Protein AF-0000000075222412 (afdb_homodimer)

pLDDT: mean 89.52, std 14.33, range [23.31, 98.81]

InterPro domains:
  IPR018795 Uncharacterized protein KIAA2013-like [PF10222] (1-448)
  IPR018795 Uncharacterized protein KIAA2013-like [PTHR31386] (2-445)

Radius of gyration: 41.33 Å; Cα contacts (8 Å, |Δi|>4): 1781; chains: 2; bounding box: 140×115×76 Å

Secondary structure (DSSP, 8-state):
-EETTTTEEEEEEEEEETTEEEEEEEEEEE-SSSTTEEEEEEEEEE-SSS-EEEEE--PPPTTSEEEEETTEEEEEEEETTEEEEEEEPPP-EEEEE-TTEEEEEEEEEEEEEESSHHHHHHHHHHHHHHT--HHHHHHHHHHHHHHHTSSEEEE----STT---HHHHHHHHHHHHHTS--TTTSTT--HHHHHHHHHHHH--TTTT-SS-TT-SS-GGG----SHHHHHHHHHHHHHHHHHTT-HHHHTTTHHHHHHHHHHHHTTEEEETTEEEE---GGG--S-EEEEEEEEEETTEEEEEEEEEEEE-TTS-EEEEEEESS-EEEE-GGG-SPPEEE-SS-EEEE-EEEES---SEEEES-HHHHHHHHTT---SEEEEPPPPPHHHHHHHHHSS---HHHHHHHHHHHHHHHHHHHHHHHHHHHHHHHHSS---GGGSTTGGG----/-EETTTTEEEEEEEEEETTEEEEEEEEEEE-SSSTTEEEEEEEEEE-SSS-EEEEE-PPPPTTSEEEEETTEEEEEEEETTEEEEEEEPPP-EEEEE-TTEEEEEEEEEEEEEESSHHHHHHHHHHHHHHT--HHHHHHHHHHHHHHHTSSEEEE----STT---HHHHHHHHHHHHHTS--TTTSTT--HHHHHHHHHHHH--TTTT-SS-TT-SS-GGG---SSHHHHHHHHHHHHHHHHHTT-HHHHTTTHHHHHHHHHHHHTTEEEETTEEEE---GGG--S-EEEEEEEEEETTEEEEEEEEEEEE-TTS-EEEEEEESS-EEEE-GGG-SPPEEE-SS-EEEE-EEEES---SEEEES-HHHHHHHHTT---SEEEEPPPPPHHHHHHHHHSS--THHHHHHHHHHHHHHHHHHHHHHHHHHHHHHHH-S---GGGSTTGGG----

Solvent-accessible surface area (backbone atoms only — not comparable to full-atom values): 47414 Å² total; per-residue (Å²): 93,73,40,64,73,58,54,35,39,39,48,78,49,73,42,84,42,96,92,28,67,32,34,40,37,37,38,36,32,67,34,58,31,46,78,39,34,36,41,35,37,39,36,39,40,26,69,28,93,53,71,46,77,47,74,45,78,78,88,81,57,89,78,42,47,79,45,72,58,88,91,40,53,37,36,32,38,75,55,91,81,33,11,33,14,36,33,55,55,77,67,84,36,75,42,76,44,50,49,63,36,72,52,76,47,78,36,50,29,20,50,29,74,26,76,41,59,67,58,7,42,53,48,18,53,53,50,47,67,68,60,67,53,59,67,59,52,50,51,47,25,42,50,41,36,49,62,42,54,54,29,41,72,51,48,56,78,56,50,33,79,78,59,82,36,49,67,62,53,48,47,51,49,39,53,46,42,71,72,40,59,36,59,68,68,22,79,86,46,44,72,67,59,36,51,52,39,51,56,42,32,68,62,27,64,33,29,27,54,56,72,42,65,71,57,58,80,44,78,86,69,58,75,55,91,40,72,66,40,38,52,49,45,44,50,42,51,52,46,27,38,44,66,22,33,28,52,38,23,44,71,32,25,24,52,28,42,33,48,49,52,42,25,30,50,42,8,23,23,33,48,86,61,29,39,34,30,41,51,60,76,87,70,53,70,61,43,33,36,40,31,44,51,69,41,48,52,100,87,38,79,63,32,30,36,35,43,35,38,42,62,49,97,70,38,29,44,32,36,39,35,24,18,77,29,69,31,24,36,25,44,31,62,27,79,59,78,71,41,81,33,27,79,63,66,42,80,41,67,40,32,43,40,40,66,79,59,38,33,32,39,37,25,69,43,63,66,57,55,60,55,44,30,68,43,48,84,60,73,43,77,43,72,51,68,57,50,56,65,53,62,47,41,15,28,73,69,38,48,70,66,57,58,62,54,58,47,52,48,51,51,49,52,48,51,52,50,49,52,48,51,51,48,51,50,51,52,50,51,6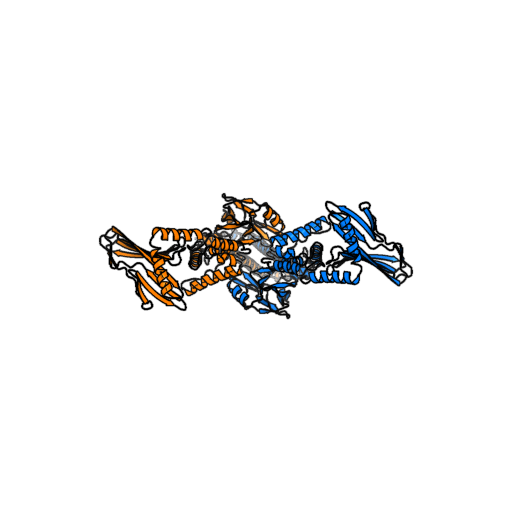0,57,54,65,66,64,63,74,79,71,71,74,73,71,72,67,73,76,71,74,72,77,130,92,74,41,65,72,58,53,35,40,39,47,77,48,74,42,83,41,95,92,29,66,33,32,42,36,36,38,35,33,67,33,58,30,47,77,38,34,38,39,36,38,40,35,39,41,26,69,27,92,52,69,46,77,48,74,45,78,80,87,81,56,89,78,42,47,78,45,71,59,88,91,41,54,38,36,33,37,76,54,92,80,33,11,34,14,37,33,56,56,79,64,86,34,74,42,76,43,49,49,63,37,72,51,77,48,78,36,48,29,20,50,29,74,25,75,40,59,67,59,8,42,53,50,18,51,53,49,48,66,68,60,68,52,59,67,60,53,51,51,47,25,42,49,41,36,49,62,40,54,54,29,43,71,49,51,56,78,57,50,33,79,78,61,82,37,51,68,61,53,46,48,51,49,38,52,47,42,71,73,38,60,36,60,66,68,22,78,85,47,44,72,66,59,34,50,52,40,50,55,42,32,68,62,27,64,33,28,27,53,58,71,42,63,70,57,59,79,45,77,86,69,57,74,56,91,43,72,67,40,38,51,50,45,45,49,41,50,51,47,27,39,44,66,21,33,28,51,39,24,44,69,32,26,25,50,28,41,35,47,50,52,42,24,31,49,43,9,23,24,33,48,86,59,29,39,32,31,41,50,58,77,87,71,52,73,60,44,31,36,40,34,43,51,69,42,47,52,99,87,38,78,64,30,30,36,32,44,33,38,41,64,49,96,71,36,29,43,33,36,38,36,24,17,77,28,71,30,24,37,25,45,30,64,28,80,60,79,69,40,82,34,28,78,63,65,42,79,41,67,41,33,43,42,38,64,77,61,39,34,33,40,36,26,70,42,63,67,58,53,59,54,45,29,67,44,49,85,61,73,43,77,42,71,51,69,58,50,57,66,52,62,46,40,15,29,73,70,38,47,70,66,56,56,62,54,56,47,52,48,49,53,50,52,50,52,52,50,50,51,50,51,51,50,49,49,51,52,50,50,59,54,53,65,65,64,64,74,80,72,72,72,74,72,69,67,75,73,68,76,70,79,130

Foldseek 3Di:
DADLLQQKDKDKDWDDDPNDIKMKIKIWHQFAQANFKIKIKIKTFAQDQAKDKDFDADDDDPQWDWDDDVPWIWTWHDDDQKIKIKTKDGDPTMDIDGHRDMDMDMMMMGMAIGRDNVVNHVVRVVVVVVCPDPVVRSVLRRVSSNLLVLKDKAWDFFLAPQFDHPVLLSVLLSLLLRVKHQQLSHPPHDPVNNVVLQVLQVPQAQLAADAAPSDTPDLLRDDDPDPVSSVVNNVVLVVNRVVRRRVSLCSSMSSSSSLSSNCNNQVWGDDPQKIFGAYDQLPLQTKMKIKNRFGADPVGTQWIKIWTWDADPLQFIKIWIAICHWKWKAAWLRQDQIDIHHHGTDIGFQKAFVVGDTGMMMHRDSVVSVVVSVVRDTDDMGTRDHDDPQVNVCGVPVDSCVPVVVVVVVVVVVVVVVVVVVVVVVVVVVVVVPPPPPPVPPPPPDPPPPDD/DADLLQQKDKDKDWDDDPNDIKMKIKIWHQFAQANFKIKIKIKTFAQDQAKDKDFDADDDDPQWDWDDDVVWIWTWHDDDQKIKIKTKDGGPTMDIDGHRDMDMDMMMMGMAIGRDNVVNHVVRVVVVVVCPDPVVRSVLRRVSSNLLVLKDKAWDFFLAPQFDHPVLLSVLLSLLLRVKHQQLSHPPHDPVNNVVLQVLQVPQAQLAADAAPSDTPDLLRDDDPDPVSSVVNNVVLVVNRVVRRRVSLCSSMSSSSSLSSNCNNQVWGDDPQKIFGAYDQLPLQTKMKIKNRFGADPVGTQWIKIWTWDADPLQFIKIWIAICHWKWKAAWLRQDQIDIHHHGTDIGFQKAFVVGDTGMMMHRDSVVSVVVSVVRDTDDMDTRDHDDPQVNVCGVPVDSPVPVVVVVVVVVVVVVVVVVVVVVVVVVVVVVVPPPPPPVPPPPPPPPPDDD

Structure (mmCIF, N/CA/C/O backbone):
data_AF-0000000075222412-model_v1
#
loop_
_entity.id
_entity.type
_entity.pdbx_description
1 polymer 'MSP domain-containing protein'
#
loop_
_atom_site.group_PDB
_atom_site.id
_atom_site.type_symbol
_atom_site.label_atom_id
_atom_site.label_alt_id
_atom_site.label_comp_id
_atom_site.label_asym_id
_atom_site.label_entity_id
_atom_site.label_seq_id
_atom_site.pdbx_PDB_ins_code
_atom_site.Cartn_x
_atom_site.Cartn_y
_atom_site.Cartn_z
_atom_site.occupancy
_atom_site.B_iso_or_equiv
_atom_site.auth_seq_id
_atom_site.auth_comp_id
_atom_site.auth_asym_id
_atom_site.auth_atom_id
_atom_site.pdbx_PDB_model_num
ATOM 1 N N . MET A 1 1 ? 5.801 -35.812 -18.391 1 86.12 1 MET A N 1
ATOM 2 C CA . MET A 1 1 ? 5.793 -34.438 -18.875 1 86.12 1 MET A CA 1
ATOM 3 C C . MET A 1 1 ? 4.465 -33.75 -18.562 1 86.12 1 MET A C 1
ATOM 5 O O . MET A 1 1 ? 3.398 -34.344 -18.766 1 86.12 1 MET A O 1
ATOM 9 N N . THR A 1 2 ? 4.625 -32.594 -18.031 1 87.44 2 THR A N 1
ATOM 10 C CA . THR A 1 2 ? 3.418 -31.844 -17.703 1 87.44 2 THR A CA 1
ATOM 11 C C . THR A 1 2 ? 3.236 -30.656 -18.656 1 87.44 2 THR A C 1
ATOM 13 O O . THR A 1 2 ? 4.172 -29.891 -18.891 1 87.44 2 THR A O 1
ATOM 16 N N . ASP A 1 3 ? 2.053 -30.641 -19.281 1 93.88 3 ASP A N 1
ATOM 17 C CA . ASP A 1 3 ? 1.633 -29.5 -20.094 1 93.88 3 ASP A CA 1
ATOM 18 C C . ASP A 1 3 ? 0.917 -28.453 -19.234 1 93.88 3 ASP A C 1
ATOM 20 O O . ASP A 1 3 ? -0.305 -28.516 -19.078 1 93.88 3 ASP A O 1
ATOM 24 N N . PHE A 1 4 ? 1.63 -27.484 -18.875 1 93.62 4 PHE A N 1
ATOM 25 C CA . PHE A 1 4 ? 1.111 -26.5 -17.953 1 93.62 4 PHE A CA 1
ATOM 26 C C . PHE A 1 4 ? 0.015 -25.656 -18.594 1 93.62 4 PHE A C 1
ATOM 28 O O . PHE A 1 4 ? -0.912 -25.203 -17.922 1 93.62 4 PHE A O 1
ATOM 35 N N . LYS A 1 5 ? 0.088 -25.453 -19.828 1 93.19 5 LYS A N 1
ATOM 36 C CA . LYS A 1 5 ? -0.843 -24.578 -20.547 1 93.19 5 LYS A CA 1
ATOM 37 C C . LYS A 1 5 ? -2.234 -25.203 -20.609 1 93.19 5 LYS A C 1
ATOM 39 O O . LYS A 1 5 ? -3.238 -24.531 -20.391 1 93.19 5 LYS A O 1
ATOM 44 N N . ASN A 1 6 ? -2.227 -26.5 -20.781 1 95.06 6 ASN A N 1
ATOM 45 C CA . ASN A 1 6 ? -3.5 -27.172 -21.031 1 95.06 6 ASN A CA 1
ATOM 46 C C . ASN A 1 6 ? -3.934 -28.031 -19.844 1 95.06 6 ASN A C 1
ATOM 48 O O . ASN A 1 6 ? -4.992 -28.656 -19.891 1 95.06 6 ASN A O 1
ATOM 52 N N . GLY A 1 7 ? -3.162 -28.062 -18.859 1 95.75 7 GLY A N 1
ATOM 53 C CA . GLY A 1 7 ? -3.5 -28.844 -17.672 1 95.75 7 GLY A CA 1
ATOM 54 C C . GLY A 1 7 ? -3.514 -30.344 -17.938 1 95.75 7 GLY A C 1
ATOM 55 O O . GLY A 1 7 ? -4.457 -31.031 -17.547 1 95.75 7 GLY A O 1
ATOM 56 N N . LEU A 1 8 ? -2.488 -30.812 -18.641 1 96 8 LEU A N 1
ATOM 57 C CA . LEU A 1 8 ? -2.396 -32.219 -18.984 1 96 8 LEU A CA 1
ATOM 58 C C . LEU A 1 8 ? -1.127 -32.844 -18.422 1 96 8 LEU A C 1
ATOM 60 O O . LEU A 1 8 ? -0.071 -32.188 -18.406 1 96 8 LEU A O 1
ATOM 64 N N . PHE A 1 9 ? -1.38 -34 -17.906 1 95.06 9 PHE A N 1
ATOM 65 C CA . PHE A 1 9 ? -0.238 -34.812 -17.531 1 95.06 9 PHE A CA 1
ATOM 66 C C . PHE A 1 9 ? -0.038 -35.938 -18.547 1 95.06 9 PHE A C 1
ATOM 68 O O . PHE A 1 9 ? -0.966 -36.719 -18.828 1 95.06 9 PHE A O 1
ATOM 75 N N . LYS A 1 10 ? 1.179 -36.062 -19.078 1 95.31 10 LYS A N 1
ATOM 76 C CA . LYS A 1 10 ? 1.464 -37.031 -20.125 1 95.31 10 LYS A CA 1
ATOM 77 C C . LYS A 1 10 ? 2.588 -37.969 -19.719 1 95.31 10 LYS A C 1
ATOM 79 O O . LYS A 1 10 ? 3.598 -37.531 -19.156 1 95.31 10 LYS A O 1
ATOM 84 N N . ILE A 1 11 ? 2.318 -39.219 -19.922 1 95.75 11 ILE A N 1
ATOM 85 C CA . ILE A 1 11 ? 3.33 -40.25 -19.703 1 95.75 11 ILE A CA 1
ATOM 86 C C . ILE A 1 11 ? 3.551 -41.031 -21 1 95.75 11 ILE A C 1
ATOM 88 O O . ILE A 1 11 ? 2.596 -41.531 -21.594 1 95.75 11 ILE A O 1
ATOM 92 N N . MET A 1 12 ? 4.75 -41.094 -21.453 1 94.75 12 MET A N 1
ATOM 93 C CA . MET A 1 12 ? 5.09 -41.875 -22.641 1 94.75 12 MET A CA 1
ATOM 94 C C . MET A 1 12 ? 6.051 -43 -22.297 1 94.75 12 MET A C 1
ATOM 96 O O . MET A 1 12 ? 7.059 -42.781 -21.625 1 94.75 12 MET A O 1
ATOM 100 N N . ARG A 1 13 ? 5.699 -44.219 -22.688 1 94.88 13 ARG A N 1
ATOM 101 C CA . ARG A 1 13 ? 6.543 -45.406 -22.562 1 94.88 13 ARG A CA 1
ATOM 102 C C . ARG A 1 13 ? 6.758 -46.062 -23.906 1 94.88 13 ARG A C 1
ATOM 104 O O . ARG A 1 13 ? 5.793 -46.438 -24.594 1 94.88 13 ARG A O 1
ATOM 111 N N . CYS A 1 14 ? 7.957 -46.156 -24.219 1 93.44 14 CYS A N 1
ATOM 112 C CA . CYS A 1 14 ? 8.266 -46.781 -25.5 1 93.44 14 CYS A CA 1
ATOM 113 C C . CYS A 1 14 ? 9.031 -48.094 -25.312 1 93.44 14 CYS A C 1
ATOM 115 O O . CYS A 1 14 ? 9.812 -48.219 -24.375 1 93.44 14 CYS A O 1
ATOM 117 N N . PHE A 1 15 ? 8.773 -49.094 -26.234 1 91.69 15 PHE A N 1
ATOM 118 C CA . PHE A 1 15 ? 9.367 -50.438 -26.203 1 91.69 15 PHE A CA 1
ATOM 119 C C . PHE A 1 15 ? 9.992 -50.781 -27.547 1 91.69 15 PHE A C 1
ATOM 121 O O . PHE A 1 15 ? 9.383 -50.562 -28.594 1 91.69 15 PHE A O 1
ATOM 128 N N . SER A 1 16 ? 11.211 -51.188 -27.453 1 90.69 16 SER A N 1
ATOM 129 C CA . SER A 1 16 ? 11.867 -51.625 -28.688 1 90.69 16 SER A CA 1
ATOM 130 C C . SER A 1 16 ? 11.422 -53.031 -29.094 1 90.69 16 SER A C 1
ATOM 132 O O . SER A 1 16 ? 11.617 -54 -28.344 1 90.69 16 SER A O 1
ATOM 134 N N . ILE A 1 17 ? 10.734 -53.094 -30.203 1 85.12 17 ILE A N 1
ATOM 135 C CA . ILE A 1 17 ? 10.273 -54.375 -30.75 1 85.12 17 ILE A CA 1
ATOM 136 C C . ILE A 1 17 ? 10.664 -54.469 -32.219 1 85.12 17 ILE A C 1
ATOM 138 O O . ILE A 1 17 ? 10.289 -53.625 -33.031 1 85.12 17 ILE A O 1
ATOM 142 N N . ASP A 1 18 ? 11.336 -55.562 -32.594 1 81.88 18 ASP A N 1
ATOM 143 C CA . ASP A 1 18 ? 11.742 -55.875 -33.969 1 81.88 18 ASP A CA 1
ATOM 144 C C . ASP A 1 18 ? 12.492 -54.688 -34.594 1 81.88 18 ASP A C 1
ATOM 146 O O . ASP A 1 18 ? 12.234 -54.312 -35.75 1 81.88 18 ASP A O 1
ATOM 150 N N . GLY A 1 19 ? 13.266 -53.969 -33.875 1 83.94 19 GLY A N 1
ATOM 151 C CA . GLY A 1 19 ? 14.062 -52.875 -34.375 1 83.94 19 GLY A CA 1
ATOM 152 C C . GLY A 1 19 ? 13.305 -51.562 -34.438 1 83.94 19 GLY A C 1
ATOM 153 O O . GLY A 1 19 ? 13.852 -50.531 -34.812 1 83.94 19 GLY A O 1
ATOM 154 N N . GLU A 1 20 ? 11.992 -51.656 -34.25 1 89.31 20 GLU A N 1
ATOM 155 C CA . GLU A 1 20 ? 11.172 -50.469 -34.188 1 89.31 20 GLU A CA 1
ATOM 156 C C . GLU A 1 20 ? 10.695 -50.188 -32.781 1 89.31 20 GLU A C 1
ATOM 158 O O . GLU A 1 20 ? 10.867 -51.031 -31.875 1 89.31 20 GLU A O 1
ATOM 163 N N . CYS A 1 21 ? 10.156 -48.906 -32.594 1 90.12 21 CYS A N 1
ATOM 164 C CA . CYS A 1 21 ? 9.75 -48.531 -31.25 1 90.12 21 CYS A CA 1
ATOM 165 C C . CYS A 1 21 ? 8.234 -48.438 -31.156 1 90.12 21 CYS A C 1
ATOM 167 O O . CYS A 1 21 ? 7.629 -47.562 -31.797 1 90.12 21 CYS A O 1
ATOM 169 N N . ALA A 1 22 ? 7.641 -49.406 -30.422 1 92.69 22 ALA A N 1
ATOM 170 C CA . ALA A 1 22 ? 6.23 -49.25 -30.078 1 92.69 22 ALA A CA 1
ATOM 171 C C . ALA A 1 22 ? 6.055 -48.438 -28.812 1 92.69 22 ALA A C 1
ATOM 173 O O . ALA A 1 22 ? 6.766 -48.625 -27.812 1 92.69 22 ALA A O 1
ATOM 174 N N . CYS A 1 23 ? 5.082 -47.406 -28.891 1 94.56 23 CYS A N 1
ATOM 175 C CA . CYS A 1 23 ? 4.965 -46.5 -27.766 1 94.56 23 CYS A CA 1
ATOM 176 C C . CYS A 1 23 ? 3.537 -46.469 -27.234 1 94.56 23 CYS A C 1
ATOM 178 O O . CYS A 1 23 ? 2.584 -46.594 -28.016 1 94.56 23 CYS A O 1
ATOM 180 N N . VAL A 1 24 ? 3.453 -46.344 -25.891 1 95.19 24 VAL A N 1
ATOM 181 C CA . VAL A 1 24 ? 2.191 -46.094 -25.203 1 95.19 24 VAL A CA 1
ATOM 182 C C . VAL A 1 24 ? 2.209 -44.719 -24.562 1 95.19 24 VAL A C 1
ATOM 184 O O . VAL A 1 24 ? 3.088 -44.406 -23.766 1 95.19 24 VAL A O 1
ATOM 187 N N . THR A 1 25 ? 1.297 -43.812 -25 1 95.94 25 THR A N 1
ATOM 188 C CA . THR A 1 25 ? 1.167 -42.469 -24.453 1 95.94 25 THR A CA 1
ATOM 189 C C . THR A 1 25 ? -0.117 -42.344 -23.641 1 95.94 25 THR A C 1
ATOM 191 O O . THR A 1 25 ? -1.208 -42.625 -24.141 1 95.94 25 THR A O 1
ATOM 194 N N . SER A 1 26 ? 0.088 -42 -22.406 1 96.12 26 SER A N 1
ATOM 195 C CA . SER A 1 26 ? -1.051 -41.781 -21.516 1 96.12 26 SER A CA 1
ATOM 196 C C . SER A 1 26 ? -1.197 -40.281 -21.188 1 96.12 26 SER A C 1
ATOM 198 O O . SER A 1 26 ? -0.246 -39.656 -20.719 1 96.12 26 SER A O 1
ATOM 200 N N . GLN A 1 27 ? -2.369 -39.75 -21.516 1 96.62 27 GLN A N 1
ATOM 201 C CA . GLN A 1 27 ? -2.699 -38.375 -21.141 1 96.62 27 GLN A CA 1
ATOM 202 C C . GLN A 1 27 ? -3.797 -38.344 -20.078 1 96.62 27 GLN A C 1
ATOM 204 O O . GLN A 1 27 ? -4.824 -39 -20.219 1 96.62 27 GLN A O 1
ATOM 209 N N . LEU A 1 28 ? -3.512 -37.625 -19.062 1 97 28 LEU A N 1
ATOM 210 C CA . LEU A 1 28 ? -4.453 -37.531 -17.953 1 97 28 LEU A CA 1
ATOM 211 C C . LEU A 1 28 ? -4.75 -36.094 -17.594 1 97 28 LEU A C 1
ATOM 213 O O . LEU A 1 28 ? -3.848 -35.25 -17.578 1 97 28 LEU A O 1
ATOM 217 N N . TYR A 1 29 ? -6.047 -35.75 -17.312 1 97.12 29 TYR A N 1
ATOM 218 C CA . TYR A 1 29 ? -6.363 -34.438 -16.734 1 97.12 29 TYR A CA 1
ATOM 219 C C . TYR A 1 29 ? -7.523 -34.531 -15.758 1 97.12 29 TYR A C 1
ATOM 221 O O . TYR A 1 29 ? -8.406 -35.375 -15.914 1 97.12 29 TYR A O 1
ATOM 229 N N . ALA A 1 30 ? -7.359 -33.812 -14.688 1 96.62 30 ALA A N 1
ATOM 230 C CA . ALA A 1 30 ? -8.516 -33.469 -13.859 1 96.62 30 ALA A CA 1
ATOM 231 C C . ALA A 1 30 ? -9.289 -32.281 -14.438 1 96.62 30 ALA A C 1
ATOM 233 O O . ALA A 1 30 ? -8.719 -31.234 -14.711 1 96.62 30 ALA A O 1
ATOM 234 N N . HIS A 1 31 ? -10.531 -32.5 -14.648 1 96.62 31 HIS A N 1
ATOM 235 C CA . HIS A 1 31 ? -11.297 -31.516 -15.414 1 96.62 31 HIS A CA 1
ATOM 236 C C . HIS A 1 31 ? -11.344 -30.172 -14.688 1 96.62 31 HIS A C 1
ATOM 238 O O . HIS A 1 31 ? -11.68 -30.109 -13.508 1 96.62 31 HIS A O 1
ATOM 244 N N . ARG A 1 32 ? -11.117 -29.109 -15.391 1 96.62 32 ARG A N 1
ATOM 245 C CA . ARG A 1 32 ? -10.953 -27.781 -14.797 1 96.62 32 ARG A CA 1
ATOM 246 C C . ARG A 1 32 ? -12.297 -27.188 -14.398 1 96.62 32 ARG A C 1
ATOM 248 O O . ARG A 1 32 ? -12.422 -26.578 -13.344 1 96.62 32 ARG A O 1
ATOM 255 N N . THR A 1 33 ? -13.336 -27.391 -15.156 1 95.88 33 THR A N 1
ATOM 256 C CA . THR A 1 33 ? -14.609 -26.703 -14.914 1 95.88 33 THR A CA 1
ATOM 257 C C . THR A 1 33 ? -15.625 -27.672 -14.32 1 95.88 33 THR A C 1
ATOM 259 O O . THR A 1 33 ? -16.672 -27.25 -13.828 1 95.88 33 THR A O 1
ATOM 262 N N . ARG A 1 34 ? -15.359 -28.906 -14.453 1 95.06 34 ARG A N 1
ATOM 263 C CA . ARG A 1 34 ? -16.141 -29.953 -13.812 1 95.06 34 ARG A CA 1
ATOM 264 C C . ARG A 1 34 ? -15.297 -30.766 -12.836 1 95.06 34 ARG A C 1
ATOM 266 O O . ARG A 1 34 ? -14.836 -31.859 -13.164 1 95.06 34 ARG A O 1
ATOM 273 N N . PRO A 1 35 ? -15.203 -30.328 -11.656 1 92.81 35 PRO A N 1
ATOM 274 C CA . PRO A 1 35 ? -14.188 -30.828 -10.727 1 92.81 35 PRO A CA 1
ATOM 275 C C . PRO A 1 35 ? -14.406 -32.312 -10.367 1 92.81 35 PRO A C 1
ATOM 277 O O . PRO A 1 35 ? -13.516 -32.938 -9.797 1 92.81 35 PRO A O 1
ATOM 280 N N . ASN A 1 36 ? -15.43 -32.969 -10.781 1 95.19 36 ASN A N 1
ATOM 281 C CA . ASN A 1 36 ? -15.695 -34.344 -10.414 1 95.19 36 ASN A CA 1
ATOM 282 C C . ASN A 1 36 ? -15.18 -35.312 -11.469 1 95.19 36 ASN A C 1
ATOM 284 O O . ASN A 1 36 ? -15.227 -36.531 -11.281 1 95.19 36 ASN A O 1
ATOM 288 N N . TYR A 1 37 ? -14.664 -34.812 -12.5 1 96.5 37 TYR A N 1
ATOM 289 C CA . TYR A 1 37 ? -14.297 -35.688 -13.617 1 96.5 37 TYR A CA 1
ATOM 290 C C . TYR A 1 37 ? -12.781 -35.844 -13.703 1 96.5 37 TYR A C 1
ATOM 292 O O . TYR A 1 37 ? -12.039 -34.875 -13.531 1 96.5 37 TYR A O 1
ATOM 300 N N . LEU A 1 38 ? -12.328 -37 -13.898 1 97 38 LEU A N 1
ATOM 301 C CA . LEU A 1 38 ? -10.969 -37.375 -14.266 1 97 38 LEU A CA 1
ATOM 302 C C . LEU A 1 38 ? -10.953 -38.156 -15.586 1 97 38 LEU A C 1
ATOM 304 O O . LEU A 1 38 ? -11.703 -39.125 -15.758 1 97 38 LEU A O 1
ATOM 308 N N . VAL A 1 39 ? -10.094 -37.719 -16.516 1 97.38 39 VAL A N 1
ATOM 309 C CA . VAL A 1 39 ? -10.086 -38.344 -17.828 1 97.38 39 VAL A CA 1
ATOM 310 C C . VAL A 1 39 ? -8.68 -38.812 -18.172 1 97.38 39 VAL A C 1
ATOM 312 O O . VAL A 1 39 ? -7.699 -38.094 -17.906 1 97.38 39 VAL A O 1
ATOM 315 N N . GLN A 1 40 ? -8.617 -39.969 -18.656 1 96.81 40 GLN A N 1
ATOM 316 C CA . GLN A 1 40 ? -7.359 -40.562 -19.141 1 96.81 40 GLN A CA 1
ATOM 317 C C . GLN A 1 40 ? -7.504 -41.094 -20.562 1 96.81 40 GLN A C 1
ATOM 319 O O . GLN A 1 40 ? -8.484 -41.781 -20.875 1 96.81 40 GLN A O 1
ATOM 324 N N . VAL A 1 41 ? -6.602 -40.719 -21.406 1 96.81 41 VAL A N 1
ATOM 325 C CA . VAL A 1 41 ? -6.566 -41.25 -22.766 1 96.81 41 VAL A CA 1
ATOM 326 C C . VAL A 1 41 ? -5.258 -42 -23.016 1 96.81 41 VAL A C 1
ATOM 328 O O . VAL A 1 41 ? -4.172 -41.438 -22.812 1 96.81 41 VAL A O 1
ATOM 331 N N . ILE A 1 42 ? -5.414 -43.188 -23.344 1 96.19 42 ILE A N 1
ATOM 332 C CA . ILE A 1 42 ? -4.25 -44.031 -23.641 1 96.19 42 ILE A CA 1
ATOM 333 C C . ILE A 1 42 ? -4.148 -44.25 -25.156 1 96.19 42 ILE A C 1
ATOM 335 O O . ILE A 1 42 ? -5.082 -44.75 -25.766 1 96.19 42 ILE A O 1
ATOM 339 N N . GLN A 1 43 ? -3.092 -43.844 -25.703 1 96.44 43 GLN A N 1
ATOM 340 C CA . GLN A 1 43 ? -2.818 -44.062 -27.109 1 96.44 43 GLN A CA 1
ATOM 341 C C . GLN A 1 43 ? -1.67 -45.031 -27.328 1 96.44 43 GLN A C 1
ATOM 343 O O . GLN A 1 43 ? -0.596 -44.875 -26.734 1 96.44 43 GLN A O 1
ATOM 348 N N . ILE A 1 44 ? -1.918 -46.031 -28.125 1 95.5 44 ILE A N 1
ATOM 349 C CA . ILE A 1 44 ? -0.911 -47.031 -28.438 1 95.5 44 ILE A CA 1
ATOM 350 C C . ILE A 1 44 ? -0.516 -46.938 -29.906 1 95.5 44 ILE A C 1
ATOM 352 O O . ILE A 1 44 ? -1.369 -47.031 -30.797 1 95.5 44 ILE A O 1
ATOM 356 N N . SER A 1 45 ? 0.726 -46.688 -30.094 1 94.81 45 SER A N 1
ATOM 357 C CA . SER A 1 45 ? 1.27 -46.625 -31.453 1 94.81 45 SER A CA 1
ATOM 358 C C . SER A 1 45 ? 2.186 -47.812 -31.734 1 94.81 45 SER A C 1
ATOM 360 O O . SER A 1 45 ? 3.191 -48 -31.047 1 94.81 45 SER A O 1
ATOM 362 N N . ASN A 1 46 ? 1.809 -48.562 -32.844 1 94.5 46 ASN A N 1
ATOM 363 C CA . ASN A 1 46 ? 2.592 -49.75 -33.219 1 94.5 46 ASN A CA 1
ATOM 364 C C . ASN A 1 46 ? 3.121 -49.625 -34.625 1 94.5 46 ASN A C 1
ATOM 366 O O . ASN A 1 46 ? 2.488 -50.125 -35.594 1 94.5 46 ASN A O 1
ATOM 370 N N . PRO A 1 47 ? 4.258 -49.125 -34.812 1 92.25 47 PRO A N 1
ATOM 371 C CA . PRO A 1 47 ? 4.836 -49.062 -36.156 1 92.25 47 PRO A CA 1
ATOM 372 C C . PRO A 1 47 ? 5.562 -50.344 -36.562 1 92.25 47 PRO A C 1
ATOM 374 O O . PRO A 1 47 ? 6.133 -50.406 -37.656 1 92.25 47 PRO A O 1
ATOM 377 N N . THR A 1 48 ? 5.52 -51.281 -35.719 1 91.31 48 THR A N 1
ATOM 378 C CA . THR A 1 48 ? 6.316 -52.469 -35.938 1 91.31 48 THR A CA 1
ATOM 379 C C . THR A 1 48 ? 5.656 -53.375 -36.969 1 91.31 48 THR A C 1
ATOM 381 O O . THR A 1 48 ? 4.59 -53.062 -37.5 1 91.31 48 THR A O 1
ATOM 384 N N . LYS A 1 49 ? 6.402 -54.5 -37.25 1 89.75 49 LYS A N 1
ATOM 385 C CA . LYS A 1 49 ? 5.902 -55.438 -38.25 1 89.75 49 LYS A CA 1
ATOM 386 C C . LYS A 1 49 ? 5.105 -56.562 -37.594 1 89.75 49 LYS A C 1
ATOM 388 O O . LYS A 1 49 ? 4.621 -57.469 -38.281 1 89.75 49 LYS A O 1
ATOM 393 N N . SER A 1 50 ? 4.973 -56.5 -36.344 1 90.69 50 SER A N 1
ATOM 394 C CA . SER A 1 50 ? 4.234 -57.531 -35.594 1 90.69 50 SER A CA 1
ATOM 395 C C . SER A 1 50 ? 3.105 -56.906 -34.781 1 90.69 50 SER A C 1
ATOM 397 O O . SER A 1 50 ? 3.102 -55.719 -34.5 1 90.69 50 SER A O 1
ATOM 399 N N . THR A 1 51 ? 2.156 -57.75 -34.469 1 93.38 51 THR A N 1
ATOM 400 C CA . THR A 1 51 ? 1.071 -57.344 -33.594 1 93.38 51 THR A CA 1
ATOM 401 C C . THR A 1 51 ? 1.557 -57.281 -32.125 1 93.38 51 THR A C 1
ATOM 403 O O . THR A 1 51 ? 2.312 -58.156 -31.688 1 93.38 51 THR A O 1
ATOM 406 N N . VAL A 1 52 ? 1.167 -56.156 -31.547 1 92.44 52 VAL A N 1
ATOM 407 C CA . VAL A 1 52 ? 1.524 -56 -30.141 1 92.44 52 VAL A CA 1
ATOM 408 C C . VAL A 1 52 ? 0.303 -56.25 -29.266 1 92.44 52 VAL A C 1
ATOM 410 O O . VAL A 1 52 ? -0.787 -55.75 -29.547 1 92.44 52 VAL A O 1
ATOM 413 N N . ARG A 1 53 ? 0.499 -57.094 -28.219 1 92.94 53 ARG A N 1
ATOM 414 C CA . ARG A 1 53 ? -0.569 -57.406 -27.266 1 92.94 53 ARG A CA 1
ATOM 415 C C . ARG A 1 53 ? -0.297 -56.781 -25.906 1 92.94 53 ARG A C 1
ATOM 417 O O . ARG A 1 53 ? 0.816 -56.875 -25.391 1 92.94 53 ARG A O 1
ATOM 424 N N . LEU A 1 54 ? -1.364 -56.031 -25.453 1 91.88 54 LEU A N 1
ATOM 425 C CA . LEU A 1 54 ? -1.264 -55.406 -24.141 1 91.88 54 LEU A CA 1
ATOM 426 C C . LEU A 1 54 ? -2.518 -55.688 -23.312 1 91.88 54 LEU A C 1
ATOM 428 O O . LEU A 1 54 ? -3.559 -56.031 -23.859 1 91.88 54 LEU A O 1
ATOM 432 N N . SER A 1 55 ? -2.334 -55.594 -22.062 1 92.81 55 SER A N 1
ATOM 433 C CA . SER A 1 55 ? -3.461 -55.719 -21.141 1 92.81 55 SER A CA 1
ATOM 434 C C . SER A 1 55 ? -3.674 -54.438 -20.344 1 92.81 55 SER A C 1
ATOM 436 O O . SER A 1 55 ? -2.73 -53.906 -19.75 1 92.81 55 SER A O 1
ATOM 438 N N . LEU A 1 56 ? -4.848 -53.875 -20.406 1 91.94 56 LEU A N 1
ATOM 439 C CA . LEU A 1 56 ? -5.258 -52.719 -19.609 1 91.94 56 LEU A CA 1
ATOM 440 C C . LEU A 1 56 ? -6.172 -53.156 -18.469 1 91.94 56 LEU A C 1
ATOM 442 O O . LEU A 1 56 ? -7.223 -53.75 -18.703 1 91.94 56 LEU A O 1
ATOM 446 N N . SER A 1 57 ? -5.723 -52.938 -17.312 1 90.06 57 SER A N 1
ATOM 447 C CA . SER A 1 57 ? -6.527 -53.344 -16.156 1 90.06 57 SER A CA 1
ATOM 448 C C . SER A 1 57 ? -6.473 -52.281 -15.062 1 90.06 57 SER A C 1
ATOM 450 O O . SER A 1 57 ? -5.582 -51.438 -15.062 1 90.06 57 SER A O 1
ATOM 452 N N . ARG A 1 58 ? -7.559 -52.312 -14.203 1 86.88 58 ARG A N 1
ATOM 453 C CA . ARG A 1 58 ? -7.621 -51.438 -13.047 1 86.88 58 ARG A CA 1
ATOM 454 C C . ARG A 1 58 ? -7.336 -52.188 -11.758 1 86.88 58 ARG A C 1
ATOM 456 O O . ARG A 1 58 ? -7.891 -53.281 -11.539 1 86.88 58 ARG A O 1
ATOM 463 N N . PHE A 1 59 ? -6.438 -51.594 -11.062 1 83 59 PHE A N 1
ATOM 464 C CA . PHE A 1 59 ? -6.102 -52.25 -9.797 1 83 59 PHE A CA 1
ATOM 465 C C . PHE A 1 59 ? -7.219 -52.062 -8.773 1 83 59 PHE A C 1
ATOM 467 O O . PHE A 1 59 ? -7.789 -50.969 -8.68 1 83 59 PHE A O 1
ATOM 474 N N . SER A 1 60 ? -7.625 -53.188 -8.203 1 78.38 60 SER A N 1
ATOM 475 C CA . SER A 1 60 ? -8.641 -53.094 -7.156 1 78.38 60 SER A CA 1
ATOM 476 C C . SER A 1 60 ? -8 -52.969 -5.777 1 78.38 60 SER A C 1
ATOM 478 O O . SER A 1 60 ? -6.965 -53.562 -5.508 1 78.38 60 SER A O 1
ATOM 480 N N . SER A 1 61 ? -8.477 -52.031 -5.117 1 83.94 61 SER A N 1
ATOM 481 C CA . SER A 1 61 ? -8.008 -51.844 -3.748 1 83.94 61 SER A CA 1
ATOM 482 C C . SER A 1 61 ? -9.008 -52.375 -2.742 1 83.94 61 SER A C 1
ATOM 484 O O . SER A 1 61 ? -10.219 -52.25 -2.92 1 83.94 61 SER A O 1
ATOM 486 N N . ASN A 1 62 ? -8.422 -52.969 -1.668 1 87.25 62 ASN A N 1
ATOM 487 C CA . ASN A 1 62 ? -9.273 -53.531 -0.611 1 87.25 62 ASN A CA 1
ATOM 488 C C . ASN A 1 62 ? -9.852 -52.438 0.271 1 87.25 62 ASN A C 1
ATOM 490 O O . ASN A 1 62 ? -10.781 -52.656 1.038 1 87.25 62 ASN A O 1
ATOM 494 N N . TRP A 1 63 ? -9.438 -51.312 0.063 1 89 63 TRP A N 1
ATOM 495 C CA . TRP A 1 63 ? -9.914 -50.188 0.878 1 89 63 TRP A CA 1
ATOM 496 C C . TRP A 1 63 ? -11.25 -49.688 0.366 1 89 63 TRP A C 1
ATOM 498 O O . TRP A 1 63 ? -11.953 -48.938 1.071 1 89 63 TRP A O 1
ATOM 508 N N . TRP A 1 64 ? -11.602 -50.156 -0.775 1 92.38 64 TRP A N 1
ATOM 509 C CA . TRP A 1 64 ? -12.82 -49.625 -1.392 1 92.38 64 TRP A CA 1
ATOM 510 C C . TRP A 1 64 ? -13.883 -50.719 -1.466 1 92.38 64 TRP A C 1
ATOM 512 O O . TRP A 1 64 ? -13.586 -51.875 -1.799 1 92.38 64 TRP A O 1
ATOM 522 N N . ALA A 1 65 ? -15.031 -50.344 -1.047 1 92.06 65 ALA A N 1
ATOM 523 C CA . ALA A 1 65 ? -16.172 -51.219 -1.222 1 92.06 65 ALA A CA 1
ATOM 524 C C . ALA A 1 65 ? -16.688 -51.188 -2.658 1 92.06 65 ALA A C 1
ATOM 526 O O . ALA A 1 65 ? -16.828 -50.094 -3.238 1 92.06 65 ALA A O 1
ATOM 527 N N . HIS A 1 66 ? -16.906 -52.375 -3.152 1 91.44 66 HIS A N 1
ATOM 528 C CA . HIS A 1 66 ? -17.359 -52.5 -4.535 1 91.44 66 HIS A CA 1
ATOM 529 C C . HIS A 1 66 ? -18.844 -52.844 -4.609 1 91.44 66 HIS A C 1
ATOM 531 O O . HIS A 1 66 ? -19.312 -53.719 -3.869 1 91.44 66 HIS A O 1
ATOM 537 N N . SER A 1 67 ? -19.516 -52.031 -5.375 1 89.88 67 SER A N 1
ATOM 538 C CA . SER A 1 67 ? -20.922 -52.312 -5.645 1 89.88 67 SER A CA 1
ATOM 539 C C . SER A 1 67 ? -21.266 -52.062 -7.105 1 89.88 67 SER A C 1
ATOM 541 O O . SER A 1 67 ? -20.453 -51.5 -7.855 1 89.88 67 SER A O 1
ATOM 543 N N . LYS A 1 68 ? -22.5 -52.531 -7.449 1 90 68 LYS A N 1
ATOM 544 C CA . LYS A 1 68 ? -22.938 -52.312 -8.828 1 90 68 LYS A CA 1
ATOM 545 C C . LYS A 1 68 ? -24.312 -51.625 -8.875 1 90 68 LYS A C 1
ATOM 547 O O . LYS A 1 68 ? -25.172 -51.906 -8.039 1 90 68 LYS A O 1
ATOM 552 N N . SER A 1 69 ? -24.391 -50.781 -9.672 1 89.31 69 SER A N 1
ATOM 553 C CA . SER A 1 69 ? -25.656 -50.156 -10.047 1 89.31 69 SER A CA 1
ATOM 554 C C . SER A 1 69 ? -25.922 -50.312 -11.547 1 89.31 69 SER A C 1
ATOM 556 O O . SER A 1 69 ? -25.422 -49.5 -12.344 1 89.31 69 SER A O 1
ATOM 558 N N . GLY A 1 70 ? -26.781 -51.219 -11.906 1 88.12 70 GLY A N 1
ATOM 559 C CA . GLY A 1 70 ? -26.891 -51.562 -13.312 1 88.12 70 GLY A CA 1
ATOM 560 C C . GLY A 1 70 ? -25.609 -52.125 -13.891 1 88.12 70 GLY A C 1
ATOM 561 O O . GLY A 1 70 ? -25.047 -53.062 -13.359 1 88.12 70 GLY A O 1
ATOM 562 N N . ASP A 1 71 ? -25.156 -51.375 -14.883 1 88.25 71 ASP A N 1
ATOM 563 C CA . ASP A 1 71 ? -23.938 -51.812 -15.539 1 88.25 71 ASP A CA 1
ATOM 564 C C . ASP A 1 71 ? -22.719 -51.031 -15.031 1 88.25 71 ASP A C 1
ATOM 566 O O . ASP A 1 71 ? -21.594 -51.281 -15.461 1 88.25 71 ASP A O 1
ATOM 570 N N . LEU A 1 72 ? -23.047 -50.25 -14.062 1 92.31 72 LEU A N 1
ATOM 571 C CA . LEU A 1 72 ? -21.953 -49.406 -13.578 1 92.31 72 LEU A CA 1
ATOM 572 C C . LEU A 1 72 ? -21.359 -49.969 -12.297 1 92.31 72 LEU A C 1
ATOM 574 O O . LEU A 1 72 ? -22.094 -50.375 -11.398 1 92.31 72 LEU A O 1
ATOM 578 N N . SER A 1 73 ? -20.047 -50.031 -12.289 1 92.38 73 SER A N 1
ATOM 579 C CA . SER A 1 73 ? -19.328 -50.406 -11.078 1 92.38 73 SER A CA 1
ATOM 580 C C . SER A 1 73 ? -19.031 -49.188 -10.203 1 92.38 73 SER A C 1
ATOM 582 O O . SER A 1 73 ? -18.391 -48.25 -10.656 1 92.38 73 SER A O 1
ATOM 584 N N . ILE A 1 74 ? -19.469 -49.281 -8.922 1 94.88 74 ILE A N 1
ATOM 585 C CA . ILE A 1 74 ? -19.297 -48.156 -8.008 1 94.88 74 ILE A CA 1
ATOM 586 C C . ILE A 1 74 ? -18.312 -48.531 -6.898 1 94.88 74 ILE A C 1
ATOM 588 O O . ILE A 1 74 ? -18.5 -49.562 -6.242 1 94.88 74 ILE A O 1
ATOM 592 N N . ASN A 1 75 ? -17.297 -47.781 -6.797 1 94.75 75 ASN A N 1
ATOM 593 C CA . ASN A 1 75 ? -16.359 -47.938 -5.684 1 94.75 75 ASN A CA 1
ATOM 594 C C . ASN A 1 75 ? -16.594 -46.875 -4.617 1 94.75 75 ASN A C 1
ATOM 596 O O . ASN A 1 75 ? -16.594 -45.688 -4.914 1 94.75 75 ASN A O 1
ATOM 600 N N . GLN A 1 76 ? -16.766 -47.281 -3.35 1 95.31 76 GLN A N 1
ATOM 601 C CA . GLN A 1 76 ? -17.094 -46.344 -2.289 1 95.31 76 GLN A CA 1
ATOM 602 C C . GLN A 1 76 ? -16.141 -46.469 -1.107 1 95.31 76 GLN A C 1
ATOM 604 O O . GLN A 1 76 ? -15.656 -47.594 -0.827 1 95.31 76 GLN A O 1
ATOM 609 N N . ARG A 1 77 ? -15.867 -45.375 -0.515 1 95.06 77 ARG A N 1
ATOM 610 C CA . ARG A 1 77 ? -15.023 -45.375 0.674 1 95.06 77 ARG A CA 1
ATOM 611 C C . ARG A 1 77 ? -15.367 -44.188 1.587 1 95.06 77 ARG A C 1
ATOM 613 O O . ARG A 1 77 ? -15.664 -43.094 1.11 1 95.06 77 ARG A O 1
ATOM 620 N N . GLN A 1 78 ? -15.359 -44.531 2.871 1 93.31 78 GLN A N 1
ATOM 621 C CA . GLN A 1 78 ? -15.547 -43.469 3.861 1 93.31 78 GLN A CA 1
ATOM 622 C C . GLN A 1 78 ? -14.211 -42.969 4.371 1 93.31 78 GLN A C 1
ATOM 624 O O . GLN A 1 78 ? -13.352 -43.719 4.781 1 93.31 78 GLN A O 1
ATOM 629 N N . VAL A 1 79 ? -13.977 -41.781 4.191 1 91.25 79 VAL A N 1
ATOM 630 C CA . VAL A 1 79 ? -12.766 -41.125 4.695 1 91.25 79 VAL A CA 1
ATOM 631 C C . VAL A 1 79 ? -13.156 -39.938 5.586 1 91.25 79 VAL A C 1
ATOM 633 O O . VAL A 1 79 ? -13.703 -38.969 5.109 1 91.25 79 VAL A O 1
ATOM 636 N N . GLY A 1 80 ? -12.773 -40.031 6.859 1 87.69 80 GLY A N 1
ATOM 637 C CA . GLY A 1 80 ? -13.203 -39 7.793 1 87.69 80 GLY A CA 1
ATOM 638 C C . GLY A 1 80 ? -14.711 -38.844 7.883 1 87.69 80 GLY A C 1
ATOM 639 O O . GLY A 1 80 ? -15.406 -39.844 8.117 1 87.69 80 GLY A O 1
ATOM 640 N N . GLY A 1 81 ? -15.227 -37.656 7.629 1 89.5 81 GLY A N 1
ATOM 641 C CA . GLY A 1 81 ? -16.656 -37.406 7.73 1 89.5 81 GLY A CA 1
ATOM 642 C C . GLY A 1 81 ? -17.359 -37.406 6.391 1 89.5 81 GLY A C 1
ATOM 643 O O . GLY A 1 81 ? -18.547 -37.094 6.309 1 89.5 81 GLY A O 1
ATOM 644 N N . ALA A 1 82 ? -16.625 -37.844 5.375 1 94.25 82 ALA A N 1
ATOM 645 C CA . ALA A 1 82 ? -17.234 -37.812 4.043 1 94.25 82 ALA A CA 1
ATOM 646 C C . ALA A 1 82 ? -17.156 -39.188 3.387 1 94.25 82 ALA A C 1
ATOM 648 O O . ALA A 1 82 ? -16.266 -40 3.684 1 94.25 82 ALA A O 1
ATOM 649 N N . SER A 1 83 ? -18.156 -39.5 2.578 1 95.75 83 SER A N 1
ATOM 650 C CA . SER A 1 83 ? -18.172 -40.688 1.771 1 95.75 83 SER A CA 1
ATOM 651 C C . SER A 1 83 ? -17.828 -40.406 0.317 1 95.75 83 SER A C 1
ATOM 653 O O . SER A 1 83 ? -18.391 -39.5 -0.291 1 95.75 83 SER A O 1
ATOM 655 N N . TYR A 1 84 ? -16.922 -41.188 -0.161 1 96.56 84 TYR A N 1
ATOM 656 C CA . TYR A 1 84 ? -16.484 -41 -1.542 1 96.56 84 TYR A CA 1
ATOM 657 C C . TYR A 1 84 ? -17.016 -42.125 -2.428 1 96.56 84 TYR A C 1
ATOM 659 O O . TYR A 1 84 ? -17.078 -43.281 -2.008 1 96.56 84 TYR A O 1
ATOM 667 N N . ALA A 1 85 ? -17.484 -41.75 -3.602 1 97 85 ALA A N 1
ATOM 668 C CA . ALA A 1 85 ? -17.906 -42.688 -4.625 1 97 85 ALA A CA 1
ATOM 669 C C . ALA A 1 85 ? -17.188 -42.438 -5.949 1 97 85 ALA A C 1
ATOM 671 O O . ALA A 1 85 ? -17.094 -41.281 -6.387 1 97 85 ALA A O 1
ATOM 672 N N . ILE A 1 86 ? -16.688 -43.5 -6.574 1 96.44 86 ILE A N 1
ATOM 673 C CA . ILE A 1 86 ? -15.945 -43.375 -7.828 1 96.44 86 ILE A CA 1
ATOM 674 C C . ILE A 1 86 ? -16.531 -44.344 -8.859 1 96.44 86 ILE A C 1
ATOM 676 O O . ILE A 1 86 ? -16.766 -45.531 -8.555 1 96.44 86 ILE A O 1
ATOM 680 N N . ILE A 1 87 ? -16.844 -43.844 -10.008 1 96.12 87 ILE A N 1
ATOM 681 C CA . ILE A 1 87 ? -17.234 -44.656 -11.156 1 96.12 87 ILE A CA 1
ATOM 682 C C . ILE A 1 87 ? -16.297 -44.375 -12.328 1 96.12 87 ILE A C 1
ATOM 684 O O . ILE A 1 87 ? -16.047 -43.219 -12.68 1 96.12 87 ILE A O 1
ATOM 688 N N . CYS A 1 88 ? -15.758 -45.438 -12.852 1 94.81 88 CYS A N 1
ATOM 689 C CA . CYS A 1 88 ? -14.875 -45.281 -14 1 94.81 88 CYS A CA 1
ATOM 690 C C . CYS A 1 88 ? -15.328 -46.156 -15.164 1 94.81 88 CYS A C 1
ATOM 692 O O . CYS A 1 88 ? -16 -47.188 -14.953 1 94.81 88 CYS A O 1
ATOM 694 N N . THR A 1 89 ? -14.914 -45.688 -16.375 1 93.31 89 THR A N 1
ATOM 695 C CA . THR A 1 89 ? -15.078 -46.562 -17.531 1 93.31 89 THR A CA 1
ATOM 696 C C . THR A 1 89 ? -14.297 -47.844 -17.359 1 93.31 89 THR A C 1
ATOM 698 O O . THR A 1 89 ? -13.164 -47.844 -16.875 1 93.31 89 THR A O 1
ATOM 701 N N . ASP A 1 90 ? -14.867 -48.938 -17.766 1 90.38 90 ASP A N 1
ATOM 702 C CA . ASP A 1 90 ? -14.227 -50.219 -17.609 1 90.38 90 ASP A CA 1
ATOM 703 C C . ASP A 1 90 ? -13.117 -50.438 -18.641 1 90.38 90 ASP A C 1
ATOM 705 O O . ASP A 1 90 ? -13.289 -50.094 -19.812 1 90.38 90 ASP A O 1
ATOM 709 N N . PRO A 1 91 ? -12.07 -50.969 -18.109 1 91.75 91 PRO A N 1
ATOM 710 C CA . PRO A 1 91 ? -11.008 -51.25 -19.062 1 91.75 91 PRO A CA 1
ATOM 711 C C . PRO A 1 91 ? -11.352 -52.406 -20 1 91.75 91 PRO A C 1
ATOM 713 O O . PRO A 1 91 ? -12.016 -53.344 -19.578 1 91.75 91 PRO A O 1
ATOM 716 N N . PRO A 1 92 ? -10.875 -52.375 -21.219 1 91 92 PRO A N 1
ATOM 717 C CA . PRO A 1 92 ? -11.195 -53.406 -22.188 1 91 92 PRO A CA 1
ATOM 718 C C . PRO A 1 92 ? -10.445 -54.719 -21.938 1 91 92 PRO A C 1
ATOM 720 O O . PRO A 1 92 ? -10.797 -55.75 -22.5 1 91 92 PRO A O 1
ATOM 723 N N . GLY A 1 93 ? -9.492 -54.781 -21.062 1 92.06 93 GLY A N 1
ATOM 724 C CA . GLY A 1 93 ? -8.711 -56 -20.828 1 92.06 93 GLY A CA 1
ATOM 725 C C . GLY A 1 93 ? -7.562 -56.156 -21.797 1 92.06 93 GLY A C 1
ATOM 726 O O . GLY A 1 93 ? -6.75 -55.25 -21.969 1 92.06 93 GLY A O 1
ATOM 727 N N . LYS A 1 94 ? -7.605 -57.375 -22.469 1 93.75 94 LYS A N 1
ATOM 728 C CA . LYS A 1 94 ? -6.535 -57.656 -23.422 1 93.75 94 LYS A CA 1
ATOM 729 C C . LYS A 1 94 ? -6.816 -57 -24.766 1 93.75 94 LYS A C 1
ATOM 731 O O . LYS A 1 94 ? -7.914 -57.156 -25.312 1 93.75 94 LYS A O 1
ATOM 736 N N . ILE A 1 95 ? -5.844 -56.312 -25.203 1 93.81 95 ILE A N 1
ATOM 737 C CA . ILE A 1 95 ? -6.012 -55.625 -26.484 1 93.81 95 ILE A CA 1
ATOM 738 C C . ILE A 1 95 ? -4.863 -56 -27.422 1 93.81 95 ILE A C 1
ATOM 740 O O . ILE A 1 95 ? -3.752 -56.281 -26.969 1 93.81 95 ILE A O 1
ATOM 744 N N . SER A 1 96 ? -5.254 -56.031 -28.688 1 94.56 96 SER A N 1
ATOM 745 C CA . SER A 1 96 ? -4.258 -56.281 -29.719 1 94.56 96 SER A CA 1
ATOM 746 C C . SER A 1 96 ? -4.203 -55.125 -30.719 1 94.56 96 SER A C 1
ATOM 748 O O . SER A 1 96 ? -5.23 -54.719 -31.25 1 94.56 96 SER A O 1
ATOM 750 N N . VAL A 1 97 ? -3.039 -54.594 -30.875 1 95.56 97 VAL A N 1
ATOM 751 C CA . VAL A 1 97 ? -2.842 -53.531 -31.859 1 95.56 97 VAL A CA 1
ATOM 752 C C . VAL A 1 97 ? -2.025 -54.062 -33.031 1 95.56 97 VAL A C 1
ATOM 754 O O . VAL A 1 97 ? -0.87 -54.438 -32.875 1 95.56 97 VAL A O 1
ATOM 757 N N . SER A 1 98 ? -2.674 -53.938 -34.25 1 94.56 98 SER A N 1
ATOM 758 C CA . SER A 1 98 ? -2.072 -54.531 -35.438 1 94.56 98 SER A CA 1
ATOM 759 C C . SER A 1 98 ? -0.865 -53.719 -35.906 1 94.56 98 SER A C 1
ATOM 761 O O . SER A 1 98 ? -0.646 -52.594 -35.406 1 94.56 98 SER A O 1
ATOM 763 N N . GLN A 1 99 ? -0.111 -54.344 -36.781 1 91.88 99 GLN A N 1
ATOM 764 C CA . GLN A 1 99 ? 1.089 -53.719 -37.344 1 91.88 99 GLN A CA 1
ATOM 765 C C . GLN A 1 99 ? 0.756 -52.406 -38.031 1 91.88 99 GLN A C 1
ATOM 767 O O . GLN A 1 99 ? -0.261 -52.312 -38.719 1 91.88 99 GLN A O 1
ATOM 772 N N . LYS A 1 100 ? 1.581 -51.406 -37.781 1 92.69 100 LYS A N 1
ATOM 773 C CA . LYS A 1 100 ? 1.506 -50.094 -38.406 1 92.69 100 LYS A CA 1
ATOM 774 C C . LYS A 1 100 ? 0.161 -49.438 -38.125 1 92.69 100 LYS A C 1
ATOM 776 O O . LYS A 1 100 ? -0.423 -48.812 -39 1 92.69 100 LYS A O 1
ATOM 781 N N . ARG A 1 101 ? -0.401 -49.719 -36.938 1 94.75 101 ARG A N 1
ATOM 782 C CA . ARG A 1 101 ? -1.677 -49.125 -36.562 1 94.75 101 ARG A CA 1
ATOM 783 C C . ARG A 1 101 ? -1.568 -48.406 -35.219 1 94.75 101 ARG A C 1
ATOM 785 O O . ARG A 1 101 ? -0.58 -48.562 -34.5 1 94.75 101 ARG A O 1
ATOM 792 N N . GLU A 1 102 ? -2.477 -47.469 -35.031 1 95.56 102 GLU A N 1
ATOM 793 C CA . GLU A 1 102 ? -2.617 -46.75 -33.75 1 95.56 102 GLU A CA 1
ATOM 794 C C . GLU A 1 102 ? -4.016 -46.938 -33.188 1 95.56 102 GLU A C 1
ATOM 796 O O . GLU A 1 102 ? -5.004 -46.938 -33.906 1 95.56 102 GLU A O 1
ATOM 801 N N . GLU A 1 103 ? -4.082 -47.25 -31.906 1 95.69 103 GLU A N 1
ATOM 802 C CA . GLU A 1 103 ? -5.355 -47.344 -31.203 1 95.69 103 GLU A CA 1
ATOM 803 C C . GLU A 1 103 ? -5.395 -46.406 -30 1 95.69 103 GLU A C 1
ATOM 805 O O . GLU A 1 103 ? -4.363 -46.156 -29.375 1 95.69 103 GLU A O 1
ATOM 810 N N . SER A 1 104 ? -6.582 -45.875 -29.719 1 95.5 104 SER A N 1
ATOM 811 C CA . SER A 1 104 ? -6.758 -45 -28.594 1 95.5 104 SER A CA 1
ATOM 812 C C . SER A 1 104 ? -7.906 -45.438 -27.703 1 95.5 104 SER A C 1
ATOM 814 O O . SER A 1 104 ? -8.938 -45.906 -28.188 1 95.5 104 SER A O 1
ATOM 816 N N . PHE A 1 105 ? -7.715 -45.406 -26.406 1 95.62 105 PHE A N 1
ATOM 817 C CA . PHE A 1 105 ? -8.727 -45.75 -25.406 1 95.62 105 PHE A CA 1
ATOM 818 C C . PHE A 1 105 ? -8.945 -44.594 -24.438 1 95.62 105 PHE A C 1
ATOM 820 O O . PHE A 1 105 ? -7.984 -44 -23.953 1 95.62 105 PHE A O 1
ATOM 827 N N . ARG A 1 106 ? -10.172 -44.281 -24.234 1 95.62 106 ARG A N 1
ATOM 828 C CA . ARG A 1 106 ? -10.531 -43.188 -23.328 1 95.62 106 ARG A CA 1
ATOM 829 C C . ARG A 1 106 ? -11.203 -43.719 -22.062 1 95.62 106 ARG A C 1
ATOM 831 O O . ARG A 1 106 ? -12.078 -44.594 -22.141 1 95.62 106 ARG A O 1
ATOM 838 N N . PHE A 1 107 ? -10.734 -43.281 -21 1 95.44 107 PHE A N 1
ATOM 839 C CA . PHE A 1 107 ? -11.312 -43.688 -19.703 1 95.44 107 PHE A CA 1
ATOM 840 C C . PHE A 1 107 ? -11.766 -42.438 -18.938 1 95.44 107 PHE A C 1
ATOM 842 O O . PHE A 1 107 ? -10.977 -41.5 -18.719 1 95.44 107 PHE A O 1
ATOM 849 N N . THR A 1 108 ? -13.016 -42.375 -18.547 1 96.25 108 THR A N 1
ATOM 850 C CA . THR A 1 108 ? -13.578 -41.312 -17.75 1 96.25 108 THR A CA 1
ATOM 851 C C . THR A 1 108 ? -14.008 -41.781 -16.375 1 96.25 108 THR A C 1
ATOM 853 O O . THR A 1 108 ? -14.633 -42.844 -16.25 1 96.25 108 THR A O 1
ATOM 856 N N . CYS A 1 109 ? -13.562 -41.062 -15.383 1 96.06 109 CYS A N 1
ATOM 857 C CA . CYS A 1 109 ? -13.977 -41.375 -14.023 1 96.06 109 CYS A CA 1
ATOM 858 C C . CYS A 1 109 ? -14.719 -40.219 -13.391 1 96.06 109 CYS A C 1
ATOM 860 O O . CYS A 1 109 ? -14.391 -39.031 -13.648 1 96.06 109 CYS A O 1
ATOM 862 N N . THR A 1 110 ? -15.719 -40.5 -12.625 1 97.06 110 THR A N 1
ATOM 863 C CA . THR A 1 110 ? -16.391 -39.5 -11.789 1 97.06 110 THR A CA 1
ATOM 864 C C . THR A 1 110 ? -16.125 -39.75 -10.312 1 97.06 110 THR A C 1
ATOM 866 O O . THR A 1 110 ? -16.188 -40.906 -9.859 1 97.06 110 THR A O 1
ATOM 869 N N . ILE A 1 111 ? -15.727 -38.75 -9.641 1 96.19 111 ILE A N 1
ATOM 870 C CA . ILE A 1 111 ? -15.422 -38.812 -8.219 1 96.19 111 ILE A CA 1
ATOM 871 C C . ILE A 1 111 ? -16.312 -37.844 -7.449 1 96.19 111 ILE A C 1
ATOM 873 O O . ILE A 1 111 ? -16.344 -36.656 -7.73 1 96.19 111 ILE A O 1
ATOM 877 N N . THR A 1 112 ? -17.047 -38.344 -6.469 1 96.25 112 THR A N 1
ATOM 878 C CA . THR A 1 112 ? -17.953 -37.5 -5.68 1 96.25 112 THR A CA 1
ATOM 879 C C . THR A 1 112 ? -17.734 -37.75 -4.188 1 96.25 112 THR A C 1
ATOM 881 O O . THR A 1 112 ? -17.328 -38.812 -3.775 1 96.25 112 THR A O 1
ATOM 884 N N . SER A 1 113 ? -17.859 -36.719 -3.426 1 95.5 113 SER A N 1
ATOM 885 C CA . SER A 1 113 ? -17.797 -36.75 -1.969 1 95.5 113 SER A CA 1
ATOM 886 C C . SER A 1 113 ? -19.047 -36.156 -1.341 1 95.5 113 SER A C 1
ATOM 888 O O . SER A 1 113 ? -19.406 -35.031 -1.66 1 95.5 113 SER A O 1
ATOM 890 N N . LYS A 1 114 ? -19.672 -36.938 -0.488 1 95.81 114 LYS A N 1
ATOM 891 C CA . LYS A 1 114 ? -20.891 -36.5 0.202 1 95.81 114 LYS A CA 1
ATOM 892 C C . LYS A 1 114 ? -20.906 -37 1.645 1 95.81 114 LYS A C 1
ATOM 894 O O . LYS A 1 114 ? -20.094 -37.844 2.023 1 95.81 114 LYS A O 1
ATOM 899 N N . PRO A 1 115 ? -21.812 -36.438 2.426 1 94.88 115 PRO A N 1
ATOM 900 C CA . PRO A 1 115 ? -21.891 -36.906 3.818 1 94.88 115 PRO A CA 1
ATOM 901 C C . PRO A 1 115 ? -22.281 -38.375 3.947 1 94.88 115 PRO A C 1
ATOM 903 O O . PRO A 1 115 ? -21.812 -39.062 4.863 1 94.88 115 PRO A O 1
ATOM 906 N N . THR A 1 116 ? -23.141 -38.875 2.961 1 94.38 116 THR A N 1
ATOM 907 C CA . THR A 1 116 ? -23.547 -40.281 3.037 1 94.38 116 THR A CA 1
ATOM 908 C C . THR A 1 116 ? -23.125 -41.031 1.781 1 94.38 116 THR A C 1
ATOM 910 O O . THR A 1 116 ? -23.047 -40.438 0.698 1 94.38 116 THR A O 1
ATOM 913 N N . GLY A 1 117 ? -23 -42.281 1.967 1 93.25 117 GLY A N 1
ATOM 914 C CA . GLY A 1 117 ? -22.609 -43.125 0.856 1 93.25 117 GLY A CA 1
ATOM 915 C C . GLY A 1 117 ? -23.656 -43.188 -0.234 1 93.25 117 GLY A C 1
ATOM 916 O O . GLY A 1 117 ? -23.328 -43.25 -1.421 1 93.25 117 GLY A O 1
ATOM 917 N N . GLU A 1 118 ? -24.859 -43.25 0.163 1 93.69 118 GLU A N 1
ATOM 918 C CA . GLU A 1 118 ? -25.953 -43.312 -0.799 1 93.69 118 GLU A CA 1
ATOM 919 C C . GLU A 1 118 ? -26 -42.094 -1.688 1 93.69 118 GLU A C 1
ATOM 921 O O . GLU A 1 118 ? -26.172 -42.188 -2.904 1 93.69 118 GLU A O 1
ATOM 926 N N . GLU A 1 119 ? -25.859 -41 -1.055 1 95.44 119 GLU A N 1
ATOM 927 C CA . GLU A 1 119 ? -25.875 -39.75 -1.811 1 95.44 119 GLU A CA 1
ATOM 928 C C . GLU A 1 119 ? -24.672 -39.656 -2.758 1 95.44 119 GLU A C 1
ATOM 930 O O . GLU A 1 119 ? -24.812 -39.219 -3.898 1 95.44 119 GLU A O 1
ATOM 935 N N . ALA A 1 120 ? -23.547 -40.062 -2.24 1 96.56 120 ALA A N 1
ATOM 936 C CA . ALA A 1 120 ? -22.328 -40.031 -3.059 1 96.56 120 ALA A CA 1
ATOM 937 C C . ALA A 1 120 ? -22.484 -40.938 -4.277 1 96.56 120 ALA A C 1
ATOM 939 O O . ALA A 1 120 ? -22.109 -40.562 -5.391 1 96.56 120 ALA A O 1
ATOM 940 N N . ALA A 1 121 ? -23.031 -42.062 -4.062 1 95.62 121 ALA A N 1
ATOM 941 C CA . ALA A 1 121 ? -23.219 -43.031 -5.152 1 95.62 121 ALA A CA 1
ATOM 942 C C . ALA A 1 121 ? -24.203 -42.5 -6.188 1 95.62 121 ALA A C 1
ATOM 944 O O . ALA A 1 121 ? -23.969 -42.594 -7.391 1 95.62 121 ALA A O 1
ATOM 945 N N . ARG A 1 122 ? -25.297 -42 -5.691 1 95.06 122 ARG A N 1
ATOM 946 C CA . ARG A 1 122 ? -26.297 -41.438 -6.586 1 95.06 122 ARG A CA 1
ATOM 947 C C . ARG A 1 122 ? -25.719 -40.344 -7.445 1 95.06 122 ARG A C 1
ATOM 949 O O . ARG A 1 122 ? -25.953 -40.281 -8.656 1 95.06 122 ARG A O 1
ATOM 956 N N . ASP A 1 123 ? -25 -39.5 -6.852 1 95.38 123 ASP A N 1
ATOM 957 C CA . ASP A 1 123 ? -24.406 -38.375 -7.574 1 95.38 123 ASP A CA 1
ATOM 958 C C . ASP A 1 123 ? -23.359 -38.844 -8.57 1 95.38 123 ASP A C 1
ATOM 960 O O . ASP A 1 123 ? -23.234 -38.281 -9.664 1 95.38 123 ASP A O 1
ATOM 964 N N . ALA A 1 124 ? -22.562 -39.781 -8.156 1 96.38 124 ALA A N 1
ATOM 965 C CA . ALA A 1 124 ? -21.547 -40.344 -9.047 1 96.38 124 ALA A CA 1
ATOM 966 C C . ALA A 1 124 ? -22.172 -40.906 -10.312 1 96.38 124 ALA A C 1
ATOM 968 O O . ALA A 1 124 ? -21.656 -40.688 -11.414 1 96.38 124 ALA A O 1
ATOM 969 N N . VAL A 1 125 ? -23.266 -41.594 -10.156 1 95.75 125 VAL A N 1
ATOM 970 C CA . VAL A 1 125 ? -23.969 -42.188 -11.289 1 95.75 125 VAL A CA 1
ATOM 971 C C . VAL A 1 125 ? -24.5 -41.094 -12.203 1 95.75 125 VAL A C 1
ATOM 973 O O . VAL A 1 125 ? -24.344 -41.156 -13.422 1 95.75 125 VAL A O 1
ATOM 976 N N . ARG A 1 126 ? -25.141 -40.188 -11.594 1 94.81 126 ARG A N 1
ATOM 977 C CA . ARG A 1 126 ? -25.703 -39.062 -12.359 1 94.81 126 ARG A CA 1
ATOM 978 C C . ARG A 1 126 ? -24.609 -38.375 -13.156 1 94.81 126 ARG A C 1
ATOM 980 O O . ARG A 1 126 ? -24.781 -38.094 -14.352 1 94.81 126 ARG A O 1
ATOM 987 N N . LEU A 1 127 ? -23.562 -38.062 -12.539 1 94.62 127 LEU A N 1
ATOM 988 C CA . LEU A 1 127 ? -22.469 -37.344 -13.195 1 94.62 127 LEU A CA 1
ATOM 989 C C . LEU A 1 127 ? -21.859 -38.188 -14.305 1 94.62 127 LEU A C 1
ATOM 991 O O . LEU A 1 127 ? -21.547 -37.688 -15.383 1 94.62 127 LEU A O 1
ATOM 995 N N . PHE A 1 128 ? -21.656 -39.438 -14.031 1 95.31 128 PHE A N 1
ATOM 996 C CA . PHE A 1 128 ? -21.062 -40.312 -15.016 1 95.31 128 PHE A CA 1
ATOM 997 C C . PHE A 1 128 ? -21.906 -40.375 -16.281 1 95.31 128 PHE A C 1
ATOM 999 O O . PHE A 1 128 ? -21.375 -40.375 -17.391 1 95.31 128 PHE A O 1
ATOM 1006 N N . GLN A 1 129 ? -23.203 -40.406 -16.109 1 91.81 129 GLN A N 1
ATOM 1007 C CA . GLN A 1 129 ? -24.125 -40.438 -17.234 1 91.81 129 GLN A CA 1
ATOM 1008 C C . GLN A 1 129 ? -24.141 -39.125 -18 1 91.81 129 GLN A C 1
ATOM 1010 O O . GLN A 1 129 ? -24.328 -39.125 -19.219 1 91.81 129 GLN A O 1
ATOM 1015 N N . SER A 1 130 ? -23.875 -38.094 -17.328 1 89.12 130 SER A N 1
ATOM 1016 C CA . SER A 1 130 ? -23.891 -36.781 -17.938 1 89.12 130 SER A CA 1
ATOM 1017 C C . SER A 1 130 ? -22.594 -36.5 -18.672 1 89.12 130 SER A C 1
ATOM 1019 O O . SER A 1 130 ? -22.531 -35.594 -19.516 1 89.12 130 SER A O 1
ATOM 1021 N N . GLY A 1 131 ? -21.562 -37.188 -18.406 1 88.31 131 GLY A N 1
ATOM 1022 C CA . GLY A 1 131 ? -20.25 -36.938 -18.969 1 88.31 131 GLY A CA 1
ATOM 1023 C C . GLY A 1 131 ? -19.922 -37.812 -20.156 1 88.31 131 GLY A C 1
ATOM 1024 O O . GLY A 1 131 ? -18.75 -38.156 -20.375 1 88.31 131 GLY A O 1
ATOM 1025 N N . LYS A 1 132 ? -20.875 -38.125 -20.922 1 86.38 132 LYS A N 1
ATOM 1026 C CA . LYS A 1 132 ? -20.656 -39.094 -22 1 86.38 132 LYS A CA 1
ATOM 1027 C C . LYS A 1 132 ? -20.094 -38.406 -23.25 1 86.38 132 LYS A C 1
ATOM 1029 O O . LYS A 1 132 ? -19.453 -39.062 -24.078 1 86.38 132 LYS A O 1
ATOM 1034 N N . ASP A 1 133 ? -20.266 -37.125 -23.328 1 92.25 133 ASP A N 1
ATOM 1035 C CA . ASP A 1 133 ? -19.734 -36.375 -24.469 1 92.25 133 ASP A CA 1
ATOM 1036 C C . ASP A 1 133 ? -18.25 -36.031 -24.281 1 92.25 133 ASP A C 1
ATOM 1038 O O . ASP A 1 133 ? -17.922 -35.031 -23.688 1 92.25 133 ASP A O 1
ATOM 1042 N N . ALA A 1 134 ? -17.406 -36.844 -24.938 1 94 134 ALA A N 1
ATOM 1043 C CA . ALA A 1 134 ? -15.961 -36.719 -24.766 1 94 134 ALA A CA 1
ATOM 1044 C C . ALA A 1 134 ? -15.453 -35.375 -25.344 1 94 134 ALA A C 1
ATOM 1046 O O . ALA A 1 134 ? -14.625 -34.719 -24.719 1 94 134 ALA A O 1
ATOM 1047 N N . LYS A 1 135 ? -15.922 -35.062 -26.453 1 94.94 135 LYS A N 1
ATOM 1048 C CA . LYS A 1 135 ? -15.477 -33.812 -27.109 1 94.94 135 LYS A CA 1
ATOM 1049 C C . LYS A 1 135 ? -15.844 -32.594 -26.281 1 94.94 135 LYS A C 1
ATOM 1051 O O . LYS A 1 135 ? -15.047 -31.672 -26.156 1 94.94 135 LYS A O 1
ATOM 1056 N N . ALA A 1 136 ? -17 -32.625 -25.766 1 94.75 136 ALA A N 1
ATOM 1057 C CA . ALA A 1 136 ? -17.453 -31.516 -24.938 1 94.75 136 ALA A CA 1
ATOM 1058 C C . ALA A 1 136 ? -16.625 -31.406 -23.656 1 94.75 136 ALA A C 1
ATOM 1060 O O . ALA A 1 136 ? -16.266 -30.312 -23.234 1 94.75 136 ALA A O 1
ATOM 1061 N N . LEU A 1 137 ? -16.297 -32.531 -23.062 1 95.19 137 LEU A N 1
ATOM 1062 C CA . LEU A 1 137 ? -15.477 -32.531 -21.859 1 95.19 137 LEU A CA 1
ATOM 1063 C C . LEU A 1 137 ? -14.094 -31.969 -22.141 1 95.19 137 LEU A C 1
ATOM 1065 O O . LEU A 1 137 ? -13.594 -31.141 -21.359 1 95.19 137 LEU A O 1
ATOM 1069 N N . ASP A 1 138 ? -13.523 -32.406 -23.219 1 96.81 138 ASP A N 1
ATOM 1070 C CA . ASP A 1 138 ? -12.188 -31.922 -23.562 1 96.81 138 ASP A CA 1
ATOM 1071 C C . ASP A 1 138 ? -12.195 -30.422 -23.828 1 96.81 138 ASP A C 1
ATOM 1073 O O . ASP A 1 138 ? -11.352 -29.688 -23.312 1 96.81 138 ASP A O 1
ATOM 1077 N N . SER A 1 139 ? -13.172 -30.047 -24.609 1 96.75 139 SER A N 1
ATOM 1078 C CA . SER A 1 139 ? -13.258 -28.625 -24.984 1 96.75 139 SER A CA 1
ATOM 1079 C C . SER A 1 139 ? -13.453 -27.75 -23.75 1 96.75 139 SER A C 1
ATOM 1081 O O . SER A 1 139 ? -12.82 -26.703 -23.625 1 96.75 139 SER A O 1
ATOM 1083 N N . GLN A 1 140 ? -14.305 -28.172 -22.844 1 96.12 140 GLN A N 1
ATOM 1084 C CA . GLN A 1 140 ? -14.562 -27.422 -21.625 1 96.12 140 GLN A CA 1
ATOM 1085 C C . GLN A 1 140 ? -13.312 -27.328 -20.75 1 96.12 140 GLN A C 1
ATOM 1087 O O . GLN A 1 140 ? -13.031 -26.281 -20.156 1 96.12 140 GLN A O 1
ATOM 1092 N N . HIS A 1 141 ? -12.602 -28.422 -20.656 1 96.81 141 HIS A N 1
ATOM 1093 C CA . HIS A 1 141 ? -11.359 -28.453 -19.891 1 96.81 141 HIS A CA 1
ATOM 1094 C C . HIS A 1 141 ? -10.344 -27.469 -20.453 1 96.81 141 HIS A C 1
ATOM 1096 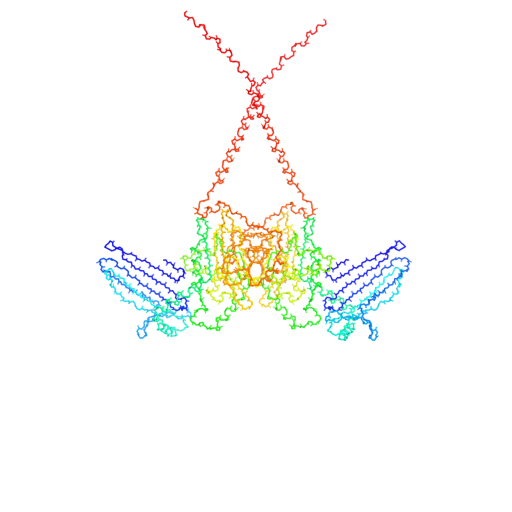O O . HIS A 1 141 ? -9.797 -26.641 -19.719 1 96.81 141 HIS A O 1
ATOM 1102 N N . PHE A 1 142 ? -10.133 -27.531 -21.75 1 97.44 142 PHE A N 1
ATOM 1103 C CA . PHE A 1 142 ? -9.125 -26.688 -22.375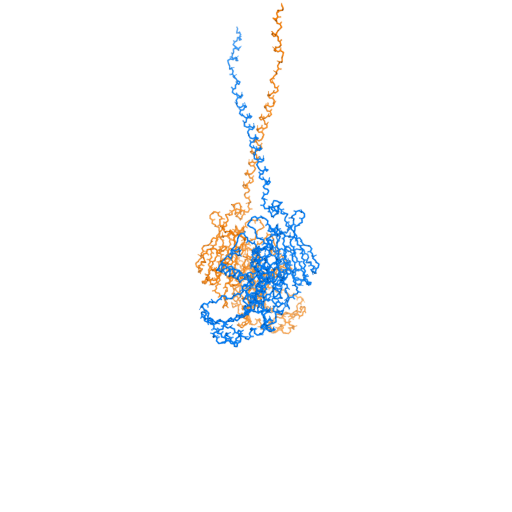 1 97.44 142 PHE A CA 1
ATOM 1104 C C . PHE A 1 142 ? -9.547 -25.219 -22.344 1 97.44 142 PHE A C 1
ATOM 1106 O O . PHE A 1 142 ? -8.719 -24.344 -22.156 1 97.44 142 PHE A O 1
ATOM 1113 N N . ASP A 1 143 ? -10.836 -25 -22.453 1 96.69 143 ASP A N 1
ATOM 1114 C CA . ASP A 1 143 ? -11.359 -23.641 -22.344 1 96.69 143 ASP A CA 1
ATOM 1115 C C . ASP A 1 143 ? -11.156 -23.094 -20.938 1 96.69 143 ASP A C 1
ATOM 1117 O O . ASP A 1 143 ? -10.844 -21.906 -20.766 1 96.69 143 ASP A O 1
ATOM 1121 N N . GLY A 1 144 ? -11.375 -23.891 -19.969 1 96.5 144 GLY A N 1
ATOM 1122 C CA . GLY A 1 144 ? -11.148 -23.484 -18.594 1 96.5 144 GLY A CA 1
ATOM 1123 C C . GLY A 1 144 ? -9.719 -23.047 -18.328 1 96.5 144 GLY A C 1
ATOM 1124 O O . GLY A 1 144 ? -9.484 -22 -17.734 1 96.5 144 GLY A O 1
ATOM 1125 N N . TRP A 1 145 ? -8.812 -23.828 -18.797 1 97 145 TRP A N 1
ATOM 1126 C CA . TRP A 1 145 ? -7.402 -23.5 -18.594 1 97 145 TRP A CA 1
ATOM 1127 C C . TRP A 1 145 ? -7.027 -22.234 -19.375 1 97 145 TRP A C 1
ATOM 1129 O O . TRP A 1 145 ? -6.246 -21.422 -18.906 1 97 145 TRP A O 1
ATOM 1139 N N . SER A 1 146 ? -7.609 -22.109 -20.547 1 96.31 146 SER A N 1
ATOM 1140 C CA . SER A 1 146 ? -7.344 -20.922 -21.359 1 96.31 146 SER A CA 1
ATOM 1141 C C . SER A 1 146 ? -7.781 -19.656 -20.625 1 96.31 146 SER A C 1
ATOM 1143 O O . SER A 1 146 ? -7.102 -18.625 -20.688 1 96.31 146 SER A O 1
ATOM 1145 N N . LYS A 1 147 ? -8.852 -19.734 -19.938 1 94.81 147 LYS A N 1
ATOM 1146 C CA . LYS A 1 147 ? -9.367 -18.578 -19.203 1 94.81 147 LYS A CA 1
ATOM 1147 C C . LYS A 1 147 ? -8.445 -18.219 -18.047 1 94.81 147 LYS A C 1
ATOM 1149 O O . LYS A 1 147 ? -8.336 -17.031 -17.688 1 94.81 147 LYS A O 1
ATOM 1154 N N . MET A 1 148 ? -7.766 -19.156 -17.5 1 94.06 148 MET A N 1
ATOM 1155 C CA . MET A 1 148 ? -6.852 -18.906 -16.391 1 94.06 148 MET A CA 1
ATOM 1156 C C . MET A 1 148 ? -5.559 -18.266 -16.891 1 94.06 148 MET A C 1
ATOM 1158 O O . MET A 1 148 ? -4.816 -17.672 -16.109 1 94.06 148 MET A O 1
ATOM 1162 N N . HIS A 1 149 ? -5.359 -18.359 -18.234 1 94.81 149 HIS A N 1
ATOM 1163 C CA . HIS A 1 149 ? -4.121 -17.828 -18.797 1 94.81 149 HIS A CA 1
ATOM 1164 C C . HIS A 1 149 ? -4.344 -16.469 -19.422 1 94.81 149 HIS A C 1
ATOM 1166 O O . HIS A 1 149 ? -3.463 -15.945 -20.109 1 94.81 149 HIS A O 1
ATOM 1172 N N . LEU A 1 150 ? -5.473 -15.875 -19.141 1 95.06 150 LEU A N 1
ATOM 1173 C CA . LEU A 1 150 ? -5.715 -14.531 -19.641 1 95.06 150 LEU A CA 1
ATOM 1174 C C . LEU A 1 150 ? -4.738 -13.539 -19.016 1 95.06 150 LEU A C 1
ATOM 1176 O O . LEU A 1 150 ? -4.508 -12.461 -19.562 1 95.06 150 LEU A O 1
ATOM 1180 N N . THR A 1 151 ? -4.273 -13.867 -17.891 1 96.81 151 THR A N 1
ATOM 1181 C CA . THR A 1 151 ? -3.176 -13.141 -17.25 1 96.81 151 THR A CA 1
ATOM 1182 C C . THR A 1 151 ? -1.914 -14 -17.203 1 96.81 151 THR A C 1
ATOM 1184 O O . THR A 1 151 ? -1.969 -15.172 -16.828 1 96.81 151 THR A O 1
ATOM 1187 N N . GLY A 1 152 ? -0.799 -13.438 -17.609 1 97.62 152 GLY A N 1
ATOM 1188 C CA . GLY A 1 152 ? 0.397 -14.266 -17.688 1 97.62 152 GLY A CA 1
ATOM 1189 C C . GLY A 1 152 ? 1.68 -13.469 -17.516 1 97.62 152 GLY A C 1
ATOM 1190 O O . GLY A 1 152 ? 1.649 -12.242 -17.453 1 97.62 152 GLY A O 1
ATOM 1191 N N . PHE A 1 153 ? 2.742 -14.203 -17.312 1 98.19 153 PHE A N 1
ATOM 1192 C CA . PHE A 1 153 ? 4.082 -13.672 -17.094 1 98.19 153 PHE A CA 1
ATOM 1193 C C . PHE A 1 153 ? 5.125 -14.539 -17.797 1 98.19 153 PHE A C 1
ATOM 1195 O O . PHE A 1 153 ? 4.969 -15.758 -17.875 1 98.19 153 PHE A O 1
ATOM 1202 N N . SER A 1 154 ? 6.172 -13.867 -18.344 1 97.81 154 SER A N 1
ATOM 1203 C CA . SER A 1 154 ? 7.281 -14.578 -18.969 1 97.81 154 SER A CA 1
ATOM 1204 C C . SER A 1 154 ? 8.602 -13.852 -18.734 1 97.81 154 SER A C 1
ATOM 1206 O O . SER A 1 154 ? 8.625 -12.625 -18.578 1 97.81 154 SER A O 1
ATOM 1208 N N . VAL A 1 155 ? 9.609 -14.641 -18.672 1 97.44 155 VAL A N 1
ATOM 1209 C CA . VAL A 1 155 ? 10.953 -14.086 -18.484 1 97.44 155 VAL A CA 1
ATOM 1210 C C . VAL A 1 155 ? 11.938 -14.82 -19.406 1 97.44 155 VAL A C 1
ATOM 1212 O O . VAL A 1 155 ? 11.758 -16 -19.703 1 97.44 155 VAL A O 1
ATOM 1215 N N . SER A 1 156 ? 12.891 -14.078 -19.859 1 96.69 156 SER A N 1
ATOM 1216 C CA . SER A 1 156 ? 13.906 -14.695 -20.719 1 96.69 156 SER A CA 1
ATOM 1217 C C . SER A 1 156 ? 14.719 -15.727 -19.938 1 96.69 156 SER A C 1
ATOM 1219 O O . SER A 1 156 ? 14.945 -15.578 -18.734 1 96.69 156 SER A O 1
ATOM 1221 N N . THR A 1 157 ? 15.125 -16.781 -20.672 1 96.06 157 THR A N 1
ATOM 1222 C CA . THR A 1 157 ? 15.883 -17.844 -20.016 1 96.06 157 THR A CA 1
ATOM 1223 C C . THR A 1 157 ? 17.266 -17.344 -19.594 1 96.06 157 THR A C 1
ATOM 1225 O O . THR A 1 157 ? 17.906 -16.578 -20.312 1 96.06 157 THR A O 1
ATOM 1228 N N . SER A 1 158 ? 17.625 -17.75 -18.438 1 95.38 158 SER A N 1
ATOM 1229 C CA . SER A 1 158 ? 18.922 -17.375 -17.875 1 95.38 158 SER A CA 1
ATOM 1230 C C . SER A 1 158 ? 19.734 -18.609 -17.484 1 95.38 158 SER A C 1
ATOM 1232 O O . SER A 1 158 ? 19.188 -19.578 -16.969 1 95.38 158 SER A O 1
ATOM 1234 N N . LYS A 1 159 ? 21.031 -18.562 -17.75 1 94.25 159 LYS A N 1
ATOM 1235 C CA . LYS A 1 159 ? 21.938 -19.625 -17.344 1 94.25 159 LYS A CA 1
ATOM 1236 C C . LYS A 1 159 ? 22.672 -19.266 -16.047 1 94.25 159 LYS A C 1
ATOM 1238 O O . LYS A 1 159 ? 23.5 -20.047 -15.562 1 94.25 159 LYS A O 1
ATOM 1243 N N . ALA A 1 160 ? 22.344 -18.078 -15.516 1 91.5 160 ALA A N 1
ATOM 1244 C CA . ALA A 1 160 ? 22.969 -17.656 -14.273 1 91.5 160 ALA A CA 1
ATOM 1245 C C . ALA A 1 160 ? 22.562 -18.578 -13.117 1 91.5 160 ALA A C 1
ATOM 1247 O O . ALA A 1 160 ? 21.453 -19.094 -13.094 1 91.5 160 ALA A O 1
ATOM 1248 N N . PRO A 1 161 ? 23.453 -18.734 -12.195 1 86.75 161 PRO A N 1
ATOM 1249 C CA . PRO A 1 161 ? 23.094 -19.547 -11.031 1 86.75 161 PRO A CA 1
ATOM 1250 C C . PRO A 1 161 ? 22.047 -18.859 -10.141 1 86.75 161 PRO A C 1
ATOM 1252 O O . PRO A 1 161 ? 21.984 -17.625 -10.094 1 86.75 161 PRO A O 1
ATOM 1255 N N . ASN A 1 162 ? 21.219 -19.625 -9.469 1 83.56 162 ASN A N 1
ATOM 1256 C CA . ASN A 1 162 ? 20.266 -19.125 -8.492 1 83.56 162 ASN A CA 1
ATOM 1257 C C . ASN A 1 162 ? 19.297 -18.125 -9.117 1 83.56 162 ASN A C 1
ATOM 1259 O O . ASN A 1 162 ? 19.125 -17.016 -8.586 1 83.56 162 ASN A O 1
ATOM 1263 N N . THR A 1 163 ? 18.938 -18.5 -10.281 1 89.25 163 THR A N 1
ATOM 1264 C CA . THR A 1 163 ? 17.984 -17.625 -10.953 1 89.25 163 THR A CA 1
ATOM 1265 C C . THR A 1 163 ? 16.688 -18.391 -11.281 1 89.25 163 THR A C 1
ATOM 1267 O O . THR A 1 163 ? 16.719 -19.594 -11.484 1 89.25 163 THR A O 1
ATOM 1270 N N . LEU A 1 164 ? 15.633 -17.719 -11.273 1 94.88 164 LEU A N 1
ATOM 1271 C CA . LEU A 1 164 ? 14.328 -18.281 -11.609 1 94.88 164 LEU A CA 1
ATOM 1272 C C . LEU A 1 164 ? 14.102 -18.25 -13.117 1 94.88 164 LEU A C 1
ATOM 1274 O O . LEU A 1 164 ? 14.266 -17.219 -13.75 1 94.88 164 LEU A O 1
ATOM 1278 N N . ASN A 1 165 ? 13.766 -19.359 -13.664 1 95.75 165 ASN A N 1
ATOM 1279 C CA . ASN A 1 165 ? 13.438 -19.438 -15.086 1 95.75 165 ASN A CA 1
ATOM 1280 C C . ASN A 1 165 ? 11.977 -19.812 -15.305 1 95.75 165 ASN A C 1
ATOM 1282 O O . ASN A 1 165 ? 11.258 -20.094 -14.352 1 95.75 165 ASN A O 1
ATOM 1286 N N . GLY A 1 166 ? 11.586 -19.781 -16.578 1 95.31 166 GLY A N 1
ATOM 1287 C CA . GLY A 1 166 ? 10.188 -19.969 -16.938 1 95.31 166 GLY A CA 1
ATOM 1288 C C . GLY A 1 166 ? 9.625 -21.297 -16.5 1 95.31 166 GLY A C 1
ATOM 1289 O O . GLY A 1 166 ? 8.445 -21.406 -16.172 1 95.31 166 GLY A O 1
ATOM 1290 N N . ASP A 1 167 ? 10.422 -22.297 -16.5 1 93.5 167 ASP A N 1
ATOM 1291 C CA . ASP A 1 167 ? 9.953 -23.641 -16.141 1 93.5 167 ASP A CA 1
ATOM 1292 C C . ASP A 1 167 ? 9.453 -23.688 -14.703 1 93.5 167 ASP A C 1
ATOM 1294 O O . ASP A 1 167 ? 8.359 -24.188 -14.43 1 93.5 167 ASP A O 1
ATOM 1298 N N . LYS A 1 168 ? 10.258 -23.141 -13.789 1 95.19 168 LYS A N 1
ATOM 1299 C CA . LYS A 1 168 ? 9.867 -23.125 -12.383 1 95.19 168 LYS A CA 1
ATOM 1300 C C . LYS A 1 168 ? 8.68 -22.203 -12.148 1 95.19 168 LYS A C 1
ATOM 1302 O O . LYS A 1 168 ? 7.785 -22.531 -11.359 1 95.19 168 LYS A O 1
ATOM 1307 N N . ILE A 1 169 ? 8.664 -21.094 -12.805 1 97.38 169 ILE A N 1
ATOM 1308 C CA . ILE A 1 169 ? 7.59 -20.125 -12.641 1 97.38 169 ILE A CA 1
ATOM 1309 C C . ILE A 1 169 ? 6.273 -20.734 -13.133 1 97.38 169 ILE A C 1
ATOM 1311 O O . ILE A 1 169 ? 5.262 -20.688 -12.43 1 97.38 169 ILE A O 1
ATOM 1315 N N . ASN A 1 170 ? 6.312 -21.328 -14.289 1 96.25 170 ASN A N 1
ATOM 1316 C CA . ASN A 1 170 ? 5.109 -21.922 -14.859 1 96.25 170 ASN A CA 1
ATOM 1317 C C . ASN A 1 170 ? 4.652 -23.141 -14.055 1 96.25 170 ASN A C 1
ATOM 1319 O O . ASN A 1 170 ? 3.453 -23.375 -13.906 1 96.25 170 ASN A O 1
ATOM 1323 N N . ALA A 1 171 ? 5.59 -23.906 -13.578 1 96.31 171 ALA A N 1
ATOM 1324 C CA . ALA A 1 171 ? 5.242 -25.062 -12.75 1 96.31 171 ALA A CA 1
ATOM 1325 C C . ALA A 1 171 ? 4.527 -24.625 -11.477 1 96.31 171 ALA A C 1
ATOM 1327 O O . ALA A 1 171 ? 3.531 -25.234 -11.078 1 96.31 171 ALA A O 1
ATOM 1328 N N . THR A 1 172 ? 5.098 -23.625 -10.844 1 97.38 172 THR A N 1
ATOM 1329 C CA . THR A 1 172 ? 4.5 -23.125 -9.609 1 97.38 172 THR A CA 1
ATOM 1330 C C . THR A 1 172 ? 3.092 -22.594 -9.875 1 97.38 172 THR A C 1
ATOM 1332 O O . THR A 1 172 ? 2.166 -22.875 -9.109 1 97.38 172 THR A O 1
ATOM 1335 N N . LYS A 1 173 ? 2.994 -21.859 -10.938 1 97.69 173 LYS A N 1
ATOM 1336 C CA . LYS A 1 173 ? 1.672 -21.359 -11.297 1 97.69 173 LYS A CA 1
ATOM 1337 C C . LYS A 1 173 ? 0.69 -22.5 -11.523 1 97.69 173 LYS A C 1
ATOM 1339 O O . LYS A 1 173 ? -0.444 -22.453 -11.039 1 97.69 173 LYS A O 1
ATOM 1344 N N . TYR A 1 174 ? 1.142 -23.484 -12.234 1 96.81 174 TYR A N 1
ATOM 1345 C CA . TYR A 1 174 ? 0.317 -24.656 -12.516 1 96.81 174 TYR A CA 1
ATOM 1346 C C . TYR A 1 174 ? -0.115 -25.344 -11.227 1 96.81 174 TYR A C 1
ATOM 1348 O O . TYR A 1 174 ? -1.276 -25.734 -11.078 1 96.81 174 TYR A O 1
ATOM 1356 N N . ILE A 1 175 ? 0.78 -25.5 -10.344 1 96.88 175 ILE A N 1
ATOM 1357 C CA . ILE A 1 175 ? 0.493 -26.141 -9.07 1 96.88 175 ILE A CA 1
ATOM 1358 C C . ILE A 1 175 ? -0.562 -25.344 -8.312 1 96.88 175 ILE A C 1
ATOM 1360 O O . ILE A 1 175 ? -1.52 -25.906 -7.781 1 96.88 175 ILE A O 1
ATOM 1364 N N . LEU A 1 176 ? -0.403 -24.062 -8.266 1 97.81 176 LEU A N 1
ATOM 1365 C CA . LEU A 1 176 ? -1.359 -23.203 -7.582 1 97.81 176 LEU A CA 1
ATOM 1366 C C . LEU A 1 176 ? -2.744 -23.312 -8.211 1 97.81 176 LEU A C 1
ATOM 1368 O O . LEU A 1 176 ? -3.732 -23.531 -7.508 1 97.81 176 LEU A O 1
ATOM 1372 N N . LEU A 1 177 ? -2.764 -23.234 -9.508 1 97.44 177 LEU A N 1
ATOM 1373 C CA . LEU A 1 177 ? -4.039 -23.234 -10.219 1 97.44 177 LEU A CA 1
ATOM 1374 C C . LEU A 1 177 ? -4.719 -24.594 -10.125 1 97.44 177 LEU A C 1
ATOM 1376 O O . LEU A 1 177 ? -5.949 -24.672 -10.078 1 97.44 177 LEU A O 1
ATOM 1380 N N . SER A 1 178 ? -3.928 -25.625 -10.055 1 96 178 SER A N 1
ATOM 1381 C CA . SER A 1 178 ? -4.469 -26.984 -9.984 1 96 178 SER A CA 1
ATOM 1382 C C . SER A 1 178 ? -4.988 -27.297 -8.578 1 96 178 SER A C 1
ATOM 1384 O O . SER A 1 178 ? -5.801 -28.203 -8.406 1 96 178 SER A O 1
ATOM 1386 N N . SER A 1 179 ? -4.523 -26.516 -7.645 1 95.94 179 SER A N 1
ATOM 1387 C CA . SER A 1 179 ? -4.875 -26.797 -6.258 1 95.94 179 SER A CA 1
ATOM 1388 C C . SER A 1 179 ? -6.105 -26.016 -5.82 1 95.94 179 SER A C 1
ATOM 1390 O O . SER A 1 179 ? -6.594 -26.188 -4.703 1 95.94 179 SER A O 1
ATOM 1392 N N . LEU A 1 180 ? -6.648 -25.219 -6.746 1 96.56 180 LEU A N 1
ATOM 1393 C CA . LEU A 1 180 ? -7.746 -24.344 -6.359 1 96.56 180 LEU A CA 1
ATOM 1394 C C . LEU A 1 180 ? -8.938 -24.531 -7.289 1 96.56 180 LEU A C 1
ATOM 1396 O O . LEU A 1 180 ? -8.773 -24.781 -8.484 1 96.56 180 LEU A O 1
ATOM 1400 N N . ARG A 1 181 ? -10.141 -24.312 -6.695 1 95.25 181 ARG A N 1
ATOM 1401 C CA . ARG A 1 181 ? -11.359 -24.266 -7.496 1 95.25 181 ARG A CA 1
ATOM 1402 C C . ARG A 1 181 ? -11.445 -22.969 -8.281 1 95.25 181 ARG A C 1
ATOM 1404 O O . ARG A 1 181 ? -10.75 -22 -7.973 1 95.25 181 ARG A O 1
ATOM 1411 N N . ALA A 1 182 ? -12.273 -23.016 -9.297 1 95.81 182 ALA A N 1
ATOM 1412 C CA . ALA A 1 182 ? -12.578 -21.828 -10.086 1 95.81 182 ALA A CA 1
ATOM 1413 C C . ALA A 1 182 ? -14.086 -21.578 -10.164 1 95.81 182 ALA A C 1
ATOM 1415 O O . ALA A 1 182 ? -14.703 -21.812 -11.203 1 95.81 182 ALA A O 1
ATOM 1416 N N . PRO A 1 183 ? -14.617 -21 -9.203 1 95.38 183 PRO A N 1
ATOM 1417 C CA . PRO A 1 183 ? -16.078 -20.922 -9.07 1 95.38 183 PRO A CA 1
ATOM 1418 C C . PRO A 1 183 ? -16.719 -20.078 -10.164 1 95.38 183 PRO A C 1
ATOM 1420 O O . PRO A 1 183 ? -17.891 -20.281 -10.5 1 95.38 183 PRO A O 1
ATOM 1423 N N . THR A 1 184 ? -16.031 -19.219 -10.773 1 94.38 184 THR A N 1
ATOM 1424 C CA . THR A 1 184 ? -16.641 -18.297 -11.734 1 94.38 184 THR A CA 1
ATOM 1425 C C . THR A 1 184 ? -16.766 -18.969 -13.102 1 94.38 184 THR A C 1
ATOM 1427 O O . THR A 1 184 ? -17.484 -18.453 -13.977 1 94.38 184 THR A O 1
ATOM 1430 N N . ILE A 1 185 ? -16.109 -20.078 -13.312 1 94.5 185 ILE A N 1
ATOM 1431 C CA . ILE A 1 185 ? -16.172 -20.688 -14.641 1 94.5 185 ILE A CA 1
ATOM 1432 C C . ILE A 1 185 ? -16.656 -22.125 -14.516 1 94.5 185 ILE A C 1
ATOM 1434 O O . ILE A 1 185 ? -16.766 -22.844 -15.523 1 94.5 185 ILE A O 1
ATOM 1438 N N . GLU A 1 186 ? -16.969 -22.531 -13.391 1 93.75 186 GLU A N 1
ATOM 1439 C CA . GLU A 1 186 ? -17.453 -23.891 -13.188 1 93.75 186 GLU A CA 1
ATOM 1440 C C . GLU A 1 186 ? -18.906 -24.031 -13.594 1 93.75 186 GLU A C 1
ATOM 1442 O O . GLU A 1 186 ? -19.641 -23.047 -13.672 1 93.75 186 GLU A O 1
ATOM 1447 N N . GLY A 1 187 ? -19.344 -25.219 -14.016 1 86.12 187 GLY A N 1
ATOM 1448 C CA . GLY A 1 187 ? -20.688 -25.5 -14.516 1 86.12 187 GLY A CA 1
ATOM 1449 C C . GLY A 1 187 ? -21.781 -25.078 -13.555 1 86.12 187 GLY A C 1
ATOM 1450 O O . GLY A 1 187 ? -22.875 -24.688 -13.984 1 86.12 187 GLY A O 1
ATOM 1451 N N . GLY A 1 188 ? -21.656 -25.047 -12.32 1 81.69 188 GLY A N 1
ATOM 1452 C CA . GLY A 1 188 ? -22.672 -24.672 -11.352 1 81.69 188 GLY A CA 1
ATOM 1453 C C . GLY A 1 188 ? -22.703 -23.188 -11.062 1 81.69 188 GLY A C 1
ATOM 1454 O O . GLY A 1 188 ? -23.547 -22.719 -10.305 1 81.69 188 GLY A O 1
ATOM 1455 N N . ALA A 1 189 ? -21.984 -22.484 -11.82 1 86.75 189 ALA A N 1
ATOM 1456 C CA . ALA A 1 189 ? -21.906 -21.047 -11.57 1 86.75 189 ALA A CA 1
ATOM 1457 C C . ALA A 1 189 ? -23.094 -20.312 -12.188 1 86.75 189 ALA A C 1
ATOM 1459 O O . ALA A 1 189 ? -23.438 -20.547 -13.344 1 86.75 189 ALA A O 1
ATOM 1460 N N . THR A 1 190 ? -23.797 -19.594 -11.367 1 91.88 190 THR A N 1
ATOM 1461 C CA . THR A 1 190 ? -24.891 -18.75 -11.859 1 91.88 190 THR A CA 1
ATOM 1462 C C . THR A 1 190 ? -24.391 -17.344 -12.164 1 91.88 190 THR A C 1
ATOM 1464 O O . THR A 1 190 ? -23.344 -16.938 -11.672 1 91.88 190 THR A O 1
ATOM 1467 N N . LEU A 1 191 ? -25.156 -16.688 -12.914 1 92.38 191 LEU A N 1
ATOM 1468 C CA . LEU A 1 191 ? -24.781 -15.32 -13.25 1 92.38 191 LEU A CA 1
ATOM 1469 C C . LEU A 1 191 ? -24.719 -14.453 -12 1 92.38 191 LEU A C 1
ATOM 1471 O O . LEU A 1 191 ? -23.828 -13.609 -11.867 1 92.38 191 LEU A O 1
ATOM 1475 N N . GLU A 1 192 ? -25.562 -14.68 -11.156 1 93.31 192 GLU A N 1
ATOM 1476 C CA . GLU A 1 192 ? -25.625 -13.906 -9.922 1 93.31 192 GLU A CA 1
ATOM 1477 C C . GLU A 1 192 ? -24.406 -14.172 -9.047 1 93.31 192 GLU A C 1
ATOM 1479 O O . GLU A 1 192 ? -23.812 -13.234 -8.5 1 93.31 192 GLU A O 1
ATOM 1484 N N . SER A 1 193 ? -24.047 -15.406 -8.914 1 93 193 SER A N 1
ATOM 1485 C CA . SER A 1 193 ? -22.891 -15.75 -8.086 1 93 193 SER A CA 1
ATOM 1486 C C . SER A 1 193 ? -21.594 -15.227 -8.688 1 93 193 SER A C 1
ATOM 1488 O O . SER A 1 193 ? -20.703 -14.766 -7.965 1 93 193 SER A O 1
ATOM 1490 N N . VAL A 1 194 ? -21.547 -15.32 -9.969 1 93.69 194 VAL A N 1
ATOM 1491 C CA . VAL A 1 194 ? -20.344 -14.844 -10.664 1 93.69 194 VAL A CA 1
ATOM 1492 C C . VAL A 1 194 ? -20.234 -13.336 -10.5 1 93.69 194 VAL A C 1
ATOM 1494 O O . VAL A 1 194 ? -19.156 -12.82 -10.18 1 93.69 194 VAL A O 1
ATOM 1497 N N . LYS A 1 195 ? -21.328 -12.633 -10.625 1 91.75 195 LYS A N 1
ATOM 1498 C CA . LYS A 1 195 ? -21.328 -11.18 -10.492 1 91.75 195 LYS A CA 1
ATOM 1499 C C . LYS A 1 195 ? -20.938 -10.758 -9.078 1 91.75 195 LYS A C 1
ATOM 1501 O O . LYS A 1 195 ? -20.203 -9.781 -8.891 1 91.75 195 LYS A O 1
ATOM 1506 N N . SER A 1 196 ? -21.391 -11.477 -8.195 1 93.56 196 SER A N 1
ATOM 1507 C CA . SER A 1 196 ? -21.078 -11.172 -6.801 1 93.56 196 SER A CA 1
ATOM 1508 C C . SER A 1 196 ? -19.594 -11.344 -6.52 1 93.56 196 SER A C 1
ATOM 1510 O O . SER A 1 196 ? -18.969 -10.492 -5.883 1 93.56 196 SER A O 1
ATOM 1512 N N . LEU A 1 197 ? -19.016 -12.414 -7 1 92.88 197 LEU A N 1
ATOM 1513 C CA . LEU A 1 197 ? -17.594 -12.695 -6.801 1 92.88 197 LEU A CA 1
ATOM 1514 C C . LEU A 1 197 ? -16.734 -11.688 -7.555 1 92.88 197 LEU A C 1
ATOM 1516 O O . LEU A 1 197 ? -15.703 -11.242 -7.039 1 92.88 197 LEU A O 1
ATOM 1520 N N . GLU A 1 198 ? -17.219 -11.32 -8.672 1 89.25 198 GLU A N 1
ATOM 1521 C CA . GLU A 1 198 ? -16.484 -10.359 -9.477 1 89.25 198 GLU A CA 1
ATOM 1522 C C . GLU A 1 198 ? -16.516 -8.969 -8.844 1 89.25 198 GLU A C 1
ATOM 1524 O O . GLU A 1 198 ? -15.531 -8.234 -8.891 1 89.25 198 GLU A O 1
ATOM 1529 N N . THR A 1 199 ? -17.594 -8.625 -8.281 1 89.62 199 THR A N 1
ATOM 1530 C CA . THR A 1 199 ? -17.719 -7.348 -7.594 1 89.62 199 THR A CA 1
ATOM 1531 C C . THR A 1 199 ? -16.797 -7.293 -6.379 1 89.62 199 THR A C 1
ATOM 1533 O O . THR A 1 199 ? -16.156 -6.27 -6.129 1 89.62 199 THR A O 1
ATOM 1536 N N . LEU A 1 200 ? -16.734 -8.352 -5.75 1 88.44 200 LEU A N 1
ATOM 1537 C CA . LEU A 1 200 ? -15.836 -8.445 -4.602 1 88.44 200 LEU A CA 1
ATOM 1538 C C . LEU A 1 200 ? -14.383 -8.367 -5.039 1 88.44 200 LEU A C 1
ATOM 1540 O O . LEU A 1 200 ? -13.562 -7.707 -4.391 1 88.44 200 LEU A O 1
ATOM 1544 N N . ALA A 1 201 ? -14.125 -9.008 -6.145 1 88.5 201 ALA A N 1
ATOM 1545 C CA . ALA A 1 201 ? -12.758 -9.039 -6.66 1 88.5 201 ALA A CA 1
ATOM 1546 C C . ALA A 1 201 ? -12.305 -7.648 -7.098 1 88.5 201 ALA A C 1
ATOM 1548 O O . ALA A 1 201 ? -11.109 -7.344 -7.082 1 88.5 201 ALA A O 1
ATOM 1549 N N . ARG A 1 202 ? -13.25 -6.781 -7.363 1 85.31 202 ARG A N 1
ATOM 1550 C CA . ARG A 1 202 ? -12.922 -5.426 -7.801 1 85.31 202 ARG A CA 1
ATOM 1551 C C . ARG A 1 202 ? -12.484 -4.562 -6.625 1 85.31 202 ARG A C 1
ATOM 1553 O O . ARG A 1 202 ? -11.773 -3.568 -6.809 1 85.31 202 ARG A O 1
ATOM 1560 N N . LYS A 1 203 ? -12.844 -4.984 -5.535 1 83.5 203 LYS A N 1
ATOM 1561 C CA . LYS A 1 203 ? -12.406 -4.289 -4.324 1 83.5 203 LYS A CA 1
ATOM 1562 C C . LYS A 1 203 ? -11.055 -4.816 -3.848 1 83.5 203 LYS A C 1
ATOM 1564 O O . LYS A 1 203 ? -10.945 -5.34 -2.736 1 83.5 203 LYS A O 1
ATOM 1569 N N . ASN A 1 204 ? -10.086 -4.715 -4.68 1 82.75 204 ASN A N 1
ATOM 1570 C CA . ASN A 1 204 ? -8.781 -5.309 -4.402 1 82.75 204 ASN A CA 1
ATOM 1571 C C . ASN A 1 204 ? -7.699 -4.242 -4.273 1 82.75 204 ASN A C 1
ATOM 1573 O O . ASN A 1 204 ? -6.57 -4.438 -4.73 1 82.75 204 ASN A O 1
ATOM 1577 N N . GLU A 1 205 ? -8.125 -3.248 -3.506 1 82.56 205 GLU A N 1
ATOM 1578 C CA . GLU A 1 205 ? -7.109 -2.23 -3.254 1 82.56 205 GLU A CA 1
ATOM 1579 C C . GLU A 1 205 ? -5.902 -2.822 -2.533 1 82.56 205 GLU A C 1
ATOM 1581 O O . GLU A 1 205 ? -6.043 -3.736 -1.721 1 82.56 205 GLU A O 1
ATOM 1586 N N . LEU A 1 206 ? -4.73 -2.625 -2.936 1 81.19 206 LEU A N 1
ATOM 1587 C CA . LEU A 1 206 ? -3.465 -2.986 -2.309 1 81.19 206 LEU A CA 1
ATOM 1588 C C . LEU A 1 206 ? -2.902 -4.266 -2.916 1 81.19 206 LEU A C 1
ATOM 1590 O O . LEU A 1 206 ? -1.726 -4.582 -2.732 1 81.19 206 LEU A O 1
ATOM 1594 N N . CYS A 1 207 ? -3.867 -5.004 -3.586 1 91.44 207 CYS A N 1
ATOM 1595 C CA . CYS A 1 207 ? -3.342 -6.227 -4.188 1 91.44 207 CYS A CA 1
ATOM 1596 C C . CYS A 1 207 ? -2.463 -5.906 -5.391 1 91.44 207 CYS A C 1
ATOM 1598 O O . CYS A 1 207 ? -2.926 -5.293 -6.355 1 91.44 207 CYS A O 1
ATOM 1600 N N . TYR A 1 208 ? -1.306 -6.215 -5.324 1 93.94 208 TYR A N 1
ATOM 1601 C CA . TYR A 1 208 ? -0.395 -6.898 -4.414 1 93.94 208 TYR A CA 1
ATOM 1602 C C . TYR A 1 208 ? 0.627 -5.93 -3.832 1 93.94 208 TYR A C 1
ATOM 1604 O O . TYR A 1 208 ? 1.545 -5.496 -4.531 1 93.94 208 TYR A O 1
ATOM 1612 N N . THR A 1 209 ? 0.453 -5.664 -2.58 1 90.12 209 THR A N 1
ATOM 1613 C CA . THR A 1 209 ? 1.37 -4.711 -1.965 1 90.12 209 THR A CA 1
ATOM 1614 C C . THR A 1 209 ? 2.594 -5.426 -1.399 1 90.12 209 THR A C 1
ATOM 1616 O O . THR A 1 209 ? 2.475 -6.238 -0.48 1 90.12 209 THR A O 1
ATOM 1619 N N . GLY A 1 210 ? 3.748 -5.285 -1.913 1 89.62 210 GLY A N 1
ATOM 1620 C CA . GLY A 1 210 ? 5.02 -5.883 -1.532 1 89.62 210 GLY A CA 1
ATOM 1621 C C . GLY A 1 210 ? 6.051 -5.852 -2.643 1 89.62 210 GLY A C 1
ATOM 1622 O O . GLY A 1 210 ? 5.781 -5.34 -3.732 1 89.62 210 GLY A O 1
ATOM 1623 N N . HIS A 1 211 ? 7.176 -6.285 -2.27 1 92.88 211 HIS A N 1
ATOM 1624 C CA . HIS A 1 211 ? 8.211 -6.359 -3.299 1 92.88 211 HIS A CA 1
ATOM 1625 C C . HIS A 1 211 ? 7.965 -7.543 -4.23 1 92.88 211 HIS A C 1
ATOM 1627 O O . HIS A 1 211 ? 7.156 -8.422 -3.93 1 92.88 211 HIS A O 1
ATOM 1633 N N . SER A 1 212 ? 8.633 -7.586 -5.324 1 96.38 212 SER A N 1
ATOM 1634 C CA . SER A 1 212 ? 8.492 -8.633 -6.332 1 96.38 212 SER A CA 1
ATOM 1635 C C . SER A 1 212 ? 8.867 -10 -5.766 1 96.38 212 SER A C 1
ATOM 1637 O O . SER A 1 212 ? 9.859 -10.125 -5.043 1 96.38 212 SER A O 1
ATOM 1639 N N . ASN A 1 213 ? 8.109 -10.961 -6.07 1 96.81 213 ASN A N 1
ATOM 1640 C CA . ASN A 1 213 ? 8.383 -12.312 -5.598 1 96.81 213 ASN A CA 1
ATOM 1641 C C . ASN A 1 213 ? 9.289 -13.07 -6.566 1 96.81 213 ASN A C 1
ATOM 1643 O O . ASN A 1 213 ? 9.359 -14.297 -6.523 1 96.81 213 ASN A O 1
ATOM 1647 N N . LEU A 1 214 ? 9.938 -12.344 -7.453 1 95.5 214 LEU A N 1
ATOM 1648 C CA . LEU A 1 214 ? 10.984 -12.945 -8.281 1 95.5 214 LEU A CA 1
ATOM 1649 C C . LEU A 1 214 ? 12.266 -13.148 -7.477 1 95.5 214 LEU A C 1
ATOM 1651 O O . LEU A 1 214 ? 13.242 -13.688 -7.992 1 95.5 214 LEU A O 1
ATOM 1655 N N . LEU A 1 215 ? 12.164 -12.797 -6.27 1 89.62 215 LEU A N 1
ATOM 1656 C CA . LEU A 1 215 ? 13.281 -13 -5.363 1 89.62 215 LEU A CA 1
ATOM 1657 C C . LEU A 1 215 ? 13.633 -14.484 -5.258 1 89.62 215 LEU A C 1
ATOM 1659 O O . LEU A 1 215 ? 12.766 -15.312 -4.996 1 89.62 215 LEU A O 1
ATOM 1663 N N . PHE A 1 216 ? 14.945 -14.812 -5.434 1 89.38 216 PHE A N 1
ATOM 1664 C CA . PHE A 1 216 ? 15.414 -16.188 -5.344 1 89.38 216 PHE A CA 1
ATOM 1665 C C . PHE A 1 216 ? 16.797 -16.25 -4.73 1 89.38 216 PHE A C 1
ATOM 1667 O O . PHE A 1 216 ? 17.688 -15.469 -5.09 1 89.38 216 PHE A O 1
ATOM 1674 N N . PRO A 1 217 ? 17.047 -17.141 -3.762 1 90.25 217 PRO A N 1
ATOM 1675 C CA . PRO A 1 217 ? 16.141 -18.172 -3.244 1 90.25 217 PRO A CA 1
ATOM 1676 C C . PRO A 1 217 ? 15.125 -17.609 -2.254 1 90.25 217 PRO A C 1
ATOM 1678 O O . PRO A 1 217 ? 15.398 -16.609 -1.578 1 90.25 217 PRO A O 1
ATOM 1681 N N . SER A 1 218 ? 13.945 -18.266 -2.277 1 92.06 218 SER A N 1
ATOM 1682 C CA . SER A 1 218 ? 12.852 -17.922 -1.369 1 92.06 218 SER A CA 1
ATOM 1683 C C . SER A 1 218 ? 11.984 -19.141 -1.072 1 92.06 218 SER A C 1
ATOM 1685 O O . SER A 1 218 ? 11.984 -20.109 -1.833 1 92.06 218 SER A O 1
ATOM 1687 N N . ARG A 1 219 ? 11.219 -19.109 0.003 1 92.44 219 ARG A N 1
ATOM 1688 C CA . ARG A 1 219 ? 10.305 -20.188 0.375 1 92.44 219 ARG A CA 1
ATOM 1689 C C . ARG A 1 219 ? 9.203 -20.344 -0.667 1 92.44 219 ARG A C 1
ATOM 1691 O O . ARG A 1 219 ? 8.586 -21.406 -0.755 1 92.44 219 ARG A O 1
ATOM 1698 N N . LEU A 1 220 ? 9.023 -19.344 -1.429 1 96.75 220 LEU A N 1
ATOM 1699 C CA . LEU A 1 220 ? 7.973 -19.359 -2.443 1 96.75 220 LEU A CA 1
ATOM 1700 C C . LEU A 1 220 ? 8.359 -20.266 -3.604 1 96.75 220 LEU A C 1
ATOM 1702 O O . LEU A 1 220 ? 7.508 -20.625 -4.426 1 96.75 220 LEU A O 1
ATOM 1706 N N . TRP A 1 221 ? 9.578 -20.578 -3.648 1 96.81 221 TRP A N 1
ATOM 1707 C CA . TRP A 1 221 ? 10.062 -21.328 -4.801 1 96.81 221 TRP A CA 1
ATOM 1708 C C . TRP A 1 221 ? 10.695 -22.641 -4.359 1 96.81 221 TRP A C 1
ATOM 1710 O O . TRP A 1 221 ? 11.609 -23.156 -5.02 1 96.81 221 TRP A O 1
ATOM 1720 N N . GLN A 1 222 ? 10.234 -23.188 -3.293 1 92.94 222 GLN A N 1
ATOM 1721 C CA . GLN A 1 222 ? 10.758 -24.438 -2.779 1 92.94 222 GLN A CA 1
ATOM 1722 C C . GLN A 1 222 ? 10.344 -25.625 -3.66 1 92.94 222 GLN A C 1
ATOM 1724 O O . GLN A 1 222 ? 9.359 -25.531 -4.398 1 92.94 222 GLN A O 1
ATOM 1729 N N . ASP A 1 223 ? 11.094 -26.672 -3.514 1 91.56 223 ASP A N 1
ATOM 1730 C CA . ASP A 1 223 ? 10.797 -27.875 -4.281 1 91.56 223 ASP A CA 1
ATOM 1731 C C . ASP A 1 223 ? 9.531 -28.562 -3.766 1 91.56 223 ASP A C 1
ATOM 1733 O O . ASP A 1 223 ? 9.172 -28.406 -2.596 1 91.56 223 ASP A O 1
ATOM 1737 N N . TRP A 1 224 ? 8.945 -29.266 -4.668 1 92.12 224 TRP A N 1
ATOM 1738 C CA . TRP A 1 224 ? 7.664 -29.906 -4.363 1 92.12 224 TRP A CA 1
ATOM 1739 C C . TRP A 1 224 ? 7.688 -31.375 -4.75 1 92.12 224 TRP A C 1
ATOM 1741 O O . TRP A 1 224 ? 6.75 -31.875 -5.379 1 92.12 224 TRP A O 1
ATOM 1751 N N . ASP A 1 225 ? 8.648 -32.094 -4.297 1 91.94 225 ASP A N 1
ATOM 1752 C CA . ASP A 1 225 ? 8.859 -33.469 -4.703 1 91.94 225 ASP A CA 1
ATOM 1753 C C . ASP A 1 225 ? 7.965 -34.406 -3.906 1 91.94 225 ASP A C 1
ATOM 1755 O O . ASP A 1 225 ? 7.816 -35.594 -4.266 1 91.94 225 ASP A O 1
ATOM 1759 N N . THR A 1 226 ? 7.336 -33.906 -2.891 1 94.69 226 THR A N 1
ATOM 1760 C CA . THR A 1 226 ? 6.387 -34.688 -2.104 1 94.69 226 THR A CA 1
ATOM 1761 C C . THR A 1 226 ? 5.051 -33.969 -1.993 1 94.69 226 THR A C 1
ATOM 1763 O O . THR A 1 226 ? 4.996 -32.719 -2.123 1 94.69 226 THR A O 1
ATOM 1766 N N . PRO A 1 227 ? 4.012 -34.719 -1.723 1 93.94 227 PRO A N 1
ATOM 1767 C CA . PRO A 1 227 ? 2.707 -34.094 -1.562 1 93.94 227 PRO A CA 1
ATOM 1768 C C . PRO A 1 227 ? 2.693 -33.062 -0.425 1 93.94 227 PRO A C 1
ATOM 1770 O O . PRO A 1 227 ? 2.049 -32 -0.537 1 93.94 227 PRO A O 1
ATOM 1773 N N . THR A 1 228 ? 3.396 -33.375 0.565 1 95.62 228 THR A N 1
ATOM 1774 C CA . THR A 1 228 ? 3.445 -32.5 1.71 1 95.62 228 THR A CA 1
ATOM 1775 C C . THR A 1 228 ? 4.105 -31.156 1.327 1 95.62 228 THR A C 1
ATOM 1777 O O . THR A 1 228 ? 3.609 -30.094 1.678 1 95.62 228 THR A O 1
ATOM 1780 N N . LYS A 1 229 ? 5.195 -31.281 0.621 1 95.94 229 LYS A N 1
ATOM 1781 C CA . LYS A 1 229 ? 5.898 -30.078 0.178 1 95.94 229 LYS A CA 1
ATOM 1782 C C . LYS A 1 229 ? 5.055 -29.281 -0.807 1 95.94 229 LYS A C 1
ATOM 1784 O O . LYS A 1 229 ? 5.105 -28.047 -0.815 1 95.94 229 LYS A O 1
ATOM 1789 N N . LEU A 1 230 ? 4.328 -30.016 -1.577 1 96.5 230 LEU A N 1
ATOM 1790 C CA . LEU A 1 230 ? 3.445 -29.359 -2.533 1 96.5 230 LEU A CA 1
ATOM 1791 C C . LEU A 1 230 ? 2.369 -28.547 -1.814 1 96.5 230 LEU A C 1
ATOM 1793 O O . LEU A 1 230 ? 2.105 -27.391 -2.174 1 96.5 230 LEU A O 1
ATOM 1797 N N . ILE A 1 231 ? 1.803 -29.141 -0.808 1 97 231 ILE A N 1
ATOM 1798 C CA . ILE A 1 231 ? 0.754 -28.484 -0.039 1 97 231 ILE A CA 1
ATOM 1799 C C . ILE A 1 231 ? 1.335 -27.266 0.699 1 97 231 ILE A C 1
ATOM 1801 O O . ILE A 1 231 ? 0.699 -26.219 0.778 1 97 231 ILE A O 1
ATOM 1805 N N . GLU A 1 232 ? 2.498 -27.469 1.196 1 96.31 232 GLU A N 1
ATOM 1806 C CA . GLU A 1 232 ? 3.172 -26.375 1.889 1 96.31 232 GLU A CA 1
ATOM 1807 C C . GLU A 1 232 ? 3.445 -25.203 0.943 1 96.31 232 GLU A C 1
ATOM 1809 O O . GLU A 1 232 ? 3.289 -24.047 1.321 1 96.31 232 GLU A O 1
ATOM 1814 N N . LEU A 1 233 ? 3.877 -25.547 -0.24 1 97.12 233 LEU A N 1
ATOM 1815 C CA . LEU A 1 233 ? 4.121 -24.516 -1.253 1 97.12 233 LEU A CA 1
ATOM 1816 C C . LEU A 1 233 ? 2.852 -23.734 -1.548 1 97.12 233 LEU A C 1
ATOM 1818 O O . LEU A 1 233 ? 2.873 -22.5 -1.572 1 97.12 233 LEU A O 1
ATOM 1822 N N . VAL A 1 234 ? 1.756 -24.406 -1.715 1 98 234 VAL A N 1
ATOM 1823 C CA . VAL A 1 234 ? 0.478 -23.781 -2.023 1 98 234 VAL A CA 1
ATOM 1824 C C . VAL A 1 234 ? 0.043 -22.891 -0.857 1 98 234 VAL A C 1
ATOM 1826 O O . VAL A 1 234 ? -0.363 -21.75 -1.058 1 98 234 VAL A O 1
ATOM 1829 N N . ASN A 1 235 ? 0.194 -23.391 0.307 1 97.31 235 ASN A N 1
ATOM 1830 C CA . ASN A 1 235 ? -0.215 -22.641 1.492 1 97.31 235 ASN A CA 1
ATOM 1831 C C . ASN A 1 235 ? 0.609 -21.375 1.666 1 97.31 235 ASN A C 1
ATOM 1833 O O . ASN A 1 235 ? 0.078 -20.328 2.061 1 97.31 235 ASN A O 1
ATOM 1837 N N . THR A 1 236 ? 1.831 -21.484 1.402 1 97.19 236 THR A N 1
ATOM 1838 C CA . THR A 1 236 ? 2.711 -20.328 1.537 1 97.19 236 THR A CA 1
ATOM 1839 C C . THR A 1 236 ? 2.32 -19.219 0.552 1 97.19 236 THR A C 1
ATOM 1841 O O . THR A 1 236 ? 2.25 -18.047 0.92 1 97.19 236 THR A O 1
ATOM 1844 N N . TRP A 1 237 ? 2.084 -19.609 -0.636 1 98.19 237 TRP A N 1
ATOM 1845 C CA . TRP A 1 237 ? 1.675 -18.656 -1.649 1 98.19 237 TRP A CA 1
ATOM 1846 C C . TRP A 1 237 ? 0.325 -18.031 -1.3 1 98.19 237 TRP A C 1
ATOM 1848 O O . TRP A 1 237 ? 0.144 -16.812 -1.403 1 98.19 237 TRP A O 1
ATOM 1858 N N . MET A 1 238 ? -0.566 -18.844 -0.836 1 97.94 238 MET A N 1
ATOM 1859 C CA . MET A 1 238 ? -1.896 -18.344 -0.486 1 97.94 238 MET A CA 1
ATOM 1860 C C . MET A 1 238 ? -1.826 -17.375 0.688 1 97.94 238 MET A C 1
ATOM 1862 O O . MET A 1 238 ? -2.496 -16.344 0.686 1 97.94 238 MET A O 1
ATOM 1866 N N . LEU A 1 239 ? -1.034 -17.75 1.614 1 96.75 239 LEU A N 1
ATOM 1867 C CA . LEU A 1 239 ? -0.844 -16.891 2.771 1 96.75 239 LEU A CA 1
ATOM 1868 C C . LEU A 1 239 ? -0.229 -15.555 2.354 1 96.75 239 LEU A C 1
ATOM 1870 O O . LEU A 1 239 ? -0.631 -14.5 2.85 1 96.75 239 LEU A O 1
ATOM 1874 N N . THR A 1 240 ? 0.713 -15.602 1.503 1 96.69 240 THR A N 1
ATOM 1875 C CA . THR A 1 240 ? 1.37 -14.398 1.001 1 96.69 240 THR A CA 1
ATOM 1876 C C . THR A 1 240 ? 0.364 -13.477 0.317 1 96.69 240 THR A C 1
ATOM 1878 O O . THR A 1 240 ? 0.329 -12.273 0.589 1 96.69 240 THR A O 1
ATOM 1881 N N . PHE A 1 241 ? -0.506 -14.062 -0.51 1 97 241 PHE A N 1
ATOM 1882 C CA . PHE A 1 241 ? -1.521 -13.266 -1.196 1 97 241 PHE A CA 1
ATOM 1883 C C . PHE A 1 241 ? -2.49 -12.648 -0.197 1 97 241 PHE A C 1
ATOM 1885 O O . PHE A 1 241 ? -2.846 -11.477 -0.318 1 97 241 PHE A O 1
ATOM 1892 N N . GLN A 1 242 ? -2.836 -13.406 0.741 1 94.69 242 GLN A N 1
ATOM 1893 C CA . GLN A 1 242 ? -3.811 -12.961 1.729 1 94.69 242 GLN A CA 1
ATOM 1894 C C . GLN A 1 242 ? -3.268 -11.781 2.541 1 94.69 242 GLN A C 1
ATOM 1896 O O . GLN A 1 242 ? -3.98 -10.805 2.779 1 94.69 242 GLN A O 1
ATOM 1901 N N . LYS A 1 243 ? -2.041 -11.875 2.912 1 92.06 243 LYS A N 1
ATOM 1902 C CA . LYS A 1 243 ? -1.463 -10.875 3.803 1 92.06 243 LYS A CA 1
ATOM 1903 C C . LYS A 1 243 ? -1.02 -9.633 3.025 1 92.06 243 LYS A C 1
ATOM 1905 O O . LYS A 1 243 ? -0.729 -8.594 3.617 1 92.06 243 LYS A O 1
ATOM 1910 N N . ARG A 1 244 ? -1.037 -9.766 1.715 1 92.81 244 ARG A N 1
ATOM 1911 C CA . ARG A 1 244 ? -0.597 -8.633 0.9 1 92.81 244 ARG A CA 1
ATOM 1912 C C . ARG A 1 244 ? -1.76 -8.039 0.112 1 92.81 244 ARG A C 1
ATOM 1914 O O . ARG A 1 244 ? -1.579 -7.57 -1.012 1 92.81 244 ARG A O 1
ATOM 1921 N N . GLY A 1 245 ? -2.928 -8.18 0.639 1 90.88 245 GLY A N 1
ATOM 1922 C CA . GLY A 1 245 ? -4.086 -7.414 0.208 1 90.88 245 GLY A CA 1
ATOM 1923 C C . GLY A 1 245 ? -4.902 -8.109 -0.861 1 90.88 245 GLY A C 1
ATOM 1924 O O . GLY A 1 245 ? -5.812 -7.516 -1.444 1 90.88 245 GLY A O 1
ATOM 1925 N N . CYS A 1 246 ? -4.73 -9.375 -1.167 1 94.88 246 CYS A N 1
ATOM 1926 C CA . CYS A 1 246 ? -5.391 -10.008 -2.305 1 94.88 246 CYS A CA 1
ATOM 1927 C C . CYS A 1 246 ? -6.543 -10.891 -1.845 1 94.88 246 CYS A C 1
ATOM 1929 O O . CYS A 1 246 ? -6.992 -11.766 -2.584 1 94.88 246 CYS A O 1
ATOM 1931 N N . SER A 1 247 ? -7.051 -10.75 -0.68 1 92.56 247 SER A N 1
ATOM 1932 C CA . SER A 1 247 ? -8.062 -11.633 -0.114 1 92.56 247 SER A CA 1
ATOM 1933 C C . SER A 1 247 ? -9.32 -11.656 -0.97 1 92.56 247 SER A C 1
ATOM 1935 O O . SER A 1 247 ? -9.883 -12.719 -1.231 1 92.56 247 SER A O 1
ATOM 1937 N N . ASN A 1 248 ? -9.773 -10.516 -1.401 1 92.88 248 ASN A N 1
ATOM 1938 C CA . ASN A 1 248 ? -10.992 -10.453 -2.207 1 92.88 248 ASN A CA 1
ATOM 1939 C C . ASN A 1 248 ? -10.805 -11.141 -3.557 1 92.88 248 ASN A C 1
ATOM 1941 O O . ASN A 1 248 ? -11.727 -11.789 -4.059 1 92.88 248 ASN A O 1
ATOM 1945 N N . LEU A 1 249 ? -9.688 -11 -4.109 1 94.44 249 LEU A N 1
ATOM 1946 C CA . LEU A 1 249 ? -9.383 -11.633 -5.387 1 94.44 249 LEU A CA 1
ATOM 1947 C C . LEU A 1 249 ? -9.344 -13.148 -5.246 1 94.44 249 LEU A C 1
ATOM 1949 O O . LEU A 1 249 ? -9.773 -13.875 -6.148 1 94.44 249 LEU A O 1
ATOM 1953 N N . LEU A 1 250 ? -8.859 -13.594 -4.117 1 95.81 250 LEU A N 1
ATOM 1954 C CA . LEU A 1 250 ? -8.719 -15.023 -3.867 1 95.81 250 LEU A CA 1
ATOM 1955 C C . LEU A 1 250 ? -10.086 -15.703 -3.807 1 95.81 250 LEU A C 1
ATOM 1957 O O . LEU A 1 250 ? -10.195 -16.906 -4.051 1 95.81 250 LEU A O 1
ATOM 1961 N N . ASN A 1 251 ? -11.102 -14.93 -3.539 1 94.81 251 ASN A N 1
ATOM 1962 C CA . ASN A 1 251 ? -12.453 -15.484 -3.467 1 94.81 251 ASN A CA 1
ATOM 1963 C C . ASN A 1 251 ? -12.93 -15.969 -4.832 1 94.81 251 ASN A C 1
ATOM 1965 O O . ASN A 1 251 ? -13.867 -16.766 -4.918 1 94.81 251 ASN A O 1
ATOM 1969 N N . THR A 1 252 ? -12.305 -15.578 -5.863 1 94.62 252 THR A N 1
ATOM 1970 C CA . THR A 1 252 ? -12.672 -16.047 -7.199 1 94.62 252 THR A CA 1
ATOM 1971 C C . THR A 1 252 ? -11.906 -17.312 -7.566 1 94.62 252 THR A C 1
ATOM 1973 O O . THR A 1 252 ? -12.023 -17.812 -8.688 1 94.62 252 THR A O 1
ATOM 1976 N N . GLY A 1 253 ? -11.102 -17.75 -6.648 1 96.06 253 GLY A N 1
ATOM 1977 C CA . GLY A 1 253 ? -10.414 -19.016 -6.828 1 96.06 253 GLY A CA 1
ATOM 1978 C C . GLY A 1 253 ? -9.203 -18.922 -7.742 1 96.06 253 GLY A C 1
ATOM 1979 O O . GLY A 1 253 ? -8.406 -17.984 -7.621 1 96.06 253 GLY A O 1
ATOM 1980 N N . ALA A 1 254 ? -9.117 -19.875 -8.672 1 97.06 254 ALA A N 1
ATOM 1981 C CA . ALA A 1 254 ? -7.934 -20.016 -9.516 1 97.06 254 ALA A CA 1
ATOM 1982 C C . ALA A 1 254 ? -7.777 -18.812 -10.438 1 97.06 254 ALA A C 1
ATOM 1984 O O . ALA A 1 254 ? -6.656 -18.391 -10.734 1 97.06 254 ALA A O 1
ATOM 1985 N N . ILE A 1 255 ? -8.883 -18.266 -10.852 1 95.5 255 ILE A N 1
ATOM 1986 C CA . ILE A 1 255 ? -8.82 -17.109 -11.758 1 95.5 255 ILE A CA 1
ATOM 1987 C C . ILE A 1 255 ? -8.172 -15.93 -11.047 1 95.5 255 ILE A C 1
ATOM 1989 O O . ILE A 1 255 ? -7.262 -15.297 -11.586 1 95.5 255 ILE A O 1
ATOM 1993 N N . GLY A 1 256 ? -8.633 -15.656 -9.867 1 96.38 256 GLY A N 1
ATOM 1994 C CA . GLY A 1 256 ? -8.055 -14.57 -9.086 1 96.38 256 GLY A CA 1
ATOM 1995 C C . GLY A 1 256 ? -6.613 -14.82 -8.688 1 96.38 256 GLY A C 1
ATOM 1996 O O . GLY A 1 256 ? -5.801 -13.898 -8.672 1 96.38 256 GLY A O 1
ATOM 1997 N N . VAL A 1 257 ? -6.324 -16.047 -8.391 1 97.75 257 VAL A N 1
ATOM 1998 C CA . VAL A 1 257 ? -4.973 -16.406 -7.977 1 97.75 257 VAL A CA 1
ATOM 1999 C C . VAL A 1 257 ? -4.008 -16.219 -9.148 1 97.75 257 VAL A C 1
ATOM 2001 O O . VAL A 1 257 ? -2.857 -15.828 -8.945 1 97.75 257 VAL A O 1
ATOM 2004 N N . SER A 1 258 ? -4.469 -16.547 -10.32 1 97.81 258 SER A N 1
ATOM 2005 C CA . SER A 1 258 ? -3.637 -16.312 -11.5 1 97.81 258 SER A CA 1
ATOM 2006 C C . SER A 1 258 ? -3.246 -14.836 -11.609 1 97.81 258 SER A C 1
ATOM 2008 O O . SER A 1 258 ? -2.08 -14.516 -11.852 1 97.81 258 SER A O 1
ATOM 2010 N N . GLN A 1 259 ? -4.176 -13.969 -11.406 1 97.31 259 GLN A N 1
ATOM 2011 C CA . GLN A 1 259 ? -3.922 -12.539 -11.453 1 97.31 259 GLN A CA 1
ATOM 2012 C C . GLN A 1 259 ? -2.998 -12.102 -10.312 1 97.31 259 GLN A C 1
ATOM 2014 O O . GLN A 1 259 ? -2.039 -11.367 -10.539 1 97.31 259 GLN A O 1
ATOM 2019 N N . ALA A 1 260 ? -3.295 -12.57 -9.117 1 98.06 260 ALA A N 1
ATOM 2020 C CA . ALA A 1 260 ? -2.482 -12.227 -7.957 1 98.06 260 ALA A CA 1
ATOM 2021 C C . ALA A 1 260 ? -1.035 -12.672 -8.148 1 98.06 260 ALA A C 1
ATOM 2023 O O . ALA A 1 260 ? -0.104 -11.969 -7.754 1 98.06 260 ALA A O 1
ATOM 2024 N N . PHE A 1 261 ? -0.903 -13.852 -8.727 1 98.62 261 PHE A N 1
ATOM 2025 C CA . PHE A 1 261 ? 0.418 -14.422 -8.969 1 98.62 261 PHE A CA 1
ATOM 2026 C C . PHE A 1 261 ? 1.24 -13.5 -9.867 1 98.62 261 PHE A C 1
ATOM 2028 O O . PHE A 1 261 ? 2.387 -13.18 -9.547 1 98.62 261 PHE A O 1
ATOM 2035 N N . VAL A 1 262 ? 0.651 -13.008 -10.906 1 98.44 262 VAL A N 1
ATOM 2036 C CA . VAL A 1 262 ? 1.343 -12.141 -11.852 1 98.44 262 VAL A CA 1
ATOM 2037 C C . VAL A 1 262 ? 1.641 -10.797 -11.188 1 98.44 262 VAL A C 1
ATOM 2039 O O . VAL A 1 262 ? 2.746 -10.266 -11.32 1 98.44 262 VAL A O 1
ATOM 2042 N N . GLN A 1 263 ? 0.701 -10.281 -10.516 1 98.06 263 GLN A N 1
ATOM 2043 C CA . GLN A 1 263 ? 0.89 -9.016 -9.812 1 98.06 263 GLN A CA 1
ATOM 2044 C C . GLN A 1 263 ? 2.004 -9.125 -8.781 1 98.06 263 GLN A C 1
ATOM 2046 O O . GLN A 1 263 ? 2.754 -8.164 -8.562 1 98.06 263 GLN A O 1
ATOM 2051 N N . SER A 1 264 ? 2.111 -10.234 -8.133 1 98 264 SER A N 1
ATOM 2052 C CA . SER A 1 264 ? 3.143 -10.43 -7.117 1 98 264 SER A CA 1
ATOM 2053 C C . SER A 1 264 ? 4.531 -10.492 -7.742 1 98 264 SER A C 1
ATOM 2055 O O . SER A 1 264 ? 5.516 -10.07 -7.133 1 98 264 SER A O 1
ATOM 2057 N N . LEU A 1 265 ? 4.633 -11.047 -8.93 1 98.12 265 LEU A N 1
ATOM 2058 C CA . LEU A 1 265 ? 5.914 -11.125 -9.617 1 98.12 265 LEU A CA 1
ATOM 2059 C C . LEU A 1 265 ? 6.359 -9.75 -10.102 1 98.12 265 LEU A C 1
ATOM 2061 O O . LEU A 1 265 ? 7.559 -9.461 -10.164 1 98.12 265 LEU A O 1
ATOM 2065 N N . THR A 1 266 ? 5.41 -8.914 -10.367 1 97.88 266 THR A N 1
ATOM 2066 C CA . THR A 1 266 ? 5.711 -7.629 -10.984 1 97.88 266 THR A CA 1
ATOM 2067 C C . THR A 1 266 ? 5.566 -6.496 -9.977 1 97.88 266 THR A C 1
ATOM 2069 O O . THR A 1 266 ? 5.656 -5.32 -10.336 1 97.88 266 THR A O 1
ATOM 2072 N N . ALA A 1 267 ? 5.297 -6.848 -8.773 1 96.69 267 ALA A N 1
ATOM 2073 C CA . ALA A 1 267 ? 5.059 -5.852 -7.73 1 96.69 267 ALA A CA 1
ATOM 2074 C C . ALA A 1 267 ? 4.062 -4.797 -8.203 1 96.69 267 ALA A C 1
ATOM 2076 O O . ALA A 1 267 ? 4.324 -3.596 -8.094 1 96.69 267 ALA A O 1
ATOM 2077 N N . SER A 1 268 ? 2.959 -5.242 -8.773 1 97.12 268 SER A N 1
ATOM 2078 C CA . SER A 1 268 ? 1.899 -4.355 -9.242 1 97.12 268 SER A CA 1
ATOM 2079 C C . SER A 1 268 ? 0.756 -4.281 -8.234 1 97.12 268 SER A C 1
ATOM 2081 O O . SER A 1 268 ? 0.247 -5.312 -7.789 1 97.12 268 SER A O 1
ATOM 2083 N N . SER A 1 269 ? 0.356 -3.09 -7.887 1 94.88 269 SER A N 1
ATOM 2084 C CA . SER A 1 269 ? -0.692 -2.928 -6.883 1 94.88 269 SER A CA 1
ATOM 2085 C C . SER A 1 269 ? -1.669 -1.826 -7.281 1 94.88 269 SER A C 1
ATOM 2087 O O . SER A 1 269 ? -1.302 -0.891 -7.996 1 94.88 269 SER A O 1
ATOM 2089 N N . TYR A 1 270 ? -2.855 -1.94 -6.781 1 93.19 270 TYR A N 1
ATOM 2090 C CA . TYR A 1 270 ? -3.896 -0.953 -7.043 1 93.19 270 TYR A CA 1
ATOM 2091 C C . TYR A 1 270 ? -3.932 0.108 -5.949 1 93.19 270 TYR A C 1
ATOM 2093 O O . TYR A 1 270 ? -3.834 -0.212 -4.762 1 93.19 270 TYR A O 1
ATOM 2101 N N . HIS A 1 271 ? -3.986 1.346 -6.438 1 88.81 271 HIS A N 1
ATOM 2102 C CA . HIS A 1 271 ? -4.066 2.488 -5.535 1 88.81 271 HIS A CA 1
ATOM 2103 C C . HIS A 1 271 ? -5.145 3.471 -5.984 1 88.81 271 HIS A C 1
ATOM 2105 O O . HIS A 1 271 ? -4.957 4.191 -6.969 1 88.81 271 HIS A O 1
ATOM 2111 N N . ASP A 1 272 ? -6.152 3.752 -5.312 1 81.75 272 ASP A N 1
ATOM 2112 C CA . ASP A 1 272 ? -7.152 4.785 -5.559 1 81.75 272 ASP A CA 1
ATOM 2113 C C . ASP A 1 272 ? -7.445 4.914 -7.051 1 81.75 272 ASP A C 1
ATOM 2115 O O . ASP A 1 272 ? -7.285 5.992 -7.633 1 81.75 272 ASP A O 1
ATOM 2119 N N . SER A 1 273 ? -7.73 3.959 -7.746 1 84.56 273 SER A N 1
ATOM 2120 C CA . SER A 1 273 ? -8.25 3.934 -9.109 1 84.56 273 SER A CA 1
ATOM 2121 C C . SER A 1 273 ? -7.113 3.924 -10.133 1 84.56 273 SER A C 1
ATOM 2123 O O . SER A 1 273 ? -7.289 4.367 -11.266 1 84.56 273 SER A O 1
ATOM 2125 N N . HIS A 1 274 ? -5.945 3.572 -9.711 1 93.62 274 HIS A N 1
ATOM 2126 C CA . HIS A 1 274 ? -4.871 3.373 -10.68 1 93.62 274 HIS A CA 1
ATOM 2127 C C . HIS A 1 274 ? -3.98 2.201 -10.281 1 93.62 274 HIS A C 1
ATOM 2129 O O . HIS A 1 274 ? -4.039 1.734 -9.141 1 93.62 274 HIS A O 1
ATOM 2135 N N . LEU A 1 275 ? -3.254 1.711 -11.258 1 96.44 275 LEU A N 1
ATOM 2136 C CA . LEU A 1 275 ? -2.32 0.603 -11.078 1 96.44 275 LEU A CA 1
ATOM 2137 C C . LEU A 1 275 ? -0.88 1.103 -11.062 1 96.44 275 LEU A C 1
ATOM 2139 O O . LEU A 1 275 ? -0.501 1.941 -11.883 1 96.44 275 LEU A O 1
ATOM 2143 N N . GLU A 1 276 ? -0.139 0.628 -10.055 1 96.38 276 GLU A N 1
ATOM 2144 C CA . GLU A 1 276 ? 1.282 0.956 -9.984 1 96.38 276 GLU A CA 1
ATOM 2145 C C . GLU A 1 276 ? 2.145 -0.286 -10.188 1 96.38 276 GLU A C 1
ATOM 2147 O O . GLU A 1 276 ? 1.812 -1.368 -9.703 1 96.38 276 GLU A O 1
ATOM 2152 N N . VAL A 1 277 ? 3.184 -0.153 -10.977 1 97.88 277 VAL A N 1
ATOM 2153 C CA . VAL A 1 277 ? 4.191 -1.196 -11.125 1 97.88 277 VAL A CA 1
ATOM 2154 C C . VAL A 1 277 ? 5.477 -0.784 -10.414 1 97.88 277 VAL A C 1
ATOM 2156 O O . VAL A 1 277 ? 6.191 0.11 -10.875 1 97.88 277 VAL A O 1
ATOM 2159 N N . ALA A 1 278 ? 5.781 -1.562 -9.359 1 96.5 278 ALA A N 1
ATOM 2160 C CA . ALA A 1 278 ? 6.852 -1.115 -8.477 1 96.5 278 ALA A CA 1
ATOM 2161 C C . ALA A 1 278 ? 8.023 -2.09 -8.5 1 96.5 278 ALA A C 1
ATOM 2163 O O . ALA A 1 278 ? 8.594 -2.42 -7.453 1 96.5 278 ALA A O 1
ATOM 2164 N N . LEU A 1 279 ? 8.367 -2.553 -9.641 1 96.5 279 LEU A N 1
ATOM 2165 C CA . LEU A 1 279 ? 9.594 -3.328 -9.805 1 96.5 279 LEU A CA 1
ATOM 2166 C C . LEU A 1 279 ? 10.82 -2.473 -9.508 1 96.5 279 LEU A C 1
ATOM 2168 O O . LEU A 1 279 ? 10.766 -1.245 -9.609 1 96.5 279 LEU A O 1
ATOM 2172 N N . ASP A 1 280 ? 11.875 -3.133 -9.094 1 94.31 280 ASP A N 1
ATOM 2173 C CA . ASP A 1 280 ? 13.133 -2.428 -8.891 1 94.31 280 ASP A CA 1
ATOM 2174 C C . ASP A 1 280 ? 13.906 -2.301 -10.203 1 94.31 280 ASP A C 1
ATOM 2176 O O . ASP A 1 280 ? 14.234 -3.307 -10.836 1 94.31 280 ASP A O 1
ATOM 2180 N N . ALA A 1 281 ? 14.219 -1.095 -10.562 1 96 281 ALA A N 1
ATOM 2181 C CA . ALA A 1 281 ? 14.914 -0.842 -11.82 1 96 281 ALA A CA 1
ATOM 2182 C C . ALA A 1 281 ? 16.234 -1.604 -11.883 1 96 281 ALA A C 1
ATOM 2184 O O . ALA A 1 281 ? 16.672 -2.025 -12.953 1 96 281 ALA A O 1
ATOM 2185 N N . HIS A 1 282 ? 16.812 -1.815 -10.742 1 92.81 282 HIS A N 1
ATOM 2186 C CA . HIS A 1 282 ? 18.109 -2.486 -10.664 1 92.81 282 HIS A CA 1
ATOM 2187 C C . HIS A 1 282 ? 17.984 -3.967 -11 1 92.81 282 HIS A C 1
ATOM 2189 O O . HIS A 1 282 ? 18.969 -4.609 -11.367 1 92.81 282 HIS A O 1
ATOM 2195 N N . ASP A 1 283 ? 16.812 -4.465 -10.922 1 92.94 283 ASP A N 1
ATOM 2196 C CA . ASP A 1 283 ? 16.609 -5.895 -11.141 1 92.94 283 ASP A CA 1
ATOM 2197 C C . ASP A 1 283 ? 16.141 -6.164 -12.57 1 92.94 283 ASP A C 1
ATOM 2199 O O . ASP A 1 283 ? 15.875 -7.312 -12.938 1 92.94 283 ASP A O 1
ATOM 2203 N N . LEU A 1 284 ? 16.109 -5.105 -13.383 1 97 284 LEU A N 1
ATOM 2204 C CA . LEU A 1 284 ? 15.609 -5.266 -14.742 1 97 284 LEU A CA 1
ATOM 2205 C C . LEU A 1 284 ? 16.734 -5.586 -15.711 1 97 284 LEU A C 1
ATOM 2207 O O . LEU A 1 284 ? 16.875 -4.93 -16.75 1 97 284 LEU A O 1
ATOM 2211 N N . HIS A 1 285 ? 17.469 -6.633 -15.312 1 95 285 HIS A N 1
ATOM 2212 C CA . HIS A 1 285 ? 18.609 -7.016 -16.141 1 95 285 HIS A CA 1
ATOM 2213 C C . HIS A 1 285 ? 18.281 -8.219 -17.016 1 95 285 HIS A C 1
ATOM 2215 O O . HIS A 1 285 ? 19.172 -8.812 -17.625 1 95 285 HIS A O 1
ATOM 2221 N N . ARG A 1 286 ? 17.078 -8.648 -17.031 1 95.62 286 ARG A N 1
ATOM 2222 C CA . ARG A 1 286 ? 16.531 -9.664 -17.938 1 95.62 286 ARG A CA 1
ATOM 2223 C C . ARG A 1 286 ? 15.266 -9.18 -18.609 1 95.62 286 ARG A C 1
ATOM 2225 O O . ARG A 1 286 ? 14.461 -8.469 -18 1 95.62 286 ARG A O 1
ATOM 2232 N N . GLU A 1 287 ? 15.133 -9.648 -19.828 1 97.19 287 GLU A N 1
ATOM 2233 C CA . GLU A 1 287 ? 13.898 -9.297 -20.516 1 97.19 287 GLU A CA 1
ATOM 2234 C C . GLU A 1 287 ? 12.719 -10.117 -19.984 1 97.19 287 GLU A C 1
ATOM 2236 O O . GLU A 1 287 ? 12.859 -11.305 -19.719 1 97.19 287 GLU A O 1
ATOM 2241 N N . MET A 1 288 ? 11.633 -9.43 -19.797 1 97.94 288 MET A N 1
ATOM 2242 C CA . MET A 1 288 ? 10.422 -10.086 -19.312 1 97.94 288 MET A CA 1
ATOM 2243 C C . MET A 1 288 ? 9.172 -9.352 -19.797 1 97.94 288 MET A C 1
ATOM 2245 O O . MET A 1 288 ? 9.266 -8.25 -20.328 1 97.94 288 MET A O 1
ATOM 2249 N N . TYR A 1 289 ? 8.062 -10.016 -19.75 1 98.38 289 TYR A N 1
ATOM 2250 C CA . TYR A 1 289 ? 6.809 -9.336 -20.047 1 98.38 289 TYR A CA 1
ATOM 2251 C C . TYR A 1 289 ? 5.656 -9.953 -19.266 1 98.38 289 TYR A C 1
ATOM 2253 O O . TYR A 1 289 ? 5.75 -11.086 -18.797 1 98.38 289 TYR A O 1
ATOM 2261 N N . PHE A 1 290 ? 4.637 -9.203 -19.016 1 98.62 290 PHE A N 1
ATOM 2262 C CA . PHE A 1 290 ? 3.391 -9.664 -18.422 1 98.62 290 PHE A CA 1
ATOM 2263 C C . PHE A 1 290 ? 2.191 -9.023 -19.094 1 98.62 290 PHE A C 1
ATOM 2265 O O . PHE A 1 290 ? 2.326 -7.98 -19.75 1 98.62 290 PHE A O 1
ATOM 2272 N N . TYR A 1 291 ? 1.064 -9.68 -19 1 98.31 291 TYR A N 1
ATOM 2273 C CA . TYR A 1 291 ? -0.132 -9.211 -19.688 1 98.31 291 TYR A CA 1
ATOM 2274 C C . TYR A 1 291 ? -1.393 -9.625 -18.938 1 98.31 291 TYR A C 1
ATOM 2276 O O . TYR A 1 291 ? -1.33 -10.422 -18 1 98.31 291 TYR A O 1
ATOM 2284 N N . GLY A 1 292 ? -2.459 -8.969 -19.281 1 97.88 292 GLY A N 1
ATOM 2285 C CA . GLY A 1 292 ? -3.77 -9.391 -18.828 1 97.88 292 GLY A CA 1
ATOM 2286 C C . GLY A 1 292 ? -4.164 -8.781 -17.5 1 97.88 292 GLY A C 1
ATOM 2287 O O . GLY A 1 292 ? -5.227 -9.094 -16.953 1 97.88 292 GLY A O 1
ATOM 2288 N N . VAL A 1 293 ? -3.348 -7.973 -16.906 1 96.88 293 VAL A N 1
ATOM 2289 C CA . VAL A 1 293 ? -3.695 -7.332 -15.648 1 96.88 293 VAL A CA 1
ATOM 2290 C C . VAL A 1 293 ? -4.766 -6.27 -15.883 1 96.88 293 VAL A C 1
ATOM 2292 O O . VAL A 1 293 ? -4.559 -5.328 -16.656 1 96.88 293 VAL A O 1
ATOM 2295 N N . PRO A 1 294 ? -5.855 -6.383 -15.242 1 96.12 294 PRO A N 1
ATOM 2296 C CA . PRO A 1 294 ? -6.949 -5.445 -15.492 1 96.12 294 PRO A CA 1
ATOM 2297 C C . PRO A 1 294 ? -6.734 -4.09 -14.82 1 96.12 294 PRO A C 1
ATOM 2299 O O . PRO A 1 294 ? -6.105 -4.02 -13.766 1 96.12 294 PRO A O 1
ATOM 2302 N N . VAL A 1 295 ? -7.164 -3.09 -15.43 1 96 295 VAL A N 1
ATOM 2303 C CA . VAL A 1 295 ? -7.254 -1.756 -14.852 1 96 295 VAL A CA 1
ATOM 2304 C C . VAL A 1 295 ? -8.719 -1.359 -14.688 1 96 295 VAL A C 1
ATOM 2306 O O . VAL A 1 295 ? -9.5 -1.451 -15.641 1 96 295 VAL A O 1
ATOM 2309 N N . TYR A 1 296 ? -9.047 -0.911 -13.453 1 89.94 296 TYR A N 1
ATOM 2310 C CA . TYR A 1 296 ? -10.445 -0.75 -13.078 1 89.94 296 TYR A CA 1
ATOM 2311 C C . TYR A 1 296 ? -10.82 0.725 -13.008 1 89.94 296 TYR A C 1
ATOM 2313 O O . TYR A 1 296 ? -9.977 1.578 -12.734 1 89.94 296 TYR A O 1
ATOM 2321 N N . SER A 1 297 ? -12.102 0.989 -13.344 1 86.31 297 SER A N 1
ATOM 2322 C CA . SER A 1 297 ? -12.82 2.188 -12.914 1 86.31 297 SER A CA 1
ATOM 2323 C C . SER A 1 297 ? -13.93 1.848 -11.922 1 86.31 297 SER A C 1
ATOM 2325 O O . SER A 1 297 ? -14.102 0.685 -11.555 1 86.31 297 SER A O 1
ATOM 2327 N N . ASN A 1 298 ? -14.617 2.852 -11.422 1 78.44 298 ASN A N 1
ATOM 2328 C CA . ASN A 1 298 ? -15.75 2.604 -10.547 1 78.44 298 ASN A CA 1
ATOM 2329 C C . ASN A 1 298 ? -16.812 1.754 -11.227 1 78.44 298 ASN A C 1
ATOM 2331 O O . ASN A 1 298 ? -17.625 1.105 -10.562 1 78.44 298 ASN A O 1
ATOM 2335 N N . MET A 1 299 ? -16.766 1.649 -12.523 1 81.88 299 MET A N 1
ATOM 2336 C CA . MET A 1 299 ? -17.797 0.962 -13.281 1 81.88 299 MET A CA 1
ATOM 2337 C C . MET A 1 299 ? -17.359 -0.448 -13.656 1 81.88 299 MET A C 1
ATOM 2339 O O . MET A 1 299 ? -18.156 -1.247 -14.141 1 81.88 299 MET A O 1
ATOM 2343 N N . GLY A 1 300 ? -16.109 -0.741 -13.445 1 86.38 300 GLY A N 1
ATOM 2344 C CA . GLY A 1 300 ? -15.625 -2.068 -13.781 1 86.38 300 GLY A CA 1
ATOM 2345 C C . GLY A 1 300 ? -14.281 -2.045 -14.492 1 86.38 300 GLY A C 1
ATOM 2346 O O . GLY A 1 300 ? -13.5 -1.112 -14.312 1 86.38 300 GLY A O 1
ATOM 2347 N N . VAL A 1 301 ? -14.07 -3.152 -15.219 1 90.19 301 VAL A N 1
ATOM 2348 C CA . VAL A 1 301 ? -12.812 -3.262 -15.945 1 90.19 301 VAL A CA 1
ATOM 2349 C C . VAL A 1 301 ? -12.852 -2.371 -17.188 1 90.19 301 VAL A C 1
ATOM 2351 O O . VAL A 1 301 ? -13.766 -2.482 -18.016 1 90.19 301 VAL A O 1
ATOM 2354 N N . VAL A 1 302 ? -11.852 -1.516 -17.297 1 94.25 302 VAL A N 1
ATOM 2355 C CA . VAL A 1 302 ? -11.773 -0.622 -18.438 1 94.25 302 VAL A CA 1
ATOM 2356 C C . VAL A 1 302 ? -10.906 -1.259 -19.531 1 94.25 302 VAL A C 1
ATOM 2358 O O . VAL A 1 302 ? -11.242 -1.187 -20.719 1 94.25 302 VAL A O 1
ATOM 2361 N N . GLY A 1 303 ? -9.844 -1.871 -19.078 1 96.06 303 GLY A N 1
ATOM 2362 C CA . GLY A 1 303 ? -8.93 -2.541 -20 1 96.06 303 GLY A CA 1
ATOM 2363 C C . GLY A 1 303 ? -7.891 -3.389 -19.281 1 96.06 303 GLY A C 1
ATOM 2364 O O . GLY A 1 303 ? -7.828 -3.402 -18.062 1 96.06 303 GLY A O 1
ATOM 2365 N N . THR A 1 304 ? -7.117 -4.164 -20.109 1 97.5 304 THR A N 1
ATOM 2366 C CA . THR A 1 304 ? -6.02 -4.977 -19.594 1 97.5 304 THR A CA 1
ATOM 2367 C C . THR A 1 304 ? -4.684 -4.484 -20.141 1 97.5 304 THR A C 1
ATOM 2369 O O . THR A 1 304 ? -4.613 -3.957 -21.25 1 97.5 304 THR A O 1
ATOM 2372 N N . LEU A 1 305 ? -3.74 -4.699 -19.359 1 98 305 LEU A N 1
ATOM 2373 C CA . LEU A 1 305 ? -2.42 -4.148 -19.641 1 98 305 LEU A CA 1
ATOM 2374 C C . LEU A 1 305 ? -1.471 -5.23 -20.141 1 98 305 LEU A C 1
ATOM 2376 O O . LEU A 1 305 ? -1.58 -6.391 -19.734 1 98 305 LEU A O 1
ATOM 2380 N N . ARG A 1 306 ? -0.617 -4.844 -21.062 1 98.44 306 ARG A N 1
ATOM 2381 C CA . ARG A 1 306 ? 0.578 -5.617 -21.391 1 98.44 306 ARG A CA 1
ATOM 2382 C C . ARG A 1 306 ? 1.834 -4.762 -21.266 1 98.44 306 ARG A C 1
ATOM 2384 O O . ARG A 1 306 ? 1.884 -3.646 -21.797 1 98.44 306 ARG A O 1
ATOM 2391 N N . VAL A 1 307 ? 2.818 -5.23 -20.562 1 98.81 307 VAL A N 1
ATOM 2392 C CA . VAL A 1 307 ? 4.082 -4.523 -20.375 1 98.81 307 VAL A CA 1
ATOM 2393 C C . VAL A 1 307 ? 5.246 -5.434 -20.75 1 98.81 307 VAL A C 1
ATOM 2395 O O . VAL A 1 307 ? 5.418 -6.508 -20.172 1 98.81 307 VAL A O 1
ATOM 2398 N N . ASP A 1 308 ? 6.039 -5.047 -21.703 1 98.75 308 ASP A N 1
ATOM 2399 C CA . ASP A 1 308 ? 7.289 -5.703 -22.078 1 98.75 308 ASP A CA 1
ATOM 2400 C C . ASP A 1 308 ? 8.492 -4.926 -21.547 1 98.75 308 ASP A C 1
ATOM 2402 O O . ASP A 1 308 ? 8.617 -3.725 -21.781 1 98.75 308 ASP A O 1
ATOM 2406 N N . ILE A 1 309 ? 9.25 -5.547 -20.844 1 98.62 309 ILE A N 1
ATOM 2407 C CA . ILE A 1 309 ? 10.508 -4.977 -20.375 1 98.62 309 ILE A CA 1
ATOM 2408 C C . ILE A 1 309 ? 11.656 -5.484 -21.234 1 98.62 309 ILE A C 1
ATOM 2410 O O . ILE A 1 309 ? 11.945 -6.684 -21.266 1 98.62 309 ILE A O 1
ATOM 2414 N N . LYS A 1 310 ? 12.289 -4.609 -21.906 1 98.31 310 LYS A N 1
ATOM 2415 C CA . LYS A 1 310 ? 13.344 -4.945 -22.859 1 98.31 310 LYS A CA 1
ATOM 2416 C C . LYS A 1 310 ? 14.633 -4.203 -22.531 1 98.31 310 LYS A C 1
ATOM 2418 O O . LYS A 1 310 ? 14.648 -3.309 -21.688 1 98.31 310 LYS A O 1
ATOM 2423 N N . LEU A 1 311 ? 15.695 -4.672 -23.156 1 97.62 311 LEU A N 1
ATOM 2424 C CA . LEU A 1 311 ? 17 -4.023 -23.047 1 97.62 311 LEU A CA 1
ATOM 2425 C C . LEU A 1 311 ? 17.453 -3.5 -24.406 1 97.62 311 LEU A C 1
ATOM 2427 O O . LEU A 1 311 ? 17.312 -4.188 -25.422 1 97.62 311 LEU A O 1
ATOM 2431 N N . ASP A 1 312 ? 17.953 -2.314 -24.391 1 97 312 ASP A N 1
ATOM 2432 C CA . ASP A 1 312 ? 18.453 -1.776 -25.656 1 97 312 ASP A CA 1
ATOM 2433 C C . ASP A 1 312 ? 19.891 -2.24 -25.906 1 97 312 ASP A C 1
ATOM 2435 O O . ASP A 1 312 ? 20.391 -3.125 -25.203 1 97 312 ASP A O 1
ATOM 2439 N N . GLU A 1 313 ? 20.531 -1.663 -26.906 1 95.81 313 GLU A N 1
ATOM 2440 C CA . GLU A 1 313 ? 21.859 -2.09 -27.328 1 95.81 313 GLU A CA 1
ATOM 2441 C C . GLU A 1 313 ? 22.906 -1.811 -26.25 1 95.81 313 GLU A C 1
ATOM 2443 O O . GLU A 1 313 ? 23.906 -2.523 -26.141 1 95.81 313 GLU A O 1
ATOM 2448 N N . LYS A 1 314 ? 22.672 -0.825 -25.438 1 95.69 314 LYS A N 1
ATOM 2449 C CA . LYS A 1 314 ? 23.594 -0.453 -24.375 1 95.69 314 LYS A CA 1
ATOM 2450 C C . LYS A 1 314 ? 23.219 -1.116 -23.047 1 95.69 314 LYS A C 1
ATOM 2452 O O . LYS A 1 314 ? 23.781 -0.804 -22 1 95.69 314 LYS A O 1
ATOM 2457 N N . ASN A 1 315 ? 22.203 -1.942 -23.062 1 96.56 315 ASN A N 1
ATOM 2458 C CA . ASN A 1 315 ? 21.719 -2.682 -21.906 1 96.56 315 ASN A CA 1
ATOM 2459 C C . ASN A 1 315 ? 20.922 -1.784 -20.969 1 96.56 315 ASN A C 1
ATOM 2461 O O . ASN A 1 315 ? 20.891 -2.014 -19.75 1 96.56 315 ASN A O 1
ATOM 2465 N N . THR A 1 316 ? 20.375 -0.717 -21.531 1 97.62 316 THR A N 1
ATOM 2466 C CA . THR A 1 316 ? 19.453 0.122 -20.766 1 97.62 316 THR A CA 1
ATOM 2467 C C . THR A 1 316 ? 18.031 -0.417 -20.875 1 97.62 316 THR A C 1
ATOM 2469 O O . THR A 1 316 ? 17.531 -0.664 -21.969 1 97.62 316 THR A O 1
ATOM 2472 N N . PRO A 1 317 ? 17.422 -0.577 -19.766 1 98.12 317 PRO A N 1
ATOM 2473 C CA . PRO A 1 317 ? 16.062 -1.114 -19.812 1 98.12 317 PRO A CA 1
ATOM 2474 C C . PRO A 1 317 ? 15.031 -0.084 -20.281 1 98.12 317 PRO A C 1
ATOM 2476 O O . PRO A 1 317 ? 15.188 1.11 -20.016 1 98.12 317 PRO A O 1
ATOM 2479 N N . TYR A 1 318 ? 14.008 -0.497 -20.953 1 98.38 318 TYR A N 1
ATOM 2480 C CA . TYR A 1 318 ? 12.875 0.33 -21.344 1 98.38 318 TYR A CA 1
ATOM 2481 C C . TYR A 1 318 ? 11.602 -0.494 -21.422 1 98.38 318 TYR A C 1
ATOM 2483 O O . TYR A 1 318 ? 11.641 -1.727 -21.406 1 98.38 318 TYR A O 1
ATOM 2491 N N . PHE A 1 319 ? 10.469 0.199 -21.453 1 98.62 319 PHE A N 1
ATOM 2492 C CA . PHE A 1 319 ? 9.172 -0.465 -21.469 1 98.62 319 PHE A CA 1
ATOM 2493 C C . PHE A 1 319 ? 8.531 -0.36 -22.844 1 98.62 319 PHE A C 1
ATOM 2495 O O . PHE A 1 319 ? 8.68 0.654 -23.531 1 98.62 319 PHE A O 1
ATOM 2502 N N . MET A 1 320 ? 7.949 -1.417 -23.25 1 98.75 320 MET A N 1
ATOM 2503 C CA . MET A 1 320 ? 6.922 -1.389 -24.281 1 98.75 320 MET A CA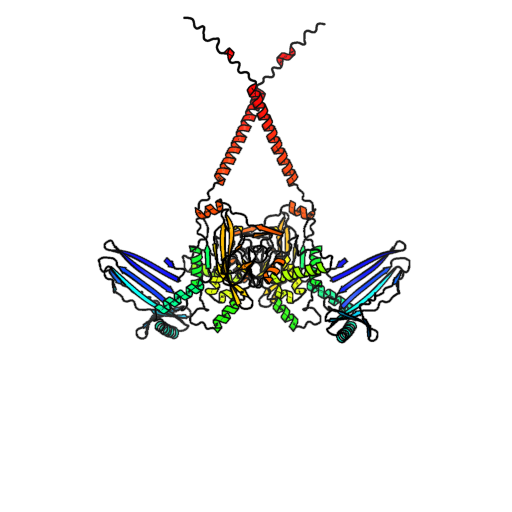 1
ATOM 2504 C C . MET A 1 320 ? 5.551 -1.717 -23.703 1 98.75 320 MET A C 1
ATOM 2506 O O . MET A 1 320 ? 5.305 -2.85 -23.281 1 98.75 320 MET A O 1
ATOM 2510 N N . VAL A 1 321 ? 4.66 -0.692 -23.656 1 98.75 321 VAL A N 1
ATOM 2511 C CA . VAL A 1 321 ? 3.402 -0.843 -22.938 1 98.75 321 VAL A CA 1
ATOM 2512 C C . VAL A 1 321 ? 2.23 -0.71 -23.906 1 98.75 321 VAL A C 1
ATOM 2514 O O . VAL A 1 321 ? 2.219 0.183 -24.766 1 98.75 321 VAL A O 1
ATOM 2517 N N . SER A 1 322 ? 1.296 -1.616 -23.812 1 98.69 322 SER A N 1
ATOM 2518 C CA . SER A 1 322 ? 0.054 -1.563 -24.578 1 98.69 322 SER A CA 1
ATOM 2519 C C . SER A 1 322 ? -1.142 -1.965 -23.719 1 98.69 322 SER A C 1
ATOM 2521 O O . SER A 1 322 ? -0.973 -2.428 -22.594 1 98.69 322 SER A O 1
ATOM 2523 N N . SER A 1 323 ? -2.338 -1.641 -24.219 1 98.5 323 SER A N 1
ATOM 2524 C CA . SER A 1 323 ? -3.562 -1.962 -23.5 1 98.5 323 SER A CA 1
ATOM 2525 C C . SER A 1 323 ? -4.672 -2.393 -24.453 1 98.5 323 SER A C 1
ATOM 2527 O O . SER A 1 323 ? -4.621 -2.092 -25.641 1 98.5 323 SER A O 1
ATOM 2529 N N . SER A 1 324 ? -5.598 -3.135 -23.953 1 97.81 324 SER A N 1
ATOM 2530 C CA . SER A 1 324 ? -6.707 -3.625 -24.766 1 97.81 324 SER A CA 1
ATOM 2531 C C . SER A 1 324 ? -7.68 -2.504 -25.094 1 97.81 324 SER A C 1
ATOM 2533 O O . SER A 1 324 ? -8.375 -2.566 -26.109 1 97.81 324 SER A O 1
ATOM 2535 N N . ASN A 1 325 ? -7.805 -1.506 -24.219 1 97.06 325 ASN A N 1
ATOM 2536 C CA . ASN A 1 325 ? -8.602 -0.295 -24.375 1 97.06 325 ASN A CA 1
ATOM 2537 C C . ASN A 1 325 ? -7.824 0.95 -23.969 1 97.06 325 ASN A C 1
ATOM 2539 O O . ASN A 1 325 ? -6.719 0.847 -23.438 1 97.06 325 ASN A O 1
ATOM 2543 N N . GLN A 1 326 ? -8.414 2.023 -24.188 1 97.19 326 GLN A N 1
ATOM 2544 C CA . GLN A 1 326 ? -7.707 3.268 -23.906 1 97.19 326 GLN A CA 1
ATOM 2545 C C . GLN A 1 326 ? -7.426 3.42 -22.406 1 97.19 326 GLN A C 1
ATOM 2547 O O . GLN A 1 326 ? -8.352 3.373 -21.594 1 97.19 326 GLN A O 1
ATOM 2552 N N . LEU A 1 327 ? -6.258 3.508 -22.125 1 98.31 327 LEU A N 1
ATOM 2553 C CA . LEU A 1 327 ? -5.742 3.818 -20.781 1 98.31 327 LEU A CA 1
ATOM 2554 C C . LEU A 1 327 ? -4.664 4.895 -20.859 1 98.31 327 LEU A C 1
ATOM 2556 O O . LEU A 1 327 ? -4.34 5.383 -21.938 1 98.31 327 LEU A O 1
ATOM 2560 N N . PHE A 1 328 ? -4.207 5.336 -19.75 1 98.44 328 PHE A N 1
ATOM 2561 C CA . PHE A 1 328 ? -3.15 6.34 -19.672 1 98.44 328 PHE A CA 1
ATOM 2562 C C . PHE A 1 328 ? -2.027 5.871 -18.75 1 98.44 328 PHE A C 1
ATOM 2564 O O . PHE A 1 328 ? -2.268 5.145 -17.781 1 98.44 328 PHE A O 1
ATOM 2571 N N . VAL A 1 329 ? -0.809 6.297 -19.125 1 98.44 329 VAL A N 1
ATOM 2572 C CA . VAL A 1 329 ? 0.331 5.812 -18.359 1 98.44 329 VAL A CA 1
ATOM 2573 C C . VAL A 1 329 ? 1.327 6.949 -18.141 1 98.44 329 VAL A C 1
ATOM 2575 O O . VAL A 1 329 ? 1.44 7.852 -18.969 1 98.44 329 VAL A O 1
ATOM 2578 N N . CYS A 1 330 ? 1.948 6.91 -16.953 1 97.25 330 CYS A N 1
ATOM 2579 C CA . CYS A 1 330 ? 3.102 7.746 -16.641 1 97.25 330 CYS A CA 1
ATOM 2580 C C . CYS A 1 330 ? 4.281 6.898 -16.188 1 97.25 330 CYS A C 1
ATOM 2582 O O . CYS A 1 330 ? 4.094 5.836 -15.586 1 97.25 330 CYS A O 1
ATOM 2584 N N . ASP A 1 331 ? 5.484 7.395 -16.547 1 96.31 331 ASP A N 1
ATOM 2585 C CA . ASP A 1 331 ? 6.684 6.703 -16.078 1 96.31 331 ASP A CA 1
ATOM 2586 C C . ASP A 1 331 ? 7.027 7.109 -14.641 1 96.31 331 ASP A C 1
ATOM 2588 O O . ASP A 1 331 ? 6.199 7.699 -13.938 1 96.31 331 ASP A O 1
ATOM 2592 N N . GLY A 1 332 ? 8.195 6.695 -14.18 1 95 332 GLY A N 1
ATOM 2593 C CA . GLY A 1 332 ? 8.578 6.926 -12.797 1 95 332 GLY A CA 1
ATOM 2594 C C . GLY A 1 332 ? 8.508 8.383 -12.391 1 95 332 GLY A C 1
ATOM 2595 O O . GLY A 1 332 ? 8.984 9.258 -13.125 1 95 332 GLY A O 1
ATOM 2596 N N . GLY A 1 333 ? 7.852 8.656 -11.195 1 91.94 333 GLY A N 1
ATOM 2597 C CA . GLY A 1 333 ? 7.727 10.016 -10.695 1 91.94 333 GLY A CA 1
ATOM 2598 C C . GLY A 1 333 ? 6.59 10.789 -11.344 1 91.94 333 GLY A C 1
ATOM 2599 O O . GLY A 1 333 ? 6.117 11.781 -10.797 1 91.94 333 GLY A O 1
ATOM 2600 N N . CYS A 1 334 ? 6.246 10.336 -12.523 1 93.19 334 CYS A N 1
ATOM 2601 C CA . CYS A 1 334 ? 5.133 10.906 -13.273 1 93.19 334 CYS A CA 1
ATOM 2602 C C . CYS A 1 334 ? 5.332 12.406 -13.484 1 93.19 334 CYS A C 1
ATOM 2604 O O . CYS A 1 334 ? 4.406 13.188 -13.273 1 93.19 334 CYS A O 1
ATOM 2606 N N . LEU A 1 335 ? 6.535 12.773 -13.805 1 89.62 335 LEU A N 1
ATOM 2607 C CA . LEU A 1 335 ? 6.84 14.18 -14.031 1 89.62 335 LEU A CA 1
ATOM 2608 C C . LEU A 1 335 ? 6.391 14.617 -15.422 1 89.62 335 LEU A C 1
ATOM 2610 O O . LEU A 1 335 ? 6.012 15.773 -15.625 1 89.62 335 LEU A O 1
ATOM 2614 N N . ASP A 1 336 ? 6.441 13.711 -16.297 1 89.44 336 ASP A N 1
ATOM 2615 C CA . ASP A 1 336 ? 6.031 14 -17.672 1 89.44 336 ASP A CA 1
ATOM 2616 C C . ASP A 1 336 ? 4.52 13.852 -17.844 1 89.44 336 ASP A C 1
ATOM 2618 O O . ASP A 1 336 ? 3.854 13.258 -16.984 1 89.44 336 ASP A O 1
ATOM 2622 N N . ALA A 1 337 ? 4.016 14.383 -18.938 1 93.75 337 ALA A N 1
ATOM 2623 C CA . ALA A 1 337 ? 2.592 14.258 -19.234 1 93.75 337 ALA A CA 1
ATOM 2624 C C . ALA A 1 337 ? 2.207 12.797 -19.469 1 93.75 337 ALA A C 1
ATOM 2626 O O . ALA A 1 337 ? 2.955 12.047 -20.109 1 93.75 337 ALA A O 1
ATOM 2627 N N . PRO A 1 338 ? 1.027 12.445 -19 1 97.31 338 PRO A N 1
ATOM 2628 C CA . PRO A 1 338 ? 0.577 11.07 -19.25 1 97.31 338 PRO A CA 1
ATOM 2629 C C . PRO A 1 338 ? 0.454 10.742 -20.734 1 97.31 338 PRO A C 1
ATOM 2631 O O . PRO A 1 338 ? 0.026 11.586 -21.516 1 97.31 338 PRO A O 1
ATOM 2634 N N . VAL A 1 339 ? 0.767 9.562 -21.062 1 98 339 VAL A N 1
ATOM 2635 C CA . VAL A 1 339 ? 0.707 9.086 -22.453 1 98 339 VAL A CA 1
ATOM 2636 C C . VAL A 1 339 ? -0.524 8.203 -22.641 1 98 339 VAL A C 1
ATOM 2638 O O . VAL A 1 339 ? -0.862 7.406 -21.766 1 98 339 VAL A O 1
ATOM 2641 N N . THR A 1 340 ? -1.14 8.344 -23.781 1 98.19 340 THR A N 1
ATOM 2642 C CA . THR A 1 340 ? -2.301 7.52 -24.109 1 98.19 340 THR A CA 1
ATOM 2643 C C . THR A 1 340 ? -1.866 6.137 -24.594 1 98.19 340 THR A C 1
ATOM 2645 O O . THR A 1 340 ? -0.981 6.016 -25.438 1 98.19 340 THR A O 1
ATOM 2648 N N . LEU A 1 341 ? -2.533 5.125 -24.047 1 98.31 341 LEU A N 1
ATOM 2649 C CA . LEU A 1 341 ? -2.234 3.746 -24.422 1 98.31 341 LEU A CA 1
ATOM 2650 C C . LEU A 1 341 ? -3.342 3.166 -25.297 1 98.31 341 LEU A C 1
ATOM 2652 O O . LEU A 1 341 ? -4.5 3.57 -25.188 1 98.31 341 LEU A O 1
ATOM 2656 N N . GLY A 1 342 ? -2.988 2.287 -26.156 1 97.69 342 GLY A N 1
ATOM 2657 C CA . GLY A 1 342 ? -3.865 1.478 -27 1 97.69 342 GLY A CA 1
ATOM 2658 C C . GLY A 1 342 ? -3.266 0.133 -27.359 1 97.69 342 GLY A C 1
ATOM 2659 O O . GLY A 1 342 ? -2.395 -0.377 -26.656 1 97.69 342 GLY A O 1
ATOM 2660 N N . LYS A 1 343 ? -3.75 -0.403 -28.453 1 97.25 343 LYS A N 1
ATOM 2661 C CA . LYS A 1 343 ? -3.316 -1.733 -28.859 1 97.25 343 LYS A CA 1
ATOM 2662 C C . LYS A 1 343 ? -1.88 -1.709 -29.375 1 97.25 343 LYS A C 1
ATOM 2664 O O . LYS A 1 343 ? -1.166 -2.709 -29.281 1 97.25 343 LYS A O 1
ATOM 2669 N N . ILE A 1 344 ? -1.463 -0.534 -29.812 1 97.56 344 ILE A N 1
ATOM 2670 C CA . ILE A 1 344 ? -0.096 -0.38 -30.312 1 97.56 344 ILE A CA 1
ATOM 2671 C C . ILE A 1 344 ? 0.838 -0.078 -29.141 1 97.56 344 ILE A C 1
ATOM 2673 O O . ILE A 1 344 ? 0.614 0.875 -28.391 1 97.56 344 ILE A O 1
ATOM 2677 N N . PRO A 1 345 ? 1.837 -0.83 -29 1 98.12 345 PRO A N 1
ATOM 2678 C CA . PRO A 1 345 ? 2.746 -0.629 -27.875 1 98.12 345 PRO A CA 1
ATOM 2679 C C . PRO A 1 345 ? 3.453 0.724 -27.922 1 98.12 345 PRO A C 1
ATOM 2681 O O . PRO A 1 345 ? 3.85 1.183 -29 1 98.12 345 PRO A O 1
ATOM 2684 N N . THR A 1 346 ? 3.596 1.341 -26.812 1 97.88 346 THR A N 1
ATOM 2685 C CA . THR A 1 346 ? 4.297 2.607 -26.641 1 97.88 346 THR A CA 1
ATOM 2686 C C . THR A 1 346 ? 5.574 2.41 -25.828 1 97.88 346 THR A C 1
ATOM 2688 O O . THR A 1 346 ? 5.559 1.739 -24.797 1 97.88 346 THR A O 1
ATOM 2691 N N . GLN A 1 347 ? 6.629 3.033 -26.344 1 98.12 347 GLN A N 1
ATOM 2692 C CA . GLN A 1 347 ? 7.898 2.916 -25.641 1 98.12 347 GLN A CA 1
ATOM 2693 C C . GLN A 1 347 ? 8.016 3.965 -24.531 1 98.12 347 GLN A C 1
ATOM 2695 O O . GLN A 1 347 ? 7.719 5.141 -24.75 1 98.12 347 GLN A O 1
ATOM 2700 N N . LEU A 1 348 ? 8.367 3.566 -23.359 1 97.94 348 LEU A N 1
ATOM 2701 C CA . LEU A 1 348 ? 8.594 4.445 -22.219 1 97.94 348 LEU A CA 1
ATOM 2702 C C . LEU A 1 348 ? 9.945 4.152 -21.562 1 97.94 348 LEU A C 1
ATOM 2704 O O . LEU A 1 348 ? 10.352 2.99 -21.469 1 97.94 348 LEU A O 1
ATOM 2708 N N . PRO A 1 349 ? 10.594 5.156 -21.125 1 97.19 349 PRO A N 1
ATOM 2709 C CA . PRO A 1 349 ? 11.844 4.918 -20.406 1 97.19 349 PRO A CA 1
ATOM 2710 C C . PRO A 1 349 ? 11.609 4.418 -18.969 1 97.19 349 PRO A C 1
ATOM 2712 O O . PRO A 1 349 ? 10.539 4.648 -18.406 1 97.19 349 PRO A O 1
ATOM 2715 N N . VAL A 1 350 ? 12.602 3.705 -18.484 1 98.06 350 VAL A N 1
ATOM 2716 C CA . VAL A 1 350 ? 12.609 3.369 -17.062 1 98.06 350 VAL A CA 1
ATOM 2717 C C . VAL A 1 350 ? 13.289 4.48 -16.266 1 98.06 350 VAL A C 1
ATOM 2719 O O . VAL A 1 350 ? 14.492 4.707 -16.406 1 98.06 350 VAL A O 1
ATOM 2722 N N . LYS A 1 351 ? 12.516 5.109 -15.438 1 97.25 351 LYS A N 1
ATOM 2723 C CA . LYS A 1 351 ? 13.062 6.207 -14.641 1 97.25 351 LYS A CA 1
ATOM 2724 C C . LYS A 1 351 ? 13.18 5.816 -13.172 1 97.25 351 LYS A C 1
ATOM 2726 O O . LYS A 1 351 ? 12.312 5.121 -12.641 1 97.25 351 LYS A O 1
ATOM 2731 N N . VAL A 1 352 ? 14.258 6.258 -12.602 1 95.69 352 VAL A N 1
ATOM 2732 C CA . VAL A 1 352 ? 14.492 6.031 -11.18 1 95.69 352 VAL A CA 1
ATOM 2733 C C . VAL A 1 352 ? 14.383 7.352 -10.422 1 95.69 352 VAL A C 1
ATOM 2735 O O . VAL A 1 352 ? 14.805 8.398 -10.914 1 95.69 352 VAL A O 1
ATOM 2738 N N . THR A 1 353 ? 13.781 7.25 -9.242 1 94.81 353 THR A N 1
ATOM 2739 C CA . THR A 1 353 ? 13.555 8.461 -8.461 1 94.81 353 THR A CA 1
ATOM 2740 C C . THR A 1 353 ? 14.164 8.328 -7.066 1 94.81 353 THR A C 1
ATOM 2742 O O . THR A 1 353 ? 14.492 7.223 -6.629 1 94.81 353 THR A O 1
ATOM 2745 N N . LYS A 1 354 ? 14.383 9.477 -6.398 1 91.56 354 LYS A N 1
ATOM 2746 C CA . LYS A 1 354 ? 14.766 9.547 -4.992 1 91.56 354 LYS A CA 1
ATOM 2747 C C . LYS A 1 354 ? 13.766 10.383 -4.195 1 91.56 354 LYS A C 1
ATOM 2749 O O . LYS A 1 354 ? 13.641 11.586 -4.422 1 91.56 354 LYS A O 1
ATOM 2754 N N . PRO A 1 355 ? 13.156 9.859 -3.223 1 92.31 355 PRO A N 1
ATOM 2755 C CA . PRO A 1 355 ? 13.055 8.445 -2.852 1 92.31 355 PRO A CA 1
ATOM 2756 C C . PRO A 1 355 ? 12.469 7.578 -3.967 1 92.31 355 PRO A C 1
ATOM 2758 O O . PRO A 1 355 ? 11.898 8.109 -4.926 1 92.31 355 PRO A O 1
ATOM 2761 N N . VAL A 1 356 ? 12.594 6.309 -3.785 1 91.94 356 VAL A N 1
ATOM 2762 C CA . VAL A 1 356 ? 12.172 5.363 -4.816 1 91.94 356 VAL A CA 1
ATOM 2763 C C . VAL A 1 356 ? 10.648 5.352 -4.922 1 91.94 356 VAL A C 1
ATOM 2765 O O . VAL A 1 356 ? 9.953 5.324 -3.904 1 91.94 356 VAL A O 1
ATOM 2768 N N . THR A 1 357 ? 10.141 5.457 -6.137 1 94.06 357 THR A N 1
ATOM 2769 C CA . THR A 1 357 ? 8.719 5.336 -6.43 1 94.06 357 THR A CA 1
ATOM 2770 C C . THR A 1 357 ? 8.469 4.25 -7.469 1 94.06 357 THR A C 1
ATOM 2772 O O . THR A 1 357 ? 9.406 3.598 -7.93 1 94.06 357 THR A O 1
ATOM 2775 N N . SER A 1 358 ? 7.227 4.012 -7.824 1 96.12 358 SER A N 1
ATOM 2776 C CA . SER A 1 358 ? 6.883 3.014 -8.828 1 96.12 358 SER A CA 1
ATOM 2777 C C . SER A 1 358 ? 7.422 3.4 -10.203 1 96.12 358 SER A C 1
ATOM 2779 O O . SER A 1 358 ? 7.688 4.574 -10.461 1 96.12 358 SER A O 1
ATOM 2781 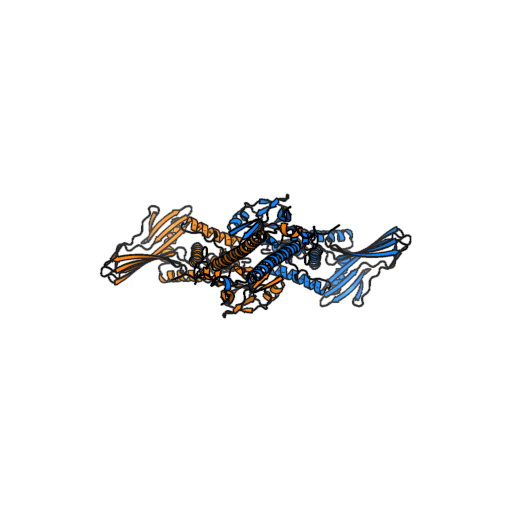N N . LEU A 1 359 ? 7.555 2.436 -11.047 1 97.88 359 LEU A N 1
ATOM 2782 C CA . LEU A 1 359 ? 8.148 2.662 -12.359 1 97.88 359 LEU A CA 1
ATOM 2783 C C . LEU A 1 359 ? 7.086 3.064 -13.375 1 97.88 359 LEU A C 1
ATOM 2785 O O . LEU A 1 359 ? 7.391 3.723 -14.375 1 97.88 359 LEU A O 1
ATOM 2789 N N . LEU A 1 360 ? 5.898 2.592 -13.133 1 98.19 360 LEU A N 1
ATOM 2790 C CA . LEU A 1 360 ? 4.781 2.924 -14.008 1 98.19 360 LEU A CA 1
ATOM 2791 C C . LEU A 1 360 ? 3.527 3.23 -13.195 1 98.19 360 LEU A C 1
ATOM 2793 O O . LEU A 1 360 ? 3.297 2.621 -12.148 1 98.19 360 LEU A O 1
ATOM 2797 N N . TYR A 1 361 ? 2.764 4.141 -13.648 1 97.56 361 TYR A N 1
ATOM 2798 C CA . TYR A 1 361 ? 1.431 4.477 -13.156 1 97.56 361 TYR A CA 1
ATOM 2799 C C . TYR A 1 361 ? 0.407 4.422 -14.289 1 97.56 361 TYR A C 1
ATOM 2801 O O . TYR A 1 361 ? 0.533 5.141 -15.281 1 97.56 361 TYR A O 1
ATOM 2809 N N . ILE A 1 362 ? -0.612 3.592 -14.156 1 98.19 362 ILE A N 1
ATOM 2810 C CA . ILE A 1 362 ? -1.593 3.396 -15.219 1 98.19 362 ILE A CA 1
ATOM 2811 C C . ILE A 1 362 ? -2.996 3.658 -14.672 1 98.19 362 ILE A C 1
ATOM 2813 O O . ILE A 1 362 ? -3.357 3.166 -13.602 1 98.19 362 ILE A O 1
ATOM 2817 N N . ALA A 1 363 ? -3.789 4.43 -15.406 1 97.31 363 ALA A N 1
ATOM 2818 C CA . ALA A 1 363 ? -5.141 4.773 -14.969 1 97.31 363 ALA A CA 1
ATOM 2819 C C . ALA A 1 363 ? -6.078 4.918 -16.172 1 97.31 363 ALA A C 1
ATOM 2821 O O . ALA A 1 363 ? -5.629 5.137 -17.297 1 97.31 363 ALA A O 1
ATOM 2822 N N . PRO A 1 364 ? -7.387 4.734 -15.922 1 96.88 364 PRO A N 1
ATOM 2823 C CA . PRO A 1 364 ? -8.352 4.973 -17 1 96.88 364 PRO A CA 1
ATOM 2824 C C . PRO A 1 364 ? -8.539 6.461 -17.297 1 96.88 364 PRO A C 1
ATOM 2826 O O . PRO A 1 364 ? -8.961 6.816 -18.406 1 96.88 364 PRO A O 1
ATOM 2829 N N . SER A 1 365 ? -8.172 7.332 -16.375 1 95.62 365 SER A N 1
ATOM 2830 C CA . SER A 1 365 ? -8.414 8.766 -16.516 1 95.62 365 SER A CA 1
ATOM 2831 C C . SER A 1 365 ? -7.102 9.539 -16.625 1 95.62 365 SER A C 1
ATOM 2833 O O . SER A 1 365 ? -6.242 9.438 -15.742 1 95.62 365 SER A O 1
ATOM 2835 N N . ARG A 1 366 ? -7.062 10.344 -17.656 1 96.56 366 ARG A N 1
ATOM 2836 C CA . ARG A 1 366 ? -5.898 11.211 -17.828 1 96.56 366 ARG A CA 1
ATOM 2837 C C . ARG A 1 366 ? -5.793 12.219 -16.688 1 96.56 366 ARG A C 1
ATOM 2839 O O . ARG A 1 366 ? -4.703 12.461 -16.172 1 96.56 366 ARG A O 1
ATOM 2846 N N . ARG A 1 367 ? -6.879 12.766 -16.344 1 95.56 367 ARG A N 1
ATOM 2847 C CA . ARG A 1 367 ? -6.938 13.766 -15.289 1 95.56 367 ARG A CA 1
ATOM 2848 C C . ARG A 1 367 ? -6.43 13.203 -13.961 1 95.56 367 ARG A C 1
ATOM 2850 O O . ARG A 1 367 ? -5.738 13.898 -13.211 1 95.56 367 ARG A O 1
ATOM 2857 N N . HIS A 1 368 ? -6.75 11.992 -13.711 1 94.94 368 HIS A N 1
ATOM 2858 C CA . HIS A 1 368 ? -6.297 11.344 -12.484 1 94.94 368 HIS A CA 1
ATOM 2859 C C . HIS A 1 368 ? -4.773 11.32 -12.406 1 94.94 368 HIS A C 1
ATOM 2861 O O . HIS A 1 368 ? -4.199 11.609 -11.352 1 94.94 368 HIS A O 1
ATOM 2867 N N . LEU A 1 369 ? -4.105 11.016 -13.477 1 96.44 369 LEU A N 1
ATOM 2868 C CA . LEU A 1 369 ? -2.65 10.938 -13.5 1 96.44 369 LEU A CA 1
ATOM 2869 C C . LEU A 1 369 ? -2.035 12.336 -13.414 1 96.44 369 LEU A C 1
ATOM 2871 O O . LEU A 1 369 ? -0.967 12.516 -12.828 1 96.44 369 LEU A O 1
ATOM 2875 N N . GLU A 1 370 ? -2.713 13.273 -13.969 1 95.75 370 GLU A N 1
ATOM 2876 C CA . GLU A 1 370 ? -2.246 14.648 -13.867 1 95.75 370 GLU A CA 1
ATOM 2877 C C . GLU A 1 370 ? -2.275 15.141 -12.422 1 95.75 370 GLU A C 1
ATOM 2879 O O . GLU A 1 370 ? -1.358 15.828 -11.969 1 95.75 370 GLU A O 1
ATOM 2884 N N . LEU A 1 371 ? -3.281 14.766 -11.766 1 94.06 371 LEU A N 1
ATOM 2885 C CA . LEU A 1 371 ? -3.379 15.117 -10.352 1 94.06 371 LEU A CA 1
ATOM 2886 C C . LEU A 1 371 ? -2.354 14.336 -9.531 1 94.06 371 LEU A C 1
ATOM 2888 O O . LEU A 1 371 ? -1.776 14.875 -8.578 1 94.06 371 LEU A O 1
ATOM 2892 N N . LEU A 1 372 ? -2.182 13.078 -9.898 1 93.88 372 LEU A N 1
ATOM 2893 C CA . LEU A 1 372 ? -1.237 12.219 -9.195 1 93.88 372 LEU A CA 1
ATOM 2894 C C . LEU A 1 372 ? 0.172 12.797 -9.258 1 93.88 372 LEU A C 1
ATOM 2896 O O . LEU A 1 372 ? 0.946 12.656 -8.305 1 93.88 372 LEU A O 1
ATOM 2900 N N . LYS A 1 373 ? 0.49 13.422 -10.305 1 93.06 373 LYS A N 1
ATOM 2901 C CA . LYS A 1 373 ? 1.781 14.078 -10.477 1 93.06 373 LYS A CA 1
ATOM 2902 C C . LYS A 1 373 ? 2.07 15.031 -9.32 1 93.06 373 LYS A C 1
ATOM 2904 O O . LYS A 1 373 ? 3.211 15.125 -8.859 1 93.06 373 LYS A O 1
ATOM 2909 N N . ASN A 1 374 ? 1.062 15.625 -8.852 1 91.69 374 ASN A N 1
ATOM 2910 C CA . ASN A 1 374 ? 1.213 16.609 -7.781 1 91.69 374 ASN A CA 1
ATOM 2911 C C . ASN A 1 374 ? 1.222 15.938 -6.406 1 91.69 374 ASN A C 1
ATOM 2913 O O . ASN A 1 374 ? 1.471 16.594 -5.395 1 91.69 374 ASN A O 1
ATOM 2917 N N . ALA A 1 375 ? 0.994 14.672 -6.402 1 93.19 375 ALA A N 1
ATOM 2918 C CA . ALA A 1 375 ? 0.943 13.945 -5.133 1 93.19 375 ALA A CA 1
ATOM 2919 C C . ALA A 1 375 ? 2.166 13.047 -4.965 1 93.19 375 ALA A C 1
ATOM 2921 O O . ALA A 1 375 ? 2.303 12.359 -3.953 1 93.19 375 ALA A O 1
ATOM 2922 N N . ILE A 1 376 ? 2.984 12.969 -5.961 1 93.5 376 ILE A N 1
ATOM 2923 C CA . ILE A 1 376 ? 4.246 12.242 -5.879 1 93.5 376 ILE A CA 1
ATOM 2924 C C . ILE A 1 376 ? 5.391 13.219 -5.609 1 93.5 376 ILE A C 1
ATOM 2926 O O . ILE A 1 376 ? 5.641 14.125 -6.406 1 93.5 376 ILE A O 1
ATOM 2930 N N . HIS A 1 377 ? 6.031 13.062 -4.512 1 92.88 377 HIS A N 1
ATOM 2931 C CA . HIS A 1 377 ? 7.062 14.008 -4.094 1 92.88 377 HIS A CA 1
ATOM 2932 C C . HIS A 1 377 ? 8.445 13.367 -4.141 1 92.88 377 HIS A C 1
ATOM 2934 O O . HIS A 1 377 ? 8.758 12.492 -3.336 1 92.88 377 HIS A O 1
ATOM 2940 N N . VAL A 1 378 ? 9.227 13.797 -5.098 1 93.06 378 VAL A N 1
ATOM 2941 C CA . VAL A 1 378 ? 10.57 13.258 -5.281 1 93.06 378 VAL A CA 1
ATOM 2942 C C . VAL A 1 378 ? 11.57 14.406 -5.434 1 93.06 378 VAL A C 1
ATOM 2944 O O . VAL A 1 378 ? 11.195 15.516 -5.809 1 93.06 378 VAL A O 1
ATOM 2947 N N . SER A 1 379 ? 12.805 14.156 -5.09 1 90.19 379 SER A N 1
ATOM 2948 C CA . SER A 1 379 ? 13.844 15.172 -5.211 1 90.19 379 SER A CA 1
ATOM 2949 C C . SER A 1 379 ? 14.609 15.031 -6.523 1 90.19 379 SER A C 1
ATOM 2951 O O . SER A 1 379 ? 15.109 16.016 -7.066 1 90.19 379 SER A O 1
ATOM 2953 N N . GLU A 1 380 ? 14.742 13.789 -6.91 1 91 380 GLU A N 1
ATOM 2954 C CA . GLU A 1 380 ? 15.508 13.5 -8.117 1 91 380 GLU A CA 1
ATOM 2955 C C . GLU A 1 380 ? 14.805 12.453 -8.984 1 91 380 GLU A C 1
ATOM 2957 O O . GLU A 1 380 ? 14.211 11.508 -8.461 1 91 380 GLU A O 1
ATOM 2962 N N . VAL A 1 381 ? 14.844 12.734 -10.25 1 91.88 381 VAL A N 1
ATOM 2963 C CA . VAL A 1 381 ? 14.352 11.781 -11.234 1 91.88 381 VAL A CA 1
ATOM 2964 C C . VAL A 1 381 ? 15.383 11.617 -12.359 1 91.88 381 VAL A C 1
ATOM 2966 O O . VAL A 1 381 ? 15.891 12.609 -12.883 1 91.88 381 VAL A O 1
ATOM 2969 N N . GLY A 1 382 ? 15.766 10.406 -12.617 1 93.31 382 GLY A N 1
ATOM 2970 C CA . GLY A 1 382 ? 16.703 10.125 -13.703 1 93.31 382 GLY A CA 1
ATOM 2971 C C . GLY A 1 382 ? 16.406 8.828 -14.422 1 93.31 382 GLY A C 1
ATOM 2972 O O . GLY A 1 382 ? 15.625 8.008 -13.938 1 93.31 382 GLY A O 1
ATOM 2973 N N . SER A 1 383 ? 17.062 8.719 -15.547 1 94 383 SER A N 1
ATOM 2974 C CA . SER A 1 383 ? 16.922 7.469 -16.297 1 94 383 SER A CA 1
ATOM 2975 C C . SER A 1 383 ? 17.688 6.336 -15.609 1 94 383 SER A C 1
ATOM 2977 O O . SER A 1 383 ? 18.766 6.559 -15.047 1 94 383 SER A O 1
ATOM 2979 N N . ALA A 1 384 ? 17.062 5.188 -15.672 1 95.5 384 ALA A N 1
ATOM 2980 C CA . ALA A 1 384 ? 17.766 4.027 -15.125 1 95.5 384 ALA A CA 1
ATOM 2981 C C . ALA A 1 384 ? 19.078 3.795 -15.859 1 95.5 384 ALA A C 1
ATOM 2983 O O . ALA A 1 384 ? 19.141 3.895 -17.078 1 95.5 384 ALA A O 1
ATOM 2984 N N . PRO A 1 385 ? 20.094 3.518 -15.109 1 93.69 385 PRO A N 1
ATOM 2985 C CA . PRO A 1 385 ? 21.391 3.293 -15.758 1 93.69 385 PRO A CA 1
ATOM 2986 C C . PRO A 1 385 ? 21.438 1.976 -16.531 1 93.69 385 PRO A C 1
ATOM 2988 O O . PRO A 1 385 ? 20.641 1.068 -16.266 1 93.69 385 PRO A O 1
ATOM 2991 N N . ALA A 1 386 ? 22.422 1.936 -17.438 1 96.12 386 ALA A N 1
ATOM 2992 C CA . ALA A 1 386 ? 22.672 0.698 -18.188 1 96.12 386 ALA A CA 1
ATOM 2993 C C . ALA A 1 386 ? 23.234 -0.386 -17.266 1 96.12 386 ALA A C 1
ATOM 2995 O O . ALA A 1 386 ? 24.031 -0.103 -16.375 1 96.12 386 ALA A O 1
ATOM 2996 N N . HIS A 1 387 ? 22.781 -1.559 -17.531 1 95.19 387 HIS A N 1
ATOM 2997 C CA . HIS A 1 387 ? 23.328 -2.682 -16.766 1 95.19 387 HIS A CA 1
ATOM 2998 C C . HIS A 1 387 ? 24.719 -3.066 -17.281 1 95.19 387 HIS A C 1
ATOM 3000 O O . HIS A 1 387 ? 25 -2.934 -18.484 1 95.19 387 HIS A O 1
ATOM 3006 N N . GLU A 1 388 ? 25.516 -3.564 -16.391 1 93.12 388 GLU A N 1
ATOM 3007 C CA . GLU A 1 388 ? 26.875 -3.988 -16.75 1 93.12 388 GLU A CA 1
ATOM 3008 C C . GLU A 1 388 ? 26.844 -5.188 -17.688 1 93.12 388 GLU A C 1
ATOM 3010 O O . GLU A 1 388 ? 26.016 -6.082 -17.547 1 93.12 388 GLU A O 1
ATOM 3015 N N . GLU A 1 389 ? 27.781 -5.191 -18.578 1 91 389 GLU A N 1
ATOM 3016 C CA . GLU A 1 389 ? 27.875 -6.273 -19.547 1 91 389 GLU A CA 1
ATOM 3017 C C . GLU A 1 389 ? 28.094 -7.617 -18.859 1 91 389 GLU A C 1
ATOM 3019 O O . GLU A 1 389 ? 27.609 -8.648 -19.328 1 91 389 GLU A O 1
ATOM 3024 N N . GLU A 1 390 ? 28.797 -7.531 -17.781 1 90.12 390 GLU A N 1
ATOM 3025 C CA . GLU A 1 390 ? 29.078 -8.758 -17.062 1 90.12 390 GLU A CA 1
ATOM 3026 C C . GLU A 1 390 ? 27.797 -9.414 -16.547 1 90.12 390 GLU A C 1
ATOM 3028 O O . GLU A 1 390 ? 27.688 -10.641 -16.562 1 90.12 390 GLU A O 1
ATOM 3033 N N . VAL A 1 391 ? 26.922 -8.625 -16.141 1 91.88 391 VAL A N 1
ATOM 3034 C CA . VAL A 1 391 ? 25.656 -9.133 -15.602 1 91.88 391 VAL A CA 1
ATOM 3035 C C . VAL A 1 391 ? 24.844 -9.766 -16.734 1 91.88 391 VAL A C 1
ATOM 3037 O O . VAL A 1 391 ? 24.266 -10.844 -16.562 1 91.88 391 VAL A O 1
ATOM 3040 N N . ILE A 1 392 ? 24.828 -9.125 -17.859 1 92.81 392 ILE A N 1
ATOM 3041 C CA . ILE A 1 392 ? 24.078 -9.602 -19.016 1 92.81 392 ILE A CA 1
ATOM 3042 C C . ILE A 1 392 ? 24.688 -10.906 -19.531 1 92.81 392 ILE A C 1
ATOM 3044 O O . ILE A 1 392 ? 23.969 -11.852 -19.859 1 92.81 392 ILE A O 1
ATOM 3048 N N . GLU A 1 393 ? 25.984 -10.93 -19.562 1 89.94 393 GLU A N 1
ATOM 3049 C CA . GLU A 1 393 ? 26.688 -12.109 -20.047 1 89.94 393 GLU A CA 1
ATOM 3050 C C . GLU A 1 393 ? 26.484 -13.297 -19.109 1 89.94 393 GLU A C 1
ATOM 3052 O O . GLU A 1 393 ? 26.422 -14.445 -19.562 1 89.94 393 GLU A O 1
ATOM 3057 N N . MET A 1 394 ? 26.422 -12.984 -17.891 1 91.25 394 MET A N 1
ATOM 3058 C CA . MET A 1 394 ? 26.156 -14.047 -16.922 1 91.25 394 MET A CA 1
ATOM 3059 C C . MET A 1 394 ? 24.844 -14.758 -17.234 1 91.25 394 MET A C 1
ATOM 3061 O O . MET A 1 394 ? 24.734 -15.977 -17.078 1 91.25 394 MET A O 1
ATOM 3065 N N . HIS A 1 395 ? 23.875 -14.055 -17.609 1 92.75 395 HIS A N 1
ATOM 3066 C CA . HIS A 1 395 ? 22.578 -14.641 -17.922 1 92.75 395 HIS A CA 1
ATOM 3067 C C . HIS A 1 395 ? 22.625 -15.414 -19.25 1 92.75 395 HIS A C 1
ATOM 3069 O O . HIS A 1 395 ? 21.922 -16.406 -19.422 1 92.75 395 HIS A O 1
ATOM 3075 N N . ARG A 1 396 ? 23.406 -15.008 -20.172 1 90.44 396 ARG A N 1
ATOM 3076 C CA . ARG A 1 396 ? 23.484 -15.609 -21.5 1 90.44 396 ARG A CA 1
ATOM 3077 C C . ARG A 1 396 ? 24.328 -16.875 -21.484 1 90.44 396 ARG A C 1
ATOM 3079 O O . ARG A 1 396 ? 23.953 -17.891 -22.078 1 90.44 396 ARG A O 1
ATOM 3086 N N . SER A 1 397 ? 25.5 -16.797 -20.781 1 89 397 SER A N 1
ATOM 3087 C CA . SER A 1 397 ? 26.453 -17.891 -20.891 1 89 397 SER A CA 1
ATOM 3088 C C . SER A 1 397 ? 26.625 -18.625 -19.562 1 89 397 SER A C 1
ATOM 3090 O O . SER A 1 397 ? 27.156 -19.734 -19.531 1 89 397 SER A O 1
ATOM 3092 N N . GLY A 1 398 ? 26.078 -18.078 -18.516 1 85.75 398 GLY A N 1
ATOM 3093 C CA . GLY A 1 398 ? 26.234 -18.703 -17.203 1 85.75 398 GLY A CA 1
ATOM 3094 C C . GLY A 1 398 ? 27.609 -18.438 -16.594 1 85.75 398 GLY A C 1
ATOM 3095 O O . GLY A 1 398 ? 27.844 -18.828 -15.445 1 85.75 398 GLY A O 1
ATOM 3096 N N . GLU A 1 399 ? 28.594 -18.062 -17.328 1 75.06 399 GLU A N 1
ATOM 3097 C CA . GLU A 1 399 ? 29.969 -17.844 -16.844 1 75.06 399 GLU A CA 1
ATOM 3098 C C . GLU A 1 399 ? 30.203 -16.375 -16.516 1 75.06 399 GLU A C 1
ATOM 3100 O O . GLU A 1 399 ? 29.703 -15.492 -17.219 1 75.06 399 GLU A O 1
ATOM 3105 N N . ALA A 1 400 ? 30.516 -16.141 -15.211 1 62.88 400 ALA A N 1
ATOM 3106 C CA . ALA A 1 400 ? 30.875 -14.781 -14.852 1 62.88 400 ALA A CA 1
ATOM 3107 C C . ALA A 1 400 ? 32.125 -14.336 -15.602 1 62.88 400 ALA A C 1
ATOM 3109 O O . ALA A 1 400 ? 33.156 -15.008 -15.547 1 62.88 400 ALA A O 1
ATOM 3110 N N . THR A 1 401 ? 32.125 -13.945 -16.812 1 57.72 401 THR A N 1
ATOM 3111 C CA . THR A 1 401 ? 33.344 -13.531 -17.469 1 57.72 401 THR A CA 1
ATOM 3112 C C . THR A 1 401 ? 34.156 -12.617 -16.562 1 57.72 401 THR A C 1
ATOM 3114 O O . THR A 1 401 ? 33.719 -11.523 -16.219 1 57.72 401 THR A O 1
ATOM 3117 N N . GLY A 1 402 ? 34.594 -13.102 -15.539 1 51.31 402 GLY A N 1
ATOM 3118 C CA . GLY A 1 402 ? 35.5 -12.375 -14.68 1 51.31 402 GLY A CA 1
ATOM 3119 C C . GLY A 1 402 ? 36.438 -11.469 -15.445 1 51.31 402 GLY A C 1
ATOM 3120 O O . GLY A 1 402 ? 37.594 -11.82 -15.688 1 51.31 402 GLY A O 1
ATOM 3121 N N . GLY A 1 403 ? 36.094 -10.969 -16.391 1 48.75 403 GLY A N 1
ATOM 3122 C CA . GLY A 1 403 ? 37.031 -10.086 -17.062 1 48.75 403 GLY A CA 1
ATOM 3123 C C . GLY A 1 403 ? 37.781 -9.172 -16.109 1 48.75 403 GLY A C 1
ATOM 3124 O O . GLY A 1 403 ? 38.938 -8.805 -16.344 1 48.75 403 GLY A O 1
ATOM 3125 N N . MET A 1 404 ? 37.094 -8.664 -15.109 1 51.38 404 MET A N 1
ATOM 3126 C CA . MET A 1 404 ? 37.688 -7.691 -14.203 1 51.38 404 MET A CA 1
ATOM 3127 C C . MET A 1 404 ? 38.719 -8.359 -13.312 1 51.38 404 MET A C 1
ATOM 3129 O O . MET A 1 404 ? 39.656 -7.707 -12.828 1 51.38 404 MET A O 1
ATOM 3133 N N . THR A 1 405 ? 38.562 -9.648 -13.188 1 53.81 405 THR A N 1
ATOM 3134 C CA . THR A 1 405 ? 39.531 -10.297 -12.328 1 53.81 405 THR A CA 1
ATOM 3135 C C . THR A 1 405 ? 40.906 -10.344 -13.008 1 53.81 405 THR A C 1
ATOM 3137 O O . THR A 1 405 ? 41.938 -10.109 -12.367 1 53.81 405 THR A O 1
ATOM 3140 N N . THR A 1 406 ? 40.844 -10.648 -14.305 1 55.28 406 THR A N 1
ATOM 3141 C CA . THR A 1 406 ? 42.125 -10.641 -14.992 1 55.28 406 THR A CA 1
ATOM 3142 C C . THR A 1 406 ? 42.719 -9.227 -15.039 1 55.28 406 THR A C 1
ATOM 3144 O O . THR A 1 406 ? 43.906 -9.031 -14.891 1 55.28 406 THR A O 1
ATOM 3147 N N . PHE A 1 407 ? 41.875 -8.328 -15.156 1 54.59 407 PHE A N 1
ATOM 3148 C CA . PHE A 1 407 ? 42.344 -6.949 -15.164 1 54.59 407 PHE A CA 1
ATOM 3149 C C . PHE A 1 407 ? 42.844 -6.535 -13.789 1 54.59 407 PHE A C 1
ATOM 3151 O O . PHE A 1 407 ? 43.938 -5.973 -13.664 1 54.59 407 PHE A O 1
ATOM 3158 N N . TRP A 1 408 ? 42.125 -6.875 -12.82 1 62.28 408 TRP A N 1
ATOM 3159 C CA . TRP A 1 408 ? 42.531 -6.5 -11.477 1 62.28 408 TRP A CA 1
ATOM 3160 C C . TRP A 1 408 ? 43.75 -7.316 -11.039 1 62.28 408 TRP A C 1
ATOM 3162 O O . TRP A 1 408 ? 44.625 -6.816 -10.305 1 62.28 408 TRP A O 1
ATOM 3172 N N . VAL A 1 409 ? 43.875 -8.445 -11.57 1 68 409 VAL A N 1
ATOM 3173 C CA . VAL A 1 409 ? 45.094 -9.227 -11.352 1 68 409 VAL A CA 1
ATOM 3174 C C . VAL A 1 409 ? 46.281 -8.57 -12.086 1 68 409 VAL A C 1
ATOM 3176 O O . VAL A 1 409 ? 47.375 -8.445 -11.539 1 68 409 VAL A O 1
ATOM 3179 N N . PHE A 1 410 ? 46.031 -8.055 -13.289 1 64.5 410 PHE A N 1
ATOM 3180 C CA . PHE A 1 410 ? 47.094 -7.359 -14.031 1 64.5 410 PHE A CA 1
ATOM 3181 C C . PHE A 1 410 ? 47.469 -6.055 -13.336 1 64.5 410 PHE A C 1
ATOM 3183 O O . PHE A 1 410 ? 48.656 -5.715 -13.242 1 64.5 410 PHE A O 1
ATOM 3190 N N . VAL A 1 411 ? 46.531 -5.414 -12.875 1 71.62 411 VAL A N 1
ATOM 3191 C CA . VAL A 1 411 ? 46.812 -4.156 -12.18 1 71.62 411 VAL A CA 1
ATOM 3192 C C . VAL A 1 411 ? 47.562 -4.43 -10.883 1 71.62 411 VAL A C 1
ATOM 3194 O O . VAL A 1 411 ? 48.531 -3.744 -10.562 1 71.62 411 VAL A O 1
ATOM 3197 N N . PHE A 1 412 ? 47.219 -5.461 -10.188 1 73.12 412 PHE A N 1
ATOM 3198 C CA . PHE A 1 412 ? 47.906 -5.848 -8.961 1 73.12 412 PHE A CA 1
ATOM 3199 C C . PHE A 1 412 ? 49.344 -6.273 -9.25 1 73.12 412 PHE A C 1
ATOM 3201 O O . PHE A 1 412 ? 50.25 -5.848 -8.562 1 73.12 412 PHE A O 1
ATOM 3208 N N . VAL A 1 413 ? 49.562 -7.008 -10.219 1 75.69 413 VAL A N 1
ATOM 3209 C CA . VAL A 1 413 ? 50.906 -7.469 -10.602 1 75.69 413 VAL A CA 1
ATOM 3210 C C . VAL A 1 413 ? 51.719 -6.281 -11.062 1 75.69 413 VAL A C 1
ATOM 3212 O O . VAL A 1 413 ? 52.906 -6.18 -10.719 1 75.69 413 VAL A O 1
ATOM 3215 N N . ALA A 1 414 ? 51.125 -5.344 -11.695 1 76.69 414 ALA A N 1
ATOM 3216 C CA . ALA A 1 414 ? 51.812 -4.156 -12.156 1 76.69 414 ALA A CA 1
ATOM 3217 C C . ALA A 1 414 ? 52.219 -3.256 -10.992 1 76.69 414 ALA A C 1
ATOM 3219 O O . ALA A 1 414 ? 53.344 -2.732 -10.953 1 76.69 414 ALA A O 1
ATOM 3220 N N . VAL A 1 415 ? 51.375 -3.16 -10.039 1 76.56 415 VAL A N 1
ATOM 3221 C CA . VAL A 1 415 ? 51.656 -2.35 -8.859 1 76.56 415 VAL A CA 1
ATOM 3222 C C . VAL A 1 415 ? 52.75 -3.008 -8.023 1 76.56 415 VAL A C 1
ATOM 3224 O O . VAL A 1 415 ? 53.656 -2.338 -7.57 1 76.56 415 VAL A O 1
ATOM 3227 N N . VAL A 1 416 ? 52.688 -4.254 -7.867 1 78.5 416 VAL A N 1
ATOM 3228 C CA . VAL A 1 416 ? 53.719 -4.984 -7.121 1 78.5 416 VAL A CA 1
ATOM 3229 C C . VAL A 1 416 ? 55.062 -4.902 -7.852 1 78.5 416 VAL A C 1
ATOM 3231 O O . VAL A 1 416 ? 56.094 -4.648 -7.234 1 78.5 416 VAL A O 1
ATOM 3234 N N . ALA A 1 417 ? 55.062 -5.027 -9.141 1 76.62 417 ALA A N 1
ATOM 3235 C CA . ALA A 1 417 ? 56.281 -4.934 -9.945 1 76.62 417 ALA A CA 1
ATOM 3236 C C . ALA A 1 417 ? 56.906 -3.539 -9.852 1 76.62 417 ALA A C 1
ATOM 3238 O O . ALA A 1 417 ? 58.125 -3.398 -9.719 1 76.62 417 ALA A O 1
ATOM 3239 N N . PHE A 1 418 ? 56.031 -2.607 -9.836 1 74.19 418 PHE A N 1
ATOM 3240 C CA . PHE A 1 418 ? 56.5 -1.229 -9.719 1 74.19 418 PHE A CA 1
ATOM 3241 C C . PHE A 1 418 ? 57.156 -0.989 -8.367 1 74.19 418 PHE A C 1
ATOM 3243 O O . PHE A 1 418 ? 58.25 -0.416 -8.289 1 74.19 418 PHE A O 1
ATOM 3250 N N . HIS A 1 419 ? 56.625 -1.457 -7.301 1 77.62 419 HIS A N 1
ATOM 3251 C CA . HIS A 1 419 ? 57.156 -1.26 -5.965 1 77.62 419 HIS A CA 1
ATOM 3252 C C . HIS A 1 419 ? 58.438 -2.061 -5.77 1 77.62 419 HIS A C 1
ATOM 3254 O O . HIS A 1 419 ? 59.375 -1.6 -5.102 1 77.62 419 HIS A O 1
ATOM 3260 N N . LEU A 1 420 ? 58.469 -3.096 -6.453 1 78.81 420 LEU A N 1
ATOM 3261 C CA . LEU A 1 420 ? 59.688 -3.893 -6.387 1 78.81 420 LEU A CA 1
ATOM 3262 C C . LEU A 1 420 ? 60.844 -3.203 -7.125 1 78.81 420 LEU A C 1
ATOM 3264 O O . LEU A 1 420 ? 61.969 -3.201 -6.656 1 78.81 420 LEU A O 1
ATOM 3268 N N . VAL A 1 421 ? 60.5 -2.594 -8.195 1 75.44 421 VAL A N 1
ATOM 3269 C CA . VAL A 1 421 ? 61.5 -1.859 -8.953 1 75.44 421 VAL A CA 1
ATOM 3270 C C . VAL A 1 421 ? 61.969 -0.651 -8.148 1 75.44 421 VAL A C 1
ATOM 3272 O O . VAL A 1 421 ? 63.156 -0.386 -8.07 1 75.44 421 VAL A O 1
ATOM 3275 N N . VAL A 1 422 ? 61.094 -0.007 -7.496 1 74.56 422 VAL A N 1
ATOM 3276 C CA . VAL A 1 422 ? 61.438 1.16 -6.691 1 74.56 422 VAL A CA 1
ATOM 3277 C C . VAL A 1 422 ? 62.219 0.724 -5.469 1 74.56 422 VAL A C 1
ATOM 3279 O O . VAL A 1 422 ? 63.219 1.354 -5.113 1 74.56 422 VAL A O 1
ATOM 3282 N N . ALA A 1 423 ? 61.875 -0.335 -4.84 1 77.38 423 ALA A N 1
ATOM 3283 C CA . ALA A 1 423 ? 62.625 -0.885 -3.709 1 77.38 423 ALA A CA 1
ATOM 3284 C C . ALA A 1 423 ? 64.062 -1.264 -4.117 1 77.38 423 ALA A C 1
ATOM 3286 O O . ALA A 1 423 ? 65 -1.012 -3.379 1 77.38 423 ALA A O 1
ATOM 3287 N N . LYS A 1 424 ? 64.125 -1.79 -5.27 1 77.88 424 LYS A N 1
ATOM 3288 C CA . LYS A 1 424 ? 65.438 -2.152 -5.785 1 77.88 424 LYS A CA 1
ATOM 3289 C C . LYS A 1 424 ? 66.312 -0.912 -6.02 1 77.88 424 LYS A C 1
ATOM 3291 O O . LYS A 1 424 ? 67.5 -0.898 -5.684 1 77.88 424 LYS A O 1
ATOM 3296 N N . ILE A 1 425 ? 65.688 0.115 -6.426 1 72.19 425 ILE A N 1
ATOM 3297 C CA . ILE A 1 425 ? 66.375 1.351 -6.695 1 72.19 425 ILE A CA 1
ATOM 3298 C C . ILE A 1 425 ? 66.812 2 -5.379 1 72.19 425 ILE A C 1
ATOM 3300 O O . ILE A 1 425 ? 67.938 2.447 -5.238 1 72.19 425 ILE A O 1
ATOM 3304 N N . VAL A 1 426 ? 66 1.951 -4.422 1 71.5 426 VAL A N 1
ATOM 3305 C CA . VAL A 1 426 ? 66.312 2.525 -3.113 1 71.5 426 VAL A CA 1
ATOM 3306 C C . VAL A 1 426 ? 67.375 1.691 -2.41 1 71.5 426 VAL A C 1
ATOM 3308 O O . VAL A 1 426 ? 68.312 2.238 -1.812 1 71.5 426 VAL A O 1
ATOM 3311 N N . TRP A 1 427 ? 67.25 0.41 -2.531 1 75.31 427 TRP A N 1
ATOM 3312 C CA . TRP A 1 427 ? 68.25 -0.499 -1.962 1 75.31 427 TRP A CA 1
ATOM 3313 C C . TRP A 1 427 ? 69.625 -0.278 -2.594 1 75.31 427 TRP A C 1
ATOM 3315 O O . TRP A 1 427 ? 70.625 -0.228 -1.892 1 75.31 427 TRP A O 1
ATOM 3325 N N . ASN A 1 428 ? 69.625 -0.021 -3.861 1 71.69 428 ASN A N 1
ATOM 3326 C CA . ASN A 1 428 ? 70.875 0.237 -4.574 1 71.69 428 ASN A CA 1
ATOM 3327 C C . ASN A 1 428 ? 71.5 1.572 -4.164 1 71.69 428 ASN A C 1
ATOM 3329 O O . ASN A 1 428 ? 72.75 1.677 -4.004 1 71.69 428 ASN A O 1
ATOM 3333 N N . GLU A 1 429 ? 70.688 2.49 -3.973 1 65.12 429 GLU A N 1
ATOM 3334 C CA . GLU A 1 429 ? 71.188 3.797 -3.529 1 65.12 429 GLU A CA 1
ATOM 3335 C C . GLU A 1 429 ? 71.688 3.74 -2.094 1 65.12 429 GLU A C 1
ATOM 3337 O O . GLU A 1 429 ? 72.688 4.363 -1.765 1 65.12 429 GLU A O 1
ATOM 3342 N N . TYR A 1 430 ? 71.062 3.047 -1.233 1 65.31 430 TYR A N 1
ATOM 3343 C CA . TYR A 1 430 ? 71.5 2.875 0.151 1 65.31 430 TYR A CA 1
ATOM 3344 C C . TYR A 1 430 ? 72.812 2.104 0.226 1 65.31 430 TYR A C 1
ATOM 3346 O O . TYR A 1 430 ? 73.688 2.438 1.024 1 65.31 430 TYR A O 1
ATOM 3354 N N . ARG A 1 431 ? 72.938 1.24 -0.625 1 60 431 ARG A N 1
ATOM 3355 C CA . ARG A 1 431 ? 74.188 0.491 -0.646 1 60 431 ARG A CA 1
ATOM 3356 C C . ARG A 1 431 ? 75.312 1.318 -1.264 1 60 431 ARG A C 1
ATOM 3358 O O . ARG A 1 431 ? 76.5 1.225 -0.839 1 60 431 ARG A O 1
ATOM 3365 N N . LYS A 1 432 ? 75.062 2.109 -2.191 1 58.62 432 LYS A N 1
ATOM 3366 C CA . LYS A 1 432 ? 76.125 2.957 -2.807 1 58.62 432 LYS A CA 1
ATOM 3367 C C . LYS A 1 432 ? 76.5 4.113 -1.887 1 58.62 432 LYS A C 1
ATOM 3369 O O . LYS A 1 432 ? 77.625 4.57 -1.896 1 58.62 432 LYS A O 1
ATOM 3374 N N . GLY A 1 433 ? 75.688 4.641 -1.08 1 53.19 433 GLY A N 1
ATOM 3375 C CA . GLY A 1 433 ? 76.062 5.656 -0.114 1 53.19 433 GLY A CA 1
ATOM 3376 C C . GLY A 1 433 ? 77.062 5.168 0.893 1 53.19 433 GLY A C 1
ATOM 3377 O O . GLY A 1 433 ? 77.875 5.961 1.444 1 53.19 433 GLY A O 1
ATOM 3378 N N . ASP A 1 434 ? 77.125 3.957 1.249 1 48.06 434 ASP A N 1
ATOM 3379 C CA . ASP A 1 434 ? 78.125 3.502 2.213 1 48.06 434 ASP A CA 1
ATOM 3380 C C . ASP A 1 434 ? 79.438 3.312 1.547 1 48.06 434 ASP A C 1
ATOM 3382 O O . ASP A 1 434 ? 80.5 3.229 2.229 1 48.06 434 ASP A O 1
ATOM 3386 N N . MET A 1 435 ? 79.562 3.109 0.305 1 42.75 435 MET A N 1
ATOM 3387 C CA . MET A 1 435 ? 80.938 2.742 -0.148 1 42.75 435 MET A CA 1
ATOM 3388 C C . MET A 1 435 ? 81.75 3.984 -0.464 1 42.75 435 MET A C 1
ATOM 3390 O O . MET A 1 435 ? 82.875 3.881 -1.005 1 42.75 435 MET A O 1
ATOM 3394 N N . THR A 1 436 ? 81.25 5.176 -0.592 1 41.91 436 THR A N 1
ATOM 3395 C CA . THR A 1 436 ? 82.312 6.16 -0.772 1 41.91 436 THR A CA 1
ATOM 3396 C C . THR A 1 436 ? 83.062 6.367 0.529 1 41.91 436 THR A C 1
ATOM 3398 O O . THR A 1 436 ? 82.5 6.828 1.524 1 41.91 436 THR A O 1
ATOM 3401 N N . PRO A 1 437 ? 84.188 5.613 0.821 1 41.53 437 PRO A N 1
ATOM 3402 C CA . PRO A 1 437 ? 85 5.84 2.002 1 41.53 437 PRO A CA 1
ATOM 3403 C C . PRO A 1 437 ? 85.438 7.301 2.166 1 41.53 437 PRO A C 1
ATOM 3405 O O . PRO A 1 437 ? 85.938 7.906 1.233 1 41.53 437 PRO A O 1
ATOM 3408 N N . TYR A 1 438 ? 84.688 8.188 2.732 1 40.03 438 TYR A N 1
ATOM 3409 C CA . TYR A 1 438 ? 85.25 9.469 3.191 1 40.03 438 TYR A CA 1
ATOM 3410 C C . TYR A 1 438 ? 86.5 9.281 3.969 1 40.03 438 TYR A C 1
ATOM 3412 O O . TYR A 1 438 ? 86.5 8.719 5.062 1 40.03 438 TYR A O 1
ATOM 3420 N N . ASN A 1 439 ? 87.75 9.055 3.291 1 36.72 439 ASN A N 1
ATOM 3421 C CA . ASN A 1 439 ? 89.062 9.102 3.904 1 36.72 439 ASN A CA 1
ATOM 3422 C C . ASN A 1 439 ? 89.375 10.469 4.527 1 36.72 439 ASN A C 1
ATOM 3424 O O . ASN A 1 439 ? 89.5 11.461 3.814 1 36.72 439 ASN A O 1
ATOM 3428 N N . PRO A 1 440 ? 89 10.797 5.68 1 37.81 440 PRO A N 1
ATOM 3429 C CA . PRO A 1 440 ? 89.25 12.062 6.371 1 37.81 440 PRO A CA 1
ATOM 3430 C C . PRO A 1 440 ? 90.688 12.43 6.398 1 37.81 440 PRO A C 1
ATOM 3432 O O . PRO A 1 440 ? 91.062 13.516 6.871 1 37.81 440 PRO A O 1
ATOM 3435 N N . TYR A 1 441 ? 91.688 11.508 6.316 1 37.25 441 TYR A N 1
ATOM 3436 C CA . TYR A 1 441 ? 93.062 11.812 6.656 1 37.25 441 TYR A CA 1
ATOM 3437 C C . TYR A 1 441 ? 93.625 12.789 5.656 1 37.25 441 TYR A C 1
ATOM 3439 O O . TYR A 1 441 ? 94.75 13.273 5.848 1 37.25 441 TYR A O 1
ATOM 3447 N N . LEU A 1 442 ? 93.125 12.891 4.508 1 31.39 442 LEU A N 1
ATOM 3448 C CA . LEU A 1 442 ? 94 13.617 3.592 1 31.39 442 LEU A CA 1
ATOM 3449 C C . LEU A 1 442 ? 93.938 15.117 3.855 1 31.39 442 LEU A C 1
ATOM 3451 O O . LEU A 1 442 ? 94.688 15.891 3.213 1 31.39 442 LEU A O 1
ATOM 3455 N N . ARG A 1 443 ? 92.875 15.664 4.516 1 32.62 443 ARG A N 1
ATOM 3456 C CA . ARG A 1 443 ? 92.875 17.125 4.398 1 32.62 443 ARG A CA 1
ATOM 3457 C C . ARG A 1 443 ? 93.875 17.75 5.379 1 32.62 443 ARG A C 1
ATOM 3459 O O . ARG A 1 443 ? 94.062 18.969 5.344 1 32.62 443 ARG A O 1
ATOM 3466 N N . ASN A 1 444 ? 94.188 17.125 6.488 1 28.86 444 ASN A N 1
ATOM 3467 C CA . ASN A 1 444 ? 94.812 18 7.516 1 28.86 444 ASN A CA 1
ATOM 3468 C C . ASN A 1 444 ? 96.25 18.375 7.176 1 28.86 444 ASN A C 1
ATOM 3470 O O . ASN A 1 444 ? 96.938 18.922 8.016 1 28.86 444 ASN A O 1
ATOM 3474 N N . ARG A 1 445 ? 96.875 17.797 6.234 1 30.06 445 ARG A N 1
ATOM 3475 C CA . ARG A 1 445 ? 98.312 17.969 6.27 1 30.06 445 ARG A CA 1
ATOM 3476 C C . ARG A 1 445 ? 98.688 19.406 5.965 1 30.06 445 ARG A C 1
ATOM 3478 O O . ARG A 1 445 ? 99.875 19.828 6.227 1 30.06 445 ARG A O 1
ATOM 3485 N N . TYR A 1 446 ? 98.188 20.109 5.055 1 30.89 446 TYR A N 1
ATOM 3486 C CA . TYR A 1 446 ? 98.938 21.156 4.383 1 30.89 446 TYR A CA 1
ATOM 3487 C C . TYR A 1 446 ? 99.062 22.406 5.262 1 30.89 446 TYR A C 1
ATOM 3489 O O . TYR A 1 446 ? 99.625 23.406 4.852 1 30.89 446 TYR A O 1
ATOM 3497 N N . SER A 1 447 ? 98.188 22.594 6.273 1 31 447 SER A N 1
ATOM 3498 C CA . SER A 1 447 ? 98.125 24 6.652 1 31 447 SER A CA 1
ATOM 3499 C C . SER A 1 447 ? 99.312 24.406 7.512 1 31 447 SER A C 1
ATOM 3501 O O . SER A 1 447 ? 99.375 25.516 8.031 1 31 447 SER A O 1
ATOM 3503 N N . SER A 1 448 ? 100.125 23.484 8.008 1 30.17 448 SER A N 1
ATOM 3504 C CA . SER A 1 448 ? 101 23.922 9.086 1 30.17 448 SER A CA 1
ATOM 3505 C C . SER A 1 448 ? 102.125 24.812 8.555 1 30.17 448 SER A C 1
ATOM 3507 O O . SER A 1 448 ? 103 25.266 9.32 1 30.17 448 SER A O 1
ATOM 3509 N N . LEU A 1 449 ? 102.562 24.75 7.312 1 26.23 449 LEU A N 1
ATOM 3510 C CA . LEU A 1 449 ? 103.938 25.203 7.031 1 26.23 449 LEU A CA 1
ATOM 3511 C C . LEU A 1 449 ? 104 26.734 7.031 1 26.23 449 LEU A C 1
ATOM 3513 O O . LEU A 1 449 ? 104.5 27.328 6.078 1 26.23 449 LEU A O 1
ATOM 3517 N N . ARG A 1 450 ? 102.938 27.422 7.371 1 28.11 450 ARG A N 1
ATOM 3518 C CA . ARG A 1 450 ? 103.25 28.844 7.172 1 28.11 450 ARG A CA 1
ATOM 3519 C C . ARG A 1 450 ? 104.375 29.312 8.117 1 28.11 450 ARG A C 1
ATOM 3521 O O . ARG A 1 450 ? 104.25 29.109 9.328 1 28.11 450 ARG A O 1
ATOM 3528 N N . PRO A 1 451 ? 105.625 29.562 7.539 1 31.14 451 PRO A N 1
ATOM 3529 C CA . PRO A 1 451 ? 106.875 30.016 8.102 1 31.14 451 PRO A CA 1
ATOM 3530 C C . PRO A 1 451 ? 106.75 31.312 8.914 1 31.14 451 PRO A C 1
ATOM 3532 O O . PRO A 1 451 ? 105.938 32.188 8.555 1 31.14 451 PRO A O 1
ATOM 3535 N N . HIS A 1 452 ? 106.875 31.406 10.234 1 24.77 452 HIS A N 1
ATOM 3536 C CA . HIS A 1 452 ? 107.375 32.656 10.773 1 24.77 452 HIS A CA 1
ATOM 3537 C C . HIS A 1 452 ? 108.812 32.906 10.242 1 24.77 452 HIS A C 1
ATOM 3539 O O . HIS A 1 452 ? 109.625 32 10.109 1 24.77 452 HIS A O 1
ATOM 3545 N N . MET B 1 1 ? 3.127 36.125 17.016 1 86.25 1 MET B N 1
ATOM 3546 C CA . MET B 1 1 ? 3.457 34.781 17.484 1 86.25 1 MET B CA 1
ATOM 3547 C C . MET B 1 1 ? 2.232 33.875 17.438 1 86.25 1 MET B C 1
ATOM 3549 O O . MET B 1 1 ? 1.146 34.25 17.859 1 86.25 1 MET B O 1
ATOM 3553 N N . THR B 1 2 ? 2.488 32.719 16.875 1 87.75 2 THR B N 1
ATOM 3554 C CA . THR B 1 2 ? 1.387 31.766 16.797 1 87.75 2 THR B CA 1
ATOM 3555 C C . THR B 1 2 ? 1.604 30.594 17.75 1 87.75 2 THR B C 1
ATOM 3557 O O . THR B 1 2 ? 2.68 30 17.781 1 87.75 2 THR B O 1
ATOM 3560 N N . ASP B 1 3 ? 0.6 30.391 18.594 1 94.06 3 ASP B N 1
ATOM 3561 C CA . ASP B 1 3 ? 0.548 29.219 19.453 1 94.06 3 ASP B CA 1
ATOM 3562 C C . ASP B 1 3 ? -0.134 28.047 18.75 1 94.06 3 ASP B C 1
ATOM 3564 O O . ASP B 1 3 ? -1.353 27.891 18.844 1 94.06 3 ASP B O 1
ATOM 3568 N N . PHE B 1 4 ? 0.641 27.203 18.234 1 93.75 4 PHE B N 1
ATOM 3569 C CA . PHE B 1 4 ? 0.123 26.125 17.406 1 93.75 4 PHE B CA 1
ATOM 3570 C C . PHE B 1 4 ? -0.665 25.125 18.25 1 93.75 4 PHE B C 1
ATOM 3572 O O . PHE B 1 4 ? -1.62 24.516 17.766 1 93.75 4 PHE B O 1
ATOM 3579 N N . LYS B 1 5 ? -0.314 24.953 19.438 1 93.44 5 LYS B N 1
ATOM 3580 C CA . LYS B 1 5 ? -0.92 23.953 20.312 1 93.44 5 LYS B CA 1
ATOM 3581 C C . LYS B 1 5 ? -2.355 24.328 20.672 1 93.44 5 LYS B C 1
ATOM 3583 O O . LYS B 1 5 ? -3.25 23.484 20.656 1 93.44 5 LYS B O 1
ATOM 3588 N N . ASN B 1 6 ? -2.539 25.625 20.859 1 95.25 6 ASN B N 1
ATOM 3589 C CA . ASN B 1 6 ? -3.83 26.062 21.375 1 95.25 6 ASN B CA 1
ATOM 3590 C C . ASN B 1 6 ? -4.633 26.812 20.312 1 95.25 6 ASN B C 1
ATOM 3592 O O . ASN B 1 6 ? -5.758 27.25 20.578 1 95.25 6 ASN B O 1
ATOM 3596 N N . GLY B 1 7 ? -4.086 26.953 19.188 1 95.88 7 GLY B N 1
ATOM 3597 C CA . GLY B 1 7 ? -4.781 27.641 18.109 1 95.88 7 GLY B CA 1
ATOM 3598 C C . GLY B 1 7 ? -5.004 29.125 18.391 1 95.88 7 GLY B C 1
ATOM 3599 O O . GLY B 1 7 ? -6.113 29.625 18.234 1 95.88 7 GLY B O 1
ATOM 3600 N N . LEU B 1 8 ? -3.947 29.766 18.875 1 96.06 8 LEU B N 1
ATOM 3601 C CA . LEU B 1 8 ? -4.027 31.172 19.234 1 96.06 8 LEU B CA 1
ATOM 3602 C C . LEU B 1 8 ? -3.021 32 18.422 1 96.06 8 LEU B C 1
ATOM 3604 O O . LEU B 1 8 ? -1.9 31.547 18.188 1 96.06 8 LEU B O 1
ATOM 3608 N N . PHE B 1 9 ? -3.557 33.062 17.984 1 95.12 9 PHE B N 1
ATOM 3609 C CA . PHE B 1 9 ? -2.672 34.062 17.406 1 95.12 9 PHE B CA 1
ATOM 3610 C C . PHE B 1 9 ? -2.467 35.25 18.375 1 95.12 9 PHE B C 1
ATOM 3612 O O . PHE B 1 9 ? -3.436 35.844 18.859 1 95.12 9 PHE B O 1
ATOM 3619 N N . LYS B 1 10 ? -1.209 35.562 18.641 1 95.38 10 LYS B N 1
ATOM 3620 C CA . LYS B 1 10 ? -0.889 36.594 19.625 1 95.38 10 LYS B CA 1
ATOM 3621 C C . LYS B 1 10 ? -0.051 37.688 19 1 95.38 10 LYS B C 1
ATOM 3623 O O . LYS B 1 10 ? 0.884 37.438 18.234 1 95.38 10 LYS B O 1
ATOM 3628 N N . ILE B 1 11 ? -0.47 38.875 19.281 1 95.75 11 ILE B N 1
ATOM 3629 C CA . ILE B 1 11 ? 0.289 40.062 18.875 1 95.75 11 ILE B CA 1
ATOM 3630 C C . ILE B 1 11 ? 0.626 40.906 20.109 1 95.75 11 ILE B C 1
ATOM 3632 O O . ILE B 1 11 ? -0.26 41.25 20.891 1 95.75 11 ILE B O 1
ATOM 3636 N N . MET B 1 12 ? 1.869 41.188 20.312 1 94.81 12 MET B N 1
ATOM 3637 C CA . MET B 1 12 ? 2.307 42.031 21.422 1 94.81 12 MET B CA 1
ATOM 3638 C C . MET B 1 12 ? 2.979 43.281 20.922 1 94.81 12 MET B C 1
ATOM 3640 O O . MET B 1 12 ? 3.852 43.25 20.047 1 94.81 12 MET B O 1
ATOM 3644 N N . ARG B 1 13 ? 2.496 44.406 21.375 1 94.62 13 ARG B N 1
ATOM 3645 C CA . ARG B 1 13 ? 3.088 45.719 21.109 1 94.62 13 ARG B CA 1
ATOM 3646 C C . ARG B 1 13 ? 3.449 46.438 22.406 1 94.62 13 ARG B C 1
ATOM 3648 O O . ARG B 1 13 ? 2.598 46.625 23.266 1 94.62 13 ARG B O 1
ATOM 3655 N N . CYS B 1 14 ? 4.656 46.781 22.453 1 93.44 14 CYS B N 1
ATOM 3656 C CA . CYS B 1 14 ? 5.113 47.469 23.672 1 93.44 14 CYS B CA 1
ATOM 3657 C C . CYS B 1 14 ? 5.594 48.875 23.344 1 93.44 14 CYS B C 1
ATOM 3659 O O . CYS B 1 14 ? 6.129 49.125 22.266 1 93.44 14 CYS B O 1
ATOM 3661 N N . PHE B 1 15 ? 5.34 49.844 24.312 1 91.69 15 PHE B N 1
ATOM 3662 C CA . PHE B 1 15 ? 5.684 51.281 24.172 1 91.69 15 PHE B CA 1
ATOM 3663 C C . PHE B 1 15 ? 6.492 51.75 25.375 1 91.69 15 PHE B C 1
ATOM 3665 O O . PHE B 1 15 ? 6.145 51.438 26.516 1 91.69 15 PHE B O 1
ATOM 3672 N N . SER B 1 16 ? 7.57 52.375 25.078 1 90.69 16 SER B N 1
ATOM 3673 C CA . SER B 1 16 ? 8.375 52.938 26.156 1 90.69 16 SER B CA 1
ATOM 3674 C C . SER B 1 16 ? 7.781 54.25 26.656 1 90.69 16 SER B C 1
ATOM 3676 O O . SER B 1 16 ? 7.652 55.219 25.891 1 90.69 16 SER B O 1
ATOM 3678 N N . ILE B 1 17 ? 7.34 54.219 27.906 1 85.19 17 ILE B N 1
ATOM 3679 C CA . ILE B 1 17 ? 6.777 55.406 28.547 1 85.19 17 ILE B CA 1
ATOM 3680 C C . ILE B 1 17 ? 7.426 55.594 29.922 1 85.19 17 ILE B C 1
ATOM 3682 O O . ILE B 1 17 ? 7.363 54.719 30.781 1 85.19 17 ILE B O 1
ATOM 3686 N N . ASP B 1 18 ? 7.965 56.812 30.172 1 82.12 18 ASP B N 1
ATOM 3687 C CA . ASP B 1 18 ? 8.562 57.219 31.438 1 82.12 18 ASP B CA 1
ATOM 3688 C C . ASP B 1 18 ? 9.609 56.219 31.906 1 82.12 18 ASP B C 1
ATOM 3690 O O . ASP B 1 18 ? 9.648 55.812 33.062 1 82.12 18 ASP B O 1
ATOM 3694 N N . GLY B 1 19 ? 10.328 55.594 31 1 83.88 19 GLY B N 1
ATOM 3695 C CA . GLY B 1 19 ? 11.398 54.656 31.328 1 83.88 19 GLY B CA 1
ATOM 3696 C C . GLY B 1 19 ? 10.898 53.25 31.516 1 83.88 19 GLY B C 1
ATOM 3697 O O . GLY B 1 19 ? 11.695 52.344 31.766 1 83.88 19 GLY B O 1
ATOM 3698 N N . GLU B 1 20 ? 9.602 53.125 31.594 1 89.38 20 GLU B N 1
ATOM 3699 C CA . GLU B 1 20 ? 9 51.781 31.688 1 89.38 20 GLU B CA 1
ATOM 3700 C C . GLU B 1 20 ? 8.305 51.406 30.375 1 89.38 20 GLU B C 1
ATOM 3702 O O . GLU B 1 20 ? 8.164 52.219 29.469 1 89.38 20 GLU B O 1
ATOM 3707 N N . CYS B 1 21 ? 7.957 50.062 30.297 1 90.12 21 CYS B N 1
ATOM 3708 C CA . CYS B 1 21 ? 7.363 49.594 29.047 1 90.12 21 CYS B CA 1
ATOM 3709 C C . CYS B 1 21 ? 5.902 49.219 29.25 1 90.12 21 CYS B C 1
ATOM 3711 O O . CYS B 1 21 ? 5.594 48.281 30 1 90.12 21 CYS B O 1
ATOM 3713 N N . ALA B 1 22 ? 5.023 50.062 28.672 1 92.75 22 ALA B N 1
ATOM 3714 C CA . ALA B 1 22 ? 3.613 49.688 28.594 1 92.75 22 ALA B CA 1
ATOM 3715 C C . ALA B 1 22 ? 3.338 48.781 27.375 1 92.75 22 ALA B C 1
ATOM 3717 O O . ALA B 1 22 ? 3.801 49.094 26.281 1 92.75 22 ALA B O 1
ATOM 3718 N N . CYS B 1 23 ? 2.596 47.625 27.656 1 94.56 23 CYS B N 1
ATOM 3719 C CA . CYS B 1 23 ? 2.414 46.656 26.562 1 94.56 23 CYS B CA 1
ATOM 3720 C C . CYS B 1 23 ? 0.935 46.375 26.328 1 94.56 23 CYS B C 1
ATOM 3722 O O . CYS B 1 23 ? 0.143 46.375 27.266 1 94.56 23 CYS B O 1
ATOM 3724 N N . VAL B 1 24 ? 0.608 46.219 25.016 1 95.19 24 VAL B N 1
ATOM 3725 C CA . VAL B 1 24 ? -0.706 45.75 24.594 1 95.19 24 VAL B CA 1
ATOM 3726 C C . VAL B 1 24 ? -0.576 44.375 23.953 1 95.19 24 VAL B C 1
ATOM 3728 O O . VAL B 1 24 ? 0.164 44.219 22.969 1 95.19 24 VAL B O 1
ATOM 3731 N N . THR B 1 25 ? -1.219 43.375 24.547 1 95.94 25 THR B N 1
ATOM 3732 C CA . THR B 1 25 ? -1.228 42 24 1 95.94 25 THR B CA 1
ATOM 3733 C C . THR B 1 25 ? -2.609 41.656 23.469 1 95.94 25 THR B C 1
ATOM 3735 O O . THR B 1 25 ? -3.607 41.75 24.188 1 95.94 25 THR B O 1
ATOM 3738 N N . SER B 1 26 ? -2.604 41.312 22.219 1 96 26 SER B N 1
ATOM 3739 C CA . SER B 1 26 ? -3.84 40.875 21.578 1 96 26 SER B CA 1
ATOM 3740 C C . SER B 1 26 ? -3.795 39.406 21.25 1 96 26 SER B C 1
ATOM 3742 O O . SER B 1 26 ? -2.863 38.906 20.609 1 96 26 SER B O 1
ATOM 3744 N N . GLN B 1 27 ? -4.777 38.656 21.797 1 96.56 27 GLN B N 1
ATOM 3745 C CA . GLN B 1 27 ? -4.934 37.25 21.484 1 96.56 27 GLN B CA 1
ATOM 3746 C C . GLN B 1 27 ? -6.199 37 20.656 1 96.56 27 GLN B C 1
ATOM 3748 O O . GLN B 1 27 ? -7.273 37.5 21.016 1 96.56 27 GLN B O 1
ATOM 3753 N N . LEU B 1 28 ? -6.008 36.312 19.609 1 96.94 28 LEU B N 1
ATOM 3754 C CA . LEU B 1 28 ? -7.125 36.031 18.703 1 96.94 28 LEU B CA 1
ATOM 3755 C C . LEU B 1 28 ? -7.238 34.562 18.391 1 96.94 28 LEU B C 1
ATOM 3757 O O . LEU B 1 28 ? -6.227 33.875 18.203 1 96.94 28 LEU B O 1
ATOM 3761 N N . TYR B 1 29 ? -8.484 34 18.375 1 97.12 29 TYR B N 1
ATOM 3762 C CA . TYR B 1 29 ? -8.68 32.656 17.859 1 97.12 29 TYR B CA 1
ATOM 3763 C C . TYR B 1 29 ? -10.016 32.531 17.125 1 97.12 29 TYR B C 1
ATOM 3765 O O . TYR B 1 29 ? -10.977 33.219 17.469 1 97.12 29 TYR B O 1
ATOM 3773 N N . ALA B 1 30 ? -9.945 31.797 16.031 1 96.62 30 ALA B N 1
ATOM 3774 C CA . ALA B 1 30 ? -11.164 31.266 15.438 1 96.62 30 ALA B CA 1
ATOM 3775 C C . ALA B 1 30 ? -11.602 29.984 16.141 1 96.62 30 ALA B C 1
ATOM 3777 O O . ALA B 1 30 ? -10.812 29.047 16.281 1 96.62 30 ALA B O 1
ATOM 3778 N N . HIS B 1 31 ? -12.789 30 16.609 1 96.56 31 HIS B N 1
ATOM 3779 C CA . HIS B 1 31 ? -13.211 28.906 17.484 1 96.56 31 HIS B CA 1
ATOM 3780 C C . HIS B 1 31 ? -13.172 27.562 16.766 1 96.56 31 HIS B C 1
ATOM 3782 O O . HIS B 1 31 ? -13.711 27.422 15.672 1 96.56 31 HIS B O 1
ATOM 3788 N N . ARG B 1 32 ? -12.633 26.562 17.406 1 96.69 32 ARG B N 1
ATOM 3789 C CA . ARG B 1 32 ? -12.367 25.281 16.781 1 96.69 32 ARG B CA 1
ATOM 3790 C C . ARG B 1 32 ? -13.648 24.453 16.656 1 96.69 32 ARG B C 1
ATOM 3792 O O . ARG B 1 32 ? -13.867 23.797 15.633 1 96.69 32 ARG B O 1
ATOM 3799 N N . THR B 1 33 ? -14.531 24.484 17.594 1 95.88 33 THR B N 1
ATOM 3800 C CA . THR B 1 33 ? -15.695 23.594 17.594 1 95.88 33 THR B CA 1
ATOM 3801 C C . THR B 1 33 ? -16.953 24.359 17.234 1 95.88 33 THR B C 1
ATOM 3803 O O . THR B 1 33 ? -18 23.766 16.953 1 95.88 33 THR B O 1
ATOM 3806 N N . ARG B 1 34 ? -16.891 25.625 17.328 1 95 34 ARG B N 1
ATOM 3807 C CA . ARG B 1 34 ? -17.953 26.516 16.875 1 95 34 ARG B CA 1
ATOM 3808 C C . ARG B 1 34 ? -17.469 27.438 15.766 1 95 34 ARG B C 1
ATOM 3810 O O . ARG B 1 34 ? -17.141 28.609 16.016 1 95 34 ARG B O 1
ATOM 3817 N N . PRO B 1 35 ? -17.531 26.984 14.57 1 92.69 35 PRO B N 1
ATOM 3818 C CA . PRO B 1 35 ? -16.828 27.641 13.469 1 92.69 35 PRO B CA 1
ATOM 3819 C C . PRO B 1 35 ? -17.359 29.047 13.188 1 92.69 35 PRO B C 1
ATOM 3821 O O . PRO B 1 35 ? -16.719 29.828 12.477 1 92.69 35 PRO B O 1
ATOM 3824 N N . ASN B 1 36 ? -18.375 29.547 13.805 1 95.06 36 ASN B N 1
ATOM 3825 C CA . ASN B 1 36 ? -18.953 30.859 13.516 1 95.06 36 ASN B CA 1
ATOM 3826 C C . ASN B 1 36 ? -18.391 31.938 14.461 1 95.06 36 ASN B C 1
ATOM 3828 O O . ASN B 1 36 ? -18.688 33.125 14.305 1 95.06 36 ASN B O 1
ATOM 3832 N N . TYR B 1 37 ? -17.594 31.516 15.375 1 96.44 37 TYR B N 1
ATOM 3833 C CA . TYR B 1 37 ? -17.172 32.469 16.406 1 96.44 37 TYR B CA 1
ATOM 3834 C C . TYR B 1 37 ? -15.719 32.875 16.188 1 96.44 37 TYR B C 1
ATOM 3836 O O . TYR B 1 37 ? -14.867 32.062 15.859 1 96.44 37 TYR B O 1
ATOM 3844 N N . LEU B 1 38 ? -15.445 34.094 16.328 1 96.94 38 LEU B N 1
ATOM 3845 C CA . LEU B 1 38 ? -14.125 34.719 16.406 1 96.94 38 LEU B CA 1
ATOM 3846 C C . LEU B 1 38 ? -13.977 35.5 17.719 1 96.94 38 LEU B C 1
ATOM 3848 O O . LEU B 1 38 ? -14.836 36.312 18.047 1 96.94 38 LEU B O 1
ATOM 3852 N N . VAL B 1 39 ? -12.891 35.25 18.438 1 97.38 39 VAL B N 1
ATOM 3853 C CA . VAL B 1 39 ? -12.727 35.875 19.734 1 97.38 39 VAL B CA 1
ATOM 3854 C C . VAL B 1 39 ? -11.375 36.594 19.781 1 97.38 39 VAL B C 1
ATOM 3856 O O . VAL B 1 39 ? -10.359 36.062 19.328 1 97.38 39 VAL B O 1
ATOM 3859 N N . GLN B 1 40 ? -11.422 37.781 20.281 1 96.75 40 GLN B N 1
ATOM 3860 C CA . GLN B 1 40 ? -10.219 38.562 20.5 1 96.75 40 GLN B CA 1
ATOM 3861 C C . GLN B 1 40 ? -10.164 39.094 21.922 1 96.75 40 GLN B C 1
ATOM 3863 O O . GLN B 1 40 ? -11.164 39.594 22.453 1 96.75 40 GLN B O 1
ATOM 3868 N N . VAL B 1 41 ? -9.039 38.906 22.562 1 96.81 41 VAL B N 1
ATOM 3869 C CA . VAL B 1 41 ? -8.828 39.438 23.906 1 96.81 41 VAL B CA 1
ATOM 3870 C C . VAL B 1 41 ? -7.637 40.406 23.891 1 96.81 41 VAL B C 1
ATOM 3872 O O . VAL B 1 41 ? -6.539 40.031 23.469 1 96.81 41 VAL B O 1
ATOM 3875 N N . ILE B 1 42 ? -7.918 41.562 24.281 1 96.25 42 ILE B N 1
ATOM 3876 C CA . ILE B 1 42 ? -6.879 42.594 24.344 1 96.25 42 ILE B CA 1
ATOM 3877 C C . ILE B 1 42 ? -6.516 42.844 25.812 1 96.25 42 ILE B C 1
ATOM 3879 O O . ILE B 1 42 ? -7.379 43.219 26.609 1 96.25 42 ILE B O 1
ATOM 3883 N N . GLN B 1 43 ? -5.309 42.656 26.109 1 96.44 43 GLN B N 1
ATOM 3884 C CA . GLN B 1 43 ? -4.793 42.938 27.453 1 96.44 43 GLN B CA 1
ATOM 3885 C C . GLN B 1 43 ? -3.809 44.094 27.438 1 96.44 43 GLN B C 1
ATOM 3887 O O . GLN B 1 43 ? -2.859 44.094 26.656 1 96.44 43 GLN B O 1
ATOM 3892 N N . ILE B 1 44 ? -4.059 45.031 28.297 1 95.56 44 ILE B N 1
ATOM 3893 C CA . ILE B 1 44 ? -3.197 46.219 28.406 1 95.56 44 ILE B CA 1
ATOM 3894 C C . ILE B 1 44 ? -2.502 46.219 29.766 1 95.56 44 ILE B C 1
ATOM 3896 O O . ILE B 1 44 ? -3.162 46.188 30.812 1 95.56 44 ILE B O 1
ATOM 3900 N N . SER B 1 45 ? -1.228 46.188 29.703 1 94.81 45 SER B N 1
ATOM 3901 C CA . SER B 1 45 ? -0.417 46.25 30.906 1 94.81 45 SER B CA 1
ATOM 3902 C C . SER B 1 45 ? 0.32 47.562 31.016 1 94.81 45 SER B C 1
ATOM 3904 O O . SER B 1 45 ? 1.119 47.906 30.141 1 94.81 45 SER B O 1
ATOM 3906 N N . ASN B 1 46 ? 0.04 48.281 32.188 1 94.5 46 ASN B N 1
ATOM 3907 C CA . ASN B 1 46 ? 0.67 49.562 32.438 1 94.5 46 ASN B CA 1
ATOM 3908 C C . ASN B 1 46 ? 1.487 49.594 33.719 1 94.5 46 ASN B C 1
ATOM 3910 O O . ASN B 1 46 ? 0.986 49.969 34.781 1 94.5 46 ASN B O 1
ATOM 3914 N N . PRO B 1 47 ? 2.684 49.281 33.656 1 92.31 47 PRO B N 1
ATOM 3915 C CA . PRO B 1 47 ? 3.525 49.344 34.844 1 92.31 47 PRO B CA 1
ATOM 3916 C C . PRO B 1 47 ? 4.086 50.75 35.125 1 92.31 47 PRO B C 1
ATOM 3918 O O . PRO B 1 47 ? 4.836 50.938 36.062 1 92.31 47 PRO B O 1
ATOM 3921 N N . THR B 1 48 ? 3.734 51.625 34.312 1 91.31 48 THR B N 1
ATOM 3922 C CA . THR B 1 48 ? 4.336 52.969 34.375 1 91.31 48 THR B CA 1
ATOM 3923 C C . THR B 1 48 ? 3.758 53.75 35.562 1 91.31 48 THR B C 1
ATOM 3925 O O . THR B 1 48 ? 2.873 53.25 36.25 1 91.31 48 THR B O 1
ATOM 3928 N N . LYS B 1 49 ? 4.344 55 35.688 1 89.75 49 LYS B N 1
ATOM 3929 C CA . LYS B 1 49 ? 3.904 55.844 36.812 1 89.75 49 LYS B CA 1
ATOM 3930 C C . LYS B 1 49 ? 2.814 56.812 36.344 1 89.75 49 LYS B C 1
ATOM 3932 O O . LYS B 1 49 ? 2.342 57.625 37.125 1 89.75 49 LYS B O 1
ATOM 3937 N N . SER B 1 50 ? 2.439 56.688 35.125 1 90.62 50 SER B N 1
ATOM 3938 C CA . SER B 1 50 ? 1.406 57.562 34.594 1 90.62 50 SER B CA 1
ATOM 3939 C C . SER B 1 50 ? 0.252 56.75 34 1 90.62 50 SER B C 1
ATOM 3941 O O . SER B 1 50 ? 0.398 55.562 33.719 1 90.62 50 SER B O 1
ATOM 3943 N N . THR B 1 51 ? -0.867 57.406 33.906 1 93.31 51 THR B N 1
ATOM 3944 C CA . THR B 1 51 ? -2.025 56.812 33.25 1 93.31 51 THR B CA 1
ATOM 3945 C C . THR B 1 51 ? -1.83 56.812 31.734 1 93.31 51 THR B C 1
ATOM 3947 O O . THR B 1 51 ? -1.328 57.781 31.156 1 93.31 51 THR B O 1
ATOM 3950 N N . VAL B 1 52 ? -2.135 55.656 31.203 1 92.44 52 VAL B N 1
ATOM 3951 C CA . VAL B 1 52 ? -2.043 55.531 29.75 1 92.44 52 VAL B CA 1
ATOM 3952 C C . VAL B 1 52 ? -3.443 55.562 29.141 1 92.44 52 VAL B C 1
ATOM 3954 O O . VAL B 1 52 ? -4.355 54.875 29.641 1 92.44 52 VAL B O 1
ATOM 3957 N N . ARG B 1 53 ? -3.605 56.344 28.078 1 92.88 53 ARG B N 1
ATOM 3958 C CA . ARG B 1 53 ? -4.879 56.469 27.375 1 92.88 53 ARG B CA 1
ATOM 3959 C C . ARG B 1 53 ? -4.785 55.844 25.984 1 92.88 53 ARG B C 1
ATOM 3961 O O . ARG B 1 53 ? -3.828 56.125 25.25 1 92.88 53 ARG B O 1
ATOM 3968 N N . LEU B 1 54 ? -5.785 54.938 25.734 1 91.88 54 LEU B N 1
ATOM 3969 C CA . LEU B 1 54 ? -5.848 54.312 24.422 1 91.88 54 LEU B CA 1
ATOM 3970 C C . LEU B 1 54 ? -7.266 54.344 23.859 1 91.88 54 LEU B C 1
ATOM 3972 O O . LEU B 1 54 ? -8.227 54.531 24.609 1 91.88 54 LEU B O 1
ATOM 3976 N N . SER B 1 55 ? -7.328 54.25 22.609 1 92.81 55 SER B N 1
ATOM 3977 C CA . SER B 1 55 ? -8.617 54.188 21.938 1 92.81 55 SER B CA 1
ATOM 3978 C C . SER B 1 55 ? -8.766 52.875 21.172 1 92.81 55 SER B C 1
ATOM 3980 O O . SER B 1 55 ? -7.887 52.5 20.391 1 92.81 55 SER B O 1
ATOM 3982 N N . LEU B 1 56 ? -9.789 52.125 21.453 1 91.94 56 LEU B N 1
ATOM 3983 C CA . LEU B 1 56 ? -10.148 50.906 20.734 1 91.94 56 LEU B CA 1
ATOM 3984 C C . LEU B 1 56 ? -11.336 51.156 19.812 1 91.94 56 LEU B C 1
ATOM 3986 O O . LEU B 1 56 ? -12.398 51.594 20.25 1 91.94 56 LEU B O 1
ATOM 3990 N N . SER B 1 57 ? -11.094 51.031 18.578 1 90.12 57 SER B N 1
ATOM 3991 C CA . SER B 1 57 ? -12.172 51.25 17.625 1 90.12 57 SER B CA 1
ATOM 3992 C C . SER B 1 57 ? -12.164 50.188 16.516 1 90.12 57 SER B C 1
ATOM 3994 O O . SER B 1 57 ? -11.164 49.5 16.328 1 90.12 57 SER B O 1
ATOM 3996 N N . ARG B 1 58 ? -13.398 50 15.898 1 86.88 58 ARG B N 1
ATOM 3997 C CA . ARG B 1 58 ? -13.547 49.094 14.758 1 86.88 58 ARG B CA 1
ATOM 3998 C C . ARG B 1 58 ? -13.656 49.875 13.453 1 86.88 58 ARG B C 1
ATOM 4000 O O . ARG B 1 58 ? -14.422 50.844 13.359 1 86.88 58 ARG B O 1
ATOM 4007 N N . PHE B 1 59 ? -12.828 49.438 12.586 1 83.06 59 PHE B N 1
ATOM 4008 C CA . PHE B 1 59 ? -12.867 50.094 11.289 1 83.06 59 PHE B CA 1
ATOM 4009 C C . PHE B 1 59 ? -14.109 49.688 10.508 1 83.06 59 PHE B C 1
ATOM 4011 O O . PHE B 1 59 ? -14.5 48.531 10.508 1 83.06 59 PHE B O 1
ATOM 4018 N N . SER B 1 60 ? -14.812 50.75 10.055 1 78.5 60 SER B N 1
ATOM 4019 C CA . SER B 1 60 ? -15.992 50.469 9.227 1 78.5 60 SER B CA 1
ATOM 4020 C C . SER B 1 60 ? -15.633 50.406 7.75 1 78.5 60 SER B C 1
ATOM 4022 O O . SER B 1 60 ? -14.781 51.188 7.281 1 78.5 60 SER B O 1
ATOM 4024 N N . SER B 1 61 ? -16.062 49.375 7.184 1 84 61 SER B N 1
ATOM 4025 C CA . SER B 1 61 ? -15.859 49.25 5.742 1 84 61 SER B CA 1
ATOM 4026 C C . SER B 1 61 ? -17.125 49.625 4.969 1 84 61 SER B C 1
ATOM 4028 O O . SER B 1 61 ? -18.234 49.281 5.391 1 84 61 SER B O 1
ATOM 4030 N N . ASN B 1 62 ? -16.859 50.281 3.812 1 87.19 62 ASN B N 1
ATOM 4031 C CA . ASN B 1 62 ? -17.969 50.656 2.955 1 87.19 62 ASN B CA 1
ATOM 4032 C C . ASN B 1 62 ? -18.516 49.438 2.188 1 87.19 62 ASN B C 1
ATOM 4034 O O . ASN B 1 62 ? -19.609 49.531 1.621 1 87.19 62 ASN B O 1
ATOM 4038 N N . TRP B 1 63 ? -17.906 48.438 2.297 1 88.88 63 TRP B N 1
ATOM 4039 C CA . TRP B 1 63 ? -18.344 47.219 1.576 1 88.88 63 TRP B CA 1
ATOM 4040 C C . TRP B 1 63 ? -19.453 46.5 2.342 1 88.88 63 TRP B C 1
ATOM 4042 O O . TRP B 1 63 ? -20.141 45.656 1.781 1 88.88 63 TRP B O 1
ATOM 4052 N N . TRP B 1 64 ? -19.609 46.938 3.523 1 92.19 64 TRP B N 1
ATOM 4053 C CA . TRP B 1 64 ? -20.578 46.219 4.371 1 92.19 64 TRP B CA 1
ATOM 4054 C C . TRP B 1 64 ? -21.766 47.125 4.68 1 92.19 64 TRP B C 1
ATOM 4056 O O . TRP B 1 64 ? -21.594 48.312 4.977 1 92.19 64 TRP B O 1
ATOM 4066 N N . ALA B 1 65 ? -22.891 46.562 4.492 1 92 65 ALA B N 1
ATOM 4067 C CA . ALA B 1 65 ? -24.109 47.25 4.91 1 92 65 ALA B CA 1
ATOM 4068 C C . ALA B 1 65 ? -24.312 47.156 6.418 1 92 65 ALA B C 1
ATOM 4070 O O . ALA B 1 65 ? -24.156 46.062 7 1 92 65 ALA B O 1
ATOM 4071 N N . HIS B 1 66 ? -24.625 48.312 6.973 1 91.5 66 HIS B N 1
ATOM 4072 C CA . HIS B 1 66 ? -24.797 48.344 8.422 1 91.5 66 HIS B CA 1
ATOM 4073 C C . HIS B 1 66 ? -26.266 48.469 8.797 1 91.5 66 HIS B C 1
ATOM 4075 O O . HIS B 1 66 ? -27.016 49.219 8.188 1 91.5 66 HIS B O 1
ATOM 4081 N N . SER B 1 67 ? -26.641 47.562 9.648 1 90 67 SER B N 1
ATOM 4082 C CA . SER B 1 67 ? -27.984 47.625 10.203 1 90 67 SER B CA 1
ATOM 4083 C C . SER B 1 67 ? -27.984 47.312 11.695 1 90 67 SER B C 1
ATOM 4085 O O . SER B 1 67 ? -26.969 46.906 12.258 1 90 67 SER B O 1
ATOM 4087 N N . LYS B 1 68 ? -29.203 47.562 12.297 1 90.12 68 LYS B N 1
ATOM 4088 C CA . LYS B 1 68 ? -29.312 47.312 13.727 1 90.12 68 LYS B CA 1
ATOM 4089 C C . LYS B 1 68 ? -30.516 46.406 14.031 1 90.12 68 LYS B C 1
ATOM 4091 O O . LYS B 1 68 ? -31.562 46.531 13.391 1 90.12 68 LYS B O 1
ATOM 4096 N N . SER B 1 69 ? -30.281 45.562 14.82 1 89.5 69 SER B N 1
ATOM 4097 C CA . SER B 1 69 ? -31.344 44.75 15.43 1 89.5 69 SER B CA 1
ATOM 4098 C C . SER B 1 69 ? -31.312 44.875 16.953 1 89.5 69 SER B C 1
ATOM 4100 O O . SER B 1 69 ? -30.547 44.188 17.625 1 89.5 69 SER B O 1
ATOM 4102 N N . GLY B 1 70 ? -32.219 45.625 17.484 1 88.44 70 GLY B N 1
ATOM 4103 C CA . GLY B 1 70 ? -32.094 46 18.891 1 88.44 70 GLY B CA 1
ATOM 4104 C C . GLY B 1 70 ? -30.844 46.75 19.203 1 88.44 70 GLY B C 1
ATOM 4105 O O . GLY B 1 70 ? -30.562 47.781 18.578 1 88.44 70 GLY B O 1
ATOM 4106 N N . ASP B 1 71 ? -30.094 46.156 20.078 1 88.5 71 ASP B N 1
ATOM 4107 C CA . ASP B 1 71 ? -28.859 46.781 20.5 1 88.5 71 ASP B CA 1
ATOM 4108 C C . ASP B 1 71 ? -27.656 46.219 19.734 1 88.5 71 ASP B C 1
ATOM 4110 O O . ASP B 1 71 ? -26.531 46.688 19.938 1 88.5 71 ASP B O 1
ATOM 4114 N N . LEU B 1 72 ? -28.031 45.375 18.844 1 92.44 72 LEU B N 1
ATOM 4115 C CA . LEU B 1 72 ? -26.938 44.688 18.141 1 92.44 72 LEU B CA 1
ATOM 4116 C C . LEU B 1 72 ? -26.703 45.312 16.766 1 92.44 72 LEU B C 1
ATOM 4118 O O . LEU B 1 72 ? -27.656 45.594 16.047 1 92.44 72 LEU B O 1
ATOM 4122 N N . SER B 1 73 ? -25.453 45.625 16.516 1 92.44 73 SER B N 1
ATOM 4123 C CA . SER B 1 73 ? -25.062 46.094 15.188 1 92.44 73 SER B CA 1
ATOM 4124 C C . SER B 1 73 ? -24.75 44.938 14.258 1 92.44 73 SER B C 1
ATOM 4126 O O . SER B 1 73 ? -23.891 44.094 14.555 1 92.44 73 SER B O 1
ATOM 4128 N N . ILE B 1 74 ? -25.438 44.906 13.086 1 94.88 74 ILE B N 1
ATOM 4129 C CA . ILE B 1 74 ? -25.25 43.812 12.133 1 94.88 74 ILE B CA 1
ATOM 4130 C C . ILE B 1 74 ? -24.609 44.344 10.859 1 94.88 74 ILE B C 1
ATOM 4132 O O . ILE B 1 74 ? -25.078 45.312 10.266 1 94.88 74 ILE B O 1
ATOM 4136 N N . ASN B 1 75 ? -23.516 43.75 10.547 1 94.75 75 ASN B N 1
ATOM 4137 C CA . ASN B 1 75 ? -22.859 44.062 9.266 1 94.75 75 ASN B CA 1
ATOM 4138 C C . ASN B 1 75 ? -23.125 42.938 8.25 1 94.75 75 ASN B C 1
ATOM 4140 O O . ASN B 1 75 ? -22.859 41.781 8.523 1 94.75 75 ASN B O 1
ATOM 4144 N N . GLN B 1 76 ? -23.609 43.312 7.051 1 95.25 76 GLN B N 1
ATOM 4145 C CA . GLN B 1 76 ? -23.969 42.281 6.062 1 95.25 76 GLN B CA 1
ATOM 4146 C C . GLN B 1 76 ? -23.312 42.562 4.715 1 95.25 76 GLN B C 1
ATOM 4148 O O . GLN B 1 76 ? -23.094 43.75 4.363 1 95.25 76 GLN B O 1
ATOM 4153 N N . ARG B 1 77 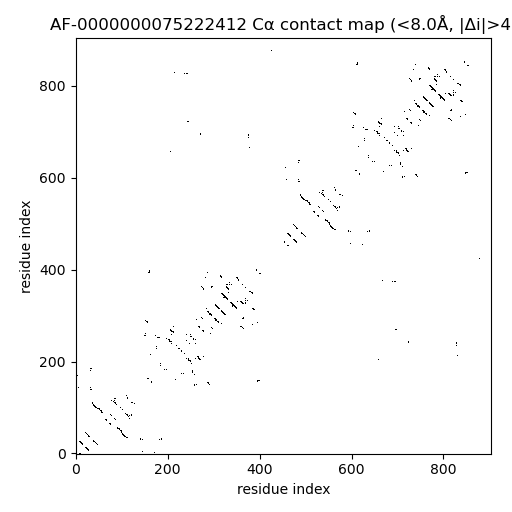? -22.984 41.531 4.059 1 95.06 77 ARG B N 1
ATOM 4154 C CA . ARG B 1 77 ? -22.406 41.656 2.725 1 95.06 77 ARG B CA 1
ATOM 4155 C C . ARG B 1 77 ? -22.734 40.406 1.882 1 95.06 77 ARG B C 1
ATOM 4157 O O . ARG B 1 77 ? -22.734 39.281 2.391 1 95.06 77 ARG B O 1
ATOM 4164 N N . GLN B 1 78 ? -23.016 40.719 0.64 1 93.25 78 GLN B N 1
ATOM 4165 C CA . GLN B 1 78 ? -23.219 39.625 -0.309 1 93.25 78 GLN B CA 1
ATOM 4166 C C . GLN B 1 78 ? -21.938 39.344 -1.092 1 93.25 78 GLN B C 1
ATOM 4168 O O . GLN B 1 78 ? -21.328 40.25 -1.654 1 93.25 78 GLN B O 1
ATOM 4173 N N . VAL B 1 79 ? -21.484 38.219 -0.987 1 91.25 79 VAL B N 1
ATOM 4174 C CA . VAL B 1 79 ? -20.312 37.781 -1.743 1 91.25 79 VAL B CA 1
ATOM 4175 C C . VAL B 1 79 ? -20.672 36.531 -2.561 1 91.25 79 VAL B C 1
ATOM 4177 O O . VAL B 1 79 ? -20.938 35.469 -2 1 91.25 79 VAL B O 1
ATOM 4180 N N . GLY B 1 80 ? -20.562 36.656 -3.881 1 87.38 80 GLY B N 1
ATOM 4181 C CA . GLY B 1 80 ? -20.984 35.531 -4.727 1 87.38 80 GLY B CA 1
ATOM 4182 C C . GLY B 1 80 ? -22.438 35.156 -4.504 1 87.38 80 GLY B C 1
ATOM 4183 O O . GLY B 1 80 ? -23.328 36 -4.559 1 87.38 80 GLY B O 1
ATOM 4184 N N . GLY B 1 81 ? -22.688 33.875 -4.18 1 89.38 81 GLY B N 1
ATOM 4185 C CA . GLY B 1 81 ? -24.031 33.375 -3.988 1 89.38 81 GLY B CA 1
ATOM 4186 C C . GLY B 1 81 ? -24.438 33.281 -2.527 1 89.38 81 GLY B C 1
ATOM 4187 O O . GLY B 1 81 ? -25.531 32.812 -2.209 1 89.38 81 GLY B O 1
ATOM 4188 N N . ALA B 1 82 ? -23.594 33.875 -1.683 1 94.19 82 ALA B N 1
ATOM 4189 C CA . ALA B 1 82 ? -23.891 33.75 -0.256 1 94.19 82 ALA B CA 1
ATOM 4190 C C . ALA B 1 82 ? -23.938 35.125 0.396 1 94.19 82 ALA B C 1
ATOM 4192 O O . ALA B 1 82 ? -23.266 36.062 -0.06 1 94.19 82 ALA B O 1
ATOM 4193 N N . SER B 1 83 ? -24.797 35.25 1.392 1 95.69 83 SER B N 1
ATOM 4194 C CA . SER B 1 83 ? -24.859 36.469 2.207 1 95.69 83 SER B CA 1
ATOM 4195 C C . SER B 1 83 ? -24.188 36.25 3.557 1 95.69 83 SER B C 1
ATOM 4197 O O . SER B 1 83 ? -24.453 35.281 4.25 1 95.69 83 SER B O 1
ATOM 4199 N N . TYR B 1 84 ? -23.344 37.188 3.854 1 96.56 84 TYR B N 1
ATOM 4200 C CA . TYR B 1 84 ? -22.625 37.125 5.117 1 96.56 84 TYR B CA 1
ATOM 4201 C C . TYR B 1 84 ? -23.156 38.156 6.109 1 96.56 84 TYR B C 1
ATOM 4203 O O . TYR B 1 84 ? -23.5 39.281 5.727 1 96.56 84 TYR B O 1
ATOM 4211 N N . ALA B 1 85 ? -23.297 37.719 7.344 1 97 85 ALA B N 1
ATOM 4212 C CA . ALA B 1 85 ? -23.672 38.594 8.445 1 97 85 ALA B CA 1
ATOM 4213 C C . ALA B 1 85 ? -22.672 38.5 9.602 1 97 85 ALA B C 1
ATOM 4215 O O . ALA B 1 85 ? -22.297 37.375 9.992 1 97 85 ALA B O 1
ATOM 4216 N N . ILE B 1 86 ? -22.219 39.656 10.125 1 96.38 86 ILE B N 1
ATOM 4217 C CA . ILE B 1 86 ? -21.25 39.688 11.203 1 96.38 86 ILE B CA 1
ATOM 4218 C C . ILE B 1 86 ? -21.766 40.562 12.352 1 96.38 86 ILE B C 1
ATOM 4220 O O . ILE B 1 86 ? -22.25 41.656 12.117 1 96.38 86 ILE B O 1
ATOM 4224 N N . ILE B 1 87 ? -21.75 40 13.531 1 96.12 87 ILE B N 1
ATOM 4225 C CA . ILE B 1 87 ? -22.031 40.75 14.75 1 96.12 87 ILE B CA 1
ATOM 4226 C C . ILE B 1 87 ? -20.844 40.656 15.703 1 96.12 87 ILE B C 1
ATOM 4228 O O . ILE B 1 87 ? -20.344 39.562 15.977 1 96.12 87 ILE B O 1
ATOM 4232 N N . CYS B 1 88 ? -20.406 41.812 16.125 1 94.75 88 CYS B N 1
ATOM 4233 C CA . CYS B 1 88 ? -19.297 41.844 17.062 1 94.75 88 CYS B CA 1
ATOM 4234 C C . CYS B 1 88 ? -19.641 42.656 18.297 1 94.75 88 CYS B C 1
ATOM 4236 O O . CYS B 1 88 ? -20.5 43.531 18.25 1 94.75 88 CYS B O 1
ATOM 4238 N N . THR B 1 89 ? -18.922 42.281 19.391 1 93.44 89 THR B N 1
ATOM 4239 C CA . THR B 1 89 ? -18.984 43.125 20.578 1 93.44 89 THR B CA 1
ATOM 4240 C C . THR B 1 89 ? -18.484 44.531 20.266 1 93.44 89 THR B C 1
ATOM 4242 O O . THR B 1 89 ? -17.484 44.688 19.562 1 93.44 89 THR B O 1
ATOM 4245 N N . ASP B 1 90 ? -19.141 45.5 20.797 1 90.44 90 ASP B N 1
ATOM 4246 C CA . ASP B 1 90 ? -18.781 46.906 20.516 1 90.44 90 ASP B CA 1
ATOM 4247 C C . ASP B 1 90 ? -17.531 47.312 21.312 1 90.44 90 ASP B C 1
ATOM 4249 O O . ASP B 1 90 ? -17.406 46.938 22.484 1 90.44 90 ASP B O 1
ATOM 4253 N N . PRO B 1 91 ? -16.719 48 20.578 1 91.94 91 PRO B N 1
ATOM 4254 C CA . PRO B 1 91 ? -15.547 48.469 21.312 1 91.94 91 PRO B CA 1
ATOM 4255 C C . PRO B 1 91 ? -15.891 49.594 22.312 1 91.94 91 PRO B C 1
ATOM 4257 O O . PRO B 1 91 ? -16.766 50.406 22.047 1 91.94 91 PRO B O 1
ATOM 4260 N N . PRO B 1 92 ? -15.188 49.656 23.422 1 91.06 92 PRO B N 1
ATOM 4261 C CA . PRO B 1 92 ? -15.484 50.656 24.453 1 91.06 92 PRO B CA 1
ATOM 4262 C C . PRO B 1 92 ? -15.031 52.062 24.094 1 91.06 92 PRO B C 1
ATOM 4264 O O . PRO B 1 92 ? -15.445 53.031 24.734 1 91.06 92 PRO B O 1
ATOM 4267 N N . GLY B 1 93 ? -14.297 52.25 23.047 1 92.25 93 GLY B N 1
ATOM 4268 C CA . GLY B 1 93 ? -13.797 53.562 22.688 1 92.25 93 GLY B CA 1
ATOM 4269 C C . GLY B 1 93 ? -12.523 53.938 23.406 1 92.25 93 GLY B C 1
ATOM 4270 O O . GLY B 1 93 ? -11.547 53.188 23.391 1 92.25 93 GLY B O 1
ATOM 4271 N N . LYS B 1 94 ? -12.633 55.156 24.078 1 93.81 94 LYS B N 1
ATOM 4272 C CA . LYS B 1 94 ? -11.453 55.625 24.797 1 93.81 94 LYS B CA 1
ATOM 4273 C C . LYS B 1 94 ? -11.344 54.969 26.172 1 93.81 94 LYS B C 1
ATOM 4275 O O . LYS B 1 94 ? -12.32 54.938 26.922 1 93.81 94 LYS B O 1
ATOM 4280 N N . ILE B 1 95 ? -10.195 54.438 26.391 1 93.88 95 ILE B N 1
ATOM 4281 C CA . ILE B 1 95 ? -9.977 53.781 27.672 1 93.88 95 ILE B CA 1
ATOM 4282 C C . ILE B 1 95 ? -8.75 54.344 28.359 1 93.88 95 ILE B C 1
ATOM 4284 O O . ILE B 1 95 ? -7.812 54.812 27.703 1 93.88 95 ILE B O 1
ATOM 4288 N N . SER B 1 96 ? -8.898 54.375 29.672 1 94.5 96 SER B N 1
ATOM 4289 C CA . SER B 1 96 ? -7.766 54.781 30.5 1 94.5 96 SER B CA 1
ATOM 4290 C C . SER B 1 96 ? -7.316 53.688 31.438 1 94.5 96 SER B C 1
ATOM 4292 O O . SER B 1 96 ? -8.133 53.094 32.156 1 94.5 96 SER B O 1
ATOM 4294 N N . VAL B 1 97 ? -6.066 53.375 31.375 1 95.56 97 VAL B N 1
ATOM 4295 C CA . VAL B 1 97 ? -5.496 52.375 32.281 1 95.56 97 VAL B CA 1
ATOM 4296 C C . VAL B 1 97 ? -4.566 53.031 33.281 1 95.56 97 VAL B C 1
ATOM 4298 O O . VAL B 1 97 ? -3.557 53.625 32.875 1 95.56 97 VAL B O 1
ATOM 4301 N N . SER B 1 98 ? -4.93 52.844 34.562 1 94.62 98 SER B N 1
ATOM 4302 C CA . SER B 1 98 ? -4.211 53.531 35.656 1 94.62 98 SER B CA 1
ATOM 4303 C C . SER B 1 98 ? -2.814 52.938 35.844 1 94.62 98 SER B C 1
ATOM 4305 O O . SER B 1 98 ? -2.504 51.875 35.312 1 94.62 98 SER B O 1
ATOM 4307 N N . GLN B 1 99 ? -2.027 53.719 36.562 1 91.81 99 GLN B N 1
ATOM 4308 C CA . GLN B 1 99 ? -0.653 53.344 36.844 1 91.81 99 GLN B CA 1
ATOM 4309 C C . GLN B 1 99 ? -0.605 52 37.562 1 91.81 99 GLN B C 1
ATOM 4311 O O . GLN B 1 99 ? -1.428 51.719 38.438 1 91.81 99 GLN B O 1
ATOM 4316 N N . LYS B 1 100 ? 0.312 51.156 37.125 1 92.75 100 LYS B N 1
ATOM 4317 C CA . LYS B 1 100 ? 0.596 49.844 37.719 1 92.75 100 LYS B CA 1
ATOM 4318 C C . LYS B 1 100 ? -0.64 48.969 37.719 1 92.75 100 LYS B C 1
ATOM 4320 O O . LYS B 1 100 ? -0.905 48.25 38.688 1 92.75 100 LYS B O 1
ATOM 4325 N N . ARG B 1 101 ? -1.478 49.125 36.656 1 94.75 101 ARG B N 1
ATOM 4326 C CA . ARG B 1 101 ? -2.678 48.312 36.562 1 94.75 101 ARG B CA 1
ATOM 4327 C C . ARG B 1 101 ? -2.721 47.594 35.188 1 94.75 101 ARG B C 1
ATOM 4329 O O . ARG B 1 101 ? -1.939 47.906 34.312 1 94.75 101 ARG B O 1
ATOM 4336 N N . GLU B 1 102 ? -3.482 46.531 35.188 1 95.56 102 GLU B N 1
ATOM 4337 C CA . GLU B 1 102 ? -3.754 45.781 33.969 1 95.56 102 GLU B CA 1
ATOM 4338 C C . GLU B 1 102 ? -5.25 45.719 33.688 1 95.56 102 GLU B C 1
ATOM 4340 O O . GLU B 1 102 ? -6.059 45.562 34.594 1 95.56 102 GLU B O 1
ATOM 4345 N N . GLU B 1 103 ? -5.613 45.969 32.469 1 95.69 103 GLU B N 1
ATOM 4346 C CA . GLU B 1 103 ? -7 45.844 32.031 1 95.69 103 GLU B CA 1
ATOM 4347 C C . GLU B 1 103 ? -7.125 44.906 30.844 1 95.69 103 GLU B C 1
ATOM 4349 O O . GLU B 1 103 ? -6.211 44.812 30.016 1 95.69 103 GLU B O 1
ATOM 4354 N N . SER B 1 104 ? -8.227 44.156 30.797 1 95.5 104 SER B N 1
ATOM 4355 C CA . SER B 1 104 ? -8.469 43.219 29.703 1 95.5 104 SER B CA 1
ATOM 4356 C C . SER B 1 104 ? -9.836 43.438 29.078 1 95.5 104 SER B C 1
ATOM 4358 O O . SER B 1 104 ? -10.805 43.75 29.766 1 95.5 104 SER B O 1
ATOM 4360 N N . PHE B 1 105 ? -9.898 43.438 27.766 1 95.62 105 PHE B N 1
ATOM 4361 C CA . PHE B 1 105 ? -11.125 43.562 27 1 95.62 105 PHE B CA 1
ATOM 4362 C C . PHE B 1 105 ? -11.336 42.375 26.078 1 95.62 105 PHE B C 1
ATOM 4364 O O . PHE B 1 105 ? -10.406 41.938 25.406 1 95.62 105 PHE B O 1
ATOM 4371 N N . ARG B 1 106 ? -12.516 41.844 26.109 1 95.62 106 ARG B N 1
ATOM 4372 C CA . ARG B 1 106 ? -12.859 40.719 25.281 1 95.62 106 ARG B CA 1
ATOM 4373 C C . ARG B 1 106 ? -13.852 41.094 24.188 1 95.62 106 ARG B C 1
ATOM 4375 O O . ARG B 1 106 ? -14.828 41.812 24.453 1 95.62 106 ARG B O 1
ATOM 4382 N N . PHE B 1 107 ? -13.555 40.719 23.047 1 95.44 107 PHE B N 1
ATOM 4383 C CA . PHE B 1 107 ? -14.438 40.969 21.906 1 95.44 107 PHE B CA 1
ATOM 4384 C C . PHE B 1 107 ? -14.812 39.656 21.219 1 95.44 107 PHE B C 1
ATOM 4386 O O . PHE B 1 107 ? -13.945 38.875 20.844 1 95.44 107 PHE B O 1
ATOM 4393 N N . THR B 1 108 ? -16.094 39.375 21.078 1 96.25 108 THR B N 1
ATOM 4394 C CA . THR B 1 108 ? -16.625 38.188 20.406 1 96.25 108 THR B CA 1
ATOM 4395 C C . THR B 1 108 ? -17.391 38.594 19.156 1 96.25 108 THR B C 1
ATOM 4397 O O . THR B 1 108 ? -18.203 39.5 19.172 1 96.25 108 THR B O 1
ATOM 4400 N N . CYS B 1 109 ? -17.031 37.938 18.094 1 96.06 109 CYS B N 1
ATOM 4401 C CA . CYS B 1 109 ? -17.75 38.125 16.844 1 96.06 109 CYS B CA 1
ATOM 4402 C C . CYS B 1 109 ? -18.391 36.844 16.344 1 96.06 109 CYS B C 1
ATOM 4404 O O . CYS B 1 109 ? -17.828 35.75 16.516 1 96.06 109 CYS B O 1
ATOM 4406 N N . THR B 1 110 ? -19.562 36.938 15.805 1 97 110 THR B N 1
ATOM 4407 C CA . THR B 1 110 ? -20.219 35.844 15.109 1 97 110 THR B CA 1
ATOM 4408 C C . THR B 1 110 ? -20.297 36.094 13.609 1 97 110 THR B C 1
ATOM 4410 O O . THR B 1 110 ? -20.641 37.219 13.195 1 97 110 THR B O 1
ATOM 4413 N N . ILE B 1 111 ? -19.859 35.156 12.859 1 96.06 111 ILE B N 1
ATOM 4414 C CA . ILE B 1 111 ? -19.875 35.25 11.398 1 96.06 111 ILE B CA 1
ATOM 4415 C C . ILE B 1 111 ? -20.734 34.125 10.812 1 96.06 111 ILE B C 1
ATOM 4417 O O . ILE B 1 111 ? -20.484 32.969 11.078 1 96.06 111 ILE B O 1
ATOM 4421 N N . THR B 1 112 ? -21.719 34.5 10.016 1 96.19 112 THR B N 1
ATOM 4422 C CA . THR B 1 112 ? -22.609 33.5 9.414 1 96.19 112 THR B CA 1
ATOM 4423 C C . THR B 1 112 ? -22.734 33.75 7.91 1 96.19 112 THR B C 1
ATOM 4425 O O . THR B 1 112 ? -22.609 34.875 7.438 1 96.19 112 THR B O 1
ATOM 4428 N N . SER B 1 113 ? -22.844 32.688 7.172 1 95.5 113 SER B N 1
ATOM 4429 C CA . SER B 1 113 ? -23.078 32.719 5.73 1 95.5 113 SER B CA 1
ATOM 4430 C C . SER B 1 113 ? -24.312 31.891 5.359 1 95.5 113 SER B C 1
ATOM 4432 O O . SER B 1 113 ? -24.406 30.719 5.727 1 95.5 113 SER B O 1
ATOM 4434 N N . LYS B 1 114 ? -25.234 32.531 4.664 1 95.75 114 LYS B N 1
ATOM 4435 C CA . LYS B 1 114 ? -26.469 31.906 4.223 1 95.75 114 LYS B CA 1
ATOM 4436 C C . LYS B 1 114 ? -26.859 32.375 2.822 1 95.75 114 LYS B C 1
ATOM 4438 O O . LYS B 1 114 ? -26.297 33.344 2.305 1 95.75 114 LYS B O 1
ATOM 4443 N N . PRO B 1 115 ? -27.797 31.672 2.236 1 94.88 115 PRO B N 1
ATOM 4444 C CA . PRO B 1 115 ? -28.219 32.062 0.894 1 94.88 115 PRO B CA 1
ATOM 4445 C C . PRO B 1 115 ? -28.859 33.438 0.868 1 94.88 115 PRO B C 1
ATOM 4447 O O . PRO B 1 115 ? -28.719 34.188 -0.112 1 94.88 115 PRO B O 1
ATOM 4450 N N . THR B 1 116 ? -29.578 33.812 2.012 1 94.31 116 THR B N 1
ATOM 4451 C CA . THR B 1 116 ? -30.234 35.125 2.043 1 94.31 116 THR B CA 1
ATOM 4452 C C . THR B 1 116 ? -29.703 35.969 3.203 1 94.31 116 THR B C 1
ATOM 4454 O O . THR B 1 116 ? -29.297 35.438 4.234 1 94.31 116 THR B O 1
ATOM 4457 N N . GLY B 1 117 ? -29.797 37.219 3.012 1 93.19 117 GLY B N 1
ATOM 4458 C CA . GLY B 1 117 ? -29.344 38.125 4.035 1 93.19 117 GLY B CA 1
ATOM 4459 C C . GLY B 1 117 ? -30.156 38.062 5.316 1 93.19 117 GLY B C 1
ATOM 4460 O O . GLY B 1 117 ? -29.609 38.188 6.41 1 93.19 117 GLY B O 1
ATOM 4461 N N . GLU B 1 118 ? -31.406 37.875 5.168 1 93.69 118 GLU B N 1
ATOM 4462 C CA . GLU B 1 118 ? -32.281 37.812 6.328 1 93.69 118 GLU B CA 1
ATOM 4463 C C . GLU B 1 118 ? -31.953 36.594 7.188 1 93.69 118 GLU B C 1
ATOM 4465 O O . GLU B 1 118 ? -31.906 36.688 8.414 1 93.69 118 GLU B O 1
ATOM 4470 N N . GLU B 1 119 ? -31.766 35.531 6.531 1 95.5 119 GLU B N 1
ATOM 4471 C CA . GLU B 1 119 ? -31.406 34.312 7.254 1 95.5 119 GLU B CA 1
ATOM 4472 C C . GLU B 1 119 ? -30.062 34.438 7.941 1 95.5 119 GLU B C 1
ATOM 4474 O O . GLU B 1 119 ? -29.891 34 9.078 1 95.5 119 GLU B O 1
ATOM 4479 N N . ALA B 1 120 ? -29.125 35 7.207 1 96.56 120 ALA B N 1
ATOM 4480 C CA . ALA B 1 120 ? -27.797 35.188 7.77 1 96.56 120 ALA B CA 1
ATOM 4481 C C . ALA B 1 120 ? -27.844 36.094 9.008 1 96.56 120 ALA B C 1
ATOM 4483 O O . ALA B 1 120 ? -27.203 35.781 10.016 1 96.56 120 ALA B O 1
ATOM 4484 N N . ALA B 1 121 ? -28.625 37.094 8.922 1 95.62 121 ALA B N 1
ATOM 4485 C CA . ALA B 1 121 ? -28.734 38.031 10.039 1 95.62 121 ALA B CA 1
ATOM 4486 C C . ALA B 1 121 ? -29.391 37.375 11.242 1 95.62 121 ALA B C 1
ATOM 4488 O O . ALA B 1 121 ? -28.938 37.531 12.375 1 95.62 121 ALA B O 1
ATOM 4489 N N . ARG B 1 122 ? -30.453 36.688 10.977 1 95.12 122 ARG B N 1
ATOM 4490 C CA . ARG B 1 122 ? -31.156 35.969 12.047 1 95.12 122 ARG B CA 1
ATOM 4491 C C . ARG B 1 122 ? -30.234 35 12.758 1 95.12 122 ARG B C 1
ATOM 4493 O O . ARG B 1 122 ? -30.203 34.938 13.984 1 95.12 122 ARG B O 1
ATOM 4500 N N . ASP B 1 123 ? -29.5 34.281 12.008 1 95.31 123 ASP B N 1
ATOM 4501 C CA . ASP B 1 123 ? -28.594 33.281 12.578 1 95.31 123 ASP B CA 1
ATOM 4502 C C . ASP B 1 123 ? -27.469 33.938 13.352 1 95.31 123 ASP B C 1
ATOM 4504 O O . ASP B 1 123 ? -27.031 33.438 14.391 1 95.31 123 ASP B O 1
ATOM 4508 N N . ALA B 1 124 ? -26.953 35 12.797 1 96.31 124 ALA B N 1
ATOM 4509 C CA . ALA B 1 124 ? -25.875 35.75 13.469 1 96.31 124 ALA B CA 1
ATOM 4510 C C . ALA B 1 124 ? -26.328 36.219 14.844 1 96.31 124 ALA B C 1
ATOM 4512 O O . ALA B 1 124 ? -25.578 36.125 15.82 1 96.31 124 ALA B O 1
ATOM 4513 N N . VAL B 1 125 ? -27.547 36.688 14.922 1 95.75 125 VAL B N 1
ATOM 4514 C CA . VAL B 1 125 ? -28.094 37.188 16.188 1 95.75 125 VAL B CA 1
ATOM 4515 C C . VAL B 1 125 ? -28.234 36.031 17.172 1 95.75 125 VAL B C 1
ATOM 4517 O O . VAL B 1 125 ? -27.844 36.156 18.328 1 95.75 125 VAL B O 1
ATOM 4520 N N . ARG B 1 126 ? -28.812 35 16.688 1 94.75 126 ARG B N 1
ATOM 4521 C CA . ARG B 1 126 ? -29.016 33.844 17.531 1 94.75 126 ARG B CA 1
ATOM 4522 C C . ARG B 1 126 ? -27.672 33.344 18.094 1 94.75 126 ARG B C 1
ATOM 4524 O O . ARG B 1 126 ? -27.562 33.062 19.281 1 94.75 126 ARG B O 1
ATOM 4531 N N . LEU B 1 127 ? -26.734 33.188 17.266 1 94.56 127 LEU B N 1
ATOM 4532 C CA . LEU B 1 127 ? -25.422 32.688 17.672 1 94.56 127 LEU B CA 1
ATOM 4533 C C . LEU B 1 127 ? -24.75 33.656 18.641 1 94.56 127 LEU B C 1
ATOM 4535 O O . LEU B 1 127 ? -24.141 33.219 19.625 1 94.56 127 LEU B O 1
ATOM 4539 N N . PHE B 1 128 ? -24.828 34.906 18.359 1 95.25 128 PHE B N 1
ATOM 4540 C CA . PHE B 1 128 ? -24.203 35.906 19.203 1 95.25 128 PHE B CA 1
ATOM 4541 C C . PHE B 1 128 ? -24.766 35.844 20.625 1 95.25 128 PHE B C 1
ATOM 4543 O O . PHE B 1 128 ? -24.031 35.969 21.594 1 95.25 128 PHE B O 1
ATOM 4550 N N . GLN B 1 129 ? -26.062 35.625 20.719 1 91.69 129 GLN B N 1
ATOM 4551 C CA . GLN B 1 129 ? -26.75 35.531 22.016 1 91.69 129 GLN B CA 1
ATOM 4552 C C . GLN B 1 129 ? -26.375 34.25 22.734 1 91.69 129 GLN B C 1
ATOM 4554 O O . GLN B 1 129 ? -26.297 34.219 23.969 1 91.69 129 GLN B O 1
ATOM 4559 N N . SER B 1 130 ? -26.078 33.281 22.016 1 88.94 130 SER B N 1
ATOM 4560 C CA . SER B 1 130 ? -25.75 31.984 22.594 1 88.94 130 SER B CA 1
ATOM 4561 C C . SER B 1 130 ? -24.297 31.938 23.047 1 88.94 130 SER B C 1
ATOM 4563 O O . SER B 1 130 ? -23.922 31.078 23.844 1 88.94 130 SER B O 1
ATOM 4565 N N . GLY B 1 131 ? -23.484 32.812 22.578 1 88 131 GLY B N 1
ATOM 4566 C CA . GLY B 1 131 ? -22.062 32.781 22.859 1 88 131 GLY B CA 1
ATOM 4567 C C . GLY B 1 131 ? -21.656 33.75 23.984 1 88 131 GLY B C 1
ATOM 4568 O O . GLY B 1 131 ? -20.547 34.281 23.984 1 88 131 GLY B O 1
ATOM 4569 N N . LYS B 1 132 ? -22.469 33.906 24.938 1 86.25 132 LYS B N 1
ATOM 4570 C CA . LYS B 1 132 ? -22.219 34.906 25.969 1 86.25 132 LYS B CA 1
ATOM 4571 C C . LYS B 1 132 ? -21.312 34.344 27.062 1 86.25 132 LYS B C 1
ATOM 4573 O O . LYS B 1 132 ? -20.625 35.125 27.75 1 86.25 132 LYS B O 1
ATOM 4578 N N . ASP B 1 133 ? -21.219 33.031 27.141 1 92.19 133 ASP B N 1
ATOM 4579 C CA . ASP B 1 133 ? -20.359 32.438 28.156 1 92.19 133 ASP B CA 1
ATOM 4580 C C . ASP B 1 133 ? -18.906 32.344 27.672 1 92.19 133 ASP B C 1
ATOM 4582 O O . ASP B 1 133 ? -18.531 31.375 27.016 1 92.19 133 ASP B O 1
ATOM 4586 N N . ALA B 1 134 ? -18.109 33.281 28.156 1 93.94 134 ALA B N 1
ATOM 4587 C CA . ALA B 1 134 ? -16.719 33.406 27.703 1 93.94 134 ALA B CA 1
ATOM 4588 C C . ALA B 1 134 ? -15.898 32.188 28.125 1 93.94 134 ALA B C 1
ATOM 4590 O O . ALA B 1 134 ? -15.102 31.656 27.344 1 93.94 134 ALA B O 1
ATOM 4591 N N . LYS B 1 135 ? -16.062 31.797 29.297 1 94.94 135 LYS B N 1
ATOM 4592 C CA . LYS B 1 135 ? -15.297 30.672 29.828 1 94.94 135 LYS B CA 1
ATOM 4593 C C . LYS B 1 135 ? -15.617 29.391 29.078 1 94.94 135 LYS B C 1
ATOM 4595 O O . LYS B 1 135 ? -14.711 28.609 28.781 1 94.94 135 LYS B O 1
ATOM 4600 N N . ALA B 1 136 ? -16.844 29.203 28.812 1 94.69 136 ALA B N 1
ATOM 4601 C CA . ALA B 1 136 ? -17.266 28.031 28.062 1 94.69 136 ALA B CA 1
ATOM 4602 C C . ALA B 1 136 ? -16.688 28.047 26.641 1 94.69 136 ALA B C 1
ATOM 4604 O O . ALA B 1 136 ? -16.25 27.016 26.125 1 94.69 136 ALA B O 1
ATOM 4605 N N . LEU B 1 137 ? -16.672 29.188 26.016 1 95.19 137 LEU B N 1
ATOM 4606 C CA . LEU B 1 137 ? -16.125 29.312 24.672 1 95.19 137 LEU B CA 1
ATOM 4607 C C . LEU B 1 137 ? -14.641 28.984 24.656 1 95.19 137 LEU B C 1
ATOM 4609 O O . LEU B 1 137 ? -14.172 28.266 23.781 1 95.19 137 LEU B O 1
ATOM 4613 N N . ASP B 1 138 ? -13.953 29.531 25.609 1 96.88 138 ASP B N 1
ATOM 4614 C CA . ASP B 1 138 ? -12.516 29.297 25.672 1 96.88 138 ASP B CA 1
ATOM 4615 C C . ASP B 1 138 ? -12.211 27.812 25.906 1 96.88 138 ASP B C 1
ATOM 4617 O O . ASP B 1 138 ? -11.375 27.234 25.219 1 96.88 138 ASP B O 1
ATOM 4621 N N . SER B 1 139 ? -12.938 27.297 26.859 1 96.75 139 SER B N 1
ATOM 4622 C CA . SER B 1 139 ? -12.703 25.906 27.219 1 96.75 139 SER B CA 1
ATOM 4623 C C . SER B 1 139 ? -12.984 24.984 26.031 1 96.75 139 SER B C 1
ATOM 4625 O O . SER B 1 139 ? -12.227 24.047 25.766 1 96.75 139 SER B O 1
ATOM 4627 N N . GLN B 1 140 ? -14.055 25.234 25.328 1 96.12 140 GLN B N 1
ATOM 4628 C CA . GLN B 1 140 ? -14.422 24.422 24.172 1 96.12 140 GLN B CA 1
ATOM 4629 C C . GLN B 1 140 ? -13.375 24.531 23.078 1 96.12 140 GLN B C 1
ATOM 4631 O O . GLN B 1 140 ? -13.047 23.547 22.406 1 96.12 140 GLN B O 1
ATOM 4636 N N . HIS B 1 141 ? -12.898 25.734 22.859 1 96.88 141 HIS B N 1
ATOM 4637 C CA . HIS B 1 141 ? -11.859 25.953 21.859 1 96.88 141 HIS B CA 1
ATOM 4638 C C . HIS B 1 141 ? -10.594 25.172 22.188 1 96.88 141 HIS B C 1
ATOM 4640 O O . HIS B 1 141 ? -10.078 24.453 21.344 1 96.88 141 HIS B O 1
ATOM 4646 N N . PHE B 1 142 ? -10.148 25.297 23.406 1 97.5 142 PHE B N 1
ATOM 4647 C CA . PHE B 1 142 ? -8.906 24.641 23.812 1 97.5 142 PHE B CA 1
ATOM 4648 C C . PHE B 1 142 ? -9.078 23.125 23.828 1 97.5 142 PHE B C 1
ATOM 4650 O O . PHE B 1 142 ? -8.156 22.391 23.469 1 97.5 142 PHE B O 1
ATOM 4657 N N . ASP B 1 143 ? -10.258 22.703 24.188 1 96.75 143 ASP B N 1
ATOM 4658 C CA . ASP B 1 143 ? -10.547 21.281 24.172 1 96.75 143 ASP B CA 1
ATOM 4659 C C . ASP B 1 143 ? -10.547 20.734 22.734 1 96.75 143 ASP B C 1
ATOM 4661 O O . ASP B 1 143 ? -10.078 19.625 22.484 1 96.75 143 ASP B O 1
ATOM 4665 N N . GLY B 1 144 ? -11.086 21.469 21.859 1 96.62 144 GLY B N 1
ATOM 4666 C CA . GLY B 1 144 ? -11.07 21.094 20.453 1 96.62 144 GLY B CA 1
ATOM 4667 C C . GLY B 1 144 ? -9.672 20.891 19.906 1 96.62 144 GLY B C 1
ATOM 4668 O O . GLY B 1 144 ? -9.391 19.891 19.25 1 96.62 144 GLY B O 1
ATOM 4669 N N . TRP B 1 145 ? -8.828 21.828 20.172 1 97.12 145 TRP B N 1
ATOM 4670 C CA . TRP B 1 145 ? -7.453 21.734 19.703 1 97.12 145 TRP B CA 1
ATOM 4671 C C . TRP B 1 145 ? -6.727 20.562 20.375 1 97.12 145 TRP B C 1
ATOM 4673 O O . TRP B 1 145 ? -5.934 19.875 19.734 1 97.12 145 TRP B O 1
ATOM 4683 N N . SER B 1 146 ? -7.031 20.359 21.625 1 96.44 146 SER B N 1
ATOM 4684 C CA . SER B 1 146 ? -6.414 19.25 22.344 1 96.44 146 SER B CA 1
ATOM 4685 C C . SER B 1 146 ? -6.766 17.922 21.703 1 96.44 146 SER B C 1
ATOM 4687 O O . SER B 1 146 ? -5.922 17.031 21.609 1 96.44 146 SER B O 1
ATOM 4689 N N . LYS B 1 147 ? -7.945 17.797 21.25 1 94.88 147 LYS B N 1
ATOM 4690 C CA . LYS B 1 147 ? -8.398 16.578 20.609 1 94.88 147 LYS B CA 1
ATOM 4691 C C . LYS B 1 147 ? -7.676 16.344 19.281 1 94.88 147 LYS B C 1
ATOM 4693 O O . LYS B 1 147 ? -7.449 15.195 18.891 1 94.88 147 LYS B O 1
ATOM 4698 N N . MET B 1 148 ? -7.293 17.375 18.641 1 94.25 148 MET B N 1
ATOM 4699 C CA . MET B 1 148 ? -6.59 17.25 17.359 1 94.25 148 MET B CA 1
ATOM 4700 C C . MET B 1 148 ? -5.133 16.859 17.578 1 94.25 148 MET B C 1
ATOM 4702 O O . MET B 1 148 ? -4.465 16.391 16.641 1 94.25 148 MET B O 1
ATOM 4706 N N . HIS B 1 149 ? -4.688 17 18.844 1 94.94 149 HIS B N 1
ATOM 4707 C CA . HIS B 1 149 ? -3.291 16.703 19.141 1 94.94 149 HIS B CA 1
ATOM 4708 C C . HIS B 1 149 ? -3.145 15.336 19.781 1 94.94 149 HIS B C 1
ATOM 4710 O O . HIS B 1 149 ? -2.07 14.984 20.281 1 94.94 149 HIS B O 1
ATOM 4716 N N . LEU B 1 150 ? -4.188 14.547 19.703 1 95.19 150 LEU B N 1
ATOM 4717 C CA . LEU B 1 150 ? -4.09 13.188 20.219 1 95.19 150 LEU B CA 1
ATOM 4718 C C . LEU B 1 150 ? -3.1 12.367 19.406 1 95.19 150 LEU B C 1
ATOM 4720 O O . LEU B 1 150 ? -2.59 11.352 19.875 1 95.19 150 LEU B O 1
ATOM 4724 N N . THR B 1 151 ? -2.922 12.758 18.219 1 96.88 151 THR B N 1
ATOM 4725 C CA . THR B 1 151 ? -1.862 12.219 17.375 1 96.88 151 THR B CA 1
ATOM 4726 C C . THR B 1 151 ? -0.805 13.273 17.078 1 96.88 151 THR B C 1
ATOM 4728 O O . THR B 1 151 ? -1.136 14.414 16.734 1 96.88 151 THR B O 1
ATOM 4731 N N . GLY B 1 152 ? 0.449 12.922 17.234 1 97.56 152 GLY B N 1
ATOM 4732 C CA . GLY B 1 152 ? 1.477 13.938 17.094 1 97.56 152 GLY B CA 1
ATOM 4733 C C . GLY B 1 152 ? 2.816 13.375 16.656 1 97.56 152 GLY B C 1
ATOM 4734 O O . GLY B 1 152 ? 2.984 12.156 16.578 1 97.56 152 GLY B O 1
ATOM 4735 N N . PHE B 1 153 ? 3.674 14.273 16.25 1 98.19 153 PHE B N 1
ATOM 4736 C CA . PHE B 1 153 ? 5.012 13.977 15.758 1 98.19 153 PHE B CA 1
ATOM 4737 C C . PHE B 1 153 ? 6.012 15.016 16.25 1 98.19 153 PHE B C 1
ATOM 4739 O O . PHE B 1 153 ? 5.672 16.188 16.391 1 98.19 153 PHE B O 1
ATOM 4746 N N . SER B 1 154 ? 7.238 14.547 16.562 1 97.81 154 SER B N 1
ATOM 4747 C CA . SER B 1 154 ? 8.312 15.445 16.969 1 97.81 154 SER B CA 1
ATOM 4748 C C . SER B 1 154 ? 9.664 14.953 16.469 1 97.81 154 SER B C 1
ATOM 4750 O O . SER B 1 154 ? 9.875 13.75 16.281 1 97.81 154 SER B O 1
ATOM 4752 N N . VAL B 1 155 ? 10.492 15.891 16.219 1 97.44 155 VAL B N 1
ATOM 4753 C CA . VAL B 1 155 ? 11.844 15.578 15.766 1 97.44 155 VAL B CA 1
ATOM 4754 C C . VAL B 1 155 ? 12.852 16.484 16.484 1 97.44 155 VAL B C 1
ATOM 4756 O O . VAL B 1 155 ? 12.531 17.625 16.828 1 97.44 155 VAL B O 1
ATOM 4759 N N . SER B 1 156 ? 13.992 15.945 16.719 1 96.69 156 SER B N 1
ATOM 4760 C CA . SER B 1 156 ? 15.031 16.75 17.359 1 96.69 156 SER B CA 1
ATOM 4761 C C . SER B 1 156 ? 15.484 17.891 16.453 1 96.69 156 SER B C 1
ATOM 4763 O O . SER B 1 156 ? 15.477 17.766 15.227 1 96.69 156 SER B O 1
ATOM 4765 N N . THR B 1 157 ? 15.852 19 17.094 1 96.06 157 THR B N 1
ATOM 4766 C CA . THR B 1 157 ? 16.266 20.172 16.328 1 96.06 157 THR B CA 1
ATOM 4767 C C . THR B 1 157 ? 17.594 19.891 15.625 1 96.06 157 THR B C 1
ATOM 4769 O O . THR B 1 157 ? 18.5 19.266 16.188 1 96.06 157 THR B O 1
ATOM 4772 N N . SER B 1 158 ? 17.656 20.344 14.422 1 95.38 158 SER B N 1
ATOM 4773 C CA . SER B 1 158 ? 18.844 20.188 13.609 1 95.38 158 SER B CA 1
ATOM 4774 C C . SER B 1 158 ? 19.344 21.531 13.078 1 95.38 158 SER B C 1
ATOM 4776 O O . SER B 1 158 ? 18.547 22.391 12.711 1 95.38 158 SER B O 1
ATOM 4778 N N . LYS B 1 159 ? 20.656 21.703 13.078 1 94.25 159 LYS B N 1
ATOM 4779 C CA . LYS B 1 159 ? 21.266 22.891 12.516 1 94.25 159 LYS B CA 1
ATOM 4780 C C . LYS B 1 159 ? 21.781 22.641 11.102 1 94.25 159 LYS B C 1
ATOM 4782 O O . LYS B 1 159 ? 22.344 23.547 10.469 1 94.25 159 LYS B O 1
ATOM 4787 N N . ALA B 1 160 ? 21.562 21.422 10.625 1 91.56 160 ALA B N 1
ATOM 4788 C CA . ALA B 1 160 ? 22 21.094 9.266 1 91.56 160 ALA B CA 1
ATOM 4789 C C . ALA B 1 160 ? 21.219 21.891 8.234 1 91.56 160 ALA B C 1
ATOM 4791 O O . ALA B 1 160 ? 20.047 22.219 8.438 1 91.56 160 ALA B O 1
ATOM 4792 N N . PRO B 1 161 ? 21.859 22.188 7.152 1 86.75 161 PRO B N 1
ATOM 4793 C CA . PRO B 1 161 ? 21.141 22.891 6.098 1 86.75 161 PRO B CA 1
ATOM 4794 C C . PRO B 1 161 ? 20.062 22.031 5.426 1 86.75 161 PRO B C 1
ATOM 4796 O O . PRO B 1 161 ? 20.203 20.812 5.367 1 86.75 161 PRO B O 1
ATOM 4799 N N . ASN B 1 162 ? 19 22.625 4.957 1 83.62 162 ASN B N 1
ATOM 4800 C CA . ASN B 1 162 ? 17.953 21.969 4.184 1 83.62 162 ASN B CA 1
ATOM 4801 C C . ASN B 1 162 ? 17.328 20.812 4.973 1 83.62 162 ASN B C 1
ATOM 4803 O O . ASN B 1 162 ? 17.234 19.688 4.473 1 83.62 162 ASN B O 1
ATOM 4807 N N . THR B 1 163 ? 17.156 21.141 6.199 1 89.31 163 THR B N 1
ATOM 4808 C CA . THR B 1 163 ? 16.516 20.141 7.035 1 89.31 163 THR B CA 1
ATOM 4809 C C . THR B 1 163 ? 15.211 20.672 7.629 1 89.31 163 THR B C 1
ATOM 4811 O O . THR B 1 163 ? 15.078 21.875 7.855 1 89.31 163 THR B O 1
ATOM 4814 N N . LEU B 1 164 ? 14.305 19.844 7.812 1 94.81 164 LEU B N 1
ATOM 4815 C CA . LEU B 1 164 ? 13.016 20.172 8.406 1 94.81 164 LEU B CA 1
ATOM 4816 C C . LEU B 1 164 ? 13.094 20.125 9.93 1 94.81 164 LEU B C 1
ATOM 4818 O O . LEU B 1 164 ? 13.555 19.141 10.5 1 94.81 164 LEU B O 1
ATOM 4822 N N . ASN B 1 165 ? 12.68 21.172 10.562 1 95.69 165 ASN B N 1
ATOM 4823 C CA . ASN B 1 165 ? 12.641 21.203 12.016 1 95.69 165 ASN B CA 1
ATOM 4824 C C . ASN B 1 165 ? 11.211 21.344 12.531 1 95.69 165 ASN B C 1
ATOM 4826 O O . ASN B 1 165 ? 10.273 21.484 11.742 1 95.69 165 ASN B O 1
ATOM 4830 N N . GLY B 1 166 ? 11.094 21.281 13.859 1 95.25 166 GLY B N 1
ATOM 4831 C CA . GLY B 1 166 ? 9.789 21.219 14.492 1 95.25 166 GLY B CA 1
ATOM 4832 C C . GLY B 1 166 ? 8.938 22.438 14.203 1 95.25 166 GLY B C 1
ATOM 4833 O O . GLY B 1 166 ? 7.711 22.328 14.109 1 95.25 166 GLY B O 1
ATOM 4834 N N . ASP B 1 167 ? 9.516 23.562 14.047 1 93.5 167 ASP B N 1
ATOM 4835 C CA . ASP B 1 167 ? 8.766 24.797 13.82 1 93.5 167 ASP B CA 1
ATOM 4836 C C . ASP B 1 167 ? 7.984 24.719 12.508 1 93.5 167 ASP B C 1
ATOM 4838 O O . ASP B 1 167 ? 6.789 25.031 12.477 1 93.5 167 ASP B O 1
ATOM 4842 N N . LYS B 1 168 ? 8.688 24.297 11.445 1 95.19 168 LYS B N 1
ATOM 4843 C CA . LYS B 1 168 ? 8.023 24.203 10.141 1 95.19 168 LYS B CA 1
ATOM 4844 C C . LYS B 1 168 ? 6.984 23.078 10.133 1 95.19 168 LYS B C 1
ATOM 4846 O O . LYS B 1 168 ? 5.91 23.234 9.547 1 95.19 168 LYS B O 1
ATOM 4851 N N . ILE B 1 169 ? 7.293 22 10.766 1 97.38 169 ILE B N 1
ATOM 4852 C CA . ILE B 1 169 ? 6.387 20.859 10.805 1 97.38 169 ILE B CA 1
ATOM 4853 C C . ILE B 1 169 ? 5.117 21.234 11.562 1 97.38 169 ILE B C 1
ATOM 4855 O O . ILE B 1 169 ? 4.004 21.016 11.078 1 97.38 169 ILE B O 1
ATOM 4859 N N . ASN B 1 170 ? 5.281 21.859 12.695 1 96.31 170 ASN B N 1
ATOM 4860 C CA . ASN B 1 170 ? 4.133 22.266 13.508 1 96.31 170 ASN B CA 1
ATOM 4861 C C . ASN B 1 170 ? 3.322 23.359 12.828 1 96.31 170 ASN B C 1
ATOM 4863 O O . ASN B 1 170 ? 2.096 23.375 12.93 1 96.31 170 ASN B O 1
ATOM 4867 N N . ALA B 1 171 ? 4.004 24.266 12.188 1 96.31 171 ALA B N 1
ATOM 4868 C CA . ALA B 1 171 ? 3.305 25.328 11.469 1 96.31 171 ALA B CA 1
ATOM 4869 C C . ALA B 1 171 ? 2.436 24.75 10.352 1 96.31 171 ALA B C 1
ATOM 4871 O O . ALA B 1 171 ? 1.291 25.172 10.172 1 96.31 171 ALA B O 1
ATOM 4872 N N . THR B 1 172 ? 3.029 23.844 9.609 1 97.44 172 THR B N 1
ATOM 4873 C CA . THR B 1 172 ? 2.291 23.219 8.508 1 97.44 172 THR B CA 1
ATOM 4874 C C . THR B 1 172 ? 1.076 22.469 9.039 1 97.44 172 THR B C 1
ATOM 4876 O O . THR B 1 172 ? -0.019 22.578 8.484 1 97.44 172 THR B O 1
ATOM 4879 N N . LYS B 1 173 ? 1.32 21.75 10.086 1 97.69 173 LYS B N 1
ATOM 4880 C CA . LYS B 1 173 ? 0.202 21.031 10.695 1 97.69 173 LYS B CA 1
ATOM 4881 C C . LYS B 1 173 ? -0.896 22 11.133 1 97.69 173 LYS B C 1
ATOM 4883 O O . LYS B 1 173 ? -2.078 21.75 10.883 1 97.69 173 LYS B O 1
ATOM 4888 N N . TYR B 1 174 ? -0.492 23.062 11.766 1 96.81 174 TYR B N 1
ATOM 4889 C CA . TYR B 1 174 ? -1.431 24.078 12.227 1 96.81 174 TYR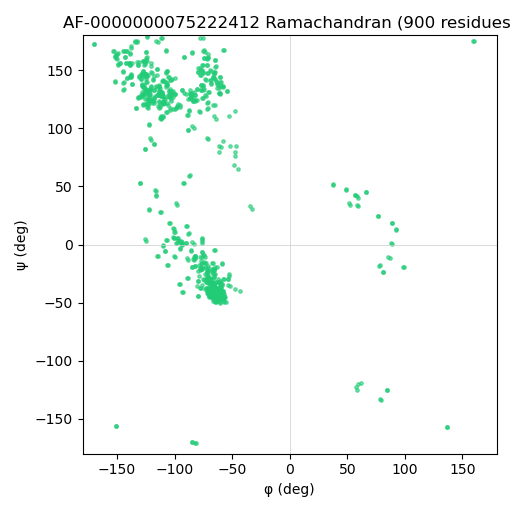 B CA 1
ATOM 4890 C C . TYR B 1 174 ? -2.225 24.656 11.062 1 96.81 174 TYR B C 1
ATOM 4892 O O . TYR B 1 174 ? -3.441 24.828 11.156 1 96.81 174 TYR B O 1
ATOM 4900 N N . ILE B 1 175 ? -1.562 24.953 10.008 1 96.88 175 ILE B N 1
ATOM 4901 C CA . ILE B 1 175 ? -2.205 25.516 8.828 1 96.88 175 ILE B CA 1
ATOM 4902 C C . ILE B 1 175 ? -3.236 24.531 8.281 1 96.88 175 ILE B C 1
ATOM 4904 O O . ILE B 1 175 ? -4.363 24.922 7.961 1 96.88 175 ILE B O 1
ATOM 4908 N N . LEU B 1 176 ? -2.869 23.297 8.195 1 97.81 176 LEU B N 1
ATOM 4909 C CA . LEU B 1 176 ? -3.779 22.266 7.703 1 97.81 176 LEU B CA 1
ATOM 4910 C C . LEU B 1 176 ? -5.008 22.156 8.594 1 97.81 176 LEU B C 1
ATOM 4912 O O . LEU B 1 176 ? -6.141 22.188 8.109 1 97.81 176 LEU B O 1
ATOM 4916 N N . LEU B 1 177 ? -4.762 22.094 9.867 1 97.44 177 LEU B N 1
ATOM 4917 C CA . LEU B 1 177 ? -5.852 21.891 10.812 1 97.44 177 LEU B CA 1
ATOM 4918 C C . LEU B 1 177 ? -6.758 23.109 10.875 1 97.44 177 LEU B C 1
ATOM 4920 O O . LEU B 1 177 ? -7.969 22.984 11.078 1 97.44 177 LEU B O 1
ATOM 4924 N N . SER B 1 178 ? -6.191 24.266 10.68 1 95.94 178 SER B N 1
ATOM 4925 C CA . SER B 1 178 ? -6.957 25.516 10.742 1 95.94 178 SER B CA 1
ATOM 4926 C C . SER B 1 178 ? -7.793 25.703 9.477 1 95.94 178 SER B C 1
ATOM 4928 O O . SER B 1 178 ? -8.766 26.453 9.484 1 95.94 178 SER B O 1
ATOM 4930 N N . SER B 1 179 ? -7.395 25 8.445 1 95.88 179 SER B N 1
ATOM 4931 C CA . SER B 1 179 ? -8.062 25.203 7.164 1 95.88 179 SER B CA 1
ATOM 4932 C C . SER B 1 179 ? -9.203 24.203 6.973 1 95.88 179 SER B C 1
ATOM 4934 O O . SER B 1 179 ? -9.938 24.281 5.98 1 95.88 179 SER B O 1
ATOM 4936 N N . LEU B 1 180 ? -9.406 23.344 7.977 1 96.5 180 LEU B N 1
ATOM 4937 C CA . LEU B 1 180 ? -10.391 22.281 7.801 1 96.5 180 LEU B CA 1
ATOM 4938 C C . LEU B 1 180 ? -11.391 22.281 8.953 1 96.5 180 LEU B C 1
ATOM 4940 O O . LEU B 1 180 ? -11.031 22.594 10.094 1 96.5 180 LEU B O 1
ATOM 4944 N N . ARG B 1 181 ? -12.625 21.844 8.602 1 95.25 181 ARG B N 1
ATOM 4945 C CA . ARG B 1 181 ? -13.633 21.609 9.625 1 95.25 181 ARG B CA 1
ATOM 4946 C C . ARG B 1 181 ? -13.336 20.328 10.398 1 95.25 181 ARG B C 1
ATOM 4948 O O . ARG B 1 181 ? -12.562 19.484 9.938 1 95.25 181 ARG B O 1
ATOM 4955 N N . ALA B 1 182 ? -13.938 20.25 11.555 1 95.94 182 ALA B N 1
ATOM 4956 C CA . ALA B 1 182 ? -13.867 19.047 12.367 1 95.94 182 ALA B CA 1
ATOM 4957 C C . ALA B 1 182 ? -15.258 18.547 12.742 1 95.94 182 ALA B C 1
ATOM 4959 O O . ALA B 1 182 ? -15.695 18.688 13.883 1 95.94 182 ALA B O 1
ATOM 4960 N N . PRO B 1 183 ? -15.867 17.859 11.898 1 95.5 183 PRO B N 1
ATOM 4961 C CA . PRO B 1 183 ? -17.297 17.531 12.062 1 95.5 183 PRO B CA 1
ATOM 4962 C C . PRO B 1 183 ? -17.547 16.594 13.25 1 95.5 183 PRO B C 1
ATOM 4964 O O . PRO B 1 183 ? -18.641 16.594 13.805 1 95.5 183 PRO B O 1
ATOM 4967 N N . THR B 1 184 ? -16.609 15.891 13.703 1 94.62 184 THR B N 1
ATOM 4968 C CA . THR B 1 184 ? -16.844 14.906 14.75 1 94.62 184 THR B CA 1
ATOM 4969 C C . THR B 1 184 ? -16.812 15.562 16.125 1 94.62 184 THR B C 1
ATOM 4971 O O . THR B 1 184 ? -17.234 14.961 17.125 1 94.62 184 THR B O 1
ATOM 4974 N N . ILE B 1 185 ? -16.344 16.781 16.219 1 94.69 185 ILE B N 1
ATOM 4975 C CA . ILE B 1 185 ? -16.234 17.391 17.547 1 94.69 185 ILE B CA 1
ATOM 4976 C C . ILE B 1 185 ? -16.969 18.734 17.547 1 94.69 185 ILE B C 1
ATOM 4978 O O . ILE B 1 185 ? -16.984 19.438 18.562 1 94.69 185 ILE B O 1
ATOM 4982 N N . GLU B 1 186 ? -17.578 19.031 16.516 1 93.88 186 GLU B N 1
ATOM 4983 C CA . GLU B 1 186 ? -18.297 20.297 16.422 1 93.88 186 GLU B CA 1
ATOM 4984 C C . GLU B 1 186 ? -19.656 20.203 17.125 1 93.88 186 GLU B C 1
ATOM 4986 O O . GLU B 1 186 ? -20.172 19.094 17.328 1 93.88 186 GLU B O 1
ATOM 4991 N N . GLY B 1 187 ? -20.188 21.297 17.641 1 86.44 187 GLY B N 1
ATOM 4992 C CA . GLY B 1 187 ? -21.422 21.359 18.406 1 86.44 187 GLY B CA 1
ATOM 4993 C C . GLY B 1 187 ? -22.609 20.734 17.688 1 86.44 187 GLY B C 1
ATOM 4994 O O . GLY B 1 187 ? -23.5 20.188 18.312 1 86.44 187 GLY B O 1
ATOM 4995 N N . GLY B 1 188 ? -22.734 20.703 16.453 1 81.94 188 GLY B N 1
ATOM 4996 C CA . GLY B 1 188 ? -23.844 20.125 15.703 1 81.94 188 GLY B CA 1
ATOM 4997 C C . GLY B 1 188 ? -23.672 18.656 15.398 1 81.94 188 GLY B C 1
ATOM 4998 O O . GLY B 1 188 ? -24.547 18.031 14.82 1 81.94 188 GLY B O 1
ATOM 4999 N N . ALA B 1 189 ? -22.703 18.109 15.992 1 86.81 189 ALA B N 1
ATOM 5000 C CA . ALA B 1 189 ? -22.438 16.703 15.711 1 86.81 189 ALA B CA 1
ATOM 5001 C C . ALA B 1 189 ? -23.328 15.789 16.547 1 86.81 189 ALA B C 1
ATOM 5003 O O . ALA B 1 189 ? -23.453 15.977 17.75 1 86.81 189 ALA B O 1
ATOM 5004 N N . THR B 1 190 ? -24.047 14.945 15.867 1 92.06 190 THR B N 1
ATOM 5005 C CA . THR B 1 190 ? -24.844 13.938 16.547 1 92.06 190 THR B CA 1
ATOM 5006 C C . THR B 1 190 ? -24.062 12.641 16.719 1 92.06 190 THR B C 1
ATOM 5008 O O . THR B 1 190 ? -23.078 12.406 16.016 1 92.06 190 THR B O 1
ATOM 5011 N N . LEU B 1 191 ? -24.531 11.875 17.594 1 92.56 191 LEU B N 1
ATOM 5012 C CA . LEU B 1 191 ? -23.875 10.594 17.828 1 92.56 191 LEU B CA 1
ATOM 5013 C C . LEU B 1 191 ? -23.922 9.727 16.578 1 92.56 191 LEU B C 1
ATOM 5015 O O . LEU B 1 191 ? -22.938 9.047 16.25 1 92.56 191 LEU B O 1
ATOM 5019 N N . GLU B 1 192 ? -24.953 9.797 15.93 1 93.5 192 GLU B N 1
ATOM 5020 C CA . GLU B 1 192 ? -25.125 9 14.719 1 93.5 192 GLU B CA 1
ATOM 5021 C C . GLU B 1 192 ? -24.172 9.453 13.617 1 93.5 192 GLU B C 1
ATOM 5023 O O . GLU B 1 192 ? -23.547 8.625 12.945 1 93.5 192 GLU B O 1
ATOM 5028 N N . SER B 1 193 ? -24.062 10.734 13.43 1 93.19 193 SER B N 1
ATOM 5029 C CA . SER B 1 193 ? -23.172 11.258 12.398 1 93.19 193 SER B CA 1
ATOM 5030 C C . SER B 1 193 ? -21.719 10.977 12.719 1 93.19 193 SER B C 1
ATOM 5032 O O . SER B 1 193 ? -20.922 10.664 11.828 1 93.19 193 SER B O 1
ATOM 5034 N N . VAL B 1 194 ? -21.422 11.094 13.961 1 93.81 194 VAL B N 1
ATOM 5035 C CA . VAL B 1 194 ? -20.047 10.844 14.398 1 93.81 194 VAL B CA 1
ATOM 5036 C C . VAL B 1 194 ? -19.703 9.367 14.18 1 93.81 194 VAL B C 1
ATOM 5038 O O . VAL B 1 194 ? -18.641 9.047 13.656 1 93.81 194 VAL B O 1
ATOM 5041 N N . LYS B 1 195 ? -20.609 8.5 14.508 1 91.88 195 LYS B N 1
ATOM 5042 C CA . LYS B 1 195 ? -20.391 7.066 14.359 1 91.88 195 LYS B CA 1
ATOM 5043 C C . LYS B 1 195 ? -20.219 6.691 12.883 1 91.88 195 LYS B C 1
ATOM 5045 O O . LYS B 1 195 ? -19.375 5.855 12.547 1 91.88 195 LYS B O 1
ATOM 5050 N N . SER B 1 196 ? -20.969 7.293 12.133 1 93.69 196 SER B N 1
ATOM 5051 C CA . SER B 1 196 ? -20.891 7.027 10.695 1 93.69 196 SER B CA 1
ATOM 5052 C C . SER B 1 196 ? -19.531 7.449 10.125 1 93.69 196 SER B C 1
ATOM 5054 O O . SER B 1 196 ? -18.922 6.707 9.359 1 93.69 196 SER B O 1
ATOM 5056 N N . LEU B 1 197 ? -19.078 8.617 10.492 1 93.06 197 LEU B N 1
ATOM 5057 C CA . LEU B 1 197 ? -17.797 9.133 10.023 1 93.06 197 LEU B CA 1
ATOM 5058 C C . LEU B 1 197 ? -16.641 8.305 10.57 1 93.06 197 LEU B C 1
ATOM 5060 O O . LEU B 1 197 ? -15.672 8.031 9.859 1 93.06 197 LEU B O 1
ATOM 5064 N N . GLU B 1 198 ? -16.812 7.883 11.766 1 89.38 198 GLU B N 1
ATOM 5065 C CA . GLU B 1 198 ? -15.773 7.078 12.383 1 89.38 198 GLU B CA 1
ATOM 5066 C C . GLU B 1 198 ? -15.695 5.691 11.75 1 89.38 198 GLU B C 1
ATOM 5068 O O . GLU B 1 198 ? -14.602 5.137 11.586 1 89.38 198 GLU B O 1
ATOM 5073 N N . THR B 1 199 ? -16.781 5.152 11.414 1 89.69 199 THR B N 1
ATOM 5074 C CA . THR B 1 199 ? -16.828 3.857 10.742 1 89.69 199 THR B CA 1
ATOM 5075 C C . THR B 1 199 ? -16.172 3.943 9.367 1 89.69 199 THR B C 1
ATOM 5077 O O . THR B 1 199 ? -15.414 3.049 8.969 1 89.69 199 THR B O 1
ATOM 5080 N N . LEU B 1 200 ? -16.406 4.984 8.758 1 88.62 200 LEU B N 1
ATOM 5081 C CA . LEU B 1 200 ? -15.797 5.215 7.453 1 88.62 200 LEU B CA 1
ATOM 5082 C C . LEU B 1 200 ? -14.289 5.395 7.594 1 88.62 200 LEU B C 1
ATOM 5084 O O . LEU B 1 200 ? -13.516 4.875 6.781 1 88.62 200 LEU B O 1
ATOM 5088 N N . ALA B 1 201 ? -13.93 6.086 8.617 1 88.62 201 ALA B N 1
ATOM 5089 C CA . ALA B 1 201 ? -12.516 6.363 8.844 1 88.62 201 ALA B CA 1
ATOM 5090 C C . ALA B 1 201 ? -11.75 5.078 9.156 1 88.62 201 ALA B C 1
ATOM 5092 O O . ALA B 1 201 ? -10.555 4.984 8.891 1 88.62 201 ALA B O 1
ATOM 5093 N N . ARG B 1 202 ? -12.453 4.07 9.594 1 85.44 202 ARG B N 1
ATOM 5094 C CA . ARG B 1 202 ? -11.82 2.801 9.93 1 85.44 202 ARG B CA 1
ATOM 5095 C C . ARG B 1 202 ? -11.492 2.002 8.672 1 85.44 202 ARG B C 1
ATOM 5097 O O . ARG B 1 202 ? -10.602 1.146 8.688 1 85.44 202 ARG B O 1
ATOM 5104 N N . LYS B 1 203 ? -12.133 2.326 7.688 1 83.88 203 LYS B N 1
ATOM 5105 C CA . LYS B 1 203 ? -11.836 1.697 6.402 1 83.88 203 LYS B CA 1
ATOM 5106 C C . LYS B 1 203 ? -10.727 2.436 5.668 1 83.88 203 LYS B C 1
ATOM 5108 O O . LYS B 1 203 ? -10.938 2.955 4.57 1 83.88 203 LYS B O 1
ATOM 5113 N N . ASN B 1 204 ? -9.602 2.512 6.277 1 83.19 204 ASN B N 1
ATOM 5114 C CA . ASN B 1 204 ? -8.5 3.311 5.746 1 83.19 204 ASN B CA 1
ATOM 5115 C C . ASN B 1 204 ? -7.293 2.443 5.398 1 83.19 204 ASN B C 1
ATOM 5117 O O . ASN B 1 204 ? -6.152 2.834 5.641 1 83.19 204 ASN B O 1
ATOM 5121 N N . GLU B 1 205 ? -7.691 1.375 4.703 1 82.62 205 GLU B N 1
ATOM 5122 C CA . GLU B 1 205 ? -6.586 0.54 4.238 1 82.62 205 GLU B CA 1
ATOM 5123 C C . GLU B 1 205 ? -5.664 1.314 3.301 1 82.62 205 GLU B C 1
ATOM 5125 O O . GLU B 1 205 ? -6.121 2.18 2.551 1 82.62 205 GLU B O 1
ATOM 5130 N N . LEU B 1 206 ? -4.414 1.319 3.467 1 81.31 206 LEU B N 1
ATOM 5131 C CA . LEU B 1 206 ? -3.379 1.879 2.605 1 81.31 206 LEU B CA 1
ATOM 5132 C C . LEU B 1 206 ? -2.941 3.252 3.104 1 81.31 206 LEU B C 1
ATOM 5134 O O . LEU B 1 206 ? -1.898 3.764 2.691 1 81.31 206 LEU B O 1
ATOM 5138 N N . CYS B 1 207 ? -3.875 3.824 3.957 1 91.56 207 CYS B N 1
ATOM 5139 C CA . CYS B 1 207 ? -3.455 5.129 4.461 1 91.56 207 CYS B CA 1
ATOM 5140 C C . CYS B 1 207 ? -2.311 4.984 5.457 1 91.56 207 CYS B C 1
ATOM 5142 O O . CYS B 1 207 ? -2.455 4.316 6.48 1 91.56 207 CYS B O 1
ATOM 5144 N N . TYR B 1 208 ? -1.259 5.496 5.164 1 93.94 208 TYR B N 1
ATOM 5145 C CA . TYR B 1 208 ? -0.682 6.316 4.105 1 93.94 208 TYR B CA 1
ATOM 5146 C C . TYR B 1 208 ? 0.355 5.531 3.311 1 93.94 208 TYR B C 1
ATOM 5148 O O . TYR B 1 208 ? 1.46 5.281 3.799 1 93.94 208 TYR B O 1
ATOM 5156 N N . THR B 1 209 ? -0.012 5.203 2.127 1 90.25 209 THR B N 1
ATOM 5157 C CA . THR B 1 209 ? 0.914 4.41 1.324 1 90.25 209 THR B CA 1
ATOM 5158 C C . THR B 1 209 ? 1.861 5.316 0.542 1 90.25 209 THR B C 1
ATOM 5160 O O . THR B 1 209 ? 1.428 6.074 -0.328 1 90.25 209 THR B O 1
ATOM 5163 N N . GLY B 1 210 ? 3.096 5.367 0.809 1 89.88 210 GLY B N 1
ATOM 5164 C CA . GLY B 1 210 ? 4.141 6.168 0.193 1 89.88 210 GLY B CA 1
ATOM 5165 C C . GLY B 1 210 ? 5.359 6.34 1.077 1 89.88 210 GLY B C 1
ATOM 5166 O O . GLY B 1 210 ? 5.402 5.82 2.195 1 89.88 210 GLY B O 1
ATOM 5167 N N . HIS B 1 211 ? 6.301 6.945 0.496 1 93 211 HIS B N 1
ATOM 5168 C CA . HIS B 1 211 ? 7.484 7.219 1.303 1 93 211 HIS B CA 1
ATOM 5169 C C . HIS B 1 211 ? 7.23 8.359 2.279 1 93 211 HIS B C 1
ATOM 5171 O O . HIS B 1 211 ? 6.238 9.086 2.152 1 93 211 HIS B O 1
ATOM 5177 N N . SER B 1 212 ? 8.094 8.547 3.213 1 96.38 212 SER B N 1
ATOM 5178 C CA . SER B 1 212 ? 7.973 9.57 4.242 1 96.38 212 SER B CA 1
ATOM 5179 C C . SER B 1 212 ? 7.992 10.969 3.629 1 96.38 212 SER B C 1
ATOM 5181 O O . SER B 1 212 ? 8.773 11.242 2.715 1 96.38 212 SER B O 1
ATOM 5183 N N . ASN B 1 213 ? 7.16 11.805 4.113 1 96.88 213 ASN B N 1
ATOM 5184 C CA . ASN B 1 213 ? 7.105 13.18 3.615 1 96.88 213 ASN B CA 1
ATOM 5185 C C . ASN B 1 213 ? 8.047 14.094 4.395 1 96.88 213 ASN B C 1
ATOM 5187 O O . ASN B 1 213 ? 7.898 15.312 4.359 1 96.88 213 ASN B O 1
ATOM 5191 N N . LEU B 1 214 ? 8.969 13.5 5.121 1 95.5 214 LEU B N 1
ATOM 5192 C CA . LEU B 1 214 ? 10.039 14.289 5.734 1 95.5 214 LEU B CA 1
ATOM 5193 C C . LEU B 1 214 ? 11.078 14.688 4.699 1 95.5 214 LEU B C 1
ATOM 5195 O O . LEU B 1 214 ? 12.047 15.383 5.023 1 95.5 214 LEU B O 1
ATOM 5199 N N . LEU B 1 215 ? 10.789 14.312 3.525 1 89.62 215 LEU B N 1
ATOM 5200 C CA . LEU B 1 215 ? 11.656 14.688 2.416 1 89.62 215 LEU B CA 1
ATOM 5201 C C . LEU B 1 215 ? 11.727 16.203 2.27 1 89.62 215 LEU B C 1
ATOM 5203 O O . LEU B 1 215 ? 10.695 16.875 2.207 1 89.62 215 LEU B O 1
ATOM 5207 N N . PHE B 1 216 ? 13 16.75 2.18 1 89.19 216 PHE B N 1
ATOM 5208 C CA . PHE B 1 216 ? 13.195 18.188 2.018 1 89.19 216 PHE B CA 1
ATOM 5209 C C . PHE B 1 216 ? 14.391 18.484 1.116 1 89.19 216 PHE B C 1
ATOM 5211 O O . PHE B 1 216 ? 15.445 17.859 1.264 1 89.19 216 PHE B O 1
ATOM 5218 N N . PRO B 1 217 ? 14.273 19.375 0.155 1 90.12 217 PRO B N 1
ATOM 5219 C CA . PRO B 1 217 ? 13.117 20.234 -0.144 1 90.12 217 PRO B CA 1
ATOM 5220 C C . PRO B 1 217 ? 12.023 19.484 -0.912 1 90.12 217 PRO B C 1
ATOM 5222 O O . PRO B 1 217 ? 12.312 18.547 -1.653 1 90.12 217 PRO B O 1
ATOM 5225 N N . SER B 1 218 ? 10.773 19.922 -0.642 1 92.19 218 SER B N 1
ATOM 5226 C CA . SER B 1 218 ? 9.586 19.391 -1.307 1 92.19 218 SER B CA 1
ATOM 5227 C C . SER B 1 218 ? 8.492 20.438 -1.409 1 92.19 218 SER B C 1
ATOM 5229 O O . SER B 1 218 ? 8.477 21.406 -0.648 1 92.19 218 SER B O 1
ATOM 5231 N N . ARG B 1 219 ? 7.551 20.266 -2.318 1 92.44 219 ARG B N 1
ATOM 5232 C CA . ARG B 1 219 ? 6.414 21.156 -2.479 1 92.44 219 ARG B CA 1
ATOM 5233 C C . ARG B 1 219 ? 5.527 21.156 -1.238 1 92.44 219 ARG B C 1
ATOM 5235 O O . ARG B 1 219 ? 4.766 22.094 -1.007 1 92.44 219 ARG B O 1
ATOM 5242 N N . LEU B 1 220 ? 5.68 20.141 -0.475 1 96.69 220 LEU B N 1
ATOM 5243 C CA . LEU B 1 220 ? 4.867 19.984 0.729 1 96.69 220 LEU B CA 1
ATOM 5244 C C . LEU B 1 220 ? 5.309 20.969 1.807 1 96.69 220 LEU B C 1
ATOM 5246 O O . LEU B 1 220 ? 4.586 21.203 2.781 1 96.69 220 LEU B O 1
ATOM 5250 N N . TRP B 1 221 ? 6.438 21.484 1.613 1 96.81 221 TRP B N 1
ATOM 5251 C CA . TRP B 1 221 ? 7.008 22.328 2.658 1 96.81 221 TRP B CA 1
ATOM 5252 C C . TRP B 1 221 ? 7.309 23.734 2.125 1 96.81 221 TRP B C 1
ATOM 5254 O O . TRP B 1 221 ? 8.227 24.406 2.604 1 96.81 221 TRP B O 1
ATOM 5264 N N . GLN B 1 222 ? 6.551 24.172 1.174 1 92.88 222 GLN B N 1
ATOM 5265 C CA . GLN B 1 222 ? 6.742 25.484 0.583 1 92.88 222 GLN B CA 1
ATOM 5266 C C . GLN B 1 222 ? 6.316 26.594 1.55 1 92.88 222 GLN B C 1
ATOM 5268 O O . GLN B 1 222 ? 5.535 26.344 2.469 1 92.88 222 GLN B O 1
ATOM 5273 N N . ASP B 1 223 ? 6.832 27.766 1.262 1 91.5 223 ASP B N 1
ATOM 5274 C CA . ASP B 1 223 ? 6.496 28.906 2.094 1 91.5 223 ASP B CA 1
ATOM 5275 C C . ASP B 1 223 ? 5.051 29.359 1.86 1 91.5 223 ASP B C 1
ATOM 5277 O O . ASP B 1 223 ? 4.488 29.109 0.791 1 91.5 223 ASP B O 1
ATOM 5281 N N . TRP B 1 224 ? 4.547 29.969 2.885 1 92.06 224 TRP B N 1
ATOM 5282 C CA . TRP B 1 224 ? 3.143 30.359 2.861 1 92.06 224 TRP B CA 1
ATOM 5283 C C . TRP B 1 224 ? 2.982 31.828 3.266 1 92.06 224 TRP B C 1
ATOM 5285 O O . TRP B 1 224 ? 2.121 32.156 4.082 1 92.06 224 TRP B O 1
ATOM 5295 N N . ASP B 1 225 ? 3.691 32.688 2.631 1 91.81 225 ASP B N 1
ATOM 5296 C CA . ASP B 1 225 ? 3.738 34.094 3.012 1 91.81 225 ASP B CA 1
ATOM 5297 C C . ASP B 1 225 ? 2.553 34.844 2.43 1 91.81 225 ASP B C 1
ATOM 5299 O O . ASP B 1 225 ? 2.285 35.969 2.828 1 91.81 225 ASP B O 1
ATOM 5303 N N . THR B 1 226 ? 1.828 34.219 1.55 1 94.62 226 THR B N 1
ATOM 5304 C CA . THR B 1 226 ? 0.622 34.812 0.981 1 94.62 226 THR B CA 1
ATOM 5305 C C . THR B 1 226 ? -0.564 33.875 1.125 1 94.62 226 THR B C 1
ATOM 5307 O O . THR B 1 226 ? -0.384 32.656 1.241 1 94.62 226 THR B O 1
ATOM 5310 N N . PRO B 1 227 ? -1.75 34.438 1.082 1 93.69 227 PRO B N 1
ATOM 5311 C CA . PRO B 1 227 ? -2.928 33.562 1.173 1 93.69 227 PRO B CA 1
ATOM 5312 C C . PRO B 1 227 ? -2.992 32.562 0.047 1 93.69 227 PRO B C 1
ATOM 5314 O O . PRO B 1 227 ? -3.414 31.406 0.27 1 93.69 227 PRO B O 1
ATOM 5317 N N . THR B 1 228 ? -2.574 32.969 -1.071 1 95.56 228 THR B N 1
ATOM 5318 C CA . THR B 1 228 ? -2.6 32.062 -2.215 1 95.56 228 THR B CA 1
ATOM 5319 C C . THR B 1 228 ? -1.657 30.891 -1.992 1 95.56 228 THR B C 1
ATOM 5321 O O . THR B 1 228 ? -2.02 29.734 -2.258 1 95.56 228 THR B O 1
ATOM 5324 N N . LYS B 1 229 ? -0.483 31.203 -1.504 1 95.94 229 LYS B N 1
ATOM 5325 C CA . LYS B 1 229 ? 0.491 30.156 -1.227 1 95.94 229 LYS B CA 1
ATOM 5326 C C . LYS B 1 229 ? 0.007 29.234 -0.108 1 95.94 229 LYS B C 1
ATOM 5328 O O . LYS B 1 229 ? 0.27 28.031 -0.127 1 95.94 229 LYS B O 1
ATOM 5333 N N . LEU B 1 230 ? -0.662 29.844 0.798 1 96.44 230 LEU B N 1
ATOM 5334 C CA . LEU B 1 230 ? -1.215 29.062 1.9 1 96.44 230 LEU B CA 1
ATOM 5335 C C . LEU B 1 230 ? -2.258 28.078 1.396 1 96.44 230 LEU B C 1
ATOM 5337 O O . LEU B 1 230 ? -2.242 26.906 1.782 1 96.44 230 LEU B O 1
ATOM 5341 N N . ILE B 1 231 ? -3.104 28.531 0.533 1 96.94 231 ILE B N 1
ATOM 5342 C CA . ILE B 1 231 ? -4.156 27.688 -0.024 1 96.94 231 ILE B CA 1
ATOM 5343 C C . ILE B 1 231 ? -3.533 26.594 -0.881 1 96.94 231 ILE B C 1
ATOM 5345 O O . ILE B 1 231 ? -3.984 25.453 -0.851 1 96.94 231 ILE B O 1
ATOM 5349 N N . GLU B 1 232 ? -2.541 26.984 -1.597 1 96.31 232 GLU B N 1
ATOM 5350 C CA . GLU B 1 232 ? -1.84 26 -2.426 1 96.31 232 GLU B CA 1
ATOM 5351 C C . GLU B 1 232 ? -1.188 24.922 -1.572 1 96.31 232 GLU B C 1
ATOM 5353 O O . GLU B 1 232 ? -1.212 23.75 -1.933 1 96.31 232 GLU B O 1
ATOM 5358 N N . LEU B 1 233 ? -0.598 25.344 -0.496 1 97.06 233 LEU B N 1
ATOM 5359 C CA . LEU B 1 233 ? 0.012 24.391 0.434 1 97.06 233 LEU B CA 1
ATOM 5360 C C . LEU B 1 233 ? -1.021 23.406 0.958 1 97.06 233 LEU B C 1
ATOM 5362 O O . LEU B 1 233 ? -0.785 22.188 0.953 1 97.06 233 LEU B O 1
ATOM 5366 N N . VAL B 1 234 ? -2.15 23.891 1.345 1 97.94 234 VAL B N 1
ATOM 5367 C CA . VAL B 1 234 ? -3.213 23.047 1.89 1 97.94 234 VAL B CA 1
ATOM 5368 C C . VAL B 1 234 ? -3.715 22.094 0.817 1 97.94 234 VAL B C 1
ATOM 5370 O O . VAL B 1 234 ? -3.871 20.891 1.072 1 97.94 234 VAL B O 1
ATOM 5373 N N . ASN B 1 235 ? -3.887 22.578 -0.345 1 97.31 235 ASN B N 1
ATOM 5374 C CA . ASN B 1 235 ? -4.391 21.766 -1.438 1 97.31 235 ASN B CA 1
ATOM 5375 C C . ASN B 1 235 ? -3.41 20.641 -1.795 1 97.31 235 ASN B C 1
ATOM 5377 O O . ASN B 1 235 ? -3.824 19.516 -2.094 1 97.31 235 ASN B O 1
ATOM 5381 N N . THR B 1 236 ? -2.193 20.969 -1.782 1 97.12 236 THR B N 1
ATOM 5382 C CA . THR B 1 236 ? -1.173 19.969 -2.109 1 97.12 236 THR B CA 1
ATOM 5383 C C . THR B 1 236 ? -1.168 18.844 -1.087 1 97.12 236 THR B C 1
ATOM 5385 O O . THR B 1 236 ? -1.105 17.672 -1.453 1 97.12 236 THR B O 1
ATOM 5388 N N . TRP B 1 237 ? -1.229 19.203 0.134 1 98.19 237 TRP B N 1
ATOM 5389 C CA . TRP B 1 237 ? -1.257 18.203 1.19 1 98.19 237 TRP B CA 1
ATOM 5390 C C . TRP B 1 237 ? -2.525 17.359 1.106 1 98.19 237 TRP B C 1
ATOM 5392 O O . TRP B 1 237 ? -2.473 16.125 1.222 1 98.19 237 TRP B O 1
ATOM 5402 N N . MET B 1 238 ? -3.617 17.984 0.847 1 97.94 238 MET B N 1
ATOM 5403 C CA . MET B 1 238 ? -4.887 17.281 0.761 1 97.94 238 MET B CA 1
ATOM 5404 C C . MET B 1 238 ? -4.891 16.312 -0.421 1 97.94 238 MET B C 1
ATOM 5406 O O . MET B 1 238 ? -5.359 15.18 -0.303 1 97.94 238 MET B O 1
ATOM 5410 N N . LEU B 1 239 ? -4.375 16.797 -1.488 1 96.75 239 LEU B N 1
ATOM 5411 C CA . LEU B 1 239 ? -4.273 15.961 -2.674 1 96.75 239 LEU B CA 1
ATOM 5412 C C . LEU B 1 239 ? -3.371 14.758 -2.41 1 96.75 239 LEU B C 1
ATOM 5414 O O . LEU B 1 239 ? -3.678 13.641 -2.832 1 96.75 239 LEU B O 1
ATOM 5418 N N . THR B 1 240 ? -2.303 14.969 -1.764 1 96.75 240 THR B N 1
ATOM 5419 C CA . THR B 1 240 ? -1.362 13.906 -1.426 1 96.75 240 THR B CA 1
ATOM 5420 C C . THR B 1 240 ? -2.039 12.844 -0.567 1 96.75 240 THR B C 1
ATOM 5422 O O . THR B 1 240 ? -1.923 11.648 -0.848 1 96.75 240 THR B O 1
ATOM 5425 N N . PHE B 1 241 ? -2.809 13.289 0.428 1 97.12 241 PHE B N 1
ATOM 5426 C CA . PHE B 1 241 ? -3.516 12.344 1.289 1 97.12 241 PHE B CA 1
ATOM 5427 C C . PHE B 1 241 ? -4.539 11.547 0.493 1 97.12 241 PHE B C 1
ATOM 5429 O O . PHE B 1 241 ? -4.66 10.336 0.667 1 97.12 241 PHE B O 1
ATOM 5436 N N . GLN B 1 242 ? -5.18 12.227 -0.349 1 94.69 242 GLN B N 1
ATOM 5437 C CA . GLN B 1 242 ? -6.238 11.594 -1.132 1 94.69 242 GLN B CA 1
ATOM 5438 C C . GLN B 1 242 ? -5.672 10.516 -2.053 1 94.69 242 GLN B C 1
ATOM 5440 O O . GLN B 1 242 ? -6.227 9.422 -2.15 1 94.69 242 GLN B O 1
ATOM 5445 N N . LYS B 1 243 ? -4.578 10.812 -2.662 1 92.12 243 LYS B N 1
ATOM 5446 C CA . LYS B 1 243 ? -4.023 9.906 -3.662 1 92.12 243 LYS B CA 1
ATOM 5447 C C . LYS B 1 243 ? -3.23 8.781 -3.006 1 92.12 243 LYS B C 1
ATOM 5449 O O . LYS B 1 243 ? -2.895 7.793 -3.656 1 92.12 243 LYS B O 1
ATOM 5454 N N . ARG B 1 244 ? -3.008 8.93 -1.722 1 92.88 244 ARG B N 1
ATOM 5455 C CA . ARG B 1 244 ? -2.23 7.906 -1.026 1 92.88 244 ARG B CA 1
ATOM 5456 C C . ARG B 1 244 ? -3.098 7.137 -0.036 1 92.88 244 ARG B C 1
ATOM 5458 O O . ARG B 1 244 ? -2.625 6.73 1.027 1 92.88 244 ARG B O 1
ATOM 5465 N N . GLY B 1 245 ? -4.355 7.062 -0.314 1 90.94 245 GLY B N 1
ATOM 5466 C CA . GLY B 1 245 ? -5.258 6.113 0.321 1 90.94 245 GLY B CA 1
ATOM 5467 C C . GLY B 1 245 ? -5.949 6.676 1.547 1 90.94 245 GLY B C 1
ATOM 5468 O O . GLY B 1 245 ? -6.598 5.941 2.293 1 90.94 245 GLY B O 1
ATOM 5469 N N . CYS B 1 246 ? -5.941 7.957 1.829 1 94.94 246 CYS B N 1
ATOM 5470 C CA . CYS B 1 246 ? -6.457 8.484 3.088 1 94.94 246 CYS B CA 1
ATOM 5471 C C . CYS B 1 246 ? -7.812 9.156 2.889 1 94.94 246 CYS B C 1
ATOM 5473 O O . CYS B 1 246 ? -8.234 9.961 3.715 1 94.94 246 CYS B O 1
ATOM 5475 N N . SER B 1 247 ? -8.516 8.906 1.847 1 92.62 247 SER B N 1
ATOM 5476 C CA . SER B 1 247 ? -9.758 9.602 1.512 1 92.62 247 SER B CA 1
ATOM 5477 C C . SER B 1 247 ? -10.805 9.414 2.605 1 92.62 247 SER B C 1
ATOM 5479 O O . SER B 1 247 ? -11.477 10.375 2.99 1 92.62 247 SER B O 1
ATOM 5481 N N . ASN B 1 248 ? -10.953 8.227 3.102 1 92.94 248 ASN B N 1
ATOM 5482 C CA . ASN B 1 248 ? -11.945 7.973 4.137 1 92.94 248 ASN B CA 1
ATOM 5483 C C . ASN B 1 248 ? -11.617 8.703 5.43 1 92.94 248 ASN B C 1
ATOM 5485 O O . ASN B 1 248 ? -12.516 9.195 6.121 1 92.94 248 ASN B O 1
ATOM 5489 N N . LEU B 1 249 ? -10.406 8.773 5.742 1 94.56 249 LEU B N 1
ATOM 5490 C CA . LEU B 1 249 ? -9.961 9.477 6.941 1 94.56 249 LEU B CA 1
ATOM 5491 C C . LEU B 1 249 ? -10.219 10.969 6.816 1 94.56 249 LEU B C 1
ATOM 5493 O O . LEU B 1 249 ? -10.578 11.625 7.797 1 94.56 249 LEU B O 1
ATOM 5497 N N . LEU B 1 250 ? -10.055 11.461 5.625 1 95.94 250 LEU B N 1
ATOM 5498 C CA . LEU B 1 250 ? -10.219 12.891 5.375 1 95.94 250 LEU B CA 1
ATOM 5499 C C . LEU B 1 250 ? -11.664 13.32 5.598 1 95.94 250 LEU B C 1
ATOM 5501 O O . LEU B 1 250 ? -11.93 14.492 5.883 1 95.94 250 LEU B O 1
ATOM 5505 N N . ASN B 1 251 ? -12.562 12.391 5.531 1 94.94 251 ASN B N 1
ATOM 5506 C CA . ASN B 1 251 ? -13.969 12.703 5.738 1 94.94 251 ASN B CA 1
ATOM 5507 C C . ASN B 1 251 ? -14.25 13.117 7.18 1 94.94 251 ASN B C 1
ATOM 5509 O O . ASN B 1 251 ? -15.266 13.75 7.465 1 94.94 251 ASN B O 1
ATOM 5513 N N . THR B 1 252 ? -13.375 12.859 8.062 1 94.81 252 THR B N 1
ATOM 5514 C CA . THR B 1 252 ? -13.539 13.273 9.453 1 94.81 252 THR B CA 1
ATOM 5515 C C . THR B 1 252 ? -12.945 14.664 9.688 1 94.81 252 THR B C 1
ATOM 5517 O O . THR B 1 252 ? -12.93 15.156 10.812 1 94.81 252 THR B O 1
ATOM 5520 N N . GLY B 1 253 ? -12.438 15.227 8.625 1 96.12 253 GLY B N 1
ATOM 5521 C CA . GLY B 1 253 ? -11.953 16.594 8.695 1 96.12 253 GLY B CA 1
ATOM 5522 C C . GLY B 1 253 ? -10.586 16.719 9.344 1 96.12 253 GLY B C 1
ATOM 5523 O O . GLY B 1 253 ? -9.68 15.93 9.055 1 96.12 253 GLY B O 1
ATOM 5524 N N . ALA B 1 254 ? -10.484 17.688 10.266 1 97.12 254 ALA B N 1
ATOM 5525 C CA . ALA B 1 254 ? -9.195 18.031 10.859 1 97.12 254 ALA B CA 1
ATOM 5526 C C . ALA B 1 254 ? -8.656 16.891 11.703 1 97.12 254 ALA B C 1
ATOM 5528 O O . ALA B 1 254 ? -7.441 16.672 11.766 1 97.12 254 ALA B O 1
ATOM 5529 N N . ILE B 1 255 ? -9.539 16.172 12.32 1 95.69 255 ILE B N 1
ATOM 5530 C CA . ILE B 1 255 ? -9.109 15.062 13.172 1 95.69 255 ILE B CA 1
ATOM 5531 C C . ILE B 1 255 ? -8.422 13.992 12.32 1 95.69 255 ILE B C 1
ATOM 5533 O O . ILE B 1 255 ? -7.328 13.539 12.656 1 95.69 255 ILE B O 1
ATOM 5537 N N . GLY B 1 256 ? -9.055 13.617 11.258 1 96.44 256 GLY B N 1
ATOM 5538 C CA . GLY B 1 256 ? -8.469 12.641 10.359 1 96.44 256 GLY B CA 1
ATOM 5539 C C . GLY B 1 256 ? -7.199 13.133 9.688 1 96.44 256 GLY B C 1
ATOM 5540 O O . GLY B 1 256 ? -6.258 12.359 9.492 1 96.44 256 GLY B O 1
ATOM 5541 N N . VAL B 1 257 ? -7.191 14.383 9.352 1 97.81 257 VAL B N 1
ATOM 5542 C CA . VAL B 1 257 ? -6.031 14.969 8.68 1 97.81 257 VAL B CA 1
ATOM 5543 C C . VAL B 1 257 ? -4.836 14.961 9.633 1 97.81 257 VAL B C 1
ATOM 5545 O O . VAL B 1 257 ? -3.695 14.766 9.203 1 97.81 257 VAL B O 1
ATOM 5548 N N . SER B 1 258 ? -5.09 15.227 10.883 1 97.81 258 SER B N 1
ATOM 5549 C CA . SER B 1 258 ? -4.012 15.148 11.867 1 97.81 258 SER B CA 1
ATOM 5550 C C . SER B 1 258 ? -3.361 13.773 11.867 1 97.81 258 SER B C 1
ATOM 5552 O O . SER B 1 258 ? -2.133 13.656 11.875 1 97.81 258 SER B O 1
ATOM 5554 N N . GLN B 1 259 ? -4.152 12.758 11.844 1 97.38 259 GLN B N 1
ATOM 5555 C CA . GLN B 1 259 ? -3.652 11.391 11.812 1 97.38 259 GLN B CA 1
ATOM 5556 C C . GLN B 1 259 ? -2.916 11.102 10.508 1 97.38 259 GLN B C 1
ATOM 5558 O O . GLN B 1 259 ? -1.819 10.539 10.523 1 97.38 259 GLN B O 1
ATOM 5563 N N . ALA B 1 260 ? -3.518 11.492 9.398 1 98.12 260 ALA B N 1
ATOM 5564 C CA . ALA B 1 260 ? -2.904 11.273 8.094 1 98.12 260 ALA B CA 1
ATOM 5565 C C . ALA B 1 260 ? -1.547 11.961 8 1 98.12 260 ALA B C 1
ATOM 5567 O O . ALA B 1 260 ? -0.606 11.422 7.418 1 98.12 260 ALA B O 1
ATOM 5568 N N . PHE B 1 261 ? -1.515 13.156 8.562 1 98.62 261 PHE B N 1
ATOM 5569 C CA . PHE B 1 261 ? -0.289 13.945 8.547 1 98.62 261 PHE B CA 1
ATOM 5570 C C . PHE B 1 261 ? 0.84 13.195 9.25 1 98.62 261 PHE B C 1
ATOM 5572 O O . PHE B 1 261 ? 1.938 13.07 8.703 1 98.62 261 PHE B O 1
ATOM 5579 N N . VAL B 1 262 ? 0.568 12.641 10.375 1 98.44 262 VAL B N 1
ATOM 5580 C CA . VAL B 1 262 ? 1.573 11.914 11.141 1 98.44 262 VAL B CA 1
ATOM 5581 C C . VAL B 1 262 ? 1.96 10.633 10.414 1 98.44 262 VAL B C 1
ATOM 5583 O O . VAL B 1 262 ? 3.143 10.297 10.312 1 98.44 262 VAL B O 1
ATOM 5586 N N . GLN B 1 263 ? 1.012 9.945 9.93 1 98.12 263 GLN B N 1
ATOM 5587 C CA . GLN B 1 263 ? 1.272 8.719 9.188 1 98.12 263 GLN B CA 1
ATOM 5588 C C . GLN B 1 263 ? 2.123 8.992 7.949 1 98.12 263 GLN B C 1
ATOM 5590 O O . GLN B 1 263 ? 2.967 8.18 7.574 1 98.12 263 GLN B O 1
ATOM 5595 N N . SER B 1 264 ? 1.898 10.102 7.309 1 98.06 264 SER B N 1
ATOM 5596 C CA . SER B 1 264 ? 2.658 10.453 6.113 1 98.06 264 SER B CA 1
ATOM 5597 C C . SER B 1 264 ? 4.113 10.766 6.453 1 98.06 264 SER B C 1
ATOM 5599 O O . SER B 1 264 ? 5.012 10.5 5.648 1 98.06 264 SER B O 1
ATOM 5601 N N . LEU B 1 265 ? 4.355 11.344 7.605 1 98.19 265 LEU B N 1
ATOM 5602 C CA . LEU B 1 265 ? 5.715 11.656 8.031 1 98.19 265 LEU B CA 1
ATOM 5603 C C . LEU B 1 265 ? 6.477 10.383 8.383 1 98.19 265 LEU B C 1
ATOM 5605 O O . LEU B 1 265 ? 7.695 10.305 8.203 1 98.19 265 LEU B O 1
ATOM 5609 N N . THR B 1 266 ? 5.766 9.398 8.812 1 97.88 266 THR B N 1
ATOM 5610 C CA . THR B 1 266 ? 6.402 8.195 9.336 1 97.88 266 THR B CA 1
ATOM 5611 C C . THR B 1 266 ? 6.254 7.035 8.352 1 97.88 266 THR B C 1
ATOM 5613 O O . THR B 1 266 ? 6.625 5.902 8.656 1 97.88 266 THR B O 1
ATOM 5616 N N . ALA B 1 267 ? 5.688 7.312 7.23 1 96.75 267 ALA B N 1
ATOM 5617 C CA . ALA B 1 267 ? 5.422 6.27 6.242 1 96.75 267 ALA B CA 1
ATOM 5618 C C . ALA B 1 267 ? 4.734 5.066 6.883 1 96.75 267 ALA B C 1
ATOM 5620 O O . ALA B 1 267 ? 5.172 3.928 6.707 1 96.75 267 ALA B O 1
ATOM 5621 N N . SER B 1 268 ? 3.709 5.328 7.676 1 97.19 268 SER B N 1
ATOM 5622 C CA . SER B 1 268 ? 2.932 4.281 8.328 1 97.19 268 SER B CA 1
ATOM 5623 C C . SER B 1 268 ? 1.639 3.996 7.574 1 97.19 268 SER B C 1
ATOM 5625 O O . SER B 1 268 ? 0.881 4.918 7.262 1 97.19 268 SER B O 1
ATOM 5627 N N . SER B 1 269 ? 1.394 2.752 7.293 1 94.88 269 SER B N 1
ATOM 5628 C CA . SER B 1 269 ? 0.207 2.395 6.52 1 94.88 269 SER B CA 1
ATOM 5629 C C . SER B 1 269 ? -0.464 1.147 7.086 1 94.88 269 SER B C 1
ATOM 5631 O O . SER B 1 269 ? 0.195 0.304 7.695 1 94.88 269 SER B O 1
ATOM 5633 N N . TYR B 1 270 ? -1.736 1.046 6.832 1 93.25 270 TYR B N 1
ATOM 5634 C CA . TYR B 1 270 ? -2.516 -0.101 7.285 1 93.25 270 TYR B CA 1
ATOM 5635 C C . TYR B 1 270 ? -2.59 -1.171 6.203 1 93.25 270 TYR B C 1
ATOM 5637 O O . TYR B 1 270 ? -2.787 -0.86 5.027 1 93.25 270 TYR B O 1
ATOM 5645 N N . HIS B 1 271 ? -2.332 -2.387 6.676 1 88.88 271 HIS B N 1
ATOM 5646 C CA . HIS B 1 271 ? -2.396 -3.543 5.789 1 88.88 271 HIS B CA 1
ATOM 5647 C C . HIS B 1 271 ? -3.17 -4.688 6.434 1 88.88 271 HIS B C 1
ATOM 5649 O O . HIS B 1 271 ? -2.664 -5.348 7.344 1 88.88 271 HIS B O 1
ATOM 5655 N N . ASP B 1 272 ? -4.23 -5.145 5.965 1 81.88 272 ASP B N 1
ATOM 5656 C CA . ASP B 1 272 ? -4.969 -6.328 6.402 1 81.88 272 ASP B CA 1
ATOM 5657 C C . ASP B 1 272 ? -4.926 -6.473 7.922 1 81.88 272 ASP B C 1
ATOM 5659 O O . ASP B 1 272 ? -4.465 -7.492 8.438 1 81.88 272 ASP B O 1
ATOM 5663 N N . SER B 1 273 ? -5.23 -5.57 8.672 1 84.69 273 SER B N 1
ATOM 5664 C CA . SER B 1 273 ? -5.457 -5.609 10.109 1 84.69 273 SER B CA 1
ATOM 5665 C C . SER B 1 273 ? -4.16 -5.387 10.875 1 84.69 273 SER B C 1
ATOM 5667 O O . SER B 1 273 ? -4.023 -5.832 12.016 1 84.69 273 SER B O 1
ATOM 5669 N N . HIS B 1 274 ? -3.182 -4.848 10.234 1 93.62 274 HIS B N 1
ATOM 5670 C CA . HIS B 1 274 ? -1.984 -4.449 10.969 1 93.62 274 HIS B CA 1
ATOM 5671 C C . HIS B 1 274 ? -1.407 -3.15 10.414 1 93.62 274 HIS B C 1
ATOM 5673 O O . HIS B 1 274 ? -1.775 -2.719 9.32 1 93.62 274 HIS B O 1
ATOM 5679 N N . LEU B 1 275 ? -0.591 -2.537 11.234 1 96.44 275 LEU B N 1
ATOM 5680 C CA . LEU B 1 275 ? 0.081 -1.288 10.891 1 96.44 275 LEU B CA 1
ATOM 5681 C C . LEU B 1 275 ? 1.554 -1.532 10.578 1 96.44 275 LEU B C 1
ATOM 5683 O O . LEU B 1 275 ? 2.227 -2.281 11.297 1 96.44 275 LEU B O 1
ATOM 5687 N N . GLU B 1 276 ? 1.981 -0.95 9.453 1 96.38 276 GLU B N 1
ATOM 5688 C CA . GLU B 1 276 ? 3.395 -1.029 9.102 1 96.38 276 GLU B CA 1
ATOM 5689 C C . GLU B 1 276 ? 4.055 0.346 9.148 1 96.38 276 GLU B C 1
ATOM 5691 O O . GLU B 1 276 ? 3.449 1.345 8.75 1 96.38 276 GLU B O 1
ATOM 5696 N N . VAL B 1 277 ? 5.238 0.406 9.703 1 97.88 277 VAL B N 1
ATOM 5697 C CA . VAL B 1 277 ? 6.062 1.61 9.672 1 97.88 277 VAL B CA 1
ATOM 5698 C C . VAL B 1 277 ? 7.227 1.412 8.703 1 97.88 277 VAL B C 1
ATOM 5700 O O . VAL B 1 277 ? 8.164 0.658 8.992 1 97.88 277 VAL B O 1
ATOM 5703 N N . ALA B 1 278 ? 7.184 2.209 7.625 1 96.5 278 ALA B N 1
ATOM 5704 C CA . ALA B 1 278 ? 8.117 1.935 6.535 1 96.5 278 ALA B CA 1
ATOM 5705 C C . ALA B 1 278 ? 9.086 3.096 6.34 1 96.5 278 ALA B C 1
ATOM 5707 O O . ALA B 1 278 ? 9.375 3.49 5.207 1 96.5 278 ALA B O 1
ATOM 5708 N N . LEU B 1 279 ? 9.562 3.631 7.402 1 96.56 279 LEU B N 1
ATOM 5709 C CA . LEU B 1 279 ? 10.641 4.609 7.328 1 96.56 279 LEU B CA 1
ATOM 5710 C C . LEU B 1 279 ? 11.914 3.969 6.781 1 96.56 279 LEU B C 1
ATOM 5712 O O . LEU B 1 279 ? 12.094 2.752 6.867 1 96.56 279 LEU B O 1
ATOM 5716 N N . ASP B 1 280 ? 12.727 4.793 6.168 1 94.38 280 ASP B N 1
ATOM 5717 C CA . ASP B 1 280 ? 14.023 4.312 5.703 1 94.38 280 ASP B CA 1
ATOM 5718 C C . ASP B 1 280 ? 15.055 4.348 6.828 1 94.38 280 ASP B C 1
ATOM 5720 O O . ASP B 1 280 ? 15.328 5.41 7.395 1 94.38 280 ASP B O 1
ATOM 5724 N N . ALA B 1 281 ? 15.641 3.225 7.094 1 96.06 281 ALA B N 1
ATOM 5725 C CA . ALA B 1 281 ? 16.609 3.121 8.18 1 96.06 281 ALA B CA 1
ATOM 5726 C C . ALA B 1 281 ? 17.766 4.102 7.984 1 96.06 281 ALA B C 1
ATOM 5728 O O . ALA B 1 281 ? 18.328 4.609 8.953 1 96.06 281 ALA B O 1
ATOM 5729 N N . HIS B 1 282 ? 18.062 4.395 6.766 1 93 282 HIS B N 1
ATOM 5730 C CA . HIS B 1 282 ? 19.172 5.277 6.438 1 93 282 HIS B CA 1
ATOM 5731 C C . HIS B 1 282 ? 18.859 6.719 6.824 1 93 282 HIS B C 1
ATOM 5733 O O . HIS B 1 282 ? 19.781 7.531 6.984 1 93 282 HIS B O 1
ATOM 5739 N N . ASP B 1 283 ? 17.641 7.004 6.977 1 93 283 ASP B N 1
ATOM 5740 C CA . ASP B 1 283 ? 17.234 8.375 7.266 1 93 283 ASP B CA 1
ATOM 5741 C C . ASP B 1 283 ? 17.031 8.586 8.766 1 93 283 ASP B C 1
ATOM 5743 O O . ASP B 1 283 ? 16.641 9.672 9.195 1 93 283 ASP B O 1
ATOM 5747 N N . LEU B 1 284 ? 17.359 7.551 9.547 1 97.06 284 LEU B N 1
ATOM 5748 C CA . LEU B 1 284 ? 17.109 7.641 10.984 1 97.06 284 LEU B CA 1
ATOM 5749 C C . LEU B 1 284 ? 18.344 8.164 11.711 1 97.06 284 LEU B C 1
ATOM 5751 O O . LEU B 1 284 ? 18.797 7.559 12.688 1 97.06 284 LEU B O 1
ATOM 5755 N N . HIS B 1 285 ? 18.797 9.312 11.203 1 95.06 285 HIS B N 1
ATOM 5756 C CA . HIS B 1 285 ? 20 9.898 11.789 1 95.06 285 HIS B CA 1
ATOM 5757 C C . HIS B 1 285 ? 19.641 11.039 12.742 1 95.06 285 HIS B C 1
ATOM 5759 O O . HIS B 1 285 ? 20.516 11.789 13.172 1 95.06 285 HIS B O 1
ATOM 5765 N N . ARG B 1 286 ? 18.406 11.258 12.992 1 95.62 286 ARG B N 1
ATOM 5766 C CA . ARG B 1 286 ? 17.891 12.18 14.008 1 95.62 286 ARG B CA 1
ATOM 5767 C C . ARG B 1 286 ? 16.891 11.484 14.922 1 95.62 286 ARG B C 1
ATOM 5769 O O . ARG B 1 286 ? 16.125 10.625 14.477 1 95.62 286 ARG B O 1
ATOM 5776 N N . GLU B 1 287 ? 16.922 11.945 16.156 1 97.25 287 GLU B N 1
ATOM 5777 C CA . GLU B 1 287 ? 15.922 11.406 17.078 1 97.25 287 GLU B CA 1
ATOM 5778 C C . GLU B 1 287 ? 14.539 12 16.797 1 97.25 287 GLU B C 1
ATOM 5780 O O . GLU B 1 287 ? 14.414 13.195 16.531 1 97.25 287 GLU B O 1
ATOM 5785 N N . MET B 1 288 ? 13.57 11.141 16.812 1 97.94 288 MET B N 1
ATOM 5786 C CA . MET B 1 288 ? 12.188 11.57 16.578 1 97.94 288 MET B CA 1
ATOM 5787 C C . MET B 1 288 ? 11.211 10.641 17.297 1 97.94 288 MET B C 1
ATOM 5789 O O . MET B 1 288 ? 11.594 9.578 17.781 1 97.94 288 MET B O 1
ATOM 5793 N N . TYR B 1 289 ? 10.016 11.094 17.484 1 98.31 289 TYR B N 1
ATOM 5794 C CA . TYR B 1 289 ? 8.977 10.211 18.016 1 98.31 289 TYR B CA 1
ATOM 5795 C C . TYR B 1 289 ? 7.605 10.602 17.484 1 98.31 289 TYR B C 1
ATOM 5797 O O . TYR B 1 289 ? 7.406 11.734 17.047 1 98.31 289 TYR B O 1
ATOM 5805 N N . PHE B 1 290 ? 6.695 9.695 17.438 1 98.62 290 PHE B N 1
ATOM 5806 C CA . PHE B 1 290 ? 5.293 9.922 17.109 1 98.62 290 PHE B CA 1
ATOM 5807 C C . PHE B 1 290 ? 4.387 9.094 18.016 1 98.62 290 PHE B C 1
ATOM 5809 O O . PHE B 1 290 ? 4.828 8.109 18.609 1 98.62 290 PHE B O 1
ATOM 5816 N N . TYR B 1 291 ? 3.166 9.555 18.156 1 98.31 291 TYR B N 1
ATOM 5817 C CA . TYR B 1 291 ? 2.23 8.898 19.062 1 98.31 291 TYR B CA 1
ATOM 5818 C C . TYR B 1 291 ? 0.794 9.078 18.594 1 98.31 291 TYR B C 1
ATOM 5820 O O . TYR B 1 291 ? 0.531 9.852 17.672 1 98.31 291 TYR B O 1
ATOM 5828 N N . GLY B 1 292 ? -0.054 8.25 19.141 1 97.88 292 GLY B N 1
ATOM 5829 C CA . GLY B 1 292 ? -1.484 8.438 18.969 1 97.88 292 GLY B CA 1
ATOM 5830 C C . GLY B 1 292 ? -2.025 7.754 17.719 1 97.88 292 GLY B C 1
ATOM 5831 O O . GLY B 1 292 ? -3.211 7.875 17.406 1 97.88 292 GLY B O 1
ATOM 5832 N N . VAL B 1 293 ? -1.214 7.086 16.969 1 96.81 293 VAL B N 1
ATOM 5833 C CA . VAL B 1 293 ? -1.69 6.375 15.781 1 96.81 293 VAL B CA 1
ATOM 5834 C C . VAL B 1 293 ? -2.494 5.148 16.203 1 96.81 293 VAL B C 1
ATOM 5836 O O . VAL B 1 293 ? -1.979 4.27 16.906 1 96.81 293 VAL B O 1
ATOM 5839 N N . PRO B 1 294 ? -3.688 5.07 15.805 1 96.12 294 PRO B N 1
ATOM 5840 C CA . PRO B 1 294 ? -4.531 3.961 16.25 1 96.12 294 PRO B CA 1
ATOM 5841 C C . PRO B 1 294 ? -4.227 2.656 15.516 1 96.12 294 PRO B C 1
ATOM 5843 O O . PRO B 1 294 ? -3.82 2.678 14.352 1 96.12 294 PRO B O 1
ATOM 5846 N N . VAL B 1 295 ? -4.355 1.596 16.188 1 96 295 VAL B N 1
ATOM 5847 C CA . VAL B 1 295 ? -4.332 0.255 15.609 1 96 295 VAL B CA 1
ATOM 5848 C C . VAL B 1 295 ? -5.711 -0.388 15.742 1 96 295 VAL B C 1
ATOM 5850 O O . VAL B 1 295 ? -6.297 -0.405 16.828 1 96 295 VAL B O 1
ATOM 5853 N N . TYR B 1 296 ? -6.191 -0.916 14.586 1 90 296 TYR B N 1
ATOM 5854 C CA . TYR B 1 296 ? -7.586 -1.323 14.492 1 90 296 TYR B CA 1
ATOM 5855 C C . TYR B 1 296 ? -7.715 -2.842 14.477 1 90 296 TYR B C 1
ATOM 5857 O O . TYR B 1 296 ? -6.805 -3.539 14.016 1 90 296 TYR B O 1
ATOM 5865 N N . SER B 1 297 ? -8.836 -3.316 15.047 1 86.62 297 SER B N 1
ATOM 5866 C CA . SER B 1 297 ? -9.406 -4.625 14.75 1 86.62 297 SER B CA 1
ATOM 5867 C C . SER B 1 297 ? -10.727 -4.5 14.008 1 86.62 297 SER B C 1
ATOM 5869 O O . SER B 1 297 ? -11.172 -3.389 13.703 1 86.62 297 SER B O 1
ATOM 5871 N N . ASN B 1 298 ? -11.328 -5.621 13.633 1 78.5 298 ASN B N 1
ATOM 5872 C CA . ASN B 1 298 ? -12.641 -5.586 13 1 78.5 298 ASN B CA 1
ATOM 5873 C C . ASN B 1 298 ? -13.68 -4.922 13.898 1 78.5 298 ASN B C 1
ATOM 5875 O O . ASN B 1 298 ? -14.695 -4.43 13.414 1 78.5 298 ASN B O 1
ATOM 5879 N N . MET B 1 299 ? -13.383 -4.785 15.148 1 82.12 299 MET B N 1
ATOM 5880 C CA . MET B 1 299 ? -14.352 -4.273 16.109 1 82.12 299 MET B CA 1
ATOM 5881 C C . MET B 1 299 ? -14.094 -2.801 16.422 1 82.12 299 MET B C 1
ATOM 5883 O O . MET B 1 299 ? -14.914 -2.141 17.047 1 82.12 299 MET B O 1
ATOM 5887 N N . GLY B 1 300 ? -12.984 -2.299 15.977 1 86.56 300 GLY B N 1
ATOM 5888 C CA . GLY B 1 300 ? -12.672 -0.901 16.234 1 86.56 300 GLY B CA 1
ATOM 5889 C C . GLY B 1 300 ? -11.234 -0.677 16.656 1 86.56 300 GLY B C 1
ATOM 5890 O O . GLY B 1 300 ? -10.352 -1.467 16.312 1 86.56 300 GLY B O 1
ATOM 5891 N N . VAL B 1 301 ? -11.078 0.463 17.344 1 90.5 301 VAL B N 1
ATOM 5892 C CA . VAL B 1 301 ? -9.734 0.802 17.812 1 90.5 301 VAL B CA 1
ATOM 5893 C C . VAL B 1 301 ? -9.375 -0.059 19.016 1 90.5 301 VAL B C 1
ATOM 5895 O O . VAL B 1 301 ? -10.109 -0.091 20 1 90.5 301 VAL B O 1
ATOM 5898 N N . VAL B 1 302 ? -8.25 -0.723 18.906 1 94.38 302 VAL B N 1
ATOM 5899 C CA . VAL B 1 302 ? -7.785 -1.568 20 1 94.38 302 VAL B CA 1
ATOM 5900 C C . VAL B 1 302 ? -6.848 -0.774 20.906 1 94.38 302 VAL B C 1
ATOM 5902 O O . VAL B 1 302 ? -6.922 -0.88 22.141 1 94.38 302 VAL B O 1
ATOM 5905 N N . GLY B 1 303 ? -6.004 0.004 20.281 1 96.12 303 GLY B N 1
ATOM 5906 C CA . GLY B 1 303 ? -5.059 0.837 21 1 96.12 303 GLY B CA 1
ATOM 5907 C C . GLY B 1 303 ? -4.344 1.84 20.125 1 96.12 303 GLY B C 1
ATOM 5908 O O . GLY B 1 303 ? -4.531 1.844 18.906 1 96.12 303 GLY B O 1
ATOM 5909 N N . THR B 1 304 ? -3.564 2.742 20.781 1 97.5 304 THR B N 1
ATOM 5910 C CA . THR B 1 304 ? -2.748 3.723 20.078 1 97.5 304 THR B CA 1
ATOM 5911 C C . THR B 1 304 ? -1.265 3.479 20.328 1 97.5 304 THR B C 1
ATOM 5913 O O . THR B 1 304 ? -0.884 2.992 21.391 1 97.5 304 THR B O 1
ATOM 5916 N N . LEU B 1 305 ? -0.544 3.846 19.391 1 98 305 LEU B N 1
ATOM 5917 C CA . LEU B 1 305 ? 0.88 3.531 19.391 1 98 305 LEU B CA 1
ATOM 5918 C C . LEU B 1 305 ? 1.711 4.77 19.703 1 98 305 LEU B C 1
ATOM 5920 O O . LEU B 1 305 ? 1.329 5.887 19.344 1 98 305 LEU B O 1
ATOM 5924 N N . ARG B 1 306 ? 2.787 4.547 20.422 1 98.44 306 ARG B N 1
ATOM 5925 C CA . ARG B 1 306 ? 3.873 5.52 20.516 1 98.44 306 ARG B CA 1
ATOM 5926 C C . ARG B 1 306 ? 5.207 4.887 20.125 1 98.44 306 ARG B C 1
ATOM 5928 O O . ARG B 1 306 ? 5.551 3.805 20.609 1 98.44 306 ARG B O 1
ATOM 5935 N N . VAL B 1 307 ? 5.934 5.508 19.25 1 98.81 307 VAL B N 1
ATOM 5936 C CA . VAL B 1 307 ? 7.234 5.02 18.812 1 98.81 307 VAL B CA 1
ATOM 5937 C C . VAL B 1 307 ? 8.281 6.121 18.969 1 98.81 307 VAL B C 1
ATOM 5939 O O . VAL B 1 307 ? 8.156 7.195 18.375 1 98.81 307 VAL B O 1
ATOM 5942 N N . ASP B 1 308 ? 9.297 5.898 19.719 1 98.75 308 ASP B N 1
ATOM 5943 C CA . ASP B 1 308 ? 10.469 6.762 19.844 1 98.75 308 ASP B CA 1
ATOM 5944 C C . ASP B 1 308 ? 11.648 6.191 19.062 1 98.75 308 ASP B C 1
ATOM 5946 O O . ASP B 1 308 ? 12.016 5.027 19.234 1 98.75 308 ASP B O 1
ATOM 5950 N N . ILE B 1 309 ? 12.148 6.922 18.25 1 98.62 309 ILE B N 1
ATOM 5951 C CA . ILE B 1 309 ? 13.359 6.57 17.531 1 98.62 309 ILE B CA 1
ATOM 5952 C C . ILE B 1 309 ? 14.562 7.281 18.156 1 98.62 309 ILE B C 1
ATOM 5954 O O . ILE B 1 309 ? 14.633 8.508 18.141 1 98.62 309 ILE B O 1
ATOM 5958 N N . LYS B 1 310 ? 15.445 6.543 18.656 1 98.31 310 LYS B N 1
ATOM 5959 C CA . LYS B 1 310 ? 16.594 7.074 19.391 1 98.31 310 LYS B CA 1
ATOM 5960 C C . LYS B 1 310 ? 17.906 6.566 18.797 1 98.31 310 LYS B C 1
ATOM 5962 O O . LYS B 1 310 ? 17.906 5.68 17.938 1 98.31 310 LYS B O 1
ATOM 5967 N N . LEU B 1 311 ? 18.969 7.215 19.203 1 97.62 311 LEU B N 1
ATOM 5968 C CA . LEU B 1 311 ? 20.328 6.805 18.828 1 97.62 311 LEU B CA 1
ATOM 5969 C C . LEU B 1 311 ? 21.125 6.391 20.062 1 97.62 311 LEU B C 1
ATOM 5971 O O . LEU B 1 311 ? 21.078 7.055 21.094 1 97.62 311 LEU B O 1
ATOM 5975 N N . ASP B 1 312 ? 21.812 5.316 19.906 1 97 312 ASP B N 1
ATOM 5976 C CA . ASP B 1 312 ? 22.656 4.895 21.031 1 97 312 ASP B CA 1
ATOM 5977 C C . ASP B 1 312 ? 24 5.605 21 1 97 312 ASP B C 1
ATOM 5979 O O . ASP B 1 312 ? 24.188 6.555 20.234 1 97 312 ASP B O 1
ATOM 5983 N N . GLU B 1 313 ? 24.922 5.156 21.844 1 95.81 313 GLU B N 1
ATOM 5984 C CA . GLU B 1 313 ? 26.219 5.816 21.984 1 95.81 313 GLU B CA 1
ATOM 5985 C C . GLU B 1 313 ? 27.047 5.699 20.703 1 95.81 313 GLU B C 1
ATOM 5987 O O . GLU B 1 313 ? 27.859 6.57 20.406 1 95.81 313 GLU B O 1
ATOM 5992 N N . LYS B 1 314 ? 26.844 4.672 19.938 1 95.69 314 LYS B N 1
ATOM 5993 C CA . LYS B 1 314 ? 27.578 4.445 18.703 1 95.69 314 LYS B CA 1
ATOM 5994 C C . LYS B 1 314 ? 26.828 5.012 17.5 1 95.69 314 LYS B C 1
ATOM 5996 O O . LYS B 1 314 ? 27.234 4.793 16.359 1 95.69 314 LYS B O 1
ATOM 6001 N N . ASN B 1 315 ? 25.703 5.641 17.75 1 96.62 315 ASN B N 1
ATOM 6002 C CA . ASN B 1 315 ? 24.875 6.266 16.719 1 96.62 315 ASN B CA 1
ATOM 6003 C C . ASN B 1 315 ? 24.078 5.227 15.945 1 96.62 315 ASN B C 1
ATOM 6005 O O . ASN B 1 315 ? 23.781 5.426 14.766 1 96.62 315 ASN B O 1
ATOM 6009 N N . THR B 1 316 ? 23.859 4.098 16.594 1 97.56 316 THR B N 1
ATOM 6010 C CA . THR B 1 316 ? 22.953 3.098 16.031 1 97.56 316 THR B CA 1
ATOM 6011 C C . THR B 1 316 ? 21.5 3.387 16.422 1 97.56 316 THR B C 1
ATOM 6013 O O . THR B 1 316 ? 21.203 3.564 17.609 1 97.56 316 THR B O 1
ATOM 6016 N N . PRO B 1 317 ? 20.656 3.418 15.469 1 98.12 317 PRO B N 1
ATOM 6017 C CA . PRO B 1 317 ? 19.266 3.713 15.797 1 98.12 317 PRO B CA 1
ATOM 6018 C C . PRO B 1 317 ? 18.547 2.531 16.453 1 98.12 317 PRO B C 1
ATOM 6020 O O . PRO B 1 317 ? 18.859 1.376 16.141 1 98.12 317 PRO B O 1
ATOM 6023 N N . TYR B 1 318 ? 17.625 2.768 17.297 1 98.44 318 TYR B N 1
ATOM 6024 C CA . TYR B 1 318 ? 16.766 1.768 17.906 1 98.44 318 TYR B CA 1
ATOM 6025 C C . TYR B 1 318 ? 15.398 2.361 18.25 1 98.44 318 TYR B C 1
ATOM 6027 O O . TYR B 1 318 ? 15.227 3.582 18.25 1 98.44 318 TYR B O 1
ATOM 6035 N N . PHE B 1 319 ? 14.43 1.488 18.5 1 98.62 319 PHE B N 1
ATOM 6036 C CA . PHE B 1 319 ? 13.062 1.921 18.781 1 98.62 319 PHE B CA 1
ATOM 6037 C C . PHE B 1 319 ? 12.742 1.729 20.266 1 98.62 319 PHE B C 1
ATOM 6039 O O . PHE B 1 319 ? 13.195 0.767 20.891 1 98.62 319 PHE B O 1
ATOM 6046 N N . MET B 1 320 ? 12.07 2.676 20.781 1 98.75 320 MET B N 1
ATOM 6047 C CA . MET B 1 320 ? 11.297 2.488 22.016 1 98.75 320 MET B CA 1
ATOM 6048 C C . MET B 1 320 ? 9.797 2.564 21.719 1 98.75 320 MET B C 1
ATOM 6050 O O . MET B 1 320 ? 9.281 3.631 21.391 1 98.75 320 MET B O 1
ATOM 6054 N N . VAL B 1 321 ? 9.117 1.402 21.844 1 98.75 321 VAL B N 1
ATOM 6055 C CA . VAL B 1 321 ? 7.73 1.322 21.391 1 98.75 321 VAL B CA 1
ATOM 6056 C C . VAL B 1 321 ? 6.816 1.009 22.578 1 98.75 321 VAL B C 1
ATOM 6058 O O . VAL B 1 321 ? 7.129 0.143 23.391 1 98.75 321 VAL B O 1
ATOM 6061 N N . SER B 1 322 ? 5.738 1.739 22.688 1 98.69 322 SER B N 1
ATOM 6062 C CA . SER B 1 322 ? 4.703 1.488 23.688 1 98.69 322 SER B CA 1
ATOM 6063 C C . SER B 1 322 ? 3.311 1.667 23.094 1 98.69 322 SER B C 1
ATOM 6065 O O . SER B 1 322 ? 3.168 2.139 21.953 1 98.69 322 SER B O 1
ATOM 6067 N N . SER B 1 323 ? 2.309 1.154 23.812 1 98.5 323 SER B N 1
ATOM 6068 C CA . SER B 1 323 ? 0.926 1.248 23.344 1 98.5 323 SER B CA 1
ATOM 6069 C C . SER B 1 323 ? -0.027 1.494 24.516 1 98.5 323 SER B C 1
ATOM 6071 O O . SER B 1 323 ? 0.312 1.227 25.672 1 98.5 323 SER B O 1
ATOM 6073 N N . SER B 1 324 ? -1.148 2.047 24.219 1 97.88 324 SER B N 1
ATOM 6074 C CA . SER B 1 324 ? -2.141 2.352 25.234 1 97.88 324 SER B CA 1
ATOM 6075 C C . SER B 1 324 ? -2.822 1.083 25.75 1 97.88 324 SER B C 1
ATOM 6077 O O . SER B 1 324 ? -3.314 1.043 26.875 1 97.88 324 SER B O 1
ATOM 6079 N N . ASN B 1 325 ? -2.932 0.062 24.891 1 97.12 325 ASN B N 1
ATOM 6080 C CA . ASN B 1 325 ? -3.463 -1.265 25.188 1 97.12 325 ASN B CA 1
ATOM 6081 C C . ASN B 1 325 ? -2.576 -2.365 24.609 1 97.12 325 ASN B C 1
ATOM 6083 O O . ASN B 1 325 ? -1.626 -2.084 23.875 1 97.12 325 ASN B O 1
ATOM 6087 N N . GLN B 1 326 ? -2.93 -3.521 24.906 1 97.25 326 GLN B N 1
ATOM 6088 C CA . GLN B 1 326 ? -2.088 -4.629 24.469 1 97.25 326 GLN B CA 1
ATOM 6089 C C . GLN B 1 326 ? -2.088 -4.758 22.953 1 97.25 326 GLN B C 1
ATOM 6091 O O . GLN B 1 326 ? -3.148 -4.883 22.344 1 97.25 326 GLN B O 1
ATOM 6096 N N . LEU B 1 327 ? -1.009 -4.652 22.438 1 98.25 327 LEU B N 1
ATOM 6097 C CA . LEU B 1 327 ? -0.724 -4.887 21.031 1 98.25 327 LEU B CA 1
ATOM 6098 C C . LEU B 1 327 ? 0.515 -5.758 20.859 1 98.25 327 LEU B C 1
ATOM 6100 O O . LEU B 1 327 ? 1.134 -6.16 21.844 1 98.25 327 LEU B O 1
ATOM 6104 N N . PHE B 1 328 ? 0.815 -6.121 19.656 1 98.44 328 PHE B N 1
ATOM 6105 C CA . PHE B 1 328 ? 1.99 -6.93 19.359 1 98.44 328 PHE B CA 1
ATOM 6106 C C . PHE B 1 328 ? 2.811 -6.293 18.234 1 98.44 328 PHE B C 1
ATOM 6108 O O . PHE B 1 328 ? 2.258 -5.641 17.359 1 98.44 328 PHE B O 1
ATOM 6115 N N . VAL B 1 329 ? 4.129 -6.504 18.359 1 98.44 329 VAL B N 1
ATOM 6116 C CA . VAL B 1 329 ? 4.988 -5.844 17.391 1 98.44 329 VAL B CA 1
ATOM 6117 C C . VAL B 1 329 ? 6.098 -6.797 16.953 1 98.44 329 VAL B C 1
ATOM 6119 O O . VAL B 1 329 ? 6.531 -7.652 17.719 1 98.44 329 VAL B O 1
ATOM 6122 N N . CYS B 1 330 ? 6.461 -6.668 15.68 1 97.25 330 CYS B N 1
ATOM 6123 C CA . CYS B 1 330 ? 7.652 -7.301 15.117 1 97.25 330 CYS B CA 1
ATOM 6124 C C . CYS B 1 330 ? 8.555 -6.27 14.453 1 97.25 330 CYS B C 1
ATOM 6126 O O . CYS B 1 330 ? 8.07 -5.262 13.93 1 97.25 330 CYS B O 1
ATOM 6128 N N . ASP B 1 331 ? 9.875 -6.539 14.547 1 96.31 331 ASP B N 1
ATOM 6129 C CA . ASP B 1 331 ? 10.82 -5.66 13.859 1 96.31 331 ASP B CA 1
ATOM 6130 C C . ASP B 1 331 ? 10.938 -6.031 12.383 1 96.31 331 ASP B C 1
ATOM 6132 O O . ASP B 1 331 ? 10.109 -6.766 11.852 1 96.31 331 ASP B O 1
ATOM 6136 N N . GLY B 1 332 ? 11.898 -5.43 11.711 1 94.94 332 GLY B N 1
ATOM 6137 C CA . GLY B 1 332 ? 12.039 -5.621 10.273 1 94.94 332 GLY B CA 1
ATOM 6138 C C . GLY B 1 332 ? 12.141 -7.078 9.875 1 94.94 332 GLY B C 1
ATOM 6139 O O . GLY B 1 332 ? 12.898 -7.844 10.484 1 94.94 332 GLY B O 1
ATOM 6140 N N . GLY B 1 333 ? 11.32 -7.48 8.828 1 91.94 333 GLY B N 1
ATOM 6141 C CA . GLY B 1 333 ? 11.336 -8.852 8.344 1 91.94 333 GLY B CA 1
ATOM 6142 C C . GLY B 1 333 ? 10.5 -9.789 9.195 1 91.94 333 GLY B C 1
ATOM 6143 O O . GLY B 1 333 ? 10.109 -10.867 8.734 1 91.94 333 GLY B O 1
ATOM 6144 N N . CYS B 1 334 ? 10.328 -9.375 10.422 1 93.19 334 CYS B N 1
ATOM 6145 C CA . CYS B 1 334 ? 9.5 -10.117 11.367 1 93.19 334 CYS B CA 1
ATOM 6146 C C . CYS B 1 334 ? 9.992 -11.555 11.508 1 93.19 334 CYS B C 1
ATOM 6148 O O . CYS B 1 334 ? 9.203 -12.492 11.477 1 93.19 334 CYS B O 1
ATOM 6150 N N . LEU B 1 335 ? 11.273 -11.703 11.594 1 89.5 335 LEU B N 1
ATOM 6151 C CA . LEU B 1 335 ? 11.859 -13.031 11.734 1 89.5 335 LEU B CA 1
ATOM 6152 C C . LEU B 1 335 ? 11.766 -13.516 13.18 1 89.5 335 LEU B C 1
ATOM 6154 O O . LEU B 1 335 ? 11.648 -14.719 13.422 1 89.5 335 LEU B O 1
ATOM 6158 N N . ASP B 1 336 ? 11.828 -12.617 14.047 1 89.19 336 ASP B N 1
ATOM 6159 C CA . ASP B 1 336 ? 11.75 -12.953 15.461 1 89.19 336 ASP B CA 1
ATOM 6160 C C . ASP B 1 336 ? 10.297 -13.062 15.93 1 89.19 336 ASP B C 1
ATOM 6162 O O . ASP B 1 336 ? 9.383 -12.617 15.234 1 89.19 336 ASP B O 1
ATOM 6166 N N . ALA B 1 337 ? 10.125 -13.648 17.109 1 93.81 337 ALA B N 1
ATOM 6167 C CA . ALA B 1 337 ? 8.789 -13.758 17.672 1 93.81 337 ALA B CA 1
ATOM 6168 C C . ALA B 1 337 ? 8.219 -12.383 18 1 93.81 337 ALA B C 1
ATOM 6170 O O . ALA B 1 337 ? 8.938 -11.508 18.484 1 93.81 337 ALA B O 1
ATOM 6171 N N . PRO B 1 338 ? 6.926 -12.25 17.781 1 97.38 338 PRO B N 1
ATOM 6172 C CA . PRO B 1 338 ? 6.305 -10.969 18.125 1 97.38 338 PRO B CA 1
ATOM 6173 C C . PRO B 1 338 ? 6.426 -10.633 19.609 1 97.38 338 PRO B C 1
ATOM 6175 O O . PRO B 1 338 ? 6.316 -11.523 20.469 1 97.38 338 PRO B O 1
ATOM 6178 N N . VAL B 1 339 ? 6.598 -9.414 19.906 1 98 339 VAL B N 1
ATOM 6179 C CA . VAL B 1 339 ? 6.734 -8.93 21.281 1 98 339 VAL B CA 1
ATOM 6180 C C . VAL B 1 339 ? 5.434 -8.273 21.719 1 98 339 VAL B C 1
ATOM 6182 O O . VAL B 1 339 ? 4.793 -7.555 20.953 1 98 339 VAL B O 1
ATOM 6185 N N . THR B 1 340 ? 5.09 -8.5 22.969 1 98.19 340 THR B N 1
ATOM 6186 C CA . THR B 1 340 ? 3.893 -7.883 23.531 1 98.19 340 THR B CA 1
ATOM 6187 C C . THR B 1 340 ? 4.164 -6.441 23.953 1 98.19 340 THR B C 1
ATOM 6189 O O . THR B 1 340 ? 5.168 -6.152 24.594 1 98.19 340 THR B O 1
ATOM 6192 N N . LEU B 1 341 ? 3.244 -5.566 23.562 1 98.31 341 LEU B N 1
ATOM 6193 C CA . LEU B 1 341 ? 3.371 -4.152 23.891 1 98.31 341 LEU B CA 1
ATOM 6194 C C . LEU B 1 341 ? 2.377 -3.756 24.984 1 98.31 341 LEU B C 1
ATOM 6196 O O . LEU B 1 341 ? 1.305 -4.352 25.094 1 98.31 341 LEU B O 1
ATOM 6200 N N . GLY B 1 342 ? 2.736 -2.803 25.781 1 97.69 342 GLY B N 1
ATOM 6201 C CA . GLY B 1 342 ? 1.92 -2.141 26.781 1 97.69 342 GLY B CA 1
ATOM 6202 C C . GLY B 1 342 ? 2.34 -0.707 27.047 1 97.69 342 GLY B C 1
ATOM 6203 O O . GLY B 1 342 ? 2.959 -0.07 26.188 1 97.69 342 GLY B O 1
ATOM 6204 N N . LYS B 1 343 ? 2.006 -0.238 28.203 1 97.31 343 LYS B N 1
ATOM 6205 C CA . LYS B 1 343 ? 2.277 1.155 28.547 1 97.31 343 LYS B CA 1
ATOM 6206 C C . LYS B 1 343 ? 3.77 1.389 28.766 1 97.31 343 LYS B C 1
ATOM 6208 O O . LYS B 1 343 ? 4.266 2.498 28.562 1 97.31 343 LYS B O 1
ATOM 6213 N N . ILE B 1 344 ? 4.473 0.306 29.094 1 97.56 344 ILE B N 1
ATOM 6214 C CA . ILE B 1 344 ? 5.914 0.4 29.297 1 97.56 344 ILE B CA 1
ATOM 6215 C C . ILE B 1 344 ? 6.633 0.24 27.953 1 97.56 344 ILE B C 1
ATOM 6217 O O . ILE B 1 344 ? 6.426 -0.748 27.25 1 97.56 344 ILE B O 1
ATOM 6221 N N . PRO B 1 345 ? 7.434 1.151 27.641 1 98.19 345 PRO B N 1
ATOM 6222 C CA . PRO B 1 345 ? 8.117 1.088 26.344 1 98.19 345 PRO B CA 1
ATOM 6223 C C . PRO B 1 345 ? 9.039 -0.122 26.234 1 98.19 345 PRO B C 1
ATOM 6225 O O . PRO B 1 345 ? 9.719 -0.484 27.188 1 98.19 345 PRO B O 1
ATOM 6228 N N . THR B 1 346 ? 9.07 -0.712 25.109 1 97.88 346 THR B N 1
ATOM 6229 C CA . THR B 1 346 ? 9.93 -1.844 24.781 1 97.88 346 THR B CA 1
ATOM 6230 C C . THR B 1 346 ? 10.961 -1.447 23.734 1 97.88 346 THR B C 1
ATOM 6232 O O . THR B 1 346 ? 10.625 -0.812 22.734 1 97.88 346 THR B O 1
ATOM 6235 N N . GLN B 1 347 ? 12.188 -1.881 24 1 98.12 347 GLN B N 1
ATOM 6236 C CA . GLN B 1 347 ? 13.25 -1.56 23.062 1 98.12 347 GLN B CA 1
ATOM 6237 C C . GLN B 1 347 ? 13.32 -2.594 21.938 1 98.12 347 GLN B C 1
ATOM 6239 O O . GLN B 1 347 ? 13.289 -3.799 22.188 1 98.12 347 GLN B O 1
ATOM 6244 N N . LEU B 1 348 ? 13.359 -2.156 20.734 1 97.88 348 LEU B N 1
ATOM 6245 C CA . LEU B 1 348 ? 13.508 -3.002 19.547 1 97.88 348 LEU B CA 1
ATOM 6246 C C . LEU B 1 348 ? 14.625 -2.494 18.656 1 97.88 348 LEU B C 1
ATOM 6248 O O . LEU B 1 348 ? 14.805 -1.283 18.5 1 97.88 348 LEU B O 1
ATOM 6252 N N . PRO B 1 349 ? 15.344 -3.379 18.078 1 97.12 349 PRO B N 1
ATOM 6253 C CA . PRO B 1 349 ? 16.359 -2.943 17.109 1 97.12 349 PRO B CA 1
ATOM 6254 C C . PRO B 1 349 ? 15.766 -2.521 15.773 1 97.12 349 PRO B C 1
ATOM 6256 O O . PRO B 1 349 ? 14.664 -2.941 15.422 1 97.12 349 PRO B O 1
ATOM 6259 N N . VAL B 1 350 ? 16.5 -1.659 15.102 1 98.06 350 VAL B N 1
ATOM 6260 C CA . VAL B 1 350 ? 16.172 -1.354 13.719 1 98.06 350 VAL B CA 1
ATOM 6261 C C . VAL B 1 350 ? 16.859 -2.348 12.789 1 98.06 350 VAL B C 1
ATOM 6263 O O . VAL B 1 350 ? 18.094 -2.357 12.68 1 98.06 350 VAL B O 1
ATOM 6266 N N . LYS B 1 351 ? 16.062 -3.1 12.109 1 97.25 351 LYS B N 1
ATOM 6267 C CA . LYS B 1 351 ? 16.609 -4.098 11.195 1 97.25 351 LYS B CA 1
ATOM 6268 C C . LYS B 1 351 ? 16.344 -3.719 9.742 1 97.25 351 LYS B C 1
ATOM 6270 O O . LYS B 1 351 ? 15.281 -3.195 9.414 1 97.25 351 LYS B O 1
ATOM 6275 N N . VAL B 1 352 ? 17.359 -3.986 8.953 1 95.69 352 VAL B N 1
ATOM 6276 C CA . VAL B 1 352 ? 17.25 -3.75 7.516 1 95.69 352 VAL B CA 1
ATOM 6277 C C . VAL B 1 352 ? 17.219 -5.082 6.773 1 95.69 352 VAL B C 1
ATOM 6279 O O . VAL B 1 352 ? 17.906 -6.027 7.152 1 95.69 352 VAL B O 1
ATOM 6282 N N . THR B 1 353 ? 16.391 -5.105 5.746 1 94.81 353 THR B N 1
ATOM 6283 C CA . THR B 1 353 ? 16.219 -6.355 5.012 1 94.81 353 THR B CA 1
ATOM 6284 C C . THR B 1 353 ? 16.516 -6.148 3.527 1 94.81 353 THR B C 1
ATOM 6286 O O . THR B 1 353 ? 16.547 -5.016 3.045 1 94.81 353 THR B O 1
ATOM 6289 N N . LYS B 1 354 ? 16.781 -7.242 2.809 1 91.5 354 LYS B N 1
ATOM 6290 C CA . LYS B 1 354 ? 16.891 -7.277 1.354 1 91.5 354 LYS B CA 1
ATOM 6291 C C . LYS B 1 354 ? 15.914 -8.289 0.756 1 91.5 354 LYS B C 1
ATOM 6293 O O . LYS B 1 354 ? 16.047 -9.492 0.981 1 91.5 354 LYS B O 1
ATOM 6298 N N . PRO B 1 355 ? 15.023 -7.891 -0.072 1 92.25 355 PRO B N 1
ATOM 6299 C CA . PRO B 1 355 ? 14.609 -6.52 -0.392 1 92.25 355 PRO B CA 1
ATOM 6300 C C . PRO B 1 355 ? 14.117 -5.75 0.833 1 92.25 355 PRO B C 1
ATOM 6302 O O . PRO B 1 355 ? 13.852 -6.352 1.875 1 92.25 355 PRO B O 1
ATOM 6305 N N . VAL B 1 356 ? 13.984 -4.488 0.658 1 92 356 VAL B N 1
ATOM 6306 C CA . VAL B 1 356 ? 13.633 -3.611 1.769 1 92 356 VAL B CA 1
ATOM 6307 C C . VAL B 1 356 ? 12.18 -3.855 2.176 1 92 356 VAL B C 1
ATOM 6309 O O . VAL B 1 356 ? 11.297 -3.963 1.322 1 92 356 VAL B O 1
ATOM 6312 N N . THR B 1 357 ? 11.945 -4.023 3.469 1 94.06 357 THR B N 1
ATOM 6313 C CA . THR B 1 357 ? 10.609 -4.145 4.043 1 94.06 357 THR B CA 1
ATOM 6314 C C . THR B 1 357 ? 10.391 -3.096 5.129 1 94.06 357 THR B C 1
ATOM 6316 O O . THR B 1 357 ? 11.281 -2.287 5.406 1 94.06 357 THR B O 1
ATOM 6319 N N . SER B 1 358 ? 9.227 -3.064 5.719 1 96.12 358 SER B N 1
ATOM 6320 C CA . SER B 1 358 ? 8.922 -2.119 6.789 1 96.12 358 SER B CA 1
ATOM 6321 C C . SER B 1 358 ? 9.781 -2.389 8.023 1 96.12 358 SER B C 1
ATOM 6323 O O . SER B 1 358 ? 10.297 -3.496 8.195 1 96.12 358 SER B O 1
ATOM 6325 N N . LEU B 1 359 ? 9.914 -1.402 8.852 1 97.81 359 LEU B N 1
ATOM 6326 C CA . LEU B 1 359 ? 10.789 -1.503 10.016 1 97.81 359 LEU B CA 1
ATOM 6327 C C . LEU B 1 359 ? 10.031 -2.064 11.211 1 97.81 359 LEU B C 1
ATOM 6329 O O . LEU B 1 359 ? 10.641 -2.646 12.117 1 97.81 359 LEU B O 1
ATOM 6333 N N . LEU B 1 360 ? 8.773 -1.804 11.219 1 98.19 360 LEU B N 1
ATOM 6334 C CA . LEU B 1 360 ? 7.926 -2.307 12.297 1 98.19 360 LEU B CA 1
ATOM 6335 C C . LEU B 1 360 ? 6.602 -2.836 11.742 1 98.19 360 LEU B C 1
ATOM 6337 O O . LEU B 1 360 ? 6.066 -2.289 10.781 1 98.19 360 LEU B O 1
ATOM 6341 N N . TYR B 1 361 ? 6.098 -3.85 12.32 1 97.5 361 TYR B N 1
ATOM 6342 C CA . TYR B 1 361 ? 4.773 -4.418 12.102 1 97.5 361 TYR B CA 1
ATOM 6343 C C . TYR B 1 361 ? 4.004 -4.523 13.414 1 97.5 361 TYR B C 1
ATOM 6345 O O . TYR B 1 361 ? 4.449 -5.191 14.352 1 97.5 361 TYR B O 1
ATOM 6353 N N . ILE B 1 362 ? 2.854 -3.883 13.508 1 98.19 362 ILE B N 1
ATOM 6354 C CA . ILE B 1 362 ? 2.088 -3.844 14.75 1 98.19 362 ILE B CA 1
ATOM 6355 C C . ILE B 1 362 ? 0.67 -4.352 14.492 1 98.19 362 ILE B C 1
ATOM 6357 O O . ILE B 1 362 ? 0.019 -3.943 13.531 1 98.19 362 ILE B O 1
ATOM 6361 N N . ALA B 1 363 ? 0.178 -5.234 15.352 1 97.31 363 ALA B N 1
ATOM 6362 C CA . ALA B 1 363 ? -1.154 -5.812 15.195 1 97.31 363 ALA B CA 1
ATOM 6363 C C . ALA B 1 363 ? -1.794 -6.094 16.547 1 97.31 363 ALA B C 1
ATOM 6365 O O . ALA B 1 363 ? -1.096 -6.215 17.562 1 97.31 363 ALA B O 1
ATOM 6366 N N . PRO B 1 364 ? -3.131 -6.145 16.578 1 96.94 364 PRO B N 1
ATOM 6367 C CA . PRO B 1 364 ? -3.807 -6.531 17.812 1 96.94 364 PRO B CA 1
ATOM 6368 C C . PRO B 1 364 ? -3.664 -8.016 18.125 1 96.94 364 PRO B C 1
ATOM 6370 O O . PRO B 1 364 ? -3.779 -8.422 19.297 1 96.94 364 PRO B O 1
ATOM 6373 N N . SER B 1 365 ? -3.348 -8.828 17.141 1 95.62 365 SER B N 1
ATOM 6374 C CA . SER B 1 365 ? -3.305 -10.281 17.297 1 95.62 365 SER B CA 1
ATOM 6375 C C . SER B 1 365 ? -1.888 -10.812 17.109 1 95.62 365 SER B C 1
ATOM 6377 O O . SER B 1 365 ? -1.259 -10.586 16.078 1 95.62 365 SER B O 1
ATOM 6379 N N . ARG B 1 366 ? -1.505 -11.594 18.109 1 96.56 366 ARG B N 1
ATOM 6380 C CA . ARG B 1 366 ? -0.199 -12.242 18.031 1 96.56 366 ARG B CA 1
ATOM 6381 C C . ARG B 1 366 ? -0.151 -13.234 16.875 1 96.56 366 ARG B C 1
ATOM 6383 O O . ARG B 1 366 ? 0.836 -13.289 16.141 1 96.56 366 ARG B O 1
ATOM 6390 N N . ARG B 1 367 ? -1.166 -13.953 16.734 1 95.62 367 ARG B N 1
ATOM 6391 C CA . ARG B 1 367 ? -1.262 -14.977 15.695 1 95.62 367 ARG B CA 1
ATOM 6392 C C . ARG B 1 367 ? -1.135 -14.352 14.312 1 95.62 367 ARG B C 1
ATOM 6394 O O . ARG B 1 367 ? -0.498 -14.93 13.422 1 95.62 367 ARG B O 1
ATOM 6401 N N . HIS B 1 368 ? -1.706 -13.227 14.148 1 94.94 368 HIS B N 1
ATOM 6402 C CA . HIS B 1 368 ? -1.626 -12.523 12.875 1 94.94 368 HIS B CA 1
ATOM 6403 C C . HIS B 1 368 ? -0.178 -12.242 12.492 1 94.94 368 HIS B C 1
ATOM 6405 O O . HIS B 1 368 ? 0.214 -12.445 11.336 1 94.94 368 HIS B O 1
ATOM 6411 N N . LEU B 1 369 ? 0.632 -11.805 13.414 1 96.44 369 LEU B N 1
ATOM 6412 C CA . LEU B 1 369 ? 2.029 -11.492 13.141 1 96.44 369 LEU B CA 1
ATOM 6413 C C . LEU B 1 369 ? 2.842 -12.758 12.914 1 96.44 369 LEU B C 1
ATOM 6415 O O . LEU B 1 369 ? 3.785 -12.766 12.117 1 96.44 369 LEU B O 1
ATOM 6419 N N . GLU B 1 370 ? 2.455 -13.781 13.57 1 95.81 370 GLU B N 1
ATOM 6420 C CA . GLU B 1 370 ? 3.117 -15.062 13.352 1 95.81 370 GLU B CA 1
ATOM 6421 C C . GLU B 1 370 ? 2.881 -15.57 11.93 1 95.81 370 GLU B C 1
ATOM 6423 O O . GLU B 1 370 ? 3.791 -16.109 11.297 1 95.81 370 GLU B O 1
ATOM 6428 N N . LEU B 1 371 ? 1.718 -15.391 11.5 1 94.12 371 LEU B N 1
ATOM 6429 C CA . LEU B 1 371 ? 1.398 -15.773 10.133 1 94.12 371 LEU B CA 1
ATOM 6430 C C . LEU B 1 371 ? 2.092 -14.852 9.133 1 94.12 371 LEU B C 1
ATOM 6432 O O . LEU B 1 371 ? 2.551 -15.297 8.078 1 94.12 371 LEU B O 1
ATOM 6436 N N . LEU B 1 372 ? 2.113 -13.562 9.484 1 93.94 372 LEU B N 1
ATOM 6437 C CA . LEU B 1 372 ? 2.74 -12.57 8.625 1 93.94 372 LEU B CA 1
ATOM 6438 C C . LEU B 1 372 ? 4.211 -12.906 8.391 1 93.94 372 LEU B C 1
ATOM 6440 O O . LEU B 1 372 ? 4.742 -12.648 7.305 1 93.94 372 LEU B O 1
ATOM 6444 N N . LYS B 1 373 ? 4.836 -13.438 9.344 1 93.19 373 LYS B N 1
ATOM 6445 C CA . LYS B 1 373 ? 6.227 -13.867 9.25 1 93.19 373 LYS B CA 1
ATOM 6446 C C . LYS B 1 373 ? 6.438 -14.773 8.039 1 93.19 373 LYS B C 1
ATOM 6448 O O . LYS B 1 373 ? 7.457 -14.68 7.355 1 93.19 373 LYS B O 1
ATOM 6453 N N . ASN B 1 374 ? 5.473 -15.547 7.773 1 91.69 374 ASN B N 1
ATOM 6454 C CA . ASN B 1 374 ? 5.574 -16.516 6.684 1 91.69 374 ASN B CA 1
ATOM 6455 C C . ASN B 1 374 ? 5.191 -15.883 5.344 1 91.69 374 ASN B C 1
ATOM 6457 O O . ASN B 1 374 ? 5.344 -16.516 4.293 1 91.69 374 ASN B O 1
ATOM 6461 N N . ALA B 1 375 ? 4.758 -14.68 5.402 1 93.19 375 ALA B N 1
ATOM 6462 C CA . ALA B 1 375 ? 4.332 -13.992 4.184 1 93.19 375 ALA B CA 1
ATOM 64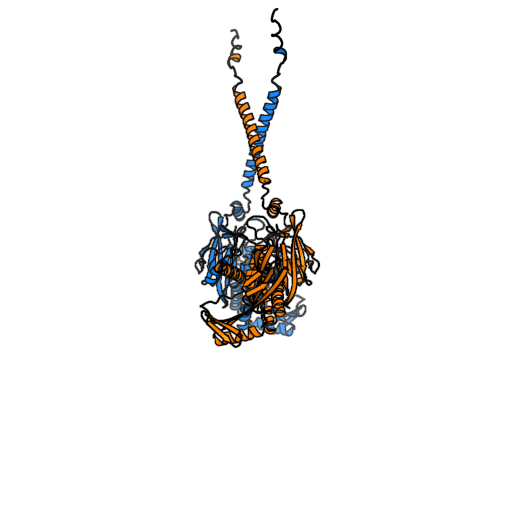63 C C . ALA B 1 375 ? 5.324 -12.906 3.787 1 93.19 375 ALA B C 1
ATOM 6465 O O . ALA B 1 375 ? 5.137 -12.219 2.779 1 93.19 375 ALA B O 1
ATOM 6466 N N . ILE B 1 376 ? 6.301 -12.664 4.602 1 93.5 376 ILE B N 1
ATOM 6467 C CA . ILE B 1 376 ? 7.379 -11.734 4.281 1 93.5 376 ILE B CA 1
ATOM 6468 C C . ILE B 1 376 ? 8.594 -12.508 3.771 1 93.5 376 ILE B C 1
ATOM 6470 O O . ILE B 1 376 ? 9.141 -13.352 4.484 1 93.5 376 ILE B O 1
ATOM 6474 N N . HIS B 1 377 ? 8.977 -12.25 2.561 1 92.88 377 HIS B N 1
ATOM 6475 C CA . HIS B 1 377 ? 10.047 -13.008 1.928 1 92.88 377 HIS B CA 1
ATOM 6476 C C . HIS B 1 377 ? 11.281 -12.141 1.714 1 92.88 377 HIS B C 1
ATOM 6478 O O . HIS B 1 377 ? 11.273 -11.227 0.884 1 92.88 377 HIS B O 1
ATOM 6484 N N . VAL B 1 378 ? 12.297 -12.414 2.484 1 93.12 378 VAL B N 1
ATOM 6485 C CA . VAL B 1 378 ? 13.539 -11.648 2.406 1 93.12 378 VAL B CA 1
ATOM 6486 C C . VAL B 1 378 ? 14.727 -12.602 2.338 1 93.12 378 VAL B C 1
ATOM 6488 O O . VAL B 1 378 ? 14.633 -13.758 2.754 1 93.12 378 VAL B O 1
ATOM 6491 N N . SER B 1 379 ? 15.812 -12.148 1.767 1 90.19 379 SER B N 1
ATOM 6492 C CA . SER B 1 379 ? 17.016 -12.969 1.659 1 90.19 379 SER B CA 1
ATOM 6493 C C . SER B 1 379 ? 18 -12.672 2.793 1 90.19 379 SER B C 1
ATOM 6495 O O . SER B 1 379 ? 18.75 -13.547 3.213 1 90.19 379 SER B O 1
ATOM 6497 N N . GLU B 1 380 ? 17.984 -11.414 3.162 1 91.06 380 GLU B N 1
ATOM 6498 C CA . GLU B 1 380 ? 18.906 -10.977 4.203 1 91.06 380 GLU B CA 1
ATOM 6499 C C . GLU B 1 380 ? 18.219 -10.055 5.199 1 91.06 380 GLU B C 1
ATOM 6501 O O . GLU B 1 380 ? 17.391 -9.227 4.82 1 91.06 380 GLU B O 1
ATOM 6506 N N . VAL B 1 381 ? 18.547 -10.297 6.434 1 92 381 VAL B N 1
ATOM 6507 C CA . VAL B 1 381 ? 18.109 -9.422 7.512 1 92 381 VAL B CA 1
ATOM 6508 C C . VAL B 1 381 ? 19.297 -9.07 8.406 1 92 381 VAL B C 1
ATOM 6510 O O . VAL B 1 381 ? 20.062 -9.953 8.812 1 92 381 VAL B O 1
ATOM 6513 N N . GLY B 1 382 ? 19.516 -7.801 8.617 1 93.38 382 GLY B N 1
ATOM 6514 C CA . GLY B 1 382 ? 20.594 -7.355 9.492 1 93.38 382 GLY B CA 1
ATOM 6515 C C . GLY B 1 382 ? 20.234 -6.105 10.273 1 93.38 382 GLY B C 1
ATOM 6516 O O . GLY B 1 382 ? 19.25 -5.438 9.977 1 93.38 382 GLY B O 1
ATOM 6517 N N . SER B 1 383 ? 21.078 -5.879 11.258 1 94.06 383 SER B N 1
ATOM 6518 C CA . SER B 1 383 ? 20.875 -4.656 12.031 1 94.06 383 SER B CA 1
ATOM 6519 C C . SER B 1 383 ? 21.281 -3.424 11.234 1 94.06 383 SER B C 1
ATOM 6521 O O . SER B 1 383 ? 22.25 -3.467 10.453 1 94.06 383 SER B O 1
ATOM 6523 N N . ALA B 1 384 ? 20.484 -2.393 11.422 1 95.44 384 ALA B N 1
ATOM 6524 C CA . ALA B 1 384 ? 20.859 -1.141 10.766 1 95.44 384 ALA B CA 1
ATOM 6525 C C . ALA B 1 384 ? 22.234 -0.672 11.219 1 95.44 384 ALA B C 1
ATOM 6527 O O . ALA B 1 384 ? 22.562 -0.732 12.406 1 95.44 384 ALA B O 1
ATOM 6528 N N . PRO B 1 385 ? 23.016 -0.237 10.297 1 93.5 385 PRO B N 1
ATOM 6529 C CA . PRO B 1 385 ? 24.344 0.222 10.672 1 93.5 385 PRO B CA 1
ATOM 6530 C C . PRO B 1 385 ? 24.328 1.544 11.438 1 93.5 385 PRO B C 1
ATOM 6532 O O . PRO B 1 385 ? 23.359 2.297 11.352 1 93.5 385 PRO B O 1
ATOM 6535 N N . ALA B 1 386 ? 25.453 1.756 12.141 1 96 386 ALA B N 1
ATOM 6536 C CA . ALA B 1 386 ? 25.625 3.031 12.836 1 96 386 ALA B CA 1
ATOM 6537 C C . ALA B 1 386 ? 25.797 4.176 11.836 1 96 386 ALA B C 1
ATOM 6539 O O . ALA B 1 386 ? 26.453 4.016 10.805 1 96 386 ALA B O 1
ATOM 6540 N N . HIS B 1 387 ? 25.203 5.27 12.195 1 95.06 387 HIS B N 1
ATOM 6541 C CA . HIS B 1 387 ? 25.391 6.453 11.359 1 95.06 387 HIS B CA 1
ATOM 6542 C C . HIS B 1 387 ? 26.766 7.078 11.594 1 95.06 387 HIS B C 1
ATOM 6544 O O . HIS B 1 387 ? 27.312 7.016 12.703 1 95.06 387 HIS B O 1
ATOM 6550 N N . GLU B 1 388 ? 27.281 7.695 10.578 1 93.12 388 GLU B N 1
ATOM 6551 C CA . GLU B 1 388 ? 28.578 8.352 10.664 1 93.12 388 GLU B CA 1
ATOM 6552 C C . GLU B 1 388 ? 28.547 9.539 11.609 1 93.12 388 GLU B C 1
ATOM 6554 O O . GLU B 1 388 ? 27.547 10.273 11.656 1 93.12 388 GLU B O 1
ATOM 6559 N N . GLU B 1 389 ? 29.625 9.703 12.281 1 91 389 GLU B N 1
ATOM 6560 C CA . GLU B 1 389 ? 29.719 10.805 13.242 1 91 389 GLU B CA 1
ATOM 6561 C C . GLU B 1 389 ? 29.562 12.156 12.547 1 91 389 GLU B C 1
ATOM 6563 O O . GLU B 1 389 ? 29.016 13.094 13.125 1 91 389 GLU B O 1
ATOM 6568 N N . GLU B 1 390 ? 30.047 12.164 11.359 1 90.12 390 GLU B N 1
ATOM 6569 C CA . GLU B 1 390 ? 29.969 13.406 10.602 1 90.12 390 GLU B CA 1
ATOM 6570 C C . GLU B 1 390 ? 28.516 13.828 10.383 1 90.12 390 GLU B C 1
ATOM 6572 O O . GLU B 1 390 ? 28.203 15.016 10.438 1 90.12 390 GLU B O 1
ATOM 6577 N N . VAL B 1 391 ? 27.719 12.898 10.117 1 91.88 391 VAL B N 1
ATOM 6578 C CA . VAL B 1 391 ? 26.312 13.172 9.859 1 91.88 391 VAL B CA 1
ATOM 6579 C C . VAL B 1 391 ? 25.641 13.672 11.141 1 91.88 391 VAL B C 1
ATOM 6581 O O . VAL B 1 391 ? 24.859 14.633 11.109 1 91.88 391 VAL B O 1
ATOM 6584 N N . ILE B 1 392 ? 25.969 13.062 12.242 1 92.75 392 ILE B N 1
ATOM 6585 C CA . ILE B 1 392 ? 25.391 13.43 13.523 1 92.75 392 ILE B CA 1
ATOM 6586 C C . ILE B 1 392 ? 25.859 14.82 13.93 1 92.75 392 ILE B C 1
ATOM 6588 O O . ILE B 1 392 ? 25.078 15.633 14.414 1 92.75 392 ILE B O 1
ATOM 6592 N N . GLU B 1 393 ? 27.109 15.078 13.711 1 90.06 393 GLU B N 1
ATOM 6593 C CA . GLU B 1 393 ? 27.688 16.375 14.062 1 90.06 393 GLU B CA 1
ATOM 6594 C C . GLU B 1 393 ? 27.094 17.484 13.211 1 90.06 393 GLU B C 1
ATOM 6596 O O . GLU B 1 393 ? 26.938 18.609 13.68 1 90.06 393 GLU B O 1
ATOM 6601 N N . MET B 1 394 ? 26.844 17.156 12.031 1 91.12 394 MET B N 1
ATOM 6602 C CA . MET B 1 394 ? 26.219 18.141 11.156 1 91.12 394 MET B CA 1
ATOM 6603 C C . MET B 1 394 ? 24.891 18.609 11.734 1 91.12 394 MET B C 1
ATOM 6605 O O . MET B 1 394 ? 24.547 19.797 11.641 1 91.12 394 MET B O 1
ATOM 6609 N N . HIS B 1 395 ? 24.141 17.766 12.281 1 92.69 395 HIS B N 1
ATOM 6610 C CA . HIS B 1 395 ? 22.859 18.109 12.875 1 92.69 395 HIS B CA 1
ATOM 6611 C C . HIS B 1 395 ? 23.047 18.906 14.164 1 92.69 395 HIS B C 1
ATOM 6613 O O . HIS B 1 395 ? 22.234 19.766 14.492 1 92.69 395 HIS B O 1
ATOM 6619 N N . ARG B 1 396 ? 24.062 18.656 14.898 1 90.5 396 ARG B N 1
ATOM 6620 C CA . ARG B 1 396 ? 24.297 19.281 16.188 1 90.5 396 ARG B CA 1
ATOM 6621 C C . ARG B 1 396 ? 24.891 20.688 16.031 1 90.5 396 ARG B C 1
ATOM 6623 O O . ARG B 1 396 ? 24.484 21.625 16.719 1 90.5 396 ARG B O 1
ATOM 6630 N N . SER B 1 397 ? 25.891 20.797 15.102 1 89.12 397 SER B N 1
ATOM 6631 C CA . SER B 1 397 ? 26.641 22.047 15.047 1 89.12 397 SER B CA 1
ATOM 6632 C C . SER B 1 397 ? 26.406 22.766 13.719 1 89.12 397 SER B C 1
ATOM 6634 O O . SER B 1 397 ? 26.719 23.953 13.602 1 89.12 397 SER B O 1
ATOM 6636 N N . GLY B 1 398 ? 25.781 22.094 12.797 1 86 398 GLY B N 1
ATOM 6637 C CA . GLY B 1 398 ? 25.562 22.703 11.492 1 86 398 GLY B CA 1
ATOM 6638 C C . GLY B 1 398 ? 26.797 22.672 10.609 1 86 398 GLY B C 1
ATOM 6639 O O . GLY B 1 398 ? 26.75 23.078 9.445 1 86 398 GLY B O 1
ATOM 6640 N N . GLU B 1 399 ? 27.969 22.469 11.109 1 75.88 399 GLU B N 1
ATOM 6641 C CA . GLU B 1 399 ? 29.234 22.469 10.367 1 75.88 399 GLU B CA 1
ATOM 6642 C C . GLU B 1 399 ? 29.656 21.047 10.016 1 75.88 399 GLU B C 1
ATOM 6644 O O . GLU B 1 399 ? 29.453 20.125 10.789 1 75.88 399 GLU B O 1
ATOM 6649 N N . ALA B 1 400 ? 29.75 20.812 8.656 1 62.97 400 ALA B N 1
ATOM 6650 C CA . ALA B 1 400 ? 30.281 19.516 8.25 1 62.97 400 ALA B CA 1
ATOM 6651 C C . ALA B 1 400 ? 31.719 19.328 8.742 1 62.97 400 ALA B C 1
ATOM 6653 O O . ALA B 1 400 ? 32.562 20.188 8.523 1 62.97 400 ALA B O 1
ATOM 6654 N N . THR B 1 401 ? 31.984 18.906 9.906 1 57.94 401 THR B N 1
ATOM 6655 C CA . THR B 1 401 ? 33.375 18.75 10.305 1 57.94 401 THR B CA 1
ATOM 6656 C C . THR B 1 401 ? 34.156 18 9.227 1 57.94 401 THR B C 1
ATOM 6658 O O . THR B 1 401 ? 33.844 16.859 8.906 1 57.94 401 THR B O 1
ATOM 6661 N N . GLY B 1 402 ? 34.344 18.578 8.156 1 51.75 402 GLY B N 1
ATOM 6662 C CA . GLY B 1 402 ? 35.188 18.062 7.113 1 51.75 402 GLY B CA 1
ATOM 6663 C C . GLY B 1 402 ? 36.375 17.266 7.648 1 51.75 402 GLY B C 1
ATOM 6664 O O . GLY B 1 402 ? 37.5 17.75 7.688 1 51.75 402 GLY B O 1
ATOM 6665 N N . GLY B 1 403 ? 36.25 16.703 8.633 1 48.59 403 GLY B N 1
ATOM 6666 C CA . GLY B 1 403 ? 37.438 15.977 9.086 1 48.59 403 GLY B CA 1
ATOM 6667 C C . GLY B 1 403 ? 38.062 15.156 7.984 1 48.59 403 GLY B C 1
ATOM 6668 O O . GLY B 1 403 ? 39.281 14.945 7.996 1 48.59 403 GLY B O 1
ATOM 6669 N N . MET B 1 404 ? 37.25 14.555 7.145 1 51.44 404 MET B N 1
ATOM 6670 C CA . MET B 1 404 ? 37.812 13.664 6.129 1 51.44 404 MET B CA 1
ATOM 6671 C C . MET B 1 404 ? 38.562 14.461 5.059 1 51.44 404 MET B C 1
ATOM 6673 O O . MET B 1 404 ? 39.438 13.93 4.395 1 51.44 404 MET B O 1
ATOM 6677 N N . THR B 1 405 ? 38.188 15.695 4.961 1 53.69 405 THR B N 1
ATOM 6678 C CA . THR B 1 405 ? 38.875 16.469 3.941 1 53.69 405 THR B CA 1
ATOM 6679 C C . THR B 1 405 ? 40.344 16.719 4.363 1 53.69 405 THR B C 1
ATOM 6681 O O . THR B 1 405 ? 41.25 16.625 3.541 1 53.69 405 THR B O 1
ATOM 6684 N N . THR B 1 406 ? 40.5 17 5.645 1 55.03 406 THR B N 1
ATOM 6685 C CA . THR B 1 406 ? 41.875 17.188 6.078 1 55.03 406 THR B CA 1
ATOM 6686 C C . THR B 1 406 ? 42.656 15.883 6.004 1 55.03 406 THR B C 1
ATOM 6688 O O . THR B 1 406 ? 43.812 15.867 5.633 1 55.03 406 THR B O 1
ATOM 6691 N N . PHE B 1 407 ? 42 14.898 6.246 1 54.62 407 PHE B N 1
ATOM 6692 C CA . PHE B 1 407 ? 42.656 13.602 6.148 1 54.62 407 PHE B CA 1
ATOM 6693 C C . PHE B 1 407 ? 42.969 13.25 4.695 1 54.62 407 PHE B C 1
ATOM 6695 O O . PHE B 1 407 ? 44.094 12.852 4.367 1 54.62 407 PHE B O 1
ATOM 6702 N N . TRP B 1 408 ? 42.031 13.461 3.871 1 62.09 408 TRP B N 1
ATOM 6703 C CA . TRP B 1 408 ? 42.25 13.141 2.465 1 62.09 408 TRP B CA 1
ATOM 6704 C C . TRP B 1 408 ? 43.219 14.125 1.824 1 62.09 408 TRP B C 1
ATOM 6706 O O . TRP B 1 408 ? 44 13.766 0.936 1 62.09 408 TRP B O 1
ATOM 6716 N N . VAL B 1 409 ? 43.25 15.273 2.352 1 67.38 409 VAL B N 1
ATOM 6717 C CA . VAL B 1 409 ? 44.281 16.219 1.925 1 67.38 409 VAL B CA 1
ATOM 6718 C C . VAL B 1 409 ? 45.656 15.773 2.424 1 67.38 409 VAL B C 1
ATOM 6720 O O . VAL B 1 409 ? 46.625 15.805 1.679 1 67.38 409 VAL B O 1
ATOM 6723 N N . PHE B 1 410 ? 45.719 15.242 3.615 1 64.81 410 PHE B N 1
ATOM 6724 C CA . PHE B 1 410 ? 46.969 14.727 4.145 1 64.81 410 PHE B CA 1
ATOM 6725 C C . PHE B 1 410 ? 47.406 13.484 3.375 1 64.81 410 PHE B C 1
ATOM 6727 O O . PHE B 1 410 ? 48.594 13.336 3.059 1 64.81 410 PHE B O 1
ATOM 6734 N N . VAL B 1 411 ? 46.531 12.695 3.074 1 71.31 411 VAL B N 1
ATOM 6735 C CA . VAL B 1 411 ? 46.875 11.477 2.334 1 71.31 411 VAL B CA 1
ATOM 6736 C C . VAL B 1 411 ? 47.312 11.844 0.919 1 71.31 411 VAL B C 1
ATOM 6738 O O . VAL B 1 411 ? 48.312 11.305 0.416 1 71.31 411 VAL B O 1
ATOM 6741 N N . PHE B 1 412 ? 46.781 12.812 0.31 1 72.62 412 PHE B N 1
ATOM 6742 C CA . PHE B 1 412 ? 47.156 13.273 -1.02 1 72.62 412 PHE B CA 1
ATOM 6743 C C . PHE B 1 412 ? 48.531 13.922 -0.991 1 72.62 412 PHE B C 1
ATOM 6745 O O . PHE B 1 412 ? 49.375 13.633 -1.839 1 72.62 412 PHE B O 1
ATOM 6752 N N . VAL B 1 413 ? 48.781 14.703 -0.037 1 76.06 413 VAL B N 1
ATOM 6753 C CA . VAL B 1 413 ? 50.062 15.375 0.099 1 76.06 413 VAL B CA 1
ATOM 6754 C C . VAL B 1 413 ? 51.156 14.344 0.389 1 76.06 413 VAL B C 1
ATOM 6756 O O . VAL B 1 413 ? 52.25 14.422 -0.164 1 76.06 413 VAL B O 1
ATOM 6759 N N . ALA B 1 414 ? 50.812 13.305 1.083 1 77.31 414 ALA B N 1
ATOM 6760 C CA . ALA B 1 414 ? 51.781 12.25 1.4 1 77.31 414 ALA B CA 1
ATOM 6761 C C . ALA B 1 414 ? 52.094 11.398 0.171 1 77.31 414 ALA B C 1
ATOM 6763 O O . ALA B 1 414 ? 53.25 11.062 -0.08 1 77.31 414 ALA B O 1
ATOM 6764 N N . VAL B 1 415 ? 51.094 11.148 -0.616 1 76.69 415 VAL B N 1
ATOM 6765 C CA . VAL B 1 415 ? 51.281 10.375 -1.838 1 76.69 415 VAL B CA 1
ATOM 6766 C C . VAL B 1 415 ? 52.094 11.18 -2.848 1 76.69 415 VAL B C 1
ATOM 6768 O O . VAL B 1 415 ? 53 10.656 -3.469 1 76.69 415 VAL B O 1
ATOM 6771 N N . VAL B 1 416 ? 51.812 12.406 -2.961 1 77.94 416 VAL B N 1
ATOM 6772 C CA . VAL B 1 416 ? 52.562 13.281 -3.869 1 77.94 416 VAL B CA 1
ATOM 6773 C C . VAL B 1 416 ? 54 13.414 -3.393 1 77.94 416 VAL B C 1
ATOM 6775 O O . VAL B 1 416 ? 54.938 13.32 -4.188 1 77.94 416 VAL B O 1
ATOM 6778 N N . ALA B 1 417 ? 54.219 13.562 -2.135 1 76.56 417 ALA B N 1
ATOM 6779 C CA . ALA B 1 417 ? 55.562 13.672 -1.559 1 76.56 417 ALA B CA 1
ATOM 6780 C C . ALA B 1 417 ? 56.375 12.391 -1.776 1 76.56 417 ALA B C 1
ATOM 6782 O O . ALA B 1 417 ? 57.531 12.438 -2.127 1 76.56 417 ALA B O 1
ATOM 6783 N N . PHE B 1 418 ? 55.719 11.32 -1.653 1 74.31 418 PHE B N 1
ATOM 6784 C CA . PHE B 1 418 ? 56.375 10.031 -1.872 1 74.31 418 PHE B CA 1
ATOM 6785 C C . PHE B 1 418 ? 56.781 9.875 -3.328 1 74.31 418 PHE B C 1
ATOM 6787 O O . PHE B 1 418 ? 57.938 9.484 -3.613 1 74.31 418 PHE B O 1
ATOM 6794 N N . HIS B 1 419 ? 55.938 10.242 -4.262 1 77.44 419 HIS B N 1
ATOM 6795 C CA . HIS B 1 419 ? 56.25 10.117 -5.68 1 77.44 419 HIS B CA 1
ATOM 6796 C C . HIS B 1 419 ? 57.344 11.102 -6.098 1 77.44 419 HIS B C 1
ATOM 6798 O O . HIS B 1 419 ? 58.188 10.781 -6.93 1 77.44 419 HIS B O 1
ATOM 6804 N N . LEU B 1 420 ? 57.344 12.148 -5.406 1 78.75 420 LEU B N 1
ATOM 6805 C CA . LEU B 1 420 ? 58.406 13.125 -5.684 1 78.75 420 LEU B CA 1
ATOM 6806 C C . LEU B 1 420 ? 59.75 12.633 -5.176 1 78.75 420 LEU B C 1
ATOM 6808 O O . LEU B 1 420 ? 60.75 12.805 -5.844 1 78.75 420 LEU B O 1
ATOM 6812 N N . VAL B 1 421 ? 59.688 12 -4.059 1 75.69 421 VAL B N 1
ATOM 6813 C CA . VAL B 1 421 ? 60.906 11.445 -3.502 1 75.69 421 VAL B CA 1
ATOM 6814 C C . VAL B 1 421 ? 61.438 10.312 -4.391 1 75.69 421 VAL B C 1
ATOM 6816 O O . VAL B 1 421 ? 62.625 10.234 -4.695 1 75.69 421 VAL B O 1
ATOM 6819 N N . VAL B 1 422 ? 60.531 9.523 -4.871 1 75 422 VAL B N 1
ATOM 6820 C CA . VAL B 1 422 ? 60.906 8.414 -5.742 1 75 422 VAL B CA 1
ATOM 6821 C C . VAL B 1 422 ? 61.406 8.953 -7.086 1 75 422 VAL B C 1
ATOM 6823 O O . VAL B 1 422 ? 62.406 8.484 -7.617 1 75 422 VAL B O 1
ATOM 6826 N N . ALA B 1 423 ? 60.781 9.945 -7.621 1 77.44 423 ALA B N 1
ATOM 6827 C CA . ALA B 1 423 ? 61.219 10.594 -8.859 1 77.44 423 ALA B CA 1
ATOM 6828 C C . ALA B 1 423 ? 62.625 11.195 -8.703 1 77.44 423 ALA B C 1
ATOM 6830 O O . ALA B 1 423 ? 63.438 11.086 -9.609 1 77.44 423 ALA B O 1
ATOM 6831 N N . LYS B 1 424 ? 62.812 11.727 -7.559 1 77.94 424 LYS B N 1
ATOM 6832 C CA . LYS B 1 424 ? 64.125 12.297 -7.281 1 77.94 424 LYS B CA 1
ATOM 6833 C C . LYS B 1 424 ? 65.188 11.211 -7.219 1 77.94 424 LYS B C 1
ATOM 6835 O O . LYS B 1 424 ? 66.312 11.375 -7.758 1 77.94 424 LYS B O 1
ATOM 6840 N N . ILE B 1 425 ? 64.812 10.102 -6.711 1 72.38 425 ILE B N 1
ATOM 6841 C CA . ILE B 1 425 ? 65.75 9 -6.59 1 72.38 425 ILE B CA 1
ATOM 6842 C C . ILE B 1 425 ? 66.062 8.406 -7.969 1 72.38 425 ILE B C 1
ATOM 6844 O O . ILE B 1 425 ? 67.188 8.141 -8.312 1 72.38 425 ILE B O 1
ATOM 6848 N N . VAL B 1 426 ? 65.125 8.328 -8.773 1 71.81 426 VAL B N 1
ATOM 6849 C CA . VAL B 1 426 ? 65.25 7.793 -10.117 1 71.81 426 VAL B CA 1
ATOM 6850 C C . VAL B 1 426 ? 66.062 8.781 -10.984 1 71.81 426 VAL B C 1
ATOM 6852 O O . VAL B 1 426 ? 66.938 8.375 -11.734 1 71.81 426 VAL B O 1
ATOM 6855 N N . TRP B 1 427 ? 65.75 10.031 -10.82 1 75.38 427 TRP B N 1
ATOM 6856 C CA . TRP B 1 427 ? 66.5 11.078 -11.539 1 75.38 427 TRP B CA 1
ATOM 6857 C C . TRP B 1 427 ? 67.938 11.078 -11.156 1 75.38 427 TRP B C 1
ATOM 6859 O O . TRP B 1 427 ? 68.812 11.18 -12.031 1 75.38 427 TRP B O 1
ATOM 6869 N N . ASN B 1 428 ? 68.25 10.828 -9.906 1 72 428 ASN B N 1
ATOM 6870 C CA . ASN B 1 428 ? 69.625 10.781 -9.43 1 72 428 ASN B CA 1
ATOM 6871 C C . ASN B 1 428 ? 70.375 9.555 -9.961 1 72 428 ASN B C 1
ATOM 6873 O O . ASN B 1 428 ? 71.5 9.641 -10.328 1 72 428 ASN B O 1
ATOM 6877 N N . GLU B 1 429 ? 69.688 8.508 -10.023 1 65.06 429 GLU B N 1
ATOM 6878 C CA . GLU B 1 429 ? 70.25 7.289 -10.562 1 65.06 429 GLU B CA 1
ATOM 6879 C C . GLU B 1 429 ? 70.5 7.414 -12.07 1 65.06 429 GLU B C 1
ATOM 6881 O O . GLU B 1 429 ? 71.5 6.953 -12.578 1 65.06 429 GLU B O 1
ATOM 6886 N N . TYR B 1 430 ? 69.688 7.992 -12.773 1 66.06 430 TYR B N 1
ATOM 6887 C CA . TYR B 1 430 ? 69.812 8.211 -14.211 1 66.06 430 TYR B CA 1
ATOM 6888 C C . TYR B 1 430 ? 70.938 9.188 -14.492 1 66.06 430 TYR B C 1
ATOM 6890 O O . TYR B 1 430 ? 71.75 9 -15.438 1 66.06 430 TYR B O 1
ATOM 6898 N N . ARG B 1 431 ? 71.125 10.07 -13.648 1 60.16 431 ARG B N 1
ATOM 6899 C CA . ARG B 1 431 ? 72.188 11.008 -13.836 1 60.16 431 ARG B CA 1
ATOM 6900 C C . ARG B 1 431 ? 73.5 10.391 -13.414 1 60.16 431 ARG B C 1
ATOM 6902 O O . ARG B 1 431 ? 74.562 10.664 -14.023 1 60.16 431 ARG B O 1
ATOM 6909 N N . LYS B 1 432 ? 73.562 9.586 -12.43 1 58.72 432 LYS B N 1
ATOM 6910 C CA . LYS B 1 432 ? 74.812 8.93 -12.008 1 58.72 432 LYS B CA 1
ATOM 6911 C C . LYS B 1 432 ? 75.188 7.828 -12.984 1 58.72 432 LYS B C 1
ATOM 6913 O O . LYS B 1 432 ? 76.375 7.559 -13.172 1 58.72 432 LYS B O 1
ATOM 6918 N N . GLY B 1 433 ? 74.375 7.152 -13.641 1 53.28 433 GLY B N 1
ATOM 6919 C CA . GLY B 1 433 ? 74.75 6.203 -14.672 1 53.28 433 GLY B CA 1
ATOM 6920 C C . GLY B 1 433 ? 75.5 6.844 -15.828 1 53.28 433 GLY B C 1
ATOM 6921 O O . GLY B 1 433 ? 76.25 6.184 -16.531 1 53.28 433 GLY B O 1
ATOM 6922 N N . ASP B 1 434 ? 75.25 8.031 -16.156 1 47.72 434 ASP B N 1
ATOM 6923 C CA . ASP B 1 434 ? 76 8.633 -17.266 1 47.72 434 ASP B CA 1
ATOM 6924 C C . ASP B 1 434 ? 77.375 9.062 -16.844 1 47.72 434 ASP B C 1
ATOM 6926 O O . ASP B 1 434 ? 78.25 9.297 -17.688 1 47.72 434 ASP B O 1
ATOM 6930 N N . MET B 1 435 ? 77.688 9.297 -15.617 1 42.66 435 MET B N 1
ATOM 6931 C CA . MET B 1 435 ? 79 9.906 -15.391 1 42.66 435 MET B CA 1
ATOM 6932 C C . MET B 1 435 ? 80.062 8.828 -15.227 1 42.66 435 MET B C 1
ATOM 6934 O O . MET B 1 435 ? 81.25 9.133 -14.867 1 42.66 435 MET B O 1
ATOM 6938 N N . THR B 1 436 ? 79.812 7.547 -15.07 1 42.03 436 THR B N 1
ATOM 6939 C CA . THR B 1 436 ? 81.062 6.777 -15.07 1 42.03 436 THR B CA 1
ATOM 6940 C C . THR B 1 436 ? 81.688 6.73 -16.469 1 42.03 436 THR B C 1
ATOM 6942 O O . THR B 1 436 ? 81.062 6.191 -17.406 1 42.03 436 THR B O 1
ATOM 6945 N N . PRO B 1 437 ? 82.562 7.633 -16.875 1 41.41 437 PRO B N 1
ATOM 6946 C CA . PRO B 1 437 ? 83.25 7.621 -18.188 1 41.41 437 PRO B CA 1
ATOM 6947 C C . PRO B 1 437 ? 83.812 6.258 -18.531 1 41.41 437 PRO B C 1
ATOM 6949 O O . PRO B 1 437 ? 84.562 5.695 -17.734 1 41.41 437 PRO B O 1
ATOM 6952 N N . TYR B 1 438 ? 83.188 5.305 -19.078 1 40.06 438 TYR B N 1
ATOM 6953 C CA . TYR B 1 438 ? 83.812 4.156 -19.719 1 40.06 438 TYR B CA 1
ATOM 6954 C C . TYR B 1 438 ? 84.938 4.605 -20.672 1 40.06 438 TYR B C 1
ATOM 6956 O O . TYR B 1 438 ? 84.688 5.227 -21.703 1 40.06 438 TYR B O 1
ATOM 6964 N N . ASN B 1 439 ? 86.188 5.02 -20.188 1 37.19 439 ASN B N 1
ATOM 6965 C CA . ASN B 1 439 ? 87.375 5.254 -21.016 1 37.19 439 ASN B CA 1
ATOM 6966 C C . ASN B 1 439 ? 87.75 4.004 -21.781 1 37.19 439 ASN B C 1
ATOM 6968 O O . ASN B 1 439 ? 88.188 3.004 -21.203 1 37.19 439 ASN B O 1
ATOM 6972 N N . PRO B 1 440 ? 87.312 3.711 -22.922 1 38.66 440 PRO B N 1
ATOM 6973 C CA . PRO B 1 440 ? 87.688 2.561 -23.75 1 38.66 440 PRO B CA 1
ATOM 6974 C C . PRO B 1 440 ? 89.188 2.416 -23.969 1 38.66 440 PRO B C 1
ATOM 6976 O O . PRO B 1 440 ? 89.625 1.42 -24.531 1 38.66 440 PRO B O 1
ATOM 6979 N N . TYR B 1 441 ? 90 3.508 -23.922 1 38.03 441 TYR B N 1
ATOM 6980 C CA . TYR B 1 441 ? 91.312 3.471 -24.438 1 38.03 441 TYR B CA 1
ATOM 6981 C C . TYR B 1 441 ? 92.188 2.553 -23.594 1 38.03 441 TYR B C 1
ATOM 6983 O O . TYR B 1 441 ? 93.375 2.305 -23.938 1 38.03 441 TYR B O 1
ATOM 6991 N N . LEU B 1 442 ? 91.875 2.328 -22.359 1 31.44 442 LEU B N 1
ATOM 6992 C CA . LEU B 1 442 ? 92.938 1.686 -21.625 1 31.44 442 LEU B CA 1
ATOM 6993 C C . LEU B 1 442 ? 93.125 0.223 -22.031 1 31.44 442 LEU B C 1
ATOM 6995 O O . LEU B 1 442 ? 94 -0.481 -21.547 1 31.44 442 LEU B O 1
ATOM 6999 N N . ARG B 1 443 ? 92 -0.433 -22.594 1 33.16 443 ARG B N 1
ATOM 7000 C CA . ARG B 1 443 ? 92.312 -1.861 -22.703 1 33.16 443 ARG B CA 1
ATOM 7001 C C . ARG B 1 443 ? 93.188 -2.154 -23.891 1 33.16 443 ARG B C 1
ATOM 7003 O O . ARG B 1 443 ? 93.562 -3.303 -24.125 1 33.16 443 ARG B O 1
ATOM 7010 N N . ASN B 1 444 ? 93.312 -1.28 -24.875 1 28.27 444 ASN B N 1
ATOM 7011 C CA . ASN B 1 444 ? 93.938 -1.82 -26.109 1 28.27 444 ASN B CA 1
ATOM 7012 C C . ASN B 1 444 ? 95.438 -2.02 -25.953 1 28.27 444 ASN B C 1
ATOM 7014 O O . ASN B 1 444 ? 96.125 -2.293 -26.938 1 28.27 444 ASN B O 1
ATOM 7018 N N . ARG B 1 445 ? 96.062 -1.468 -24.953 1 30.28 445 ARG B N 1
ATOM 7019 C CA . ARG B 1 445 ? 97.562 -1.39 -25.125 1 30.28 445 ARG B CA 1
ATOM 7020 C C . ARG B 1 445 ? 98.188 -2.777 -25.094 1 30.28 445 ARG B C 1
ATOM 7022 O O . ARG B 1 445 ? 99.312 -2.943 -25.438 1 30.28 445 ARG B O 1
ATOM 7029 N N . TYR B 1 446 ? 97.812 -3.734 -24.266 1 31.42 446 TYR B N 1
ATOM 7030 C CA . TYR B 1 446 ? 98.812 -4.738 -23.922 1 31.42 446 TYR B CA 1
ATOM 7031 C C . TYR B 1 446 ? 99 -5.746 -25.047 1 31.42 446 TYR B C 1
ATOM 7033 O O . TYR B 1 446 ? 99.75 -6.707 -24.922 1 31.42 446 TYR B O 1
ATOM 7041 N N . SER B 1 447 ? 98.062 -5.852 -26.031 1 31.3 447 SER B N 1
ATOM 7042 C CA . SER B 1 447 ? 98.188 -7.074 -26.828 1 31.3 447 SER B CA 1
ATOM 7043 C C . SER B 1 447 ? 99.375 -6.965 -27.828 1 31.3 447 SER B C 1
ATOM 7045 O O . SER B 1 447 ? 99.5 -7.844 -28.672 1 31.3 447 SER B O 1
ATOM 7047 N N . SER B 1 448 ? 100 -5.828 -28.047 1 29.17 448 SER B N 1
ATOM 7048 C CA . SER B 1 448 ? 100.812 -5.828 -29.266 1 29.17 448 SER B CA 1
ATOM 7049 C C . SER B 1 448 ? 102.062 -6.695 -29.109 1 29.17 448 SER B C 1
ATOM 7051 O O . SER B 1 448 ? 102.875 -6.797 -30.016 1 29.17 448 SER B O 1
ATOM 7053 N N . LEU B 1 449 ? 102.625 -6.953 -27.938 1 26.08 449 LEU B N 1
ATOM 7054 C CA . LEU B 1 449 ? 104 -7.289 -27.953 1 26.08 449 LEU B CA 1
ATOM 7055 C C . LEU B 1 449 ? 104.25 -8.719 -28.438 1 26.08 449 LEU B C 1
ATOM 7057 O O . LEU B 1 449 ? 104.625 -9.594 -27.672 1 26.08 449 LEU B O 1
ATOM 7061 N N . ARG B 1 450 ? 103.188 -9.414 -28.875 1 26.59 450 ARG B N 1
ATOM 7062 C CA . ARG B 1 450 ? 103.688 -10.75 -29.234 1 26.59 450 ARG B CA 1
ATOM 7063 C C . ARG B 1 450 ? 104.625 -10.695 -30.391 1 26.59 450 ARG B C 1
ATOM 7065 O O . ARG B 1 450 ? 104.375 -10.055 -31.422 1 26.59 450 ARG B O 1
ATOM 7072 N N . PRO B 1 451 ? 106.062 -10.984 -30.141 1 31.08 451 PRO B N 1
ATOM 7073 C CA . PRO B 1 451 ? 107.188 -11.203 -31.031 1 31.08 451 PRO B CA 1
ATOM 7074 C C . PRO B 1 451 ? 106.875 -12.195 -32.156 1 31.08 451 PRO B C 1
ATOM 7076 O O . PRO B 1 451 ? 106.062 -13.117 -31.969 1 31.08 451 PRO B O 1
ATOM 7079 N N . HIS B 1 452 ? 106.812 -12 -33.469 1 23.31 452 HIS B N 1
ATOM 7080 C CA . HIS B 1 452 ? 107.375 -13.062 -34.312 1 23.31 452 HIS B CA 1
ATOM 7081 C C . HIS B 1 452 ? 108.812 -13.359 -33.969 1 23.31 452 HIS B C 1
ATOM 7083 O O . HIS B 1 452 ? 109.562 -12.445 -33.656 1 23.31 452 HIS B O 1
#

Nearest PDB structures (foldseek):
  1h54-assembly1_B  TM=7.142E-01  e=1.185E-06  Levilactobacillus brevis
  1h54-assembly1_A  TM=6.970E-01  e=1.555E-06  Levilactobacillus brevis
  6w0p-assembly1_B  TM=7.075E-01  e=5.432E-06  gut metagenome
  7fe3-assembly1_A  TM=6.505E-01  e=1.734E-06  Flavobacterium johnsoniae UW101
  7w2t-assembly1_A  TM=2.791E-01  e=2.439E-01  Thermoanaerobacterium xylanolyticum LX-11

Sequence (904 aa):
MTDFKNGLFKIMRCFSIDGECACVTSQLYAHRTRPNYLVQVIQISNPTKSTVRLSLSRFSSNWWAHSKSGDLSINQRQVGGASYAIICTDPPGKISVSQKREESFRFTCTITSKPTGEEAARDAVRLFQSGKDAKALDSQHFDGWSKMHLTGFSVSTSKAPNTLNGDKINATKYILLSSLRAPTIEGGATLESVKSLETLARKNELCYTGHSNLLFPSRLWQDWDTPTKLIELVNTWMLTFQKRGCSNLLNTGAIGVSQAFVQSLTASSYHDSHLEVALDAHDLHREMYFYGVPVYSNMGVVGTLRVDIKLDEKNTPYFMVSSSNQLFVCDGGCLDAPVTLGKIPTQLPVKVTKPVTSLLYIAPSRRHLELLKNAIHVSEVGSAPAHEEEVIEMHRSGEATGGMTTFWVFVFVAVVAFHLVVAKIVWNEYRKGDMTPYNPYLRNRYSSLRPHMTDFKNGLFKIMRCFSIDGECACVTSQLYAHRTRPNYLVQVIQISNPTKSTVRLSLSRFSSNWWAHSKSGDLSINQRQVGGASYAIICTDPPGKISVSQKREESFRFTCTITSKPTGEEAARDAVRLFQSGKDAKALDSQHFDGWSKMHLTGFSVSTSKAPNTLNGDKINATKYILLSSLRAPTIEGGATLESVKSLETLARKNELCYTGHSNLLFPSRLWQDWDTPTKLIELVNTWMLTFQKRGCSNLLNTGAIGVSQAFVQSLTASSYHDSHLEVALDAHDLHREMYFYGVPVYSNMGVVGTLRVDIKLDEKNTPYFMVSSSNQLFVCDGGCLDAPVTLGKIPTQLPVKVTKPVTSLLYIAPSRRHLELLKNAIHVSEVGSAPAHEEEVIEMHRSGEATGGMTTFWVFVFVAVVAFHLVVAKIVWNEYRKGDMTPYNPYLRNRYSSLRPH

Organism: NCBI:txid1561998